Protein 8JJM (pdb70)

Radius of gyration: 35.87 Å; Cα contacts (8 Å, |Δi|>4): 2443; chains: 2; bounding box: 54×67×129 Å

Sequence (968 aa):
AQNGTMMQYFHWYVPNDGALWTQVENNASALSDNGFTALWLPPAYKGAGGSNDVGYGVYDMYDLGEFDQQGSVRTKYGTKDQYLSAINTAHKNNIQIYGDVVFNHRGGADGKSWVDTKRVDWNNRNIELGDKWIEAWVEFDFPGRNDKYSNFHWTWYHFDGVDWDDAGEEKAIFKFKGEGKAWDWEVSSEKGNYDYLMYADLDMDHPEVKQELKDWGEWYINMTGVDGFRMDAVKHIKYQYLQEWIDHLRWKTGKELFTVGEYWNYDVNQLHNFITKTSGSMSLFDAPLHMNFYNASKSGGSYDMRQIMDGTLMKDNSVKAVTLVENHDTQPLQALESTVDWWFKPLAYAFILLREEGYPSVFYADYYGAQYSDKGHDINMVKVPYIEELVTLRKDYAYGKQHSYLDHWDVIGWTREGDAKHPHSMAVIMSDGPGGSKWMYTGKPSARYVDKLGIRTEEVWTDANGWAEFPVNGGSVSVWVSVEAQNGTMMQYFHWYVPNDGALWTQVENNASALSDNGFTALWLPPAYKGAGGSNDVGYGVYDMYDLGEFDQQGSVRTKYGTKDQYLSAINTAHKNNIQIYGDVVFNHRGGADGKSWVDTKRVDWNNRNIELGDKWIEAWVEFDFPGRNDKYSNFHWTWYHFDGVDWDDAGEEKAIFKFKGEGKAWDWEVSSEKGNYDYLMYADLDMDHPEVKQELKDWGEWYINMTGVDGFRMDAVKHIKYQYLQEWIDHLRWKTGKELFTVGEYWNYDVNQLHNFITKTSGSMSLFDAPLHMNFYNASKSGGSYDMRQIMDGTLMKDNSVKAVTLVENHDTQPLQALESTVDWWFKPLAYAFILLREEGYPSVFYADYYGAQYSDKGHDINMVKVPYIEELVTLRKDYAYGKQHSYLDHWDVIGWTREGDAKHPHSMAVIMSDGPGGSKWMYTGKPSARYVDKLGIRTEEVWTDANGWAEFPVNGGSVSVWVSVE

InterPro domains:
  IPR006047 Glycosyl hydrolase family 13, catalytic domain [PF00128] (56-389)
  IPR006047 Glycosyl hydrolase family 13, catalytic domain [SM00642] (27-438)
  IPR013776 Alpha-amylase, thermostable [PIRSF001021] (13-505)
  IPR013780 Glycosyl hydrolase, all-beta [G3DSA:2.60.40.1180] (423-505)
  IPR015237 Alpha-amylase C-terminal, prokaryotic [PF09154] (460-503)
  IPR017853 Glycoside hydrolase superfamily [SSF51445] (28-393)

Nearest PDB structures (foldseek):
  8jjm-assembly2_B  TM=1.001E+00  e=0.000E+00  Vibrio alginolyticus
  4uzu-assembly1_A  TM=9.711E-01  e=1.979E-84  Geobacillus stearothermophilus
  1hvx-assembly1_A  TM=9.740E-01  e=2.884E-83  Geobacillus stearothermophilus
  6ag0-assembly1_A  TM=9.714E-01  e=3.910E-83  Geobacillus stearothermophilus
  6gya-assembly4_D  TM=9.608E-01  e=6.100E-76  Alicyclobacillus sp.

Structure (mmCIF, N/CA/C/O backbone):
data_8JJM
#
_entry.id   8JJM
#
_cell.length_a   93.785
_cell.length_b   55.495
_cell.length_c   106.755
_cell.angle_alpha   90.000
_cell.angle_beta   91.290
_cell.angle_gamma   90.000
#
_symmetry.space_group_name_H-M   'P 1 21 1'
#
loop_
_entity.id
_entity.type
_entity.pdbx_description
1 polymer Amy63
2 non-polymer 'CALCIUM ION'
3 non-polymer 'SODIUM ION'
4 non-polymer 2-AMINO-2-HYDROXYMETHYL-PROPANE-1,3-DIOL
5 water water
#
loop_
_atom_site.group_PDB
_atom_site.id
_atom_site.type_symbol
_atom_site.label_atom_id
_atom_site.label_alt_id
_atom_site.label_comp_id
_atom_site.label_asym_id
_atom_site.label_entity_id
_atom_site.label_seq_id
_atom_site.pdbx_PDB_ins_code
_atom_site.Cartn_x
_atom_site.Cartn_y
_atom_site.Cartn_z
_atom_site.occupancy
_atom_site.B_iso_or_equiv
_atom_site.auth_seq_id
_atom_site.auth_comp_id
_atom_site.auth_asym_id
_atom_site.auth_atom_id
_atom_site.pdbx_PDB_model_num
ATOM 1 N N . ALA A 1 1 ? 4.89650 0.51495 68.08159 1.000 43.39942 5 ALA A N 1
ATOM 2 C CA . ALA A 1 1 ? 4.36543 -0.67325 68.74945 1.000 40.66252 5 ALA A CA 1
ATOM 3 C C . ALA A 1 1 ? 5.14968 -1.92101 68.35645 1.000 33.84466 5 ALA A C 1
ATOM 4 O O . ALA A 1 1 ? 5.66933 -2.64023 69.20219 1.000 37.27683 5 ALA A O 1
ATOM 6 N N . GLN A 1 2 ? 5.23729 -2.16688 67.05893 1.000 29.85098 6 GLN A N 1
ATOM 7 C CA . GLN A 1 2 ? 5.83580 -3.38317 66.54617 1.000 26.16019 6 GLN A CA 1
ATOM 8 C C . GLN A 1 2 ? 7.33610 -3.19187 66.34524 1.000 26.44786 6 GLN A C 1
ATOM 9 O O . GLN A 1 2 ? 7.80184 -2.09516 66.02093 1.000 21.91340 6 GLN A O 1
ATOM 15 N N . ASN A 1 3 ? 8.09490 -4.26350 66.58802 1.000 23.42788 7 ASN A N 1
ATOM 16 C CA . ASN A 1 3 ? 9.51774 -4.26610 66.26866 1.000 19.24221 7 ASN A CA 1
ATOM 17 C C . ASN A 1 3 ? 9.69003 -4.01104 64.77675 1.000 18.62962 7 ASN A C 1
ATOM 18 O O . ASN A 1 3 ? 9.02653 -4.65175 63.95733 1.000 19.97950 7 ASN A O 1
ATOM 23 N N . GLY A 1 4 ? 10.59121 -3.09230 64.42441 1.000 18.33028 8 GLY A N 1
ATOM 24 C CA . GLY A 1 4 ? 10.91816 -2.88221 63.01167 1.000 17.13249 8 GLY A CA 1
ATOM 25 C C . GLY A 1 4 ? 11.84016 -3.97428 62.48159 1.000 17.56947 8 GLY A C 1
ATOM 26 O O . GLY A 1 4 ? 12.79842 -4.37994 63.13928 1.000 18.05441 8 GLY A O 1
ATOM 27 N N . THR A 1 5 ? 11.54224 -4.45190 61.27058 1.000 17.74696 9 THR A N 1
ATOM 28 C CA . THR A 1 5 ? 12.38133 -5.44957 60.60262 1.000 15.35949 9 THR A CA 1
ATOM 29 C C . THR A 1 5 ? 12.47447 -5.10149 59.12701 1.000 17.08216 9 THR A C 1
ATOM 30 O O . THR A 1 5 ? 11.45187 -5.00203 58.44693 1.000 16.77928 9 THR A O 1
ATOM 34 N N . MET A 1 6 ? 13.69233 -4.96834 58.62086 1.000 14.50378 10 MET A N 1
ATOM 35 C CA . MET A 1 6 ? 13.91833 -4.60822 57.22815 1.000 16.75748 10 MET A CA 1
ATOM 36 C C . MET A 1 6 ? 14.43007 -5.81260 56.44912 1.000 18.00621 10 MET A C 1
ATOM 37 O O . MET A 1 6 ? 14.91407 -6.79080 57.02320 1.000 16.85104 10 MET A O 1
ATOM 42 N N . MET A 1 7 ? 14.24727 -5.77264 55.12648 1.000 14.54000 11 MET A N 1
ATOM 43 C CA . MET A 1 7 ? 14.84711 -6.77039 54.25490 1.000 17.17428 11 MET A CA 1
ATOM 44 C C . MET A 1 7 ? 15.55728 -6.06270 53.11692 1.000 17.76633 11 MET A C 1
ATOM 45 O O . MET A 1 7 ? 15.00674 -5.11274 52.54324 1.000 16.62798 11 MET A O 1
ATOM 50 N N . GLN A 1 8 ? 16.79816 -6.48706 52.84302 1.000 15.41812 12 GLN A N 1
ATOM 51 C CA . GLN A 1 8 ? 17.47538 -6.18079 51.58333 1.000 15.73226 12 GLN A CA 1
ATOM 52 C C . GLN A 1 8 ? 16.77299 -6.98218 50.49864 1.000 15.15809 12 GLN A C 1
ATOM 53 O O . GLN A 1 8 ? 16.95844 -8.19934 50.38183 1.000 13.73956 12 GLN A O 1
ATOM 59 N N . TYR A 1 9 ? 15.94413 -6.31681 49.69886 1.000 15.68643 13 TYR A N 1
ATOM 60 C CA . TYR A 1 9 ? 15.07399 -7.05311 48.77919 1.000 15.69874 13 TYR A CA 1
ATOM 61 C C . TYR A 1 9 ? 15.71346 -7.19282 47.39577 1.000 15.59113 13 TYR A C 1
ATOM 62 O O . TYR A 1 9 ? 15.14545 -6.79467 46.37733 1.000 15.69482 13 TYR A O 1
ATOM 71 N N . PHE A 1 10 ? 16.91986 -7.76939 47.38168 1.000 13.90664 14 PHE A N 1
ATOM 72 C CA . PHE A 1 10 ? 17.63673 -8.11473 46.15979 1.000 14.07820 14 PHE A CA 1
ATOM 73 C C . PHE A 1 10 ? 18.93854 -8.80250 46.54938 1.000 16.06468 14 PHE A C 1
ATOM 74 O O . PHE A 1 10 ? 19.30722 -8.86335 47.72435 1.000 13.16585 14 PHE A O 1
ATOM 82 N N . HIS A 1 11 ? 19.63121 -9.32648 45.54321 1.000 13.93898 15 HIS A N 1
ATOM 83 C CA . HIS A 1 11 ? 21.03580 -9.67868 45.70869 1.000 12.75892 15 HIS A CA 1
ATOM 84 C C . HIS A 1 11 ? 21.71783 -9.40834 44.37441 1.000 16.11462 15 HIS A C 1
ATOM 85 O O . HIS A 1 11 ? 21.08177 -8.95162 43.41864 1.000 15.26250 15 HIS A O 1
ATOM 92 N N . TRP A 1 12 ? 23.02793 -9.66839 44.31372 1.000 13.53863 16 TRP A N 1
ATOM 93 C CA . TRP A 1 12 ? 23.79294 -9.29143 43.12529 1.000 14.66882 16 TRP A CA 1
ATOM 94 C C . TRP A 1 12 ? 23.30840 -10.01851 41.87479 1.000 16.65540 16 TRP A C 1
ATOM 95 O O . TRP A 1 12 ? 23.30429 -9.44813 40.77286 1.000 15.40968 16 TRP A O 1
ATOM 106 N N . TYR A 1 13 ? 22.91471 -11.27744 42.01414 1.000 15.43681 17 TYR A N 1
ATOM 107 C CA . TYR A 1 13 ? 22.63459 -12.15151 40.87940 1.000 15.32875 17 TYR A CA 1
ATOM 108 C C . TYR A 1 13 ? 21.14102 -12.41478 40.66061 1.000 17.15122 17 TYR A C 1
ATOM 109 O O . TYR A 1 13 ? 20.76969 -13.45855 40.10931 1.000 17.02533 17 TYR A O 1
ATOM 118 N N . VAL A 1 14 ? 20.27637 -11.47917 41.05501 1.000 15.38170 18 VAL A N 1
ATOM 119 C CA . VAL A 1 14 ? 18.88863 -11.46930 40.57150 1.000 15.99656 18 VAL A CA 1
ATOM 120 C C . VAL A 1 14 ? 18.92751 -11.52997 39.04495 1.000 16.33163 18 VAL A C 1
ATOM 121 O O . VAL A 1 14 ? 19.81490 -10.92213 38.43666 1.000 15.97918 18 VAL A O 1
ATOM 125 N N . PRO A 1 15 ? 18.03887 -12.25752 38.37288 1.000 17.46102 19 PRO A N 1
ATOM 126 C CA . PRO A 1 15 ? 18.10872 -12.30260 36.90211 1.000 18.80798 19 PRO A CA 1
ATOM 127 C C . PRO A 1 15 ? 17.73990 -10.95826 36.28402 1.000 16.55392 19 PRO A C 1
ATOM 128 O O . PRO A 1 15 ? 16.98980 -10.16983 36.86344 1.000 16.67118 19 PRO A O 1
ATOM 132 N N . ASN A 1 16 ? 18.28299 -10.69806 35.09102 1.000 15.39072 20 ASN A N 1
ATOM 133 C CA . ASN A 1 16 ? 17.91577 -9.50372 34.32489 1.000 17.55446 20 ASN A CA 1
ATOM 134 C C . ASN A 1 16 ? 16.63051 -9.80071 33.55649 1.000 17.84410 20 ASN A C 1
ATOM 135 O O . ASN A 1 16 ? 16.62524 -10.09783 32.35743 1.000 18.16542 20 ASN A O 1
ATOM 140 N N . ASP A 1 17 ? 15.51482 -9.69077 34.26090 1.000 16.61649 21 ASP A N 1
ATOM 141 C CA . ASP A 1 17 ? 14.22571 -10.00349 33.66514 1.000 21.68182 21 ASP A CA 1
ATOM 142 C C . ASP A 1 17 ? 13.19717 -8.91844 33.93582 1.000 18.64619 21 ASP A C 1
ATOM 143 O O . ASP A 1 17 ? 12.03256 -9.08442 33.56184 1.000 17.64921 21 ASP A O 1
ATOM 148 N N . GLY A 1 18 ? 13.60459 -7.79991 34.53733 1.000 15.99148 22 GLY A N 1
ATOM 149 C CA . GLY A 1 18 ? 12.70287 -6.67219 34.72545 1.000 14.26812 22 GLY A CA 1
ATOM 150 C C . GLY A 1 18 ? 11.50640 -6.97425 35.60351 1.000 19.81895 22 GLY A C 1
ATOM 151 O O . GLY A 1 18 ? 10.45277 -6.35148 35.43286 1.000 19.47593 22 GLY A O 1
ATOM 152 N N . ALA A 1 19 ? 11.64628 -7.90526 36.55954 1.000 14.65394 23 ALA A N 1
ATOM 153 C CA . ALA A 1 19 ? 10.51452 -8.41103 37.33183 1.000 19.66119 23 ALA A CA 1
ATOM 154 C C . ALA A 1 19 ? 10.55744 -8.09228 38.81811 1.000 19.76556 23 ALA A C 1
ATOM 155 O O . ALA A 1 19 ? 9.57931 -8.38494 39.51696 1.000 20.54691 23 ALA A O 1
ATOM 157 N N . LEU A 1 20 ? 11.64767 -7.51925 39.33436 1.000 18.86501 24 LEU A N 1
ATOM 158 C CA . LEU A 1 20 ? 11.74756 -7.35198 40.78048 1.000 16.01007 24 LEU A CA 1
ATOM 159 C C . LEU A 1 20 ? 10.63767 -6.45307 41.32578 1.000 14.45598 24 LEU A C 1
ATOM 160 O O . LEU A 1 20 ? 10.05661 -6.75837 42.37054 1.000 15.72499 24 LEU A O 1
ATOM 165 N N . TRP A 1 21 ? 10.32529 -5.33680 40.64801 1.000 14.86817 25 TRP A N 1
ATOM 166 C CA . TRP A 1 21 ? 9.28813 -4.44667 41.18088 1.000 15.51744 25 TRP A CA 1
ATOM 167 C C . TRP A 1 21 ? 7.93327 -5.15511 41.24708 1.000 16.09170 25 TRP A C 1
ATOM 168 O O . TRP A 1 21 ? 7.21838 -5.05104 42.24790 1.000 16.25523 25 TRP A O 1
ATOM 179 N N . THR A 1 22 ? 7.57663 -5.88717 40.19016 1.000 17.11923 26 TH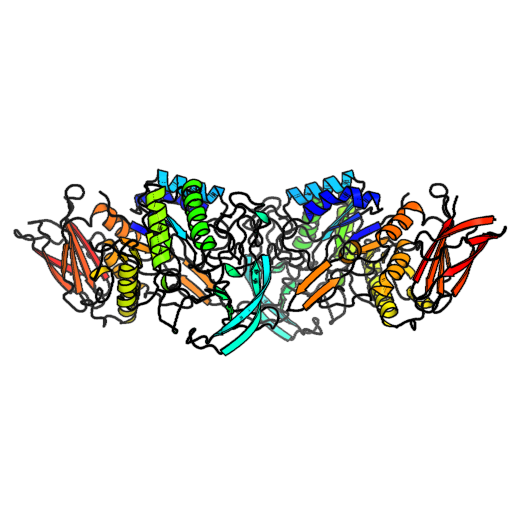R A N 1
ATOM 180 C CA . THR A 1 22 ? 6.38475 -6.73386 40.20367 1.000 17.50463 26 THR A CA 1
ATOM 181 C C . THR A 1 22 ? 6.41035 -7.72235 41.36882 1.000 22.59481 26 THR A C 1
ATOM 182 O O . THR A 1 22 ? 5.38309 -7.99134 42.00390 1.000 18.28802 26 THR A O 1
ATOM 186 N N . GLN A 1 23 ? 7.58301 -8.27053 41.67462 1.000 19.04609 27 GLN A N 1
ATOM 187 C CA . GLN A 1 23 ? 7.64303 -9.23918 42.75779 1.000 17.97687 27 GLN A CA 1
ATOM 188 C C . GLN A 1 23 ? 7.46872 -8.54977 44.11409 1.000 20.67113 27 GLN A C 1
ATOM 189 O O . GLN A 1 23 ? 6.83033 -9.10887 45.01617 1.000 20.31647 27 GLN A O 1
ATOM 195 N N . VAL A 1 24 ? 7.96898 -7.31441 44.25791 1.000 17.83435 28 VAL A N 1
ATOM 196 C CA . VAL A 1 24 ? 7.69447 -6.54500 45.47006 1.000 18.78691 28 VAL A CA 1
ATOM 197 C C . VAL A 1 24 ? 6.18935 -6.36951 45.64700 1.000 21.05777 28 VAL A C 1
ATOM 198 O O . VAL A 1 24 ? 5.62958 -6.65017 46.71626 1.000 19.57564 28 VAL A O 1
ATOM 202 N N . GLU A 1 25 ? 5.51359 -5.89431 44.60407 1.000 18.99155 29 GLU A N 1
ATOM 203 C CA . GLU A 1 25 ? 4.07227 -5.66081 44.70460 1.000 19.80917 29 GLU A CA 1
ATOM 204 C C . GLU A 1 25 ? 3.32292 -6.94958 45.04540 1.000 23.41507 29 GLU A C 1
ATOM 205 O O . GLU A 1 25 ? 2.42183 -6.94912 45.89711 1.000 22.92058 29 GLU A O 1
ATOM 211 N N . ASN A 1 26 ? 3.70384 -8.06610 44.41678 1.000 20.78732 30 ASN A N 1
ATOM 212 C CA . ASN A 1 26 ? 2.99496 -9.32464 44.63224 1.000 21.55504 30 ASN A CA 1
ATOM 213 C C . ASN A 1 26 ? 3.25822 -9.93696 45.99733 1.000 22.80392 30 ASN A C 1
ATOM 214 O O . ASN A 1 26 ? 2.44466 -10.73665 46.46178 1.000 21.26234 30 ASN A O 1
ATOM 219 N N . ASN A 1 27 ? 4.36623 -9.60138 46.64627 1.000 18.29580 31 ASN A N 1
ATOM 220 C CA . ASN A 1 27 ? 4.71694 -10.23941 47.90611 1.000 19.96755 31 ASN A CA 1
ATOM 221 C C . ASN A 1 27 ? 4.56887 -9.32046 49.10695 1.000 19.90568 31 ASN A C 1
ATOM 222 O O . ASN A 1 27 ? 4.75893 -9.77705 50.23590 1.000 18.62513 31 ASN A O 1
ATOM 227 N N . ALA A 1 28 ? 4.22755 -8.04725 48.90096 1.000 17.48880 32 ALA A N 1
ATOM 228 C CA . ALA A 1 28 ? 4.15288 -7.11473 50.01924 1.000 17.94284 32 ALA A CA 1
ATOM 229 C C . ALA A 1 28 ? 3.26265 -7.64693 51.13433 1.000 21.94660 32 ALA A C 1
ATOM 230 O O . ALA A 1 28 ? 3.61735 -7.58075 52.31789 1.000 18.45499 32 ALA A O 1
ATOM 232 N N . SER A 1 29 ? 2.09562 -8.17987 50.76871 1.000 20.86771 33 SER A N 1
ATOM 233 C CA . SER A 1 29 ? 1.15694 -8.69489 51.76228 1.000 24.51838 33 SER A CA 1
ATOM 234 C C . SER A 1 29 ? 1.77671 -9.81256 52.59368 1.000 19.25608 33 SER A C 1
ATOM 235 O O . SER A 1 29 ? 1.69888 -9.80654 53.82488 1.000 20.58487 33 SER A O 1
ATOM 238 N N . ALA A 1 30 ? 2.38705 -10.78608 51.93256 1.000 19.59937 34 ALA A N 1
ATOM 239 C CA . ALA A 1 30 ? 2.99452 -11.89368 52.65396 1.000 23.04845 34 ALA A CA 1
ATOM 240 C C . ALA A 1 30 ? 4.16080 -11.41502 53.50839 1.000 23.20880 34 ALA A C 1
ATOM 241 O O . ALA A 1 30 ? 4.32536 -11.86292 54.64759 1.000 18.32673 34 ALA A O 1
ATOM 243 N N . LEU A 1 31 ? 4.96845 -10.48652 52.99149 1.000 20.30874 35 LEU A N 1
ATOM 244 C CA . LEU A 1 31 ? 6.10559 -10.00943 53.77034 1.000 18.39051 35 LEU A CA 1
ATOM 245 C C . LEU A 1 31 ? 5.64118 -9.27450 55.01834 1.000 21.66939 35 LEU A C 1
ATOM 246 O O . LEU A 1 31 ? 6.22762 -9.44096 56.09662 1.000 17.20757 35 LEU A O 1
ATOM 251 N N . SER A 1 32 ? 4.57494 -8.47146 54.89940 1.000 17.61558 36 SER A N 1
ATOM 252 C CA . SER A 1 32 ? 4.05313 -7.78025 56.07534 1.000 19.98395 36 SER A CA 1
ATOM 253 C C . SER A 1 32 ? 3.54855 -8.77155 57.11366 1.000 21.04296 36 SER A C 1
ATOM 254 O O . SER A 1 32 ? 3.83108 -8.62278 58.31172 1.000 20.00897 36 SER A O 1
ATOM 257 N N . ASP A 1 33 ? 2.80653 -9.79450 56.66971 1.000 18.36151 37 ASP A N 1
ATOM 258 C CA . ASP A 1 33 ? 2.31170 -10.82033 57.58604 1.000 22.75518 37 ASP A CA 1
ATOM 259 C C . ASP A 1 33 ? 3.44967 -11.48201 58.35617 1.000 23.59296 37 ASP A C 1
ATOM 260 O O . ASP A 1 33 ? 3.30782 -11.79213 59.54811 1.000 24.04199 37 ASP A O 1
ATOM 265 N N . ASN A 1 34 ? 4.57778 -11.73099 57.68613 1.000 21.19488 38 ASN A N 1
ATOM 266 C CA . ASN A 1 34 ? 5.71937 -12.35385 58.35848 1.000 22.49228 38 ASN A CA 1
ATOM 267 C C . ASN A 1 34 ? 6.25430 -11.44540 59.45601 1.000 22.84670 38 ASN A C 1
ATOM 268 O O . ASN A 1 34 ? 6.63780 -11.91676 60.53710 1.000 21.28178 38 ASN A O 1
ATOM 273 N N . GLY A 1 35 ? 6.25173 -10.13171 59.21165 1.000 18.76658 39 GLY A N 1
ATOM 274 C CA . GLY A 1 35 ? 6.74840 -9.17390 60.17473 1.000 20.19542 39 GLY A CA 1
ATOM 275 C C . GLY A 1 35 ? 7.64728 -8.08751 59.61532 1.000 18.32484 39 GLY A C 1
ATOM 276 O O . GLY A 1 35 ? 8.10091 -7.22822 60.37485 1.000 19.50818 39 GLY A O 1
ATOM 277 N N . PHE A 1 36 ? 7.89414 -8.08604 58.30379 1.000 17.09376 40 PHE A N 1
ATOM 278 C CA . PHE A 1 36 ? 8.72423 -7.04154 57.70666 1.000 16.52305 40 PHE A CA 1
ATOM 279 C C . PHE A 1 36 ? 7.97663 -5.72122 57.66542 1.000 18.79226 40 PHE A C 1
ATOM 280 O O . PHE A 1 36 ? 6.81014 -5.65994 57.26532 1.000 18.73727 40 PHE A O 1
ATOM 288 N N . THR A 1 37 ? 8.67232 -4.66204 58.06668 1.000 18.18832 41 THR A N 1
ATOM 289 C CA . THR A 1 37 ? 8.12433 -3.32420 58.13454 1.000 20.51916 41 THR A CA 1
ATOM 290 C C . THR A 1 37 ? 8.82532 -2.35305 57.19820 1.000 17.17183 41 THR A C 1
ATOM 291 O O . THR A 1 37 ? 8.39038 -1.20426 57.09744 1.000 17.30618 41 THR A O 1
ATOM 295 N N . ALA A 1 38 ? 9.89889 -2.77236 56.52429 1.000 16.51781 42 ALA A N 1
ATOM 296 C CA . ALA A 1 38 ? 10.61671 -1.90506 55.59177 1.000 15.66267 42 ALA A CA 1
ATOM 297 C C . ALA A 1 38 ? 11.41709 -2.76936 54.63170 1.000 16.15459 42 ALA A C 1
ATOM 298 O O . ALA A 1 38 ? 11.91810 -3.83361 55.00709 1.000 17.92934 42 ALA A O 1
ATOM 300 N N . LEU A 1 39 ? 11.51914 -2.31376 53.38126 1.000 15.56155 43 LEU A N 1
ATOM 301 C CA . LEU A 1 39 ? 12.33202 -2.97546 52.37159 1.000 17.01780 43 LEU A CA 1
ATOM 302 C C . LEU A 1 39 ? 13.37749 -1.99202 51.87419 1.000 16.75287 43 LEU A C 1
ATOM 303 O O . LEU A 1 39 ? 13.05486 -0.83418 51.58117 1.000 16.25039 43 LEU A O 1
ATOM 308 N N . TRP A 1 40 ? 14.62545 -2.44130 51.81424 1.000 12.62084 44 TRP A N 1
ATOM 309 C CA . TRP A 1 40 ? 15.67161 -1.72190 51.09942 1.000 14.74333 44 TRP A CA 1
ATOM 310 C C . TRP A 1 40 ? 15.68478 -2.25911 49.67155 1.000 12.95903 44 TRP A C 1
ATOM 311 O O . TRP A 1 40 ? 15.87952 -3.46394 49.44645 1.000 12.31737 44 TRP A O 1
ATOM 322 N N . LEU A 1 41 ? 15.37563 -1.40529 48.74141 1.000 12.78783 45 LEU A N 1
ATOM 323 C CA . LEU A 1 41 ? 15.33627 -1.83540 47.36167 1.000 13.17230 45 LEU A CA 1
ATOM 324 C C . LEU A 1 41 ? 16.58200 -1.34815 46.62288 1.000 11.79764 45 LEU A C 1
ATOM 325 O O . LEU A 1 41 ? 17.16840 -0.31842 46.98947 1.000 12.95241 45 LEU A O 1
ATOM 330 N N . PRO A 1 42 ? 16.97916 -2.03596 45.55754 1.000 12.77549 46 PRO A N 1
ATOM 331 C CA . PRO A 1 42 ? 18.22517 -1.69086 44.87024 1.000 12.39210 46 PRO A CA 1
ATOM 332 C C . PRO A 1 42 ? 18.07892 -0.37209 44.13354 1.000 12.42929 46 PRO A C 1
ATOM 333 O O . PRO A 1 42 ? 16.94884 0.11879 43.96494 1.000 11.68070 46 PRO A O 1
ATOM 337 N N . PRO A 1 43 ? 19.18409 0.22291 43.67427 1.000 14.81851 47 PRO A N 1
ATOM 338 C CA . PRO A 1 43 ? 19.08612 1.48605 42.92548 1.000 14.33684 47 PRO A CA 1
ATOM 339 C C . PRO A 1 43 ? 18.12177 1.35113 41.75803 1.000 12.25840 47 PRO A C 1
ATOM 340 O O . PRO A 1 43 ? 18.20016 0.39952 40.97122 1.000 14.31107 47 PRO A O 1
ATOM 344 N N . ALA A 1 44 ? 17.16788 2.28339 41.68124 1.000 13.64170 48 ALA A N 1
ATOM 345 C CA . ALA A 1 44 ? 16.04256 2.14529 40.76539 1.000 12.86706 48 ALA A CA 1
ATOM 346 C C . ALA A 1 44 ? 16.22537 2.90664 39.45787 1.000 13.82716 48 ALA A C 1
ATOM 347 O O . ALA A 1 44 ? 15.31390 2.87723 38.61476 1.000 12.72854 48 ALA A O 1
ATOM 349 N N . TYR A 1 45 ? 17.37158 3.56102 39.25983 1.000 11.77118 49 TYR A N 1
ATOM 350 C CA . TYR A 1 45 ? 17.61942 4.40534 38.09351 1.000 12.58518 49 TYR A CA 1
ATOM 351 C C . TYR A 1 45 ? 18.64184 3.75526 37.16209 1.000 14.42912 49 TYR A C 1
ATOM 352 O O . TYR A 1 45 ? 19.31047 2.76753 37.49909 1.000 12.75974 49 TYR A O 1
ATOM 361 N N . LYS A 1 46 ? 18.73951 4.32808 35.96072 1.000 11.89087 50 LYS A N 1
ATOM 362 C CA . LYS A 1 46 ? 19.42816 3.68338 34.84945 1.000 12.27157 50 LYS A CA 1
ATOM 363 C C . LYS A 1 46 ? 20.93773 3.70803 35.06952 1.000 11.60214 50 LYS A C 1
ATOM 364 O O . LYS A 1 46 ? 21.50306 4.75535 35.39255 1.000 13.40261 50 LYS A O 1
ATOM 370 N N . GLY A 1 47 ? 21.58733 2.55183 34.89887 1.000 13.25733 51 GLY A N 1
ATOM 371 C CA . GLY A 1 47 ? 23.02490 2.43621 35.03940 1.000 12.62754 51 GLY A CA 1
ATOM 372 C C . GLY A 1 47 ? 23.76129 2.31088 33.71062 1.000 12.03835 51 GLY A C 1
ATOM 373 O O . GLY A 1 47 ? 23.17842 2.04806 32.65746 1.000 14.89247 51 GLY A O 1
ATOM 374 N N . ALA A 1 48 ? 25.08994 2.46096 33.79581 1.000 11.71058 52 ALA A N 1
ATOM 375 C CA . ALA A 1 48 ? 25.95977 2.37738 32.62448 1.000 13.36400 52 ALA A CA 1
ATOM 376 C C . ALA A 1 48 ? 25.91563 1.00617 31.96895 1.000 16.55580 52 ALA A C 1
ATOM 377 O O . ALA A 1 48 ? 26.22222 0.88064 30.77747 1.000 15.45954 52 ALA A O 1
ATOM 379 N N . GLY A 1 49 ? 25.59383 -0.02830 32.73251 1.000 16.40894 53 GLY A N 1
ATOM 380 C CA . GLY A 1 49 ? 25.46970 -1.36410 32.20253 1.000 16.22262 53 GLY A CA 1
ATOM 381 C C . GLY A 1 49 ? 24.10820 -1.66777 31.62837 1.000 15.55636 53 GLY A C 1
ATOM 382 O O . GLY A 1 49 ? 23.84198 -2.82260 31.27975 1.000 15.72379 53 GLY A O 1
ATOM 383 N N . GLY A 1 50 ? 23.23982 -0.66371 31.51782 1.000 16.32241 54 GLY A N 1
ATOM 384 C CA . GLY A 1 50 ? 21.89909 -0.89931 31.01772 1.000 15.27193 54 GLY A CA 1
ATOM 385 C C . GLY A 1 50 ? 21.15541 -1.84285 31.93242 1.000 15.68145 54 GLY A C 1
ATOM 386 O O . GLY A 1 50 ? 21.32592 -1.82343 33.16257 1.000 14.21060 54 GLY A O 1
ATOM 387 N N . SER A 1 51 ? 20.33417 -2.70598 31.33243 1.000 12.91791 55 SER A N 1
ATOM 388 C CA . SER A 1 51 ? 19.50673 -3.57393 32.14765 1.000 12.71370 55 SER A CA 1
ATOM 389 C C . SER A 1 51 ? 20.31390 -4.64296 32.86998 1.000 14.83314 55 SER A C 1
ATOM 390 O O . SER A 1 51 ? 19.77271 -5.28214 33.76698 1.000 14.91921 55 SER A O 1
ATOM 393 N N . ASN A 1 52 ? 21.59303 -4.83275 32.52805 1.000 14.38698 56 ASN A N 1
ATOM 394 C CA . ASN A 1 52 ? 22.46478 -5.72170 33.28507 1.000 17.24562 56 ASN A CA 1
ATOM 395 C C . ASN A 1 52 ? 23.01589 -5.09240 34.55747 1.000 17.01778 56 ASN A C 1
ATOM 396 O O . ASN A 1 52 ? 23.62014 -5.80974 35.36700 1.000 14.93710 56 ASN A O 1
ATOM 401 N N . ASP A 1 53 ? 22.87355 -3.77800 34.72725 1.000 13.58013 57 ASP A N 1
ATOM 402 C CA . ASP A 1 53 ? 23.46791 -3.09340 35.87452 1.000 14.51555 57 ASP A CA 1
ATOM 403 C C . ASP A 1 53 ? 22.71791 -3.42434 37.15098 1.000 15.58293 57 ASP A C 1
ATOM 404 O O . ASP A 1 53 ? 21.49533 -3.23660 37.23159 1.000 13.33520 57 ASP A O 1
ATOM 409 N N . VAL A 1 54 ? 23.45815 -3.87102 38.17339 1.000 11.12244 58 VAL A N 1
ATOM 410 C CA . VAL A 1 54 ? 22.85640 -4.05149 39.48453 1.000 12.61136 58 VAL A CA 1
ATOM 411 C C . VAL A 1 54 ? 22.36696 -2.71408 40.01838 1.000 11.63038 58 VAL A C 1
ATOM 412 O O . VAL A 1 54 ? 21.42835 -2.66607 40.81754 1.000 13.48836 58 VAL A O 1
ATOM 416 N N . GLY A 1 55 ? 22.93463 -1.61713 39.53166 1.000 12.26692 59 GLY A N 1
ATOM 417 C CA . GLY A 1 55 ? 22.45021 -0.30296 39.89183 1.000 11.40378 59 GLY A CA 1
ATOM 418 C C . GLY A 1 55 ? 23.56528 0.61314 40.34520 1.000 10.90497 59 GLY A C 1
ATOM 419 O O . GLY A 1 55 ? 23.36683 1.82417 40.41691 1.000 13.56616 59 GLY A O 1
ATOM 420 N N . TYR A 1 56 ? 24.74595 0.06127 40.65318 1.000 11.98450 60 TYR A N 1
ATOM 421 C CA . TYR A 1 56 ? 25.82734 0.87758 41.19543 1.000 13.21110 60 TYR A CA 1
ATOM 422 C C . TYR A 1 56 ? 26.67582 1.53507 40.11409 1.000 15.20322 60 TYR A C 1
ATOM 423 O O . TYR A 1 56 ? 27.51248 2.38723 40.44678 1.000 16.30929 60 TYR A O 1
ATOM 432 N N . GLY A 1 57 ? 26.45441 1.19678 38.83369 1.000 13.74668 61 GLY A N 1
ATOM 433 C CA . GLY A 1 57 ? 27.08418 1.90916 37.72692 1.000 15.95976 61 GLY A CA 1
ATOM 434 C C . GLY A 1 57 ? 26.29243 3.13429 37.29055 1.000 15.17065 61 GLY A C 1
ATOM 435 O O . GLY A 1 57 ? 26.20067 3.43443 36.09394 1.000 17.24072 61 GLY A O 1
ATOM 436 N N . VAL A 1 58 ? 25.77802 3.88058 38.27033 1.000 13.77310 62 VAL A N 1
ATOM 437 C CA . VAL A 1 58 ? 24.73722 4.88660 38.05192 1.000 15.76980 62 VAL A CA 1
ATOM 438 C C . VAL A 1 58 ? 25.08788 5.84447 36.90952 1.000 14.68096 62 VAL A C 1
ATOM 439 O O . VAL A 1 58 ? 26.18911 6.40495 36.82798 1.000 13.21244 62 VAL A O 1
ATOM 443 N N . TYR A 1 59 ? 24.12679 6.01213 36.00324 1.000 11.57140 63 TYR A N 1
ATOM 444 C CA . TYR A 1 59 ? 24.23032 6.91961 34.86586 1.000 11.38888 63 TYR A CA 1
ATOM 445 C C . TYR A 1 59 ? 23.28153 8.09923 35.02538 1.000 13.04549 63 TYR A C 1
ATOM 446 O O . TYR A 1 59 ? 23.72833 9.24403 35.16369 1.000 13.67442 63 TYR A O 1
ATOM 455 N N . ASP A 1 60 ? 21.97616 7.85240 35.07439 1.000 10.25851 64 ASP A N 1
ATOM 456 C CA . ASP A 1 60 ? 20.98794 8.93398 35.12812 1.000 11.28173 64 ASP A CA 1
ATOM 457 C C . ASP A 1 60 ? 20.02539 8.70189 36.27926 1.000 12.85170 64 ASP A C 1
ATOM 458 O O . ASP A 1 60 ? 19.12611 7.85953 36.17230 1.000 12.86445 64 ASP A O 1
ATOM 463 N N . MET A 1 61 ? 20.16544 9.45764 37.37094 1.000 10.75260 65 MET A N 1
ATOM 464 C CA . MET A 1 61 ? 19.26172 9.12916 38.46018 1.000 12.80474 65 MET A CA 1
ATOM 465 C C . MET A 1 61 ? 17.85632 9.66184 38.27260 1.000 14.70486 65 MET A C 1
ATOM 466 O O . MET A 1 61 ? 17.00366 9.38291 39.11369 1.000 13.01071 65 MET A O 1
ATOM 471 N N . TYR A 1 62 ? 17.59580 10.41907 37.21710 1.000 13.34448 66 TYR A N 1
ATOM 472 C CA . TYR A 1 62 ? 16.23538 10.84096 36.89687 1.000 12.93627 66 TYR A CA 1
ATOM 473 C C . TYR A 1 62 ? 15.51758 9.84315 35.98847 1.000 15.38303 66 TYR A C 1
ATOM 474 O O . TYR A 1 62 ? 14.35645 10.06730 35.62875 1.000 14.86910 66 TYR A O 1
ATOM 483 N N . ASP A 1 63 ? 16.17135 8.74553 35.59954 1.000 12.84686 67 ASP A N 1
ATOM 484 C CA . ASP A 1 63 ? 15.59023 7.74841 34.68818 1.000 12.56481 67 ASP A CA 1
ATOM 485 C C . ASP A 1 63 ? 15.30891 6.49576 35.50531 1.000 14.94996 67 ASP A C 1
ATOM 486 O O . ASP A 1 63 ? 16.18913 5.65615 35.67695 1.000 11.32304 67 ASP A O 1
ATOM 491 N N . LEU A 1 64 ? 14.08169 6.37283 36.01065 1.000 14.24498 68 LEU A N 1
ATOM 492 C CA . LEU A 1 64 ? 13.71375 5.22691 36.84909 1.000 14.79491 68 LEU A CA 1
ATOM 493 C C . LEU A 1 64 ? 13.25433 4.03721 36.02679 1.000 16.07065 68 LEU A C 1
ATOM 494 O O . LEU A 1 64 ? 12.36393 3.29295 36.45561 1.000 14.84185 68 LEU A O 1
ATOM 499 N N . GLY A 1 65 ? 13.84877 3.81493 34.85715 1.000 14.19423 69 GLY A N 1
ATOM 500 C CA . GLY A 1 65 ? 13.27677 2.87774 33.90531 1.000 15.54959 69 GLY A CA 1
ATOM 501 C C . GLY A 1 65 ? 12.14479 3.49142 33.11225 1.000 16.55438 69 GLY A C 1
ATOM 502 O O . GLY A 1 65 ? 11.13986 2.81713 32.83376 1.000 15.29865 69 GLY A O 1
ATOM 503 N N . GLU A 1 66 ? 12.28114 4.76434 32.74270 1.000 13.04121 70 GLU A N 1
ATOM 504 C CA . GLU A 1 66 ? 11.24766 5.50537 32.02673 1.000 19.04613 70 GLU A CA 1
ATOM 505 C C . GLU A 1 66 ? 11.67497 5.91656 30.62607 1.000 16.11717 70 GLU A C 1
ATOM 506 O O . GLU A 1 66 ? 10.81966 6.05803 29.75740 1.000 12.73820 70 GLU A O 1
ATOM 512 N N . PHE A 1 67 ? 12.97604 6.06622 30.37744 1.000 12.34896 71 PHE A N 1
ATOM 513 C CA . PHE A 1 67 ? 13.48612 6.62015 29.13033 1.000 13.36696 71 PHE A CA 1
ATOM 514 C C . PHE A 1 67 ? 14.38829 5.61751 28.43063 1.000 13.67134 71 PHE A C 1
ATOM 515 O O . PHE A 1 67 ? 14.98103 4.74232 29.06424 1.000 14.67712 71 PHE A O 1
ATOM 523 N N . ASP A 1 68 ? 14.48639 5.74252 27.11187 1.000 12.20912 72 ASP A N 1
ATOM 524 C CA . ASP A 1 68 ? 15.30277 4.81718 26.32518 1.000 14.72529 72 ASP A CA 1
ATOM 525 C C . ASP A 1 68 ? 16.74420 5.29940 26.36686 1.000 15.39335 72 ASP A C 1
ATOM 526 O O . ASP A 1 68 ? 17.14456 6.17659 25.59639 1.000 15.98016 72 ASP A O 1
ATOM 531 N N . GLN A 1 69 ? 17.52325 4.73357 27.28847 1.000 14.93693 73 GLN A N 1
ATOM 532 C CA . GLN A 1 69 ? 18.91804 5.09324 27.49940 1.000 13.11242 73 GLN A CA 1
ATOM 533 C C . GLN A 1 69 ? 19.67316 3.85683 27.96645 1.000 12.56184 73 GLN A C 1
ATOM 534 O O . GLN A 1 69 ? 19.13632 3.05100 28.73140 1.000 13.58793 73 GLN A O 1
ATOM 540 N N . GLN A 1 70 ? 20.93142 3.73084 27.52525 1.000 13.22800 74 GLN A N 1
ATOM 541 C CA . GLN A 1 70 ? 21.78617 2.57614 27.83665 1.000 13.50958 74 GLN A CA 1
ATOM 542 C C . GLN A 1 70 ? 21.17617 1.25352 27.38991 1.000 13.39478 74 GLN A C 1
ATOM 543 O O . GLN A 1 70 ? 21.38734 0.21909 28.02907 1.000 15.22972 74 GLN A O 1
ATOM 549 N N . GLY A 1 71 ? 20.42207 1.25044 26.28872 1.000 13.36599 75 GLY A N 1
ATOM 550 C CA . GLY A 1 71 ? 20.05642 0.00617 25.63294 1.000 14.85780 75 GLY A CA 1
ATOM 551 C C . GLY A 1 71 ? 18.65301 -0.49716 25.90921 1.000 14.48656 75 GLY A C 1
ATOM 552 O O . GLY A 1 71 ? 18.25488 -1.51669 25.32003 1.000 15.52856 75 GLY A O 1
ATOM 553 N N . SER A 1 72 ? 17.90655 0.14804 26.80048 1.000 13.92769 76 SER A N 1
ATOM 554 C CA . SER A 1 72 ? 16.55130 -0.29895 27.09325 1.000 14.36359 76 SER A CA 1
ATOM 555 C C . SER A 1 72 ? 15.80114 0.82317 27.78321 1.000 15.56715 76 SER A C 1
ATOM 556 O O . SER A 1 72 ? 16.38676 1.80538 28.25829 1.000 15.28497 76 SER A O 1
ATOM 559 N N . VAL A 1 73 ? 14.48844 0.65270 27.85893 1.000 11.94346 77 VAL A N 1
ATOM 560 C CA . VAL A 1 73 ? 13.71793 1.56858 28.68025 1.000 13.16666 77 VAL A CA 1
ATOM 561 C C . VAL A 1 73 ? 13.79107 1.14470 30.13618 1.000 13.50390 77 VAL A C 1
ATOM 562 O O . VAL A 1 73 ? 14.14086 1.93743 31.00549 1.000 12.62778 77 VAL A O 1
ATOM 566 N N . ARG A 1 74 ? 13.50736 -0.11561 30.42722 1.000 12.95550 78 ARG A N 1
ATOM 567 C CA . ARG A 1 74 ? 13.51346 -0.50646 31.83002 1.000 13.19337 78 ARG A CA 1
ATOM 568 C C . ARG A 1 74 ? 14.94200 -0.58929 32.38121 1.000 14.53868 78 ARG A C 1
ATOM 569 O O . ARG A 1 74 ? 15.92825 -0.69124 31.64022 1.000 12.67811 78 ARG A O 1
ATOM 577 N N . THR A 1 75 ? 15.03745 -0.54723 33.71100 1.000 11.07885 79 THR A N 1
ATOM 578 C CA . THR A 1 75 ? 16.25695 -0.93897 34.40382 1.000 13.41555 79 THR A CA 1
ATOM 579 C C . THR A 1 75 ? 16.28096 -2.45465 34.52819 1.000 13.98105 79 THR A C 1
ATOM 580 O O . THR A 1 75 ? 15.41460 -3.16290 34.00172 1.000 13.13170 79 THR A O 1
ATOM 584 N N . LYS A 1 76 ? 17.27541 -2.97356 35.25814 1.000 13.45896 80 LYS A N 1
ATOM 585 C CA . LYS A 1 76 ? 17.27290 -4.39633 35.57413 1.000 13.65977 80 LYS A CA 1
ATOM 586 C C . LYS A 1 76 ? 15.97809 -4.82948 36.24504 1.000 12.57137 80 LYS A C 1
ATOM 587 O O . LYS A 1 76 ? 15.53188 -5.96131 36.05200 1.000 13.73998 80 LYS A O 1
ATOM 593 N N . TYR A 1 77 ? 15.37071 -3.94923 37.03719 1.000 12.96828 81 TYR A N 1
ATOM 594 C CA . TYR A 1 77 ? 14.32509 -4.32761 37.96956 1.000 13.19895 81 TYR A CA 1
ATOM 595 C C . TYR A 1 77 ? 12.91021 -4.04546 37.46683 1.000 13.69970 81 TYR A C 1
ATOM 596 O O . TYR A 1 77 ? 11.95916 -4.58747 38.03266 1.000 14.55165 81 TYR A O 1
ATOM 605 N N . GLY A 1 78 ? 12.74166 -3.24480 36.42773 1.000 13.69349 82 GLY A N 1
ATOM 606 C CA . GLY A 1 78 ? 11.42588 -2.97801 35.88043 1.000 13.45380 82 GLY A CA 1
ATOM 607 C C . GLY A 1 78 ? 11.35849 -1.55677 35.35603 1.000 15.70094 82 GLY A C 1
ATOM 608 O O . GLY A 1 78 ? 12.37736 -0.89357 35.17098 1.000 12.88772 82 GLY A O 1
ATOM 609 N N . THR A 1 79 ? 10.13184 -1.10824 35.10842 1.000 14.70657 83 THR A N 1
ATOM 610 C CA . THR A 1 79 ? 9.88082 0.23680 34.61254 1.000 13.71488 83 THR A CA 1
ATOM 611 C C . THR A 1 79 ? 9.57254 1.19103 35.75730 1.000 16.04145 83 THR A C 1
ATOM 612 O O . THR A 1 79 ? 9.34553 0.79048 36.89710 1.000 14.63396 83 THR A O 1
ATOM 616 N N . LYS A 1 80 ? 9.50150 2.47494 35.41065 1.000 14.40323 84 LYS A N 1
ATOM 617 C CA . LYS A 1 80 ? 9.16714 3.49470 36.39246 1.000 17.63426 84 LYS A CA 1
ATOM 618 C C . LYS A 1 80 ? 7.77238 3.27940 36.96608 1.000 18.10053 84 LYS A C 1
ATOM 619 O O . LYS A 1 80 ? 7.56914 3.40719 38.18279 1.000 17.07163 84 LYS A O 1
ATOM 625 N N . ASP A 1 81 ? 6.79025 2.96816 36.10934 1.000 16.15521 85 ASP A N 1
ATOM 626 C CA . ASP A 1 81 ? 5.43940 2.72226 36.61190 1.000 18.49866 85 ASP A CA 1
ATOM 627 C C . ASP A 1 81 ? 5.41020 1.53084 37.55832 1.000 18.88963 85 ASP A C 1
ATOM 628 O O . ASP A 1 81 ? 4.69017 1.54332 38.56849 1.000 17.19975 85 ASP A O 1
ATOM 633 N N . GLN A 1 82 ? 6.16937 0.48041 37.24262 1.000 16.23819 86 GLN A N 1
ATOM 634 C CA . GLN A 1 82 ? 6.18109 -0.68757 38.11789 1.000 20.10447 86 GLN A CA 1
ATOM 635 C C . GLN A 1 82 ? 6.81789 -0.36349 39.46452 1.000 16.66777 86 GLN A C 1
ATOM 636 O O . GLN A 1 82 ? 6.40302 -0.90738 40.49687 1.000 17.36511 86 GLN A O 1
ATOM 642 N N . TYR A 1 83 ? 7.86641 0.46669 39.45795 1.000 14.97762 87 TYR A N 1
ATOM 643 C CA . TYR A 1 83 ? 8.49357 0.91094 40.70229 1.000 16.21420 87 TYR A CA 1
ATOM 644 C C . TYR A 1 83 ? 7.49856 1.66305 41.57275 1.000 16.75381 87 TYR A C 1
ATOM 645 O O . TYR A 1 83 ? 7.33714 1.35137 42.75702 1.000 16.09998 87 TYR A O 1
ATOM 654 N N . LEU A 1 84 ? 6.82800 2.67008 41.00157 1.000 16.98974 88 LEU A N 1
ATOM 655 C CA . LEU A 1 84 ? 5.88911 3.47250 41.78582 1.000 17.20516 88 LEU A CA 1
ATOM 656 C C . LEU A 1 84 ? 4.74226 2.61919 42.31095 1.000 18.96738 88 LEU A C 1
ATOM 657 O O . LEU A 1 84 ? 4.27941 2.80879 43.44671 1.000 18.61002 88 LEU A O 1
ATOM 662 N N . SER A 1 85 ? 4.27613 1.67389 41.49700 1.000 15.98276 89 SER A N 1
ATOM 663 C CA . SER A 1 85 ? 3.18559 0.79205 41.91101 1.000 22.48944 89 SER A CA 1
ATOM 664 C C . SER A 1 85 ? 3.63025 -0.15988 43.02620 1.000 22.21856 89 SER A C 1
ATOM 665 O O . SER A 1 85 ? 2.87245 -0.41546 43.97225 1.000 20.24570 89 SER A O 1
ATOM 668 N N . ALA A 1 86 ? 4.86199 -0.67767 42.94298 1.000 19.72297 90 ALA A N 1
ATOM 669 C CA . ALA A 1 86 ? 5.39769 -1.49612 44.02954 1.000 19.95879 90 ALA A CA 1
ATOM 670 C C . ALA A 1 86 ? 5.50125 -0.69916 45.32668 1.000 19.67952 90 ALA A C 1
ATOM 671 O O . ALA A 1 86 ? 5.13379 -1.19623 46.40238 1.000 19.73465 90 ALA A O 1
ATOM 673 N N . ILE A 1 87 ? 5.99118 0.54411 45.25236 1.000 18.02648 91 ILE A N 1
ATOM 674 C CA . ILE A 1 87 ? 6.08564 1.35562 46.45903 1.000 19.24102 91 ILE A CA 1
ATOM 675 C C . ILE A 1 87 ? 4.70214 1.60756 47.02545 1.000 20.77384 91 ILE A C 1
ATOM 676 O O . ILE A 1 87 ? 4.48826 1.51315 48.23602 1.000 16.69207 91 ILE A O 1
ATOM 681 N N . ASN A 1 88 ? 3.73477 1.90796 46.15744 1.000 19.90328 92 ASN A N 1
ATOM 682 C CA . ASN A 1 88 ? 2.38174 2.15436 46.63664 1.000 22.03800 92 ASN A CA 1
ATOM 683 C C . ASN A 1 88 ? 1.80217 0.91475 47.30733 1.000 21.08267 92 ASN A C 1
ATOM 684 O O . ASN A 1 88 ? 1.11671 1.02226 48.33005 1.000 22.61530 92 ASN A O 1
ATOM 689 N N . THR A 1 89 ? 2.06912 -0.27295 46.75502 1.000 19.48580 93 THR A N 1
ATOM 690 C CA . THR A 1 89 ? 1.51733 -1.49167 47.34844 1.000 21.57131 93 THR A CA 1
ATOM 691 C C . THR A 1 89 ? 2.18292 -1.79771 48.68326 1.000 23.68325 93 THR A C 1
ATOM 692 O O . THR A 1 89 ? 1.51967 -2.23604 49.63744 1.000 19.42078 93 THR A O 1
ATOM 696 N N . ALA A 1 90 ? 3.49588 -1.56653 48.76701 1.000 19.31301 94 ALA A N 1
ATOM 697 C CA . ALA A 1 90 ? 4.20452 -1.66493 50.04184 1.000 20.09257 94 ALA A CA 1
ATOM 698 C C . ALA A 1 90 ? 3.54092 -0.80854 51.11130 1.000 18.78464 94 ALA A C 1
ATOM 699 O O . ALA A 1 90 ? 3.24758 -1.28467 52.21773 1.000 19.27262 94 ALA A O 1
ATOM 701 N N . HIS A 1 91 ? 3.29394 0.46694 50.78744 1.000 19.17051 95 HIS A N 1
ATOM 702 C CA . HIS A 1 91 ? 2.65441 1.39782 51.71982 1.000 22.03405 95 HIS A CA 1
ATOM 703 C C . HIS A 1 91 ? 1.27539 0.92824 52.15995 1.000 23.41221 95 HIS A C 1
ATOM 704 O O . HIS A 1 91 ? 0.91991 1.06701 53.33634 1.000 25.47075 95 HIS A O 1
ATOM 711 N N . LYS A 1 92 ? 0.47058 0.40106 51.23051 1.000 22.23402 96 LYS A N 1
ATOM 712 C CA . LYS A 1 92 ? -0.83935 -0.13140 51.60733 1.000 22.65137 96 LYS A CA 1
ATOM 713 C C . LYS A 1 92 ? -0.72699 -1.32750 52.53739 1.000 25.56390 96 LYS A C 1
ATOM 714 O O . LYS A 1 92 ? -1.67963 -1.62707 53.27006 1.000 23.11182 96 LYS A O 1
ATOM 720 N N . ASN A 1 93 ? 0.40930 -2.02586 52.52372 1.000 22.29906 97 ASN A N 1
ATOM 721 C CA . ASN A 1 93 ? 0.62925 -3.15395 53.41907 1.000 21.62372 97 ASN A CA 1
ATOM 722 C C . ASN A 1 93 ? 1.52220 -2.79318 54.59577 1.000 23.07277 97 ASN A C 1
ATOM 723 O O . ASN A 1 93 ? 2.12433 -3.68698 55.20093 1.000 24.00292 97 ASN A O 1
ATOM 728 N N . ASN A 1 94 ? 1.61771 -1.50114 54.92534 1.000 18.72278 98 ASN A N 1
ATOM 729 C CA . ASN A 1 94 ? 2.34234 -1.02400 56.10443 1.000 24.31799 98 ASN A CA 1
ATOM 730 C C . ASN A 1 94 ? 3.82817 -1.37340 56.04339 1.000 23.67335 98 ASN A C 1
ATOM 731 O O . ASN A 1 94 ? 4.43905 -1.74960 57.05035 1.000 20.22833 98 ASN A O 1
ATOM 736 N N . ILE A 1 95 ? 4.41481 -1.24196 54.85607 1.000 20.11577 99 ILE A N 1
ATOM 737 C CA . ILE A 1 95 ? 5.84162 -1.45847 54.64775 1.000 20.80391 99 ILE A CA 1
ATOM 738 C C . ILE A 1 95 ? 6.44799 -0.17658 54.09651 1.000 21.57747 99 ILE A C 1
ATOM 739 O O . ILE A 1 95 ? 5.97999 0.35119 53.08037 1.000 20.83207 99 ILE A O 1
ATOM 744 N N . GLN A 1 96 ? 7.47663 0.32509 54.77012 1.000 18.99874 100 GLN A N 1
ATOM 745 C CA . GLN A 1 96 ? 8.20842 1.47740 54.27456 1.000 17.97260 100 GLN A CA 1
ATOM 746 C C . GLN A 1 96 ? 9.26798 1.03916 53.26363 1.000 19.98531 100 GLN A C 1
ATOM 747 O O . GLN A 1 96 ? 9.72188 -0.11043 53.26056 1.000 19.91063 100 GLN A O 1
ATOM 753 N N . ILE A 1 97 ? 9.68102 1.97648 52.40942 1.000 18.39982 101 ILE A N 1
ATOM 754 C CA . ILE A 1 97 ? 10.65092 1.69797 51.35392 1.000 15.08119 101 ILE A CA 1
ATOM 755 C C . ILE A 1 97 ? 11.86883 2.59638 51.52503 1.000 18.79433 101 ILE A C 1
ATOM 756 O O . ILE A 1 97 ? 11.74556 3.83274 51.55325 1.000 14.61341 101 ILE A O 1
ATOM 761 N N . TYR A 1 98 ? 13.04752 1.97888 51.58862 1.000 14.74301 102 TYR A N 1
ATOM 762 C CA . TYR A 1 98 ? 14.31126 2.71035 51.59023 1.000 15.88813 102 TYR A CA 1
ATOM 763 C C . TYR A 1 98 ? 14.94418 2.57878 50.20443 1.000 14.39900 102 TYR A C 1
ATOM 764 O O . TYR A 1 98 ? 15.21116 1.46798 49.73918 1.000 15.74089 102 TYR A O 1
ATOM 773 N N . GLY A 1 99 ? 15.14545 3.70216 49.52408 1.000 16.09647 103 GLY A N 1
ATOM 774 C CA . GLY A 1 99 ? 15.72548 3.67189 48.19298 1.000 16.60317 103 GLY A CA 1
ATOM 775 C C . GLY A 1 99 ? 17.24137 3.78253 48.24205 1.000 14.57370 103 GLY A C 1
ATOM 776 O O . GLY A 1 99 ? 17.79276 4.57164 49.00122 1.000 14.27828 103 GLY A O 1
ATOM 777 N N . ASP A 1 100 ? 17.90170 3.00825 47.38315 1.000 13.12722 104 ASP A N 1
ATOM 778 C CA . ASP A 1 100 ? 19.36211 2.98809 47.32745 1.000 12.23024 104 ASP A CA 1
ATOM 779 C C . ASP A 1 100 ? 19.85237 4.21637 46.56198 1.000 15.76691 104 ASP A C 1
ATOM 780 O O . ASP A 1 100 ? 19.39297 4.48174 45.44868 1.000 14.57855 104 ASP A O 1
ATOM 785 N N . VAL A 1 101 ? 20.74501 4.98797 47.18500 1.000 11.73094 105 VAL A N 1
ATOM 786 C CA . VAL A 1 101 ? 21.23707 6.26271 46.66753 1.000 12.56278 105 VAL A CA 1
ATOM 787 C C . VAL A 1 101 ? 22.73567 6.14105 46.39046 1.000 15.29014 105 VAL A C 1
ATOM 788 O O . VAL A 1 101 ? 23.52634 5.96517 47.33083 1.000 11.05239 105 VAL A O 1
ATOM 792 N N . VAL A 1 102 ? 23.12732 6.26102 45.10636 1.000 11.46441 106 VAL A N 1
ATOM 793 C CA . VAL A 1 102 ? 24.51326 6.09127 44.66174 1.000 12.94176 106 VAL A CA 1
ATOM 794 C C . VAL A 1 102 ? 25.02576 7.46508 44.22638 1.000 12.71419 106 VAL A C 1
ATOM 795 O O . VAL A 1 102 ? 24.76991 7.91090 43.09630 1.000 11.39316 106 VAL A O 1
ATOM 799 N N . PHE A 1 103 ? 25.76866 8.13377 45.11051 1.000 11.71594 107 PHE A N 1
ATOM 800 C CA . PHE A 1 103 ? 26.27705 9.47463 44.84893 1.000 11.77358 107 PHE A CA 1
ATOM 801 C C . PHE A 1 103 ? 27.77280 9.51241 44.59223 1.000 14.60672 107 PHE A C 1
ATOM 802 O O . PHE A 1 103 ? 28.29588 10.58995 44.28797 1.000 12.68723 107 PHE A O 1
ATOM 810 N N . ASN A 1 104 ? 28.49623 8.39194 44.74886 1.000 12.39674 108 ASN A N 1
ATOM 811 C CA . ASN A 1 104 ? 29.95272 8.51016 44.71650 1.000 11.43609 108 ASN A CA 1
ATOM 812 C C . ASN A 1 104 ? 30.46055 8.91345 43.33556 1.000 12.17705 108 ASN A C 1
ATOM 813 O O . ASN A 1 104 ? 31.41763 9.69403 43.22550 1.000 11.98776 108 ASN A O 1
ATOM 818 N N . HIS A 1 105 ? 29.84215 8.40237 42.27501 1.000 11.07761 109 HIS A N 1
ATOM 819 C CA . HIS A 1 105 ? 30.40932 8.50058 40.93822 1.000 12.58032 109 HIS A CA 1
ATOM 820 C C . HIS A 1 105 ? 29.29519 8.50985 39.90281 1.000 12.96523 109 HIS A C 1
ATOM 821 O O . HIS A 1 105 ? 28.12589 8.30694 40.21734 1.000 12.61284 109 HIS A O 1
ATOM 828 N N . ARG A 1 106 ? 29.67764 8.71445 38.64685 1.000 12.43552 110 ARG A N 1
ATOM 829 C CA . ARG A 1 106 ? 28.77494 8.49534 37.52398 1.000 14.54937 110 ARG A CA 1
ATOM 830 C C . ARG A 1 106 ? 29.53403 7.73168 36.45641 1.000 14.34620 110 ARG A C 1
ATOM 831 O O . ARG A 1 106 ? 30.73384 7.95720 36.26611 1.000 13.06410 110 ARG A O 1
ATOM 839 N N . GLY A 1 107 ? 28.83267 6.82948 35.75508 1.000 16.02747 111 GLY A N 1
ATOM 840 C CA . GLY A 1 107 ? 29.42716 6.07534 34.67485 1.000 13.58370 111 GLY A CA 1
ATOM 841 C C . GLY A 1 107 ? 28.54962 6.10655 33.43719 1.000 11.71320 111 GLY A C 1
ATOM 842 O O . GLY A 1 107 ? 27.37642 6.48490 33.48619 1.000 12.68597 111 GLY A O 1
ATOM 843 N N . GLY A 1 108 ? 29.13920 5.68140 32.32695 1.000 11.32915 112 GLY A N 1
ATOM 844 C CA . GLY A 1 108 ? 28.41104 5.60256 31.07380 1.000 11.92191 112 GLY A CA 1
ATOM 845 C C . GLY A 1 108 ? 28.22371 6.92272 30.37014 1.000 13.41879 112 GLY A C 1
ATOM 846 O O . GLY A 1 108 ? 27.18024 7.14176 29.75014 1.000 15.79541 112 GLY A O 1
ATOM 847 N N . ALA A 1 109 ? 29.21177 7.80751 30.45027 1.000 12.08213 113 ALA A N 1
ATOM 848 C CA . ALA A 1 109 ? 29.06891 9.17133 29.95874 1.000 14.04619 113 ALA A CA 1
ATOM 849 C C . ALA A 1 109 ? 28.72494 9.20584 28.47357 1.000 14.84953 113 ALA A C 1
ATOM 850 O O . ALA A 1 109 ? 29.15808 8.35759 27.68884 1.000 11.98227 113 ALA A O 1
ATOM 852 N N . ASP A 1 110 ? 27.95313 10.23422 28.09766 1.000 13.49227 114 ASP A N 1
ATOM 853 C CA . ASP A 1 110 ? 27.56171 10.45691 26.71418 1.000 15.57811 114 ASP A CA 1
ATOM 854 C C . ASP A 1 110 ? 28.72307 10.92766 25.85844 1.000 17.20489 114 ASP A C 1
ATOM 855 O O . ASP A 1 110 ? 28.73951 10.66187 24.65176 1.000 17.30013 114 ASP A O 1
ATOM 860 N N . GLY A 1 111 ? 29.69043 11.63312 26.44697 1.000 16.35843 115 GLY A N 1
ATOM 861 C CA . GLY A 1 111 ? 30.82238 12.11707 25.67961 1.000 14.7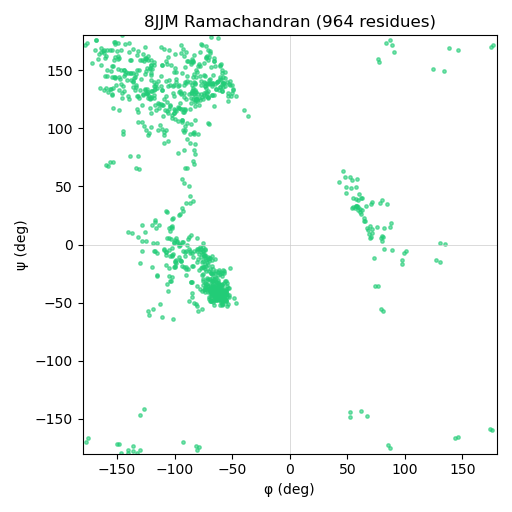1228 115 GLY A CA 1
ATOM 862 C C . GLY A 1 111 ? 32.07748 12.22891 26.51715 1.000 15.61455 115 GLY A C 1
ATOM 863 O O . GLY A 1 111 ? 32.04450 12.18231 27.74986 1.000 16.42042 115 GLY A O 1
ATOM 864 N N . LYS A 1 112 ? 33.19822 12.39099 25.82605 1.000 17.11812 116 LYS A N 1
ATOM 865 C CA . LYS A 1 112 ? 34.47119 12.58926 26.49616 1.000 16.18984 116 LYS A CA 1
ATOM 866 C C . LYS A 1 112 ? 34.97376 14.00821 26.26614 1.000 21.43510 116 LYS A C 1
ATOM 867 O O . LYS A 1 112 ? 34.62951 14.65786 25.26788 1.000 20.23391 116 LYS A O 1
ATOM 873 N N . SER A 1 113 ? 35.79089 14.48585 27.20618 1.000 14.84341 117 SER A N 1
ATOM 874 C CA . SER A 1 113 ? 36.40848 15.80572 27.12030 1.000 16.68393 117 SER A CA 1
ATOM 875 C C . SER A 1 113 ? 37.88980 15.72608 27.46004 1.000 16.63994 117 SER A C 1
ATOM 876 O O . SER A 1 113 ? 38.31258 14.91309 28.28414 1.000 16.18767 117 SER A O 1
ATOM 879 N N . TRP A 1 114 ? 38.67935 16.57576 26.80613 1.000 17.30170 118 TRP A N 1
ATOM 880 C CA . TRP A 1 114 ? 40.07092 16.76609 27.19805 1.000 14.33441 118 TRP A CA 1
ATOM 881 C C . TRP A 1 114 ? 40.13519 17.44964 28.56260 1.000 18.42959 118 TRP A C 1
ATOM 882 O O . TRP A 1 114 ? 39.51009 18.49679 28.77685 1.000 17.09893 118 TRP A O 1
ATOM 893 N N . VAL A 1 115 ? 40.90457 16.86689 29.48052 1.000 14.89714 119 VAL A N 1
ATOM 894 C CA . VAL A 1 115 ? 41.04636 17.35798 30.84593 1.000 13.34616 119 VAL A CA 1
ATOM 895 C C . VAL A 1 115 ? 42.52328 17.31420 31.21761 1.000 15.43049 119 VAL A C 1
ATOM 896 O O . VAL A 1 115 ? 43.20453 16.32366 30.94425 1.000 14.58349 119 VAL A O 1
ATOM 900 N N . ASP A 1 116 ? 43.01318 18.38272 31.84469 1.000 16.43316 120 ASP A N 1
ATOM 901 C CA . ASP A 1 116 ? 44.36843 18.42805 32.38574 1.000 16.28765 120 ASP A CA 1
ATOM 902 C C . ASP A 1 116 ? 44.36693 17.82314 33.79067 1.000 19.75972 120 ASP A C 1
ATOM 903 O O . ASP A 1 116 ? 43.56930 18.22857 34.64447 1.000 17.69671 120 ASP A O 1
ATOM 908 N N . THR A 1 117 ? 45.23306 16.83070 34.01985 1.000 16.98412 121 THR A N 1
ATOM 909 C CA . THR A 1 117 ? 45.12883 15.99450 35.20674 1.000 15.62480 121 THR A CA 1
ATOM 910 C C . THR A 1 117 ? 46.50978 15.71026 35.78811 1.000 19.22734 121 THR A C 1
ATOM 911 O O . THR A 1 117 ? 47.54022 15.90452 35.14046 1.000 18.82392 121 THR A O 1
ATOM 915 N N . LYS A 1 118 ? 46.51229 15.21143 37.02124 1.000 18.04966 122 LYS A N 1
ATOM 916 C CA . LYS A 1 118 ? 47.68899 14.60992 37.64022 1.000 17.56718 122 LYS A CA 1
ATOM 917 C C . LYS A 1 118 ? 47.41151 13.13138 37.87230 1.000 15.93049 122 LYS A C 1
ATOM 918 O O . LYS A 1 118 ? 46.45355 12.77682 38.57049 1.000 16.10959 122 LYS A O 1
ATOM 924 N N . ARG A 1 119 ? 48.23920 12.27026 37.29579 1.000 14.68249 123 ARG A N 1
ATOM 925 C CA . ARG A 1 119 ? 48.21304 10.86242 37.68311 1.000 15.30579 123 ARG A CA 1
ATOM 926 C C . ARG A 1 119 ? 48.61815 10.71430 39.15491 1.000 15.45049 123 ARG A C 1
ATOM 927 O O . ARG A 1 119 ? 49.59196 11.32509 39.60293 1.000 18.07531 123 ARG A O 1
ATOM 935 N N . VAL A 1 120 ? 47.87035 9.91787 39.91762 1.000 16.88614 124 VAL A N 1
ATOM 936 C CA . VAL A 1 120 ? 48.23011 9.64190 41.30726 1.000 17.31214 124 VAL A CA 1
ATOM 937 C C . VAL A 1 120 ? 48.36172 8.13956 41.50611 1.000 17.15601 124 VAL A C 1
ATOM 938 O O . VAL A 1 120 ? 47.88803 7.33417 40.70142 1.000 18.22353 124 VAL A O 1
ATOM 942 N N . ASP A 1 121 ? 49.03077 7.76724 42.59748 1.000 16.73336 125 ASP A N 1
ATOM 943 C CA . ASP A 1 121 ? 49.33368 6.36466 42.86326 1.000 18.63015 125 ASP A CA 1
ATOM 944 C C . ASP A 1 121 ? 48.08537 5.60755 43.32588 1.000 17.96825 125 ASP A C 1
ATOM 945 O O . ASP A 1 121 ? 47.27609 6.13409 44.08944 1.000 18.53268 125 ASP A O 1
ATOM 950 N N . TRP A 1 122 ? 47.93277 4.36586 42.83944 1.000 23.77359 126 TRP A N 1
ATOM 951 C CA . TRP A 1 122 ? 46.79856 3.51958 43.21329 1.000 22.38459 126 TRP A CA 1
ATOM 952 C C . TRP A 1 122 ? 46.71798 3.30370 44.72070 1.000 24.70517 126 TRP A C 1
ATOM 953 O O . TRP A 1 122 ? 45.62107 3.28783 45.30093 1.000 23.49552 126 TRP A O 1
ATOM 964 N N . ASN A 1 123 ? 47.86046 3.10449 45.36909 1.000 21.35132 127 ASN A N 1
ATOM 965 C CA . ASN A 1 123 ? 47.86683 2.74733 46.78532 1.000 27.20295 127 ASN A CA 1
ATOM 966 C C . ASN A 1 123 ? 48.01169 3.94728 47.70280 1.000 20.35568 127 ASN A C 1
ATOM 967 O O . ASN A 1 123 ? 47.77740 3.82051 48.91048 1.000 21.35648 127 ASN A O 1
ATOM 972 N N . ASN A 1 124 ? 48.40306 5.09879 47.17205 1.000 18.77738 128 ASN A N 1
ATOM 973 C CA . ASN A 1 124 ? 48.43862 6.33162 47.95519 1.000 18.99873 128 ASN A CA 1
ATOM 974 C C . ASN A 1 124 ? 48.05876 7.47507 47.02152 1.000 18.07976 128 ASN A C 1
ATOM 975 O O . ASN A 1 124 ? 48.90939 7.99669 46.28936 1.000 18.35807 128 ASN A O 1
ATOM 980 N N . ARG A 1 125 ? 46.78583 7.87323 47.06156 1.000 19.51242 129 ARG A N 1
ATOM 981 C CA . ARG A 1 125 ? 46.28794 8.83138 46.08368 1.000 16.14545 129 ARG A CA 1
ATOM 982 C C . ARG A 1 125 ? 46.76208 10.24778 46.36161 1.000 18.31541 129 ARG A C 1
ATOM 983 O O . ARG A 1 125 ? 46.39492 11.16469 45.61086 1.000 18.56199 129 ARG A O 1
ATOM 991 N N . ASN A 1 126 ? 47.57107 10.45145 47.40804 1.000 17.26162 130 ASN A N 1
ATOM 992 C CA . ASN A 1 126 ? 48.24241 11.72752 47.61587 1.000 18.00703 130 ASN A CA 1
ATOM 993 C C . ASN A 1 126 ? 49.62050 11.78745 46.95375 1.000 19.91229 130 ASN A C 1
ATOM 994 O O . ASN A 1 126 ? 50.22907 12.86301 46.92933 1.000 20.99349 130 ASN A O 1
ATOM 999 N N . ILE A 1 127 ? 50.13823 10.66547 46.45348 1.000 16.91616 131 ILE A N 1
ATOM 1000 C CA . ILE A 1 127 ? 51.40348 10.63797 45.71671 1.000 15.25848 131 ILE A CA 1
ATOM 1001 C C . ILE A 1 127 ? 51.10945 10.95438 44.25298 1.000 19.21342 131 ILE A C 1
ATOM 1002 O O . ILE A 1 127 ? 50.32635 10.25098 43.60390 1.000 17.96797 131 ILE A O 1
ATOM 1007 N N . GLU A 1 128 ? 51.73539 12.00324 43.73008 1.000 20.25270 132 GLU A N 1
ATOM 1008 C CA . GLU A 1 128 ? 51.50915 12.46760 42.36451 1.000 21.56183 132 GLU A CA 1
ATOM 1009 C C . GLU A 1 128 ? 52.58746 11.91104 41.44431 1.000 23.62582 132 GLU A C 1
ATOM 1010 O O . GLU A 1 128 ? 53.76695 11.88553 41.80660 1.000 19.24866 132 GLU A O 1
ATOM 1016 N N . LEU A 1 129 ? 52.17974 11.43569 40.25816 1.000 21.71792 133 LEU A N 1
ATOM 1017 C CA . LEU A 1 129 ? 53.08994 10.68930 39.39479 1.000 17.91323 133 LEU A CA 1
ATOM 1018 C C . LEU A 1 129 ? 53.40189 11.38342 38.07913 1.000 19.71449 133 LEU A C 1
ATOM 1019 O O . LEU A 1 129 ? 54.14985 10.82610 37.26633 1.000 23.71907 133 LEU A O 1
ATOM 1024 N N . GLY A 1 130 ? 52.87255 12.56786 37.84149 1.000 19.47792 134 GLY A N 1
ATOM 1025 C CA . GLY A 1 130 ? 53.14312 13.28221 36.60526 1.000 19.80919 134 GLY A CA 1
ATOM 1026 C C . GLY A 1 130 ? 51.85599 13.83174 36.03178 1.000 21.16106 134 GLY A C 1
ATOM 1027 O O . GLY A 1 130 ? 50.77448 13.26422 36.21240 1.000 21.71706 134 GLY A O 1
ATOM 1028 N N . ASP A 1 131 ? 51.97261 14.95686 35.33319 1.000 18.00717 135 ASP A N 1
ATOM 1029 C CA . ASP A 1 131 ? 50.82763 15.61195 34.72756 1.000 20.02519 135 ASP A CA 1
ATOM 1030 C C . ASP A 1 131 ? 50.49851 14.91564 33.40659 1.000 21.24023 135 ASP A C 1
ATOM 1031 O O . ASP A 1 131 ? 51.38621 14.36547 32.74519 1.000 20.25416 135 ASP A O 1
ATOM 1036 N N . LYS A 1 132 ? 49.21485 14.92610 33.02303 1.000 18.50092 136 LYS A N 1
ATOM 1037 C CA . LYS A 1 132 ? 48.83899 14.36616 31.72853 1.000 16.76523 136 LYS A CA 1
ATOM 1038 C C . LYS A 1 132 ? 47.51102 14.95736 31.27574 1.000 19.34482 136 LYS A C 1
ATOM 1039 O O . LYS A 1 132 ? 46.55398 15.00921 32.05732 1.000 16.47060 136 LYS A O 1
ATOM 1045 N N . TRP A 1 133 ? 47.46783 15.41428 30.01970 1.000 15.57511 137 TRP A N 1
ATOM 1046 C CA . TRP A 1 133 ? 46.20397 15.70248 29.34903 1.000 18.18025 137 TRP A CA 1
ATOM 1047 C C . TRP A 1 133 ? 45.56135 14.39198 28.90502 1.000 15.86382 137 TRP A C 1
ATOM 1048 O O . TRP A 1 133 ? 46.20631 13.56965 28.25307 1.000 15.61818 137 TRP A O 1
ATOM 1059 N N . ILE A 1 134 ? 44.28190 14.19794 29.24066 1.000 16.37109 138 ILE A N 1
ATOM 1060 C CA . ILE A 1 134 ? 43.59461 12.94914 28.93921 1.000 14.86470 138 ILE A CA 1
ATOM 1061 C C . ILE A 1 134 ? 42.24701 13.26289 28.30701 1.000 14.22023 138 ILE A C 1
ATOM 1062 O O . ILE A 1 134 ? 41.72239 14.37277 28.41784 1.000 14.16159 138 ILE A O 1
ATOM 1067 N N . GLU A 1 135 ? 41.66785 12.25278 27.66871 1.000 14.10232 139 GLU A N 1
ATOM 1068 C CA . GLU A 1 135 ? 40.26510 12.29085 27.27656 1.000 14.72292 139 GLU A CA 1
ATOM 1069 C C . GLU A 1 135 ? 39.47375 11.48746 28.29763 1.000 16.25166 139 GLU A C 1
ATOM 1070 O O . GLU A 1 135 ? 39.70019 10.27786 28.44311 1.000 16.88933 139 GLU A O 1
ATOM 1076 N N . ALA A 1 136 ? 38.57542 12.15526 29.01814 1.000 13.97707 140 ALA A N 1
ATOM 1077 C CA . ALA A 1 136 ? 37.84316 11.54982 30.12631 1.000 12.20735 140 ALA A CA 1
ATOM 1078 C C . ALA A 1 136 ? 36.35828 11.46138 29.79179 1.000 15.14254 140 ALA A C 1
ATOM 1079 O O . ALA A 1 136 ? 35.78854 12.39044 29.21270 1.000 13.46311 140 ALA A O 1
ATOM 1081 N N . TRP A 1 137 ? 35.72275 10.35514 30.17447 1.000 14.61580 141 TRP A N 1
ATOM 1082 C CA . TRP A 1 137 ? 34.28425 10.18046 29.93326 1.000 16.14501 141 TRP A CA 1
ATOM 1083 C C . TRP A 1 137 ? 33.51674 10.90551 31.03542 1.000 13.52229 141 TRP A C 1
ATOM 1084 O O . TRP A 1 137 ? 33.14298 10.31549 32.04981 1.000 12.01127 141 TRP A O 1
ATOM 1095 N N . VAL A 1 138 ? 33.26200 12.20460 30.83546 1.000 14.87662 142 VAL A N 1
ATOM 1096 C CA . VAL A 1 138 ? 32.70507 13.03275 31.89731 1.000 13.71179 142 VAL A CA 1
ATOM 1097 C C . VAL A 1 138 ? 31.59395 13.97267 31.42928 1.000 15.22425 142 VAL A C 1
ATOM 1098 O O . VAL A 1 138 ? 31.17167 14.84459 32.19430 1.000 13.47245 142 VAL A O 1
ATOM 1102 N N . GLU A 1 139 ? 31.10438 13.82644 30.19288 1.000 12.14388 143 GLU A N 1
ATOM 1103 C CA . GLU A 1 139 ? 29.96448 14.61627 29.73281 1.000 14.44081 143 GLU A CA 1
ATOM 1104 C C . GLU A 1 139 ? 28.69692 13.77452 29.82879 1.000 11.49008 143 GLU A C 1
ATOM 1105 O O . GLU A 1 139 ? 28.57145 12.75724 29.13917 1.000 14.44187 143 GLU A O 1
ATOM 1111 N N . PHE A 1 140 ? 27.76617 14.20265 30.68152 1.000 13.82821 144 PHE A N 1
ATOM 1112 C CA . PHE A 1 140 ? 26.48898 13.52316 30.89583 1.000 14.77547 144 PHE A CA 1
ATOM 1113 C C . PHE A 1 140 ? 25.37426 14.50344 30.55675 1.000 15.12981 144 PHE A C 1
ATOM 1114 O O . PHE A 1 140 ? 25.17406 15.49824 31.26429 1.000 13.82287 144 PHE A O 1
ATOM 1122 N N . ASP A 1 141 ? 24.63180 14.19927 29.49439 1.000 14.75691 145 ASP A N 1
ATOM 1123 C CA . ASP A 1 141 ? 23.53743 15.04006 29.04571 1.000 14.59450 145 ASP A CA 1
ATOM 1124 C C . ASP A 1 141 ? 22.18878 14.33836 29.05020 1.000 15.63846 145 ASP A C 1
ATOM 1125 O O . ASP A 1 141 ? 21.16045 15.02588 29.00125 1.000 14.61806 145 ASP A O 1
ATOM 1130 N N . PHE A 1 142 ? 22.16255 12.99878 29.06135 1.000 13.38133 146 PHE A N 1
ATOM 1131 C CA . PHE A 1 142 ? 20.91362 12.23697 29.12256 1.000 13.09248 146 PHE A CA 1
ATOM 1132 C C . PHE A 1 142 ? 19.99864 12.57793 27.94451 1.000 15.57945 146 PHE A C 1
ATOM 1133 O O . PHE A 1 142 ? 18.84047 12.97370 28.14424 1.000 15.31471 146 PHE A O 1
ATOM 1141 N N . PRO A 1 143 ? 20.46599 12.43462 26.69978 1.000 18.33229 147 PRO A N 1
ATOM 1142 C CA . PRO A 1 143 ? 19.62540 12.88358 25.56811 1.000 19.50555 147 PRO A CA 1
ATOM 1143 C C . PRO A 1 143 ? 18.31003 12.12627 25.46760 1.000 19.04526 147 PRO A C 1
ATOM 1144 O O . PRO A 1 143 ? 17.30399 12.69717 25.03493 1.000 19.11049 147 PRO A O 1
ATOM 1148 N N . GLY A 1 144 ? 18.26758 10.86536 25.88955 1.000 15.97339 148 GLY A N 1
ATOM 1149 C CA . GLY A 1 144 ? 17.02260 10.11970 25.79952 1.000 17.88057 148 GLY A CA 1
ATOM 1150 C C . GLY A 1 144 ? 15.92605 10.62323 26.71443 1.000 18.30347 148 GLY A C 1
ATOM 1151 O O . GLY A 1 144 ? 14.75385 10.30282 26.49060 1.000 16.92341 148 GLY A O 1
ATOM 1152 N N . ARG A 1 145 ? 16.27843 11.39584 27.74492 1.000 16.40813 149 ARG A N 1
ATOM 1153 C CA . ARG A 1 145 ? 15.30490 11.95036 28.67790 1.000 17.04205 149 ARG A CA 1
ATOM 1154 C C . ARG A 1 145 ? 14.75073 13.29292 28.21854 1.000 21.03683 149 ARG A C 1
ATOM 1155 O O . ARG A 1 145 ? 13.66266 13.68802 28.66752 1.000 17.43571 149 ARG A O 1
ATOM 1163 N N . ASN A 1 146 ? 15.47016 13.98983 27.33718 1.000 20.32196 150 ASN A N 1
ATOM 1164 C CA . ASN A 1 146 ? 14.99169 15.22805 26.70446 1.000 24.16177 150 ASN A CA 1
ATOM 1165 C C . ASN A 1 146 ? 14.57216 16.28258 27.72634 1.000 22.19925 150 ASN A C 1
ATOM 1166 O O . ASN A 1 146 ? 13.56582 16.96949 27.54656 1.000 24.99579 150 ASN A O 1
ATOM 1171 N N . ASP A 1 147 ? 15.34333 16.40942 28.80527 1.000 19.70776 151 ASP A N 1
ATOM 1172 C CA . ASP A 1 147 ? 15.19011 17.43955 29.83985 1.000 21.56884 151 ASP A CA 1
ATOM 1173 C C . ASP A 1 147 ? 13.94159 17.28776 30.70071 1.000 18.94495 151 ASP A C 1
ATOM 1174 O O . ASP A 1 147 ? 13.65403 18.18814 31.51619 1.000 18.43496 151 ASP A O 1
ATOM 1179 N N . LYS A 1 148 ? 13.20553 16.18627 30.58752 1.000 16.63874 152 LYS A N 1
ATOM 1180 C CA . LYS A 1 148 ? 12.13619 15.94271 31.54694 1.000 17.42713 152 LYS A CA 1
ATOM 1181 C C . LYS A 1 148 ? 12.70918 15.90058 32.95545 1.000 17.31415 152 LYS A C 1
ATOM 1182 O O . LYS A 1 148 ? 13.74208 15.26432 33.19842 1.000 16.67785 152 LYS A O 1
ATOM 1188 N N . TYR A 1 149 ? 12.05618 16.62791 33.87002 1.000 15.90330 153 TYR A N 1
ATOM 1189 C CA . TYR A 1 149 ? 12.39986 16.70416 35.29211 1.000 15.27865 153 TYR A CA 1
ATOM 1190 C C . TYR A 1 149 ? 13.60593 17.59597 35.55740 1.000 16.54479 153 TYR A C 1
ATOM 1191 O O . TYR A 1 149 ? 13.66572 18.26040 36.59658 1.000 19.97669 153 TYR A O 1
ATOM 1200 N N . SER A 1 150 ? 14.58542 17.60409 34.66229 1.000 15.79930 154 SER A N 1
ATOM 1201 C CA . SER A 1 150 ? 15.82863 18.30044 34.96632 1.000 18.67121 154 SER A CA 1
ATOM 1202 C C . SER A 1 150 ? 16.65071 18.50867 33.71191 1.000 15.30712 154 SER A C 1
ATOM 1203 O O . SER A 1 150 ? 16.80450 17.57334 32.92360 1.000 17.09076 154 SER A O 1
ATOM 1206 N N . ASN A 1 151 ? 17.19342 19.71571 33.51424 1.000 16.43927 155 ASN A N 1
ATOM 1207 C CA . ASN A 1 151 ? 18.07717 19.97742 32.38331 1.000 17.93983 155 ASN A CA 1
ATOM 1208 C C . ASN A 1 151 ? 19.54976 20.00482 32.77990 1.000 18.25369 155 ASN A C 1
ATOM 1209 O O . ASN A 1 151 ? 20.38654 20.44717 31.98767 1.000 19.79227 155 ASN A O 1
ATOM 1214 N N . PHE A 1 152 ? 19.88976 19.52143 33.97492 1.000 15.87740 156 PHE A N 1
ATOM 1215 C CA . PHE A 1 152 ? 21.26884 19.59827 34.43883 1.000 14.06224 156 PHE A CA 1
ATOM 1216 C C . PHE A 1 152 ? 22.17260 18.70604 33.59320 1.000 13.94992 156 PHE A C 1
ATOM 1217 O O . PHE A 1 152 ? 21.84609 17.54893 33.30401 1.000 16.18564 156 PHE A O 1
ATOM 1225 N N . HIS A 1 153 ? 23.33108 19.24461 33.23533 1.000 14.49847 157 HIS A N 1
ATOM 1226 C CA . HIS A 1 153 ? 24.34391 18.55836 32.44991 1.000 15.05621 157 HIS A CA 1
ATOM 1227 C C . HIS A 1 153 ? 25.63304 18.49355 33.26461 1.000 14.53219 157 HIS A C 1
ATOM 1228 O O . HIS A 1 153 ? 26.10857 19.51405 33.77067 1.000 12.45269 157 HIS A O 1
ATOM 1235 N N . TRP A 1 154 ? 26.16680 17.29234 33.42340 1.000 13.03770 158 TRP A N 1
ATOM 1236 C CA . TRP A 1 154 ? 27.43424 17.08077 34.11309 1.000 13.50610 158 TRP A CA 1
ATOM 1237 C C . TRP A 1 154 ? 28.58469 17.27777 33.13099 1.000 12.63498 158 TRP A C 1
ATOM 1238 O O . TRP A 1 154 ? 28.57544 16.71212 32.03284 1.000 14.40917 158 TRP A O 1
ATOM 1249 N N . THR A 1 155 ? 29.58740 18.05717 33.52858 1.000 13.05914 159 THR A N 1
ATOM 1250 C CA . THR A 1 155 ? 30.78088 18.22581 32.71844 1.000 11.11215 159 THR A CA 1
ATOM 1251 C C . THR A 1 155 ? 32.01132 17.98843 33.59191 1.000 11.24254 159 THR A C 1
ATOM 1252 O O . THR A 1 155 ? 31.90392 17.64924 34.78179 1.000 12.83802 159 THR A O 1
ATOM 1256 N N . TRP A 1 156 ? 33.20042 18.16436 33.00176 1.000 12.32965 160 TRP A N 1
ATOM 1257 C CA . TRP A 1 156 ? 34.42646 17.67935 33.64580 1.000 13.45290 160 TRP A CA 1
ATOM 1258 C C . TRP A 1 156 ? 34.61105 18.25567 35.04816 1.000 14.01827 160 TRP A C 1
ATOM 1259 O O . TRP A 1 156 ? 35.01126 17.53667 35.97153 1.000 13.14474 160 TRP A O 1
ATOM 1270 N N . TYR A 1 157 ? 34.30840 19.54115 35.24363 1.000 12.20418 161 TYR A N 1
ATOM 1271 C CA . TYR A 1 157 ? 34.67077 20.15015 36.51071 1.000 14.45498 161 TYR A CA 1
ATOM 1272 C C . TYR A 1 157 ? 33.71573 19.77296 37.64452 1.000 15.35143 161 TYR A C 1
ATOM 1273 O O . TYR A 1 157 ? 33.96044 20.14296 38.79597 1.000 15.13910 161 TYR A O 1
ATOM 1282 N N . HIS A 1 158 ? 32.67076 19.00333 37.36531 1.000 12.02034 162 HIS A N 1
ATOM 1283 C CA . HIS A 1 158 ? 31.85484 18.42862 38.42483 1.000 14.64865 162 HIS A CA 1
ATOM 1284 C C . HIS A 1 158 ? 32.49279 17.19350 39.04094 1.000 11.27943 162 HIS A C 1
ATOM 1285 O O . HIS A 1 158 ? 31.94337 16.64692 40.00802 1.000 14.36994 162 HIS A O 1
ATOM 1292 N N . PHE A 1 159 ? 33.63262 16.75551 38.51254 1.000 14.63282 163 PHE A N 1
ATOM 1293 C CA . PHE A 1 159 ? 34.26619 15.51648 38.92044 1.000 13.71379 163 PHE A CA 1
ATOM 1294 C C . PHE A 1 159 ? 35.67556 15.79405 39.43647 1.000 13.75181 163 PHE A C 1
ATOM 1295 O O . PHE A 1 159 ? 36.33437 16.74632 39.01443 1.000 16.28168 163 PHE A O 1
ATOM 1303 N N . ASP A 1 160 ? 36.13483 14.94821 40.35914 1.000 13.39509 164 ASP A N 1
ATOM 1304 C CA . ASP A 1 160 ? 37.48461 15.07424 40.87893 1.000 11.77246 164 ASP A CA 1
ATOM 1305 C C . ASP A 1 160 ? 38.49357 14.23467 40.11334 1.000 14.80229 164 ASP A C 1
ATOM 1306 O O . ASP A 1 160 ? 39.70135 14.49464 40.23499 1.000 13.64681 164 ASP A O 1
ATOM 1311 N N . GLY A 1 161 ? 38.04538 13.21903 39.36664 1.000 14.13641 165 GLY A N 1
ATOM 1312 C CA . GLY A 1 161 ? 38.98029 12.33393 38.69282 1.000 12.72019 165 GLY A CA 1
ATOM 1313 C C . GLY A 1 161 ? 38.27059 11.17840 38.01837 1.000 12.71685 165 GLY A C 1
ATOM 1314 O O . GLY A 1 161 ? 37.07812 10.93833 38.22687 1.000 13.31617 165 GLY A O 1
ATOM 1315 N N . VAL A 1 162 ? 39.04560 10.44752 37.20168 1.000 12.02937 166 VAL A N 1
ATOM 1316 C CA . VAL A 1 162 ? 38.60538 9.21369 36.54965 1.000 13.53251 166 VAL A CA 1
ATOM 1317 C C . VAL A 1 162 ? 39.75806 8.21654 36.59228 1.000 15.99248 166 VAL A C 1
ATOM 1318 O O . VAL A 1 162 ? 40.88038 8.55423 36.96287 1.000 14.58146 166 VAL A O 1
ATOM 1322 N N . ASP A 1 163 ? 39.49948 6.98126 36.15609 1.000 14.53814 167 ASP A N 1
ATOM 1323 C CA . ASP A 1 163 ? 40.59684 6.01778 36.10402 1.000 15.64975 167 ASP A CA 1
ATOM 1324 C C . ASP A 1 163 ? 40.89046 5.54316 34.68546 1.000 17.09446 167 ASP A C 1
ATOM 1325 O O . ASP A 1 163 ? 41.52313 4.49634 34.50070 1.000 16.13666 167 ASP A O 1
ATOM 1330 N N . TRP A 1 164 ? 40.48092 6.30121 33.67774 1.000 15.16134 168 TRP A N 1
ATOM 1331 C CA . TRP A 1 164 ? 40.69022 5.86151 32.30823 1.000 15.08598 168 TRP A CA 1
ATOM 1332 C C . TRP A 1 164 ? 40.95615 7.07187 31.43113 1.000 15.02361 168 TRP A C 1
ATOM 1333 O O . TRP A 1 164 ? 40.16016 8.01888 31.43299 1.000 13.88736 168 TRP A O 1
ATOM 1344 N N . ASP A 1 165 ? 42.07584 7.04647 30.69801 1.000 14.74229 169 ASP A N 1
ATOM 1345 C CA . ASP A 1 165 ? 42.36077 8.03592 29.66090 1.000 15.45450 169 ASP A CA 1
ATOM 1346 C C . ASP A 1 165 ? 42.03552 7.40852 28.30513 1.000 16.19531 169 ASP A C 1
ATOM 1347 O O . ASP A 1 165 ? 42.71407 6.46949 27.87045 1.000 17.35912 169 ASP A O 1
ATOM 1352 N N . ASP A 1 166 ? 41.00281 7.92569 27.63197 1.000 15.51719 170 ASP A N 1
ATOM 1353 C CA . ASP A 1 166 ? 40.55746 7.31483 26.38111 1.000 17.22041 170 ASP A CA 1
ATOM 1354 C C . ASP A 1 166 ? 41.46678 7.64821 25.20803 1.000 23.47859 170 ASP A C 1
ATOM 1355 O O . ASP A 1 166 ? 41.44396 6.93144 24.20301 1.000 24.15189 170 ASP A O 1
ATOM 1360 N N . ALA A 1 167 ? 42.25514 8.71591 25.30556 1.000 17.56211 171 ALA A N 1
ATOM 1361 C CA . ALA A 1 167 ? 43.14527 9.09080 24.21109 1.000 23.12118 171 ALA A CA 1
ATOM 1362 C C . ALA A 1 167 ? 44.39923 8.22677 24.21499 1.000 23.91381 171 ALA A C 1
ATOM 1363 O O . ALA A 1 167 ? 44.69870 7.54484 23.23079 1.000 23.57143 171 ALA A O 1
ATOM 1365 N N . GLY A 1 168 ? 45.12490 8.22422 25.33078 1.000 24.65981 172 GLY A N 1
ATOM 1366 C CA . GLY A 1 168 ? 46.28746 7.38013 25.49184 1.000 20.03757 172 GLY A CA 1
ATOM 1367 C C . GLY A 1 168 ? 46.00047 5.95168 25.86697 1.000 22.20587 172 GLY A C 1
ATOM 1368 O O . GLY A 1 168 ? 46.93276 5.14577 25.92967 1.000 23.96569 172 GLY A O 1
ATOM 1369 N N . GLU A 1 169 ? 44.73773 5.61670 26.13511 1.000 17.72408 173 GLU A N 1
ATOM 1370 C CA . GLU A 1 169 ? 44.32556 4.25934 26.49060 1.000 19.50699 173 GLU A CA 1
ATOM 1371 C C . GLU A 1 169 ? 45.06625 3.74086 27.72763 1.000 24.97903 173 GLU A C 1
ATOM 1372 O O . GLU A 1 169 ? 45.59215 2.62736 27.74999 1.000 22.70372 173 GLU A O 1
ATOM 1378 N N . GLU A 1 170 ? 45.07834 4.55159 28.78332 1.000 20.15486 174 GLU A N 1
ATOM 1379 C CA . GLU A 1 170 ? 45.80069 4.22130 30.00590 1.000 20.47928 174 GLU A CA 1
ATOM 1380 C C . GLU A 1 170 ? 44.81793 4.11770 31.16039 1.000 20.67652 174 GLU A C 1
ATOM 1381 O O . GLU A 1 170 ? 44.00823 5.03303 31.37455 1.000 16.99195 174 GLU A O 1
ATOM 1387 N N . LYS A 1 171 ? 44.89058 3.00546 31.89931 1.000 18.18647 175 LYS A N 1
ATOM 1388 C CA . LYS A 1 171 ? 44.17155 2.85519 33.16456 1.000 18.36936 175 LYS A CA 1
ATOM 1389 C C . LYS A 1 171 ? 45.08273 3.30968 34.29896 1.000 20.04305 175 LYS A C 1
ATOM 1390 O O . LYS A 1 171 ? 46.10738 2.68066 34.56774 1.000 20.38582 175 LYS A O 1
ATOM 1396 N N . ALA A 1 172 ? 44.70741 4.40037 34.95934 1.000 15.83537 176 ALA A N 1
ATOM 1397 C CA . ALA A 1 172 ? 45.38139 4.94536 36.13297 1.000 17.06102 176 ALA A CA 1
ATOM 1398 C C . ALA A 1 172 ? 44.42304 5.96395 36.71990 1.000 17.01502 176 ALA A C 1
ATOM 1399 O O . ALA A 1 172 ? 43.51540 6.43466 36.02915 1.000 16.17661 176 ALA A O 1
ATOM 1401 N N . ILE A 1 173 ? 44.61066 6.29713 37.98829 1.000 14.96201 177 ILE A N 1
ATOM 1402 C CA . ILE A 1 173 ? 43.78738 7.33900 38.59396 1.000 15.33713 177 ILE A CA 1
ATOM 1403 C C . ILE A 1 173 ? 44.33638 8.68758 38.14935 1.000 16.23032 177 ILE A C 1
ATOM 1404 O O . ILE A 1 173 ? 45.50532 9.01405 38.39856 1.000 17.41040 177 ILE A O 1
ATOM 1409 N N . PHE A 1 174 ? 43.49595 9.46725 37.46686 1.000 15.72202 178 PHE A N 1
ATOM 1410 C CA . PHE A 1 174 ? 43.84273 10.80051 36.99799 1.000 13.69461 178 PHE A CA 1
ATOM 1411 C C . PHE A 1 174 ? 43.03384 11.79445 37.81654 1.000 14.79004 178 PHE A C 1
ATOM 1412 O O . PHE A 1 174 ? 41.80975 11.85350 37.67825 1.000 15.27792 178 PHE A O 1
ATOM 1420 N N . LYS A 1 175 ? 43.71333 12.55739 38.67970 1.000 12.89340 179 LYS A N 1
ATOM 1421 C CA . LYS A 1 175 ? 43.07599 13.60476 39.47222 1.000 15.22305 179 LYS A CA 1
ATOM 1422 C C . LYS A 1 175 ? 42.95989 14.88372 38.64715 1.000 18.18917 179 LYS A C 1
ATOM 1423 O O . LYS A 1 175 ? 43.95035 15.35481 38.07963 1.000 15.72628 179 LYS A O 1
ATOM 1429 N N . PHE A 1 176 ? 41.75924 15.46279 38.59532 1.000 13.26545 180 PHE A N 1
ATOM 1430 C CA . PHE A 1 176 ? 41.54934 16.63871 37.75949 1.000 14.53377 180 PHE A CA 1
ATOM 1431 C C . PHE A 1 176 ? 42.23163 17.86097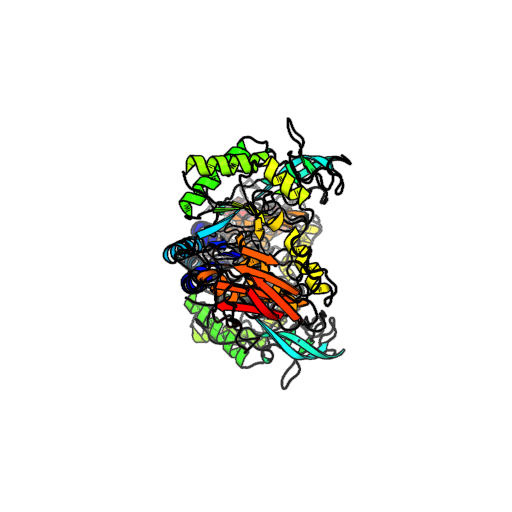 38.36751 1.000 18.55387 180 PHE A C 1
ATOM 1432 O O . PHE A 1 176 ? 42.17856 18.07976 39.58196 1.000 19.57598 180 PHE A O 1
ATOM 1440 N N . LYS A 1 177 ? 42.87030 18.66717 37.51961 1.000 19.25957 181 LYS A N 1
ATOM 1441 C CA . LYS A 1 177 ? 43.46528 19.92137 37.97480 1.000 21.09079 181 LYS A CA 1
ATOM 1442 C C . LYS A 1 177 ? 42.47970 21.08148 37.82480 1.000 22.75136 181 LYS A C 1
ATOM 1443 O O . LYS A 1 177 ? 41.49876 21.01193 37.08415 1.000 21.89258 181 LYS A O 1
ATOM 1449 N N . GLY A 1 178 ? 42.76273 22.16435 38.52317 1.000 20.71768 182 GLY A N 1
ATOM 1450 C CA . GLY A 1 178 ? 41.90913 23.33138 38.42635 1.000 22.34747 182 GLY A CA 1
ATOM 1451 C C . GLY A 1 178 ? 41.84589 24.04987 39.74962 1.000 25.44969 182 GLY A C 1
ATOM 1452 O O . GLY A 1 178 ? 42.27389 23.54403 40.78338 1.000 24.53981 182 GLY A O 1
ATOM 1453 N N . GLU A 1 179 ? 41.30783 25.26424 39.69909 1.000 26.30094 183 GLU A N 1
ATOM 1454 C CA . GLU A 1 179 ? 41.26062 26.08808 40.89617 1.000 27.46281 183 GLU A CA 1
ATOM 1455 C C . GLU A 1 179 ? 40.33680 25.43714 41.91476 1.000 22.97719 183 GLU A C 1
ATOM 1456 O O . GLU A 1 179 ? 39.15436 25.21547 41.63864 1.000 25.40990 183 GLU A O 1
ATOM 1462 N N . GLY A 1 180 ? 40.88246 25.09991 43.07659 1.000 24.83659 184 GLY A N 1
ATOM 1463 C CA . GLY A 1 180 ? 40.10083 24.43717 44.10016 1.000 26.33084 184 GLY A CA 1
ATOM 1464 C C . GLY A 1 180 ? 39.89983 22.95482 43.89748 1.000 28.35003 184 GLY A C 1
ATOM 1465 O O . GLY A 1 180 ? 39.15885 22.33253 44.66988 1.000 24.01923 184 GLY A O 1
ATOM 1466 N N . LYS A 1 181 ? 40.53371 22.35752 42.89377 1.000 22.28465 185 LYS A N 1
ATOM 1467 C CA . LYS A 1 181 ? 40.34942 20.93340 42.64512 1.000 22.11399 185 LYS A CA 1
ATOM 1468 C C . LYS A 1 181 ? 41.25278 20.12063 43.57424 1.000 23.45105 185 LYS A C 1
ATOM 1469 O O . LYS A 1 181 ? 42.47203 20.32453 43.60467 1.000 21.95956 185 LYS A O 1
ATOM 1475 N N . ALA A 1 182 ? 40.64766 19.21004 44.33900 1.000 21.13908 186 ALA A N 1
ATOM 1476 C CA . ALA A 1 182 ? 41.37330 18.29303 45.20853 1.000 17.45917 186 ALA A CA 1
ATOM 1477 C C . ALA A 1 182 ? 40.44695 17.13234 45.52912 1.000 18.55735 186 ALA A C 1
ATOM 1478 O O . ALA A 1 182 ? 39.22164 17.24609 45.39591 1.000 14.20055 186 ALA A O 1
ATOM 1480 N N . TRP A 1 183 ? 41.03707 16.01476 45.96362 1.000 16.08298 187 TRP A N 1
ATOM 1481 C CA . TRP A 1 183 ? 40.21901 14.96606 46.55461 1.000 15.46609 187 TRP A CA 1
ATOM 1482 C C . TRP A 1 183 ? 39.42812 15.53749 47.72097 1.000 17.75196 187 TRP A C 1
ATOM 1483 O O . TRP A 1 183 ? 39.91350 16.39472 48.46805 1.000 18.76183 187 TRP A O 1
ATOM 1494 N N . ASP A 1 184 ? 38.19862 15.06989 47.87549 1.000 13.77969 188 ASP A N 1
ATOM 1495 C CA . ASP A 1 184 ? 37.35907 15.58101 48.94150 1.000 15.60184 188 ASP A CA 1
ATOM 1496 C C . ASP A 1 184 ? 37.87852 15.11770 50.30798 1.000 16.77558 188 ASP A C 1
ATOM 1497 O O . ASP A 1 184 ? 38.65094 14.16434 50.41943 1.000 16.23362 188 ASP A O 1
ATOM 1502 N N . TRP A 1 185 ? 37.44616 15.82292 51.35050 1.000 17.56394 189 TRP A N 1
ATOM 1503 C CA . TRP A 1 185 ? 37.79476 15.51028 52.73513 1.000 17.13489 189 TRP A CA 1
ATOM 1504 C C . TRP A 1 185 ? 36.66767 16.04026 53.61002 1.000 17.01548 189 TRP A C 1
ATOM 1505 O O . TRP A 1 185 ? 36.21349 17.16704 53.39923 1.000 17.57782 189 TRP A O 1
ATOM 1516 N N . GLU A 1 186 ? 36.20544 15.25630 54.58343 1.000 16.66912 190 GLU A N 1
ATOM 1517 C CA . GLU A 1 186 ? 36.79841 13.98939 55.00986 1.000 15.10001 190 GLU A CA 1
ATOM 1518 C C . GLU A 1 186 ? 36.23211 12.76898 54.29933 1.000 16.38291 190 GLU A C 1
ATOM 1519 O O . GLU A 1 186 ? 35.01822 12.65254 54.11697 1.000 15.08970 190 GLU A O 1
ATOM 1525 N N . VAL A 1 187 ? 37.11886 11.85530 53.91340 1.000 13.95256 191 VAL A N 1
ATOM 1526 C CA . VAL A 1 187 ? 36.76234 10.51056 53.48200 1.000 14.11004 191 VAL A CA 1
ATOM 1527 C C . VAL A 1 187 ? 37.69926 9.55085 54.20826 1.000 16.13185 191 VAL A C 1
ATOM 1528 O O . VAL A 1 187 ? 38.53501 9.97556 55.00483 1.000 14.87400 191 VAL A O 1
ATOM 1532 N N . SER A 1 188 ? 37.54998 8.25213 53.94535 1.000 16.29877 192 SER A N 1
ATOM 1533 C CA . SER A 1 188 ? 38.45533 7.28825 54.55380 1.000 15.85443 192 SER A CA 1
ATOM 1534 C C . SER A 1 188 ? 39.89617 7.61501 54.17013 1.000 17.40297 192 SER A C 1
ATOM 1535 O O . SER A 1 188 ? 40.17400 7.96204 53.02450 1.000 16.13547 192 SER A O 1
ATOM 1538 N N . SER A 1 189 ? 40.82210 7.50830 55.12724 1.000 15.86166 193 SER A N 1
ATOM 1539 C CA . SER A 1 189 ? 42.23327 7.72542 54.82483 1.000 17.19379 193 SER A CA 1
ATOM 1540 C C . SER A 1 189 ? 42.93401 6.46270 54.35782 1.000 18.90914 193 SER A C 1
ATOM 1541 O O . SER A 1 189 ? 44.16039 6.47316 54.19091 1.000 16.89059 193 SER A O 1
ATOM 1544 N N . GLU A 1 190 ? 42.19665 5.37024 54.14711 1.000 16.59754 194 GLU A N 1
ATOM 1545 C CA . GLU A 1 190 ? 42.78795 4.22492 53.47763 1.000 18.72915 194 GLU A CA 1
ATOM 1546 C C . GLU A 1 190 ? 43.25502 4.63790 52.08244 1.000 21.48571 194 GLU A C 1
ATOM 1547 O O . GLU A 1 190 ? 42.61181 5.45584 51.40707 1.000 18.89441 194 GLU A O 1
ATOM 1553 N N . LYS A 1 191 ? 44.40818 4.09876 51.67064 1.000 20.34385 195 LYS A N 1
ATOM 1554 C CA . LYS A 1 191 ? 45.06020 4.47992 50.41449 1.000 21.70801 195 LYS A CA 1
ATOM 1555 C C . LYS A 1 191 ? 45.39459 5.97114 50.39220 1.000 20.10219 195 LYS A C 1
ATOM 1556 O O . LYS A 1 191 ? 45.39021 6.60534 49.33394 1.000 18.57588 195 LYS A O 1
ATOM 1562 N N . GLY A 1 192 ? 45.70687 6.53640 51.56047 1.000 18.06355 196 GLY A N 1
ATOM 1563 C CA . GLY A 1 192 ? 46.03787 7.94640 51.66584 1.000 20.79030 196 GLY A CA 1
ATOM 1564 C C . GLY A 1 192 ? 44.78907 8.79856 51.69113 1.000 16.14006 196 GLY A C 1
ATOM 1565 O O . GLY A 1 192 ? 44.54198 9.56575 52.62640 1.000 16.11845 196 GLY A O 1
ATOM 1566 N N . ASN A 1 193 ? 43.98472 8.64760 50.64587 1.000 17.62877 197 ASN A N 1
ATOM 1567 C CA . ASN A 1 193 ? 42.70175 9.32513 50.52662 1.000 17.80230 197 ASN A CA 1
ATOM 1568 C C . ASN A 1 193 ? 41.84499 8.44892 49.62457 1.000 14.94604 197 ASN A C 1
ATOM 1569 O O . ASN A 1 193 ? 42.20793 8.22322 48.46702 1.000 13.79997 197 ASN A O 1
ATOM 1574 N N . TYR A 1 194 ? 40.73810 7.92796 50.15505 1.000 14.32488 198 TYR A N 1
ATOM 1575 C CA . TYR A 1 194 ? 39.92489 6.96026 49.42792 1.000 14.93238 198 TYR A CA 1
ATOM 1576 C C . TYR A 1 194 ? 38.74409 7.61646 48.71783 1.000 13.83986 198 TYR A C 1
ATOM 1577 O O . TYR A 1 194 ? 37.72239 6.95686 48.50325 1.000 13.67300 198 TYR A O 1
ATOM 1586 N N . ASP A 1 195 ? 38.84244 8.90870 48.37978 1.000 13.35879 199 ASP A N 1
ATOM 1587 C CA . ASP A 1 195 ? 37.76300 9.55435 47.62845 1.000 12.87993 199 ASP A CA 1
ATOM 1588 C C . ASP A 1 195 ? 37.48949 8.81082 46.32717 1.000 13.84314 199 ASP A C 1
ATOM 1589 O O . ASP A 1 195 ? 36.33296 8.50143 46.00667 1.000 13.53582 199 ASP A O 1
ATOM 1594 N N . TYR A 1 196 ? 38.54751 8.47092 45.58243 1.000 11.79444 200 TYR A N 1
ATOM 1595 C CA . TYR A 1 196 ? 38.36886 7.83085 44.28582 1.000 12.06099 200 TYR A CA 1
ATOM 1596 C C . TYR A 1 196 ? 38.11216 6.32767 44.44181 1.000 15.10726 200 TYR A C 1
ATOM 1597 O O . TYR A 1 196 ? 38.83114 5.63391 45.17086 1.000 13.48992 200 TYR A O 1
ATOM 1606 N N . LEU A 1 197 ? 37.07460 5.83640 43.75700 1.000 12.89670 201 LEU A N 1
ATOM 1607 C CA . LEU A 1 197 ? 36.74399 4.41015 43.71578 1.000 12.65463 201 LEU A CA 1
ATOM 1608 C C . LEU A 1 197 ? 36.69940 3.88998 42.28361 1.000 15.22858 201 LEU A C 1
ATOM 1609 O O . LEU A 1 197 ? 37.44828 2.95808 41.94997 1.000 15.35968 201 LEU A O 1
ATOM 1614 N N . MET A 1 198 ? 35.86274 4.47593 41.41841 1.000 12.02901 202 MET A N 1
ATOM 1615 C CA . MET A 1 198 ? 35.62823 3.97142 40.06630 1.000 15.18494 202 MET A CA 1
ATOM 1616 C C . MET A 1 198 ? 34.83318 5.01557 39.28795 1.000 15.45565 202 MET A C 1
ATOM 1617 O O . MET A 1 198 ? 34.29600 5.96135 39.87170 1.000 14.13288 202 MET A O 1
ATOM 1622 N N . TYR A 1 199 ? 34.76195 4.83148 37.97011 1.000 12.79747 203 TYR A N 1
ATOM 1623 C CA . TYR A 1 199 ? 34.03768 5.72329 37.04020 1.000 13.60494 203 TYR A CA 1
ATOM 1624 C C . TYR A 1 199 ? 34.49391 7.17111 37.24468 1.000 13.60861 203 TYR A C 1
ATOM 1625 O O . TYR A 1 199 ? 35.64558 7.42387 37.59568 1.000 14.08698 203 TYR A O 1
ATOM 1634 N N . ALA A 1 200 ? 33.59251 8.13454 37.02990 1.000 14.59679 204 ALA A N 1
ATOM 1635 C CA . ALA A 1 200 ? 33.88769 9.55489 37.22369 1.000 11.34669 204 ALA A CA 1
ATOM 1636 C C . ALA A 1 200 ? 33.48950 9.97257 38.63934 1.000 12.55785 204 ALA A C 1
ATOM 1637 O O . ALA A 1 200 ? 32.30832 9.92320 39.00071 1.000 12.97749 204 ALA A O 1
ATOM 1639 N N . ASP A 1 201 ? 34.47079 10.38360 39.43561 1.000 11.33834 205 ASP A N 1
ATOM 1640 C CA . ASP A 1 201 ? 34.25440 10.65786 40.85133 1.000 12.07231 205 ASP A CA 1
ATOM 1641 C C . ASP A 1 201 ? 33.64769 12.03554 41.07199 1.000 11.35396 205 ASP A C 1
ATOM 1642 O O . ASP A 1 201 ? 34.22464 13.04025 40.64935 1.000 13.67362 205 ASP A O 1
ATOM 1647 N N . LEU A 1 202 ? 32.51806 12.09319 41.78047 1.000 11.39608 206 LEU A N 1
ATOM 1648 C CA . LEU A 1 202 ? 31.87386 13.37894 42.02657 1.000 11.67155 206 LEU A CA 1
ATOM 1649 C C . LEU A 1 202 ? 32.71791 14.27401 42.92871 1.000 13.82790 206 LEU A C 1
ATOM 1650 O O . LEU A 1 202 ? 33.30811 13.82180 43.92098 1.000 13.96551 206 LEU A O 1
ATOM 1655 N N . ASP A 1 203 ? 32.76622 15.56626 42.57828 1.000 13.86412 207 ASP A N 1
ATOM 1656 C CA . ASP A 1 203 ? 33.45559 16.57327 43.38654 1.000 13.59105 207 ASP A CA 1
ATOM 1657 C C . ASP A 1 203 ? 32.42639 17.13947 44.35007 1.000 15.35538 207 ASP A C 1
ATOM 1658 O O . ASP A 1 203 ? 31.64912 18.02505 43.99032 1.000 13.71121 207 ASP A O 1
ATOM 1663 N N . MET A 1 204 ? 32.42990 16.64839 45.59274 1.000 12.56080 208 MET A N 1
ATOM 1664 C CA . MET A 1 204 ? 31.42889 17.08545 46.55453 1.000 13.74799 208 MET A CA 1
ATOM 1665 C C . MET A 1 204 ? 31.69568 18.47829 47.09701 1.000 16.90849 208 MET A C 1
ATOM 1666 O O . MET A 1 204 ? 30.88873 18.97391 47.89298 1.000 16.28108 208 MET A O 1
ATOM 1671 N N . ASP A 1 205 ? 32.79516 19.11546 46.69545 1.000 15.79335 209 ASP A N 1
ATOM 1672 C CA . ASP A 1 205 ? 33.03443 20.51222 47.02957 1.000 17.48394 209 ASP A CA 1
ATOM 1673 C C . ASP A 1 205 ? 32.53192 21.49008 45.97054 1.000 17.26392 209 ASP A C 1
ATOM 1674 O O . ASP A 1 205 ? 32.58044 22.69965 46.20823 1.000 16.24772 209 ASP A O 1
ATOM 1679 N N . HIS A 1 206 ? 32.05032 21.00880 44.82945 1.000 15.94678 210 HIS A N 1
ATOM 1680 C CA . HIS A 1 206 ? 31.59283 21.90347 43.75959 1.000 14.88163 210 HIS A CA 1
ATOM 1681 C C . HIS A 1 206 ? 30.17214 22.37958 44.04717 1.000 14.15351 210 HIS A C 1
ATOM 1682 O O . HIS A 1 206 ? 29.28078 21.54446 44.21548 1.000 13.50667 210 HIS A O 1
ATOM 1689 N N . PRO A 1 207 ? 29.91388 23.70371 44.08684 1.000 13.82014 211 PRO A N 1
ATOM 1690 C CA . PRO A 1 207 ? 28.55779 24.18581 44.41880 1.000 16.22882 211 PRO A CA 1
ATOM 1691 C C . PRO A 1 207 ? 27.46093 23.59653 43.55814 1.000 16.79171 211 PRO A C 1
ATOM 1692 O O . PRO A 1 207 ? 26.35172 23.36697 44.05079 1.000 15.87948 211 PRO A O 1
ATOM 1696 N N . GLU A 1 208 ? 27.71964 23.38743 42.26485 1.000 15.87664 212 GLU A N 1
ATOM 1697 C CA . GLU A 1 208 ? 26.65701 22.89991 41.38796 1.000 12.75889 212 GLU A CA 1
ATOM 1698 C C . GLU A 1 208 ? 26.31702 21.44383 41.68518 1.000 14.39538 212 GLU A C 1
ATOM 1699 O O . GLU A 1 208 ? 25.15052 21.03606 41.58442 1.000 14.11960 212 GLU A O 1
ATOM 1705 N N . VAL A 1 209 ? 27.32132 20.64732 42.04180 1.000 11.57867 213 VAL A N 1
ATOM 1706 C CA . VAL A 1 209 ? 27.07478 19.26560 42.45556 1.000 12.05751 213 VAL A CA 1
ATOM 1707 C C . VAL A 1 209 ? 26.29738 19.23459 43.76146 1.000 15.62448 213 VAL A C 1
ATOM 1708 O O . VAL A 1 209 ? 25.29917 18.51153 43.89768 1.000 13.92488 213 VAL A O 1
ATOM 1712 N N . LYS A 1 210 ? 26.74500 20.02189 44.74742 1.000 14.97239 214 LYS A N 1
ATOM 1713 C CA . LYS A 1 210 ? 26.06249 20.04836 46.03582 1.000 14.41267 214 LYS A CA 1
ATOM 1714 C C . LYS A 1 210 ? 24.59207 20.38299 45.85711 1.000 19.71218 214 LYS A C 1
ATOM 1715 O O . LYS A 1 210 ? 23.72497 19.74089 46.46401 1.000 17.44159 214 LYS A O 1
ATOM 1721 N N . GLN A 1 211 ? 24.28306 21.35803 44.98797 1.000 16.12280 215 GLN A N 1
ATOM 1722 C CA . GLN A 1 211 ? 22.87741 21.71244 44.79082 1.000 14.99543 215 GLN A CA 1
ATOM 1723 C C . GLN A 1 211 ? 22.13781 20.65234 43.97302 1.000 14.35780 215 GLN A C 1
ATOM 1724 O O . GLN A 1 211 ? 20.99768 20.29545 44.29771 1.000 15.10510 215 GLN A O 1
ATOM 1730 N N . GLU A 1 212 ? 22.76856 20.11644 42.92093 1.000 12.32788 216 GLU A N 1
ATOM 1731 C CA . GLU A 1 212 ? 22.06950 19.16171 42.06120 1.000 15.60819 216 GLU A CA 1
ATOM 1732 C C . GLU A 1 212 ? 21.63863 17.92239 42.84386 1.000 16.43633 216 GLU A C 1
ATOM 1733 O O . GLU A 1 212 ? 20.52163 17.41888 42.66104 1.000 13.08885 216 GLU A O 1
ATOM 1739 N N . LEU A 1 213 ? 22.48752 17.43818 43.75634 1.000 13.93968 217 LEU A N 1
ATOM 1740 C CA . LEU A 1 213 ? 22.11669 16.21882 44.48117 1.000 14.29679 217 LEU A CA 1
ATOM 1741 C C . LEU A 1 213 ? 20.94690 16.46691 45.43036 1.000 15.53333 217 LEU A C 1
ATOM 1742 O O . LEU A 1 213 ? 20.11221 15.57353 45.64310 1.000 14.30152 217 LEU A O 1
ATOM 1747 N N . LYS A 1 214 ? 20.85176 17.68049 45.97558 1.000 12.54963 218 LYS A N 1
ATOM 1748 C CA . LYS A 1 214 ? 19.69127 18.06495 46.76633 1.000 14.72087 218 LYS A CA 1
ATOM 1749 C C . LYS A 1 214 ? 18.44223 18.17372 45.89734 1.000 14.13990 218 LYS A C 1
ATOM 1750 O O . LYS A 1 214 ? 17.36243 17.72255 46.29709 1.000 17.43673 218 LYS A O 1
ATOM 1756 N N . ASP A 1 215 ? 18.56464 18.82848 44.72970 1.000 15.26656 219 ASP A N 1
ATOM 1757 C CA . ASP A 1 215 ? 17.45052 18.93169 43.78829 1.000 16.14455 219 ASP A CA 1
ATOM 1758 C C . ASP A 1 215 ? 16.91886 17.55261 43.42331 1.000 15.33571 219 ASP A C 1
ATOM 1759 O O . ASP A 1 215 ? 15.70043 17.31271 43.43232 1.000 15.01234 219 ASP A O 1
ATOM 1764 N N . TRP A 1 216 ? 17.82572 16.63350 43.07201 1.000 14.38829 220 TRP A N 1
ATOM 1765 C CA . TRP A 1 216 ? 17.39439 15.28734 42.71469 1.000 14.84401 220 TRP A CA 1
ATOM 1766 C C . TRP A 1 216 ? 16.70449 14.60766 43.89700 1.000 14.36493 220 TRP A C 1
ATOM 1767 O O . TRP A 1 216 ? 15.67480 13.93768 43.72610 1.000 15.54613 220 TRP A O 1
ATOM 1778 N N . GLY A 1 217 ? 17.22927 14.81269 45.10955 1.000 14.55555 221 GLY A N 1
ATOM 1779 C CA . GLY A 1 217 ? 16.67787 14.14080 46.27550 1.000 15.45718 221 GLY A CA 1
ATOM 1780 C C . GLY A 1 217 ? 15.24648 14.54657 46.57460 1.000 16.38246 221 GLY A C 1
ATOM 1781 O O . GLY A 1 217 ? 14.40982 13.70018 46.90804 1.000 17.23893 221 GLY A O 1
ATOM 1782 N N . GLU A 1 218 ? 14.93878 15.84049 46.45696 1.000 18.22343 222 GLU A N 1
ATOM 1783 C CA . GLU A 1 218 ? 13.55669 16.27077 46.66194 1.000 19.16695 222 GLU A CA 1
ATOM 1784 C C . GLU A 1 218 ? 12.66134 15.76176 45.55495 1.000 16.58351 222 GLU A C 1
ATOM 1785 O O . GLU A 1 218 ? 11.54006 15.31545 45.82030 1.000 17.48285 222 GLU A O 1
ATOM 1791 N N . TRP A 1 219 ? 13.12376 15.84022 44.30391 1.000 16.53020 223 TRP A N 1
ATOM 1792 C CA . TRP A 1 219 ? 12.34741 15.28820 43.19876 1.000 14.13378 223 TRP A CA 1
ATOM 1793 C C . TRP A 1 219 ? 12.02744 13.82272 43.45304 1.000 17.64303 223 TRP A C 1
ATOM 1794 O O . TRP A 1 219 ? 10.87792 13.38552 43.30623 1.000 17.02824 223 TRP A O 1
ATOM 1805 N N . TYR A 1 220 ? 13.04833 13.05364 43.85208 1.000 13.89749 224 TYR A N 1
ATOM 1806 C CA . TYR A 1 220 ? 12.90070 11.60962 44.03022 1.000 15.34141 224 TYR A CA 1
ATOM 1807 C C . TYR A 1 220 ? 11.90159 11.29848 45.13102 1.000 16.46029 224 TYR A C 1
ATOM 1808 O O . TYR A 1 220 ? 11.04444 10.41817 44.97201 1.000 15.80845 224 TYR A O 1
ATOM 1817 N N . ILE A 1 221 ? 11.98039 12.02424 46.25052 1.000 16.61969 225 ILE A N 1
ATOM 1818 C CA . ILE A 1 221 ? 11.01463 11.81834 47.32793 1.000 17.44186 225 ILE A CA 1
ATOM 1819 C C . ILE A 1 221 ? 9.59593 12.08050 46.82443 1.000 19.11550 225 ILE A C 1
ATOM 1820 O O . ILE A 1 221 ? 8.68544 11.28298 47.05747 1.000 16.55582 225 ILE A O 1
ATOM 1825 N N . ASN A 1 222 ? 9.38805 13.19334 46.10998 1.000 20.28769 226 ASN A N 1
ATOM 1826 C CA . ASN A 1 222 ? 8.02885 13.51623 45.66964 1.000 22.57840 226 ASN A CA 1
ATOM 1827 C C . ASN A 1 222 ? 7.55095 12.60347 44.55151 1.000 22.31815 226 ASN A C 1
ATOM 1828 O O . ASN A 1 222 ? 6.36208 12.26799 44.49867 1.000 19.56557 226 ASN A O 1
ATOM 1833 N N . MET A 1 223 ? 8.45582 12.17576 43.67042 1.000 16.33095 227 MET A N 1
ATOM 1834 C CA . MET A 1 223 ? 8.07658 11.29994 42.56920 1.000 17.56644 227 MET A CA 1
ATOM 1835 C C . MET A 1 223 ? 7.68148 9.90773 43.06904 1.000 19.92837 227 MET A C 1
ATOM 1836 O O . MET A 1 223 ? 6.68698 9.33503 42.60948 1.000 16.28014 227 MET A O 1
ATOM 1841 N N . THR A 1 224 ? 8.45481 9.34182 43.99946 1.000 16.27958 228 THR A N 1
ATOM 1842 C CA . THR A 1 224 ? 8.35992 7.92280 44.32821 1.000 15.55768 228 THR A CA 1
ATOM 1843 C C . THR A 1 224 ? 7.61101 7.63158 45.61508 1.000 16.46218 228 THR A C 1
ATOM 1844 O O . THR A 1 224 ? 7.03363 6.54715 45.74045 1.000 23.07122 228 THR A O 1
ATOM 1848 N N . GLY A 1 225 ? 7.61824 8.55590 46.57287 1.000 19.52190 229 GLY A N 1
ATOM 1849 C CA . GLY A 1 225 ? 7.09317 8.27466 47.89347 1.000 20.73515 229 GLY A CA 1
ATOM 1850 C C . GLY A 1 225 ? 7.98515 7.42763 48.78507 1.000 22.79396 229 GLY A C 1
ATOM 1851 O O . GLY A 1 225 ? 7.49673 6.92151 49.80312 1.000 17.73658 229 GLY A O 1
ATOM 1852 N N . VAL A 1 226 ? 9.27899 7.26250 48.44674 1.000 18.17895 230 VAL A N 1
ATOM 1853 C CA . VAL A 1 226 ? 10.17146 6.48613 49.31260 1.000 18.47844 230 VAL A CA 1
ATOM 1854 C C . VAL A 1 226 ? 10.19204 7.12598 50.69403 1.000 19.49422 230 VAL A C 1
ATOM 1855 O O . VAL A 1 226 ? 10.03645 8.34587 50.84357 1.000 20.17870 230 VAL A O 1
ATOM 1859 N N . ASP A 1 227 ? 10.40899 6.29323 51.71715 1.000 16.35383 231 ASP A N 1
ATOM 1860 C CA . ASP A 1 227 ? 10.38951 6.73845 53.10817 1.000 16.85962 231 ASP A CA 1
ATOM 1861 C C . ASP A 1 227 ? 11.77195 6.99950 53.68621 1.000 16.98198 231 ASP A C 1
ATOM 1862 O O . ASP A 1 227 ? 11.88029 7.62387 54.75334 1.000 18.05477 231 ASP A O 1
ATOM 1867 N N . GLY A 1 228 ? 12.81881 6.55951 53.00493 1.000 17.61777 232 GLY A N 1
ATOM 1868 C CA . GLY A 1 228 ? 14.16595 6.79267 53.47349 1.000 17.56389 232 GLY A CA 1
ATOM 1869 C C . GLY A 1 228 ? 15.14950 6.29077 52.44641 1.000 18.37386 232 GLY A C 1
ATOM 1870 O O . GLY A 1 228 ? 14.78350 5.98942 51.30707 1.000 14.83804 232 GLY A O 1
ATOM 1871 N N . PHE A 1 229 ? 16.40709 6.18963 52.87251 1.000 17.57511 233 PHE A N 1
ATOM 1872 C CA . PHE A 1 229 ? 17.51708 5.97809 51.95389 1.000 15.72886 233 PHE A CA 1
ATOM 1873 C C . PHE A 1 229 ? 18.50412 4.96978 52.51617 1.000 16.06893 233 PHE A C 1
ATOM 1874 O O . PHE A 1 229 ? 18.70945 4.88673 53.72924 1.000 14.47170 233 PHE A O 1
ATOM 1882 N N . ARG A 1 230 ? 19.11731 4.21520 51.61339 1.000 13.61291 234 ARG A N 1
ATOM 1883 C CA . ARG A 1 230 ? 20.34826 3.47605 51.86559 1.000 12.98152 234 ARG A CA 1
ATOM 1884 C C . ARG A 1 230 ? 21.42489 4.15749 51.03553 1.000 13.95550 234 ARG A C 1
ATOM 1885 O O . ARG A 1 230 ? 21.30193 4.23507 49.80623 1.000 15.51750 234 ARG A O 1
ATOM 1893 N N . MET A 1 231 ? 22.46497 4.67028 51.69925 1.000 13.43126 235 MET A N 1
ATOM 1894 C CA . MET A 1 231 ? 23.49929 5.46570 51.04397 1.000 11.14021 235 MET A CA 1
ATOM 1895 C C . MET A 1 231 ? 24.66768 4.56548 50.64695 1.000 13.37419 235 MET A C 1
ATOM 1896 O O . MET A 1 231 ? 25.35017 4.02013 51.51786 1.000 14.31212 235 MET A O 1
ATOM 1901 N N . ASP A 1 232 ? 24.93131 4.45698 49.34345 1.000 13.45545 236 ASP A N 1
ATOM 1902 C CA . ASP A 1 232 ? 26.02638 3.63207 48.83636 1.000 11.13369 236 ASP A CA 1
ATOM 1903 C C . ASP A 1 232 ? 27.39734 4.26955 49.09647 1.000 13.85771 236 ASP A C 1
ATOM 1904 O O . ASP A 1 232 ? 27.57717 5.48190 48.94263 1.000 14.48758 236 ASP A O 1
ATOM 1909 N N . ALA A 1 233 ? 28.37860 3.43730 49.48357 1.000 15.24740 237 ALA A N 1
ATOM 1910 C CA . ALA A 1 233 ? 29.80655 3.78821 49.37247 1.000 13.10910 237 ALA A CA 1
ATOM 1911 C C . ALA A 1 233 ? 30.18848 5.03624 50.17634 1.000 11.86005 237 ALA A C 1
ATOM 1912 O O . ALA A 1 233 ? 30.96202 5.87282 49.70590 1.000 13.19010 237 ALA A O 1
ATOM 1914 N N . VAL A 1 234 ? 29.69733 5.15483 51.41635 1.000 12.06642 238 VAL A N 1
ATOM 1915 C CA . VAL A 1 234 ? 29.88568 6.41598 52.13722 1.000 13.84118 238 VAL A CA 1
ATOM 1916 C C . VAL A 1 234 ? 31.33357 6.63221 52.56937 1.000 13.29103 238 VAL A C 1
ATOM 1917 O O . VAL A 1 234 ? 31.71974 7.77048 52.84865 1.000 14.08623 238 VAL A O 1
ATOM 1921 N N . LYS A 1 235 ? 32.16749 5.59414 52.59636 1.000 12.68866 239 LYS A N 1
ATOM 1922 C CA . LYS A 1 235 ? 33.55146 5.86817 52.97266 1.000 14.91832 239 LYS A CA 1
ATOM 1923 C C . LYS A 1 235 ? 34.31737 6.57640 51.87384 1.000 14.31343 239 LYS A C 1
ATOM 1924 O O . LYS A 1 235 ? 35.42720 7.06265 52.12327 1.000 15.39235 239 LYS A O 1
ATOM 1930 N N . HIS A 1 236 ? 33.74025 6.67711 50.68316 1.000 13.85839 240 HIS A N 1
ATOM 1931 C CA . HIS A 1 236 ? 34.35843 7.34858 49.55043 1.000 13.35508 240 HIS A CA 1
ATOM 1932 C C . HIS A 1 236 ? 33.72991 8.70802 49.27328 1.000 13.79397 240 HIS A C 1
ATOM 1933 O O . HIS A 1 236 ? 34.07201 9.34331 48.26820 1.000 13.77203 240 HIS A O 1
ATOM 1940 N N . ILE A 1 237 ? 32.81611 9.16123 50.12985 1.000 13.63384 241 ILE A N 1
ATOM 1941 C CA . ILE A 1 237 ? 32.03162 10.37283 49.90334 1.000 13.90793 241 ILE A CA 1
ATOM 1942 C C . ILE A 1 237 ? 32.23496 11.32775 51.07536 1.000 14.77063 241 ILE A C 1
ATOM 1943 O O . ILE A 1 237 ? 32.00487 10.95241 52.23065 1.000 16.77576 241 ILE A O 1
ATOM 1948 N N . LYS A 1 238 ? 32.64024 12.56184 50.77077 1.000 13.69998 242 LYS A N 1
ATOM 1949 C CA . LYS A 1 238 ? 32.81732 13.61571 51.76639 1.000 12.11485 242 LYS A CA 1
ATOM 1950 C C . LYS A 1 238 ? 31.78237 13.55573 52.88875 1.000 14.56013 242 LYS A C 1
ATOM 1951 O O . LYS A 1 238 ? 30.59426 13.82812 52.66800 1.000 14.07021 242 LYS A O 1
ATOM 1957 N N . TYR A 1 239 ? 32.22440 13.20001 54.09905 1.000 16.37788 243 TYR A N 1
ATOM 1958 C CA . TYR A 1 239 ? 31.28513 12.93612 55.19341 1.000 15.95934 243 TYR A CA 1
ATOM 1959 C C . TYR A 1 239 ? 30.39751 14.14112 55.45963 1.000 14.49421 243 TYR A C 1
ATOM 1960 O O . TYR A 1 239 ? 29.18617 13.99569 55.66842 1.000 16.95698 243 TYR A O 1
ATOM 1969 N N . GLN A 1 240 ? 30.98385 15.34090 55.47018 1.000 14.51814 244 GLN A N 1
ATOM 1970 C CA . GLN A 1 240 ? 30.18912 16.52368 55.76763 1.000 17.10678 244 GLN A CA 1
ATOM 1971 C C . GLN A 1 240 ? 29.10292 16.78279 54.72538 1.000 15.19853 244 GLN A C 1
ATOM 1972 O O . GLN A 1 240 ? 28.02548 17.29028 55.07563 1.000 17.10875 244 GLN A O 1
ATOM 1978 N N . TYR A 1 241 ? 29.33759 16.43631 53.45573 1.000 15.35137 245 TYR A N 1
ATOM 1979 C CA . TYR A 1 241 ? 28.26163 16.61050 52.48190 1.000 14.88141 245 TYR A CA 1
ATOM 1980 C C . TYR A 1 241 ? 27.12293 15.62321 52.71651 1.000 13.24560 245 TYR A C 1
ATOM 1981 O O . TYR A 1 241 ? 25.94950 15.97076 52.53210 1.000 14.68001 245 TYR A O 1
ATOM 1990 N N . LEU A 1 242 ? 27.43657 14.37689 53.09239 1.000 17.16687 246 LEU A N 1
ATOM 1991 C CA . LEU A 1 242 ? 26.36758 13.41494 53.36247 1.000 13.33857 246 LEU A CA 1
ATOM 1992 C C . LEU A 1 242 ? 25.43432 13.91989 54.45668 1.000 16.90501 246 LEU A C 1
ATOM 1993 O O . LEU A 1 242 ? 24.20443 13.80853 54.33609 1.000 14.32094 246 LEU A O 1
ATOM 1998 N N . GLN A 1 243 ? 26.00016 14.47437 55.53586 1.000 18.47381 247 GLN A N 1
ATOM 1999 C CA . GLN A 1 243 ? 25.16759 15.09755 56.56008 1.000 17.99020 247 GLN A CA 1
ATOM 2000 C C . GLN A 1 243 ? 24.41979 16.29877 55.99935 1.000 16.79447 247 GLN A C 1
ATOM 2001 O O . GLN A 1 243 ? 23.22457 16.47166 56.25415 1.000 18.03567 247 GLN A O 1
ATOM 2007 N N . GLU A 1 244 ? 25.11871 17.15282 55.25094 1.000 16.78127 248 GLU A N 1
ATOM 2008 C CA . GLU A 1 244 ? 24.48187 18.33855 54.68073 1.000 19.07043 248 GLU A CA 1
ATOM 2009 C C . GLU A 1 244 ? 23.24920 17.93804 53.87554 1.000 17.51319 248 GLU A C 1
ATOM 2010 O O . GLU A 1 244 ? 22.18983 18.56764 53.97751 1.000 16.83754 248 GLU A O 1
ATOM 2016 N N . TRP A 1 245 ? 23.36829 16.85257 53.09410 1.000 13.14063 249 TRP A N 1
ATOM 2017 C CA . TRP A 1 245 ? 22.31068 16.45181 52.17736 1.000 15.16080 249 TRP A CA 1
ATOM 2018 C C . TRP A 1 245 ? 21.08951 15.93735 52.93004 1.000 16.65577 249 TRP A C 1
ATOM 2019 O O . TRP A 1 245 ? 19.96091 16.34991 52.65628 1.000 16.69405 249 TRP A O 1
ATOM 2030 N N . ILE A 1 246 ? 21.28816 15.03552 53.89041 1.000 15.89216 250 ILE A N 1
ATOM 2031 C CA . ILE A 1 246 ? 20.12500 14.47432 54.56746 1.000 16.03170 250 ILE A CA 1
ATOM 2032 C C . ILE A 1 246 ? 19.50482 15.50906 55.50094 1.000 18.67143 250 ILE A C 1
ATOM 2033 O O . ILE A 1 246 ? 18.27662 15.58736 55.61507 1.000 17.32138 250 ILE A O 1
ATOM 2038 N N . ASP A 1 247 ? 20.33485 16.33595 56.15429 1.000 17.98675 251 ASP A N 1
ATOM 2039 C CA . ASP A 1 247 ? 19.81000 17.45454 56.93804 1.000 20.39342 251 ASP A CA 1
ATOM 2040 C C . ASP A 1 247 ? 18.90007 18.32494 56.08279 1.000 19.53216 251 ASP A C 1
ATOM 2041 O O . ASP A 1 247 ? 17.81694 18.73359 56.51942 1.000 20.19536 251 ASP A O 1
ATOM 2046 N N . HIS A 1 248 ? 19.33537 18.62767 54.86087 1.000 19.67353 252 HIS A N 1
ATOM 2047 C CA . HIS A 1 248 ? 18.56462 19.50121 53.98224 1.000 19.54014 252 HIS A CA 1
ATOM 2048 C C . HIS A 1 248 ? 17.20297 18.89694 53.65477 1.000 21.50530 252 HIS A C 1
ATOM 2049 O O . HIS A 1 248 ? 16.17084 19.57030 53.75064 1.000 19.14979 252 HIS A O 1
ATOM 2056 N N . LEU A 1 249 ? 17.18088 17.61992 53.26388 1.000 15.97684 253 LEU A N 1
ATOM 2057 C CA . LEU A 1 249 ? 15.92862 16.99383 52.84973 1.000 14.37187 253 LEU A CA 1
ATOM 2058 C C . LEU A 1 249 ? 14.96518 16.83498 54.02033 1.000 19.12608 253 LEU A C 1
ATOM 2059 O O . LEU A 1 249 ? 13.75370 17.02495 53.86393 1.000 18.77201 253 LEU A O 1
ATOM 2064 N N . ARG A 1 250 ? 15.47274 16.47225 55.19993 1.000 18.78624 254 ARG A N 1
ATOM 2065 C CA . ARG A 1 250 ? 14.59207 16.38004 56.36523 1.000 20.39069 254 ARG A CA 1
ATOM 2066 C C . ARG A 1 250 ? 13.96178 17.72965 56.66751 1.000 21.26301 254 ARG A C 1
ATOM 2067 O O . ARG A 1 250 ? 12.77685 17.81095 57.01081 1.000 23.59817 254 ARG A O 1
ATOM 2075 N N . TRP A 1 251 ? 14.74022 18.80134 56.52133 1.000 18.19313 255 TRP A N 1
ATOM 2076 C CA . TRP A 1 251 ? 14.22299 20.13641 56.78653 1.000 24.63560 255 TRP A CA 1
ATOM 2077 C C . TRP A 1 251 ? 13.21854 20.55065 55.72286 1.000 25.99145 255 TRP A C 1
ATOM 2078 O O . TRP A 1 251 ? 12.13099 21.03959 56.04167 1.000 24.41749 255 TRP A O 1
ATOM 2089 N N . LYS A 1 252 ? 13.56430 20.34266 54.44821 1.000 22.01952 256 LYS A N 1
ATOM 2090 C CA . LYS A 1 252 ? 12.70701 20.77250 53.34882 1.000 23.89184 256 LYS A CA 1
ATOM 2091 C C . LYS A 1 252 ? 11.39559 19.99759 53.29281 1.000 24.68013 256 LYS A C 1
ATOM 2092 O O . LYS A 1 252 ? 10.36039 20.56284 52.92247 1.000 23.61264 256 LYS A O 1
ATOM 2098 N N . THR A 1 253 ? 11.40503 18.71202 53.63699 1.000 23.02758 257 THR A N 1
ATOM 2099 C CA . THR A 1 253 ? 10.19832 17.90477 53.51702 1.000 24.11010 257 THR A CA 1
ATOM 2100 C C . THR A 1 253 ? 9.45704 17.71929 54.83071 1.000 26.10565 257 THR A C 1
ATOM 2101 O O . THR A 1 253 ? 8.28566 17.33187 54.80731 1.000 26.55376 257 THR A O 1
ATOM 2105 N N . GLY A 1 254 ? 10.11337 17.93845 55.96504 1.000 24.82728 258 GLY A N 1
ATOM 2106 C CA . GLY A 1 254 ? 9.52029 17.59774 57.24136 1.000 24.04453 258 GLY A CA 1
ATOM 2107 C C . GLY A 1 254 ? 9.38611 16.11523 57.51692 1.000 29.76155 258 GLY A C 1
ATOM 2108 O O . GLY A 1 254 ? 8.79665 15.74148 58.53252 1.000 27.98634 258 GLY A O 1
ATOM 2109 N N . LYS A 1 255 ? 9.90370 15.25354 56.64742 1.000 25.79391 259 LYS A N 1
ATOM 2110 C CA . LYS A 1 255 ? 9.80514 13.81776 56.85799 1.000 23.56087 259 LYS A CA 1
ATOM 2111 C C . LYS A 1 255 ? 10.99492 13.29873 57.67218 1.000 23.32840 259 LYS A C 1
ATOM 2112 O O . LYS A 1 255 ? 12.06636 13.91342 57.73931 1.000 22.90824 259 LYS A O 1
ATOM 2118 N N . GLU A 1 256 ? 10.78162 12.13582 58.29197 1.000 24.34983 260 GLU A N 1
ATOM 2119 C CA . GLU A 1 256 ? 11.82052 11.50719 59.09696 1.000 21.41722 260 GLU A CA 1
ATOM 2120 C C . GLU A 1 256 ? 13.00326 11.08050 58.23401 1.000 21.82579 260 GLU A C 1
ATOM 2121 O O . GLU A 1 256 ? 14.16479 11.29301 58.60856 1.000 18.99884 260 GLU A O 1
ATOM 2127 N N . LEU A 1 257 ? 12.71740 10.46439 57.08375 1.000 21.03892 261 LEU A N 1
ATOM 2128 C CA . LEU A 1 257 ? 13.71090 9.97216 56.12700 1.000 19.07479 261 LEU A CA 1
ATOM 2129 C C . LEU A 1 257 ? 14.82422 9.18977 56.83070 1.000 18.72438 261 LEU A C 1
ATOM 2130 O O . LEU A 1 257 ? 15.98844 9.58404 56.83573 1.000 17.12979 261 LEU A O 1
ATOM 2135 N N . PHE A 1 258 ? 14.44222 8.07807 57.45287 1.000 17.75129 262 PHE A N 1
ATOM 2136 C CA . PHE A 1 258 ? 15.44609 7.17517 58.00869 1.000 19.99946 262 PHE A CA 1
ATOM 2137 C C . PHE A 1 258 ? 16.51281 6.88964 56.96165 1.000 16.65595 262 PHE A C 1
ATOM 2138 O O . PHE A 1 258 ? 16.19622 6.57871 55.81223 1.000 15.73917 262 PHE A O 1
ATOM 2146 N N . THR A 1 259 ? 17.77729 6.98647 57.35507 1.000 15.27559 263 THR A N 1
ATOM 2147 C CA . THR A 1 259 ? 18.87695 6.75457 56.42485 1.000 14.12437 263 THR A CA 1
ATOM 2148 C C . THR A 1 259 ? 19.91506 5.83638 57.05497 1.000 19.09195 263 THR A C 1
ATOM 2149 O O . THR A 1 259 ? 20.26899 5.99480 58.22231 1.000 16.39454 263 THR A O 1
ATOM 2153 N N . VAL A 1 260 ? 20.39136 4.86468 56.27676 1.000 16.58156 264 VAL A N 1
ATOM 2154 C CA . VAL A 1 260 ? 21.49298 3.99832 56.68100 1.000 15.17775 264 VAL A CA 1
ATOM 2155 C C . VAL A 1 260 ? 22.56266 4.05674 55.59589 1.000 15.27924 264 VAL A C 1
ATOM 2156 O O . VAL A 1 260 ? 22.24997 3.98311 54.40116 1.000 14.27498 264 VAL A O 1
ATOM 2160 N N . GLY A 1 261 ? 23.82057 4.21615 56.00147 1.000 13.85901 265 GLY A N 1
ATOM 2161 C CA . GLY A 1 261 ? 24.93047 4.20400 55.06621 1.000 15.54316 265 GLY A CA 1
ATOM 2162 C C . GLY A 1 261 ? 25.66013 2.86997 55.04450 1.000 16.85309 265 GLY A C 1
ATOM 2163 O O . GLY A 1 261 ? 25.72226 2.16095 56.04943 1.000 17.17900 265 GLY A O 1
ATOM 2164 N N . GLU A 1 262 ? 26.19749 2.52062 53.87534 1.000 13.83175 266 GLU A N 1
ATOM 2165 C CA . GLU A 1 262 ? 27.12501 1.38977 53.73403 1.000 15.22559 266 GLU A CA 1
ATOM 2166 C C . GLU A 1 262 ? 28.55219 1.91654 53.88898 1.000 16.35345 266 GLU A C 1
ATOM 2167 O O . GLU A 1 262 ? 29.12325 2.45722 52.93791 1.000 17.12309 266 GLU A O 1
ATOM 2173 N N . TYR A 1 263 ? 29.12003 1.79865 55.09727 1.000 15.13231 267 TYR A N 1
ATOM 2174 C CA . TYR A 1 263 ? 30.55296 2.02358 55.34826 1.000 16.15493 267 TYR A CA 1
ATOM 2175 C C . TYR A 1 263 ? 31.17070 0.63472 55.54778 1.000 17.86504 267 TYR A C 1
ATOM 2176 O O . TYR A 1 263 ? 31.22924 0.12561 56.66908 1.000 16.33378 267 TYR A O 1
ATOM 2185 N N . TRP A 1 264 ? 31.61621 0.00431 54.45338 1.000 17.30102 268 TRP A N 1
ATOM 2186 C CA . TRP A 1 264 ? 31.97937 -1.41569 54.51801 1.000 17.06332 268 TRP A CA 1
ATOM 2187 C C . TRP A 1 264 ? 33.44736 -1.56681 54.90611 1.000 17.01267 268 TRP A C 1
ATOM 2188 O O . TRP A 1 264 ? 34.34341 -1.63774 54.06241 1.000 19.87574 268 TRP A O 1
ATOM 2199 N N . ASN A 1 265 ? 33.67651 -1.67158 56.21414 1.000 16.74616 269 ASN A N 1
ATOM 2200 C CA . ASN A 1 265 ? 34.99036 -1.87950 56.79429 1.000 13.75256 269 ASN A CA 1
ATOM 2201 C C . ASN A 1 265 ? 34.77535 -2.62987 58.09972 1.000 17.05443 269 ASN A C 1
ATOM 2202 O O . ASN A 1 265 ? 33.77177 -2.39916 58.77778 1.000 15.94250 269 ASN A O 1
ATOM 2207 N N . TYR A 1 266 ? 35.69150 -3.53944 58.44636 1.000 17.29972 270 TYR A N 1
ATOM 2208 C CA . TYR A 1 266 ? 35.48807 -4.37799 59.62771 1.000 14.79004 270 TYR A CA 1
ATOM 2209 C C . TYR A 1 266 ? 36.11968 -3.82114 60.89905 1.000 16.46413 270 TYR A C 1
ATOM 2210 O O . TYR A 1 266 ? 36.04136 -4.47168 61.93903 1.000 18.14249 270 TYR A O 1
ATOM 2219 N N . ASP A 1 267 ? 36.73620 -2.64236 60.86262 1.000 17.34177 271 ASP A N 1
ATOM 2220 C CA . ASP A 1 267 ? 37.16338 -1.95929 62.08173 1.000 15.49575 271 ASP A CA 1
ATOM 2221 C C . ASP A 1 267 ? 36.06393 -0.99324 62.51308 1.000 17.77415 271 ASP A C 1
ATOM 2222 O O . ASP A 1 267 ? 35.89532 0.07118 61.90871 1.000 16.67240 271 ASP A O 1
ATOM 2227 N N . VAL A 1 268 ? 35.35375 -1.33458 63.59132 1.000 16.61614 272 VAL A N 1
ATOM 2228 C CA . VAL A 1 268 ? 34.24780 -0.50119 64.04722 1.000 17.86898 272 VAL A CA 1
ATOM 2229 C C . VAL A 1 268 ? 34.68155 0.92918 64.33864 1.000 15.28975 272 VAL A C 1
ATOM 2230 O O . VAL A 1 268 ? 33.84968 1.84312 64.28928 1.000 16.21022 272 VAL A O 1
ATOM 2234 N N . ASN A 1 269 ? 35.97331 1.16427 64.61495 1.000 15.94728 273 ASN A N 1
ATOM 2235 C CA . ASN A 1 269 ? 36.41219 2.52133 64.92567 1.000 17.24016 273 ASN A CA 1
ATOM 2236 C C . ASN A 1 269 ? 36.31551 3.44233 63.71752 1.000 15.99330 273 ASN A C 1
ATOM 2237 O O . ASN A 1 269 ? 36.09554 4.64814 63.88825 1.000 16.02977 273 ASN A O 1
ATOM 2242 N N . GLN A 1 270 ? 36.50037 2.90653 62.50508 1.000 16.29747 274 GLN A N 1
ATOM 2243 C CA . GLN A 1 270 ? 36.26694 3.70987 61.30052 1.000 14.41418 274 GLN A CA 1
ATOM 2244 C C . GLN A 1 270 ? 34.79279 4.08108 61.17160 1.000 15.65420 274 GLN A C 1
ATOM 2245 O O . GLN A 1 270 ? 34.45860 5.18944 60.72509 1.000 14.10954 274 GLN A O 1
ATOM 2251 N N . LEU A 1 271 ? 33.89643 3.16570 61.56581 1.000 14.69958 275 LEU A N 1
ATOM 2252 C CA . LEU A 1 271 ? 32.46401 3.46712 61.55335 1.000 15.85065 275 LEU A CA 1
ATOM 2253 C C . LEU A 1 271 ? 32.09545 4.46944 62.63914 1.000 17.49871 275 LEU A C 1
ATOM 2254 O O . LEU A 1 271 ? 31.26526 5.34926 62.40870 1.000 16.71952 275 LEU A O 1
ATOM 2259 N N . HIS A 1 272 ? 32.66709 4.33490 63.84666 1.000 17.47809 276 HIS A N 1
ATOM 2260 C CA . HIS A 1 272 ? 32.42723 5.34414 64.87815 1.000 15.29574 276 HIS A CA 1
ATOM 2261 C C . HIS A 1 272 ? 32.85557 6.72779 64.41154 1.000 15.39700 276 HIS A C 1
ATOM 2262 O O . HIS A 1 272 ? 32.15916 7.72080 64.66444 1.000 15.72076 276 HIS A O 1
ATOM 2269 N N . ASN A 1 273 ? 34.01352 6.81618 63.75212 1.000 15.29368 277 ASN A N 1
ATOM 2270 C CA . ASN A 1 273 ? 34.47877 8.10605 63.25014 1.000 15.46448 277 ASN A CA 1
ATOM 2271 C C . ASN A 1 273 ? 33.48614 8.68519 62.24761 1.000 16.70175 277 ASN A C 1
ATOM 2272 O O . ASN A 1 273 ? 33.14538 9.87264 62.31193 1.000 15.60205 277 ASN A O 1
ATOM 2277 N N . PHE A 1 274 ? 32.98675 7.85297 61.33162 1.000 15.19165 278 PHE A N 1
ATOM 2278 C CA . PHE A 1 274 ? 32.00763 8.33644 60.36776 1.000 14.97291 278 PHE A CA 1
ATOM 2279 C C . PHE A 1 274 ? 30.76951 8.89243 61.06737 1.000 15.91529 278 PHE A C 1
ATOM 2280 O O . PHE A 1 274 ? 30.28095 9.97486 60.72237 1.000 15.32402 278 PHE A O 1
ATOM 2288 N N . ILE A 1 275 ? 30.22919 8.14808 62.03475 1.000 14.72666 279 ILE A N 1
ATOM 2289 C CA . ILE A 1 275 ? 29.03338 8.58844 62.75306 1.000 18.14209 279 ILE A CA 1
ATOM 2290 C C . ILE A 1 275 ? 29.29829 9.89215 63.51044 1.000 17.12479 279 ILE A C 1
ATOM 2291 O O . ILE A 1 275 ? 28.45420 10.79682 63.53696 1.000 17.89548 279 ILE A O 1
ATOM 2296 N N . THR A 1 276 ? 30.47084 10.01412 64.12628 1.000 16.94672 280 THR A N 1
ATOM 2297 C CA . THR A 1 276 ? 30.83621 11.27058 64.77334 1.000 16.88215 280 THR A CA 1
ATOM 2298 C C . THR A 1 276 ? 30.88876 12.40385 63.75956 1.000 19.66370 280 THR A C 1
ATOM 2299 O O . THR A 1 276 ? 30.32013 13.48267 63.98081 1.000 19.01813 280 THR A O 1
ATOM 2303 N N . LYS A 1 277 ? 31.54987 12.16471 62.62169 1.000 17.12255 281 LYS A N 1
ATOM 2304 C CA . LYS A 1 277 ? 31.76393 13.23247 61.65275 1.000 16.25101 281 LYS A CA 1
ATOM 2305 C C . LYS A 1 277 ? 30.50014 13.59392 60.88971 1.000 19.78636 281 LYS A C 1
ATOM 2306 O O . LYS A 1 277 ? 30.45687 14.67310 60.29237 1.000 19.32290 281 LYS A O 1
ATOM 2312 N N . THR A 1 278 ? 29.47656 12.73139 60.89907 1.000 15.90212 282 THR A N 1
ATOM 2313 C CA . THR A 1 278 ? 28.16713 13.03864 60.34151 1.000 15.45674 282 THR A CA 1
ATOM 2314 C C . THR A 1 278 ? 27.12741 13.35909 61.41920 1.000 19.00255 282 THR A C 1
ATOM 2315 O O . THR A 1 278 ? 25.92855 13.35809 61.12670 1.000 17.85295 282 THR A O 1
ATOM 2319 N N . SER A 1 279 ? 27.56267 13.62316 62.65597 1.000 16.68326 283 SER A N 1
ATOM 2320 C CA . SER A 1 279 ? 26.68572 14.05681 63.75146 1.000 20.26443 283 SER A CA 1
ATOM 2321 C C . SER A 1 279 ? 25.54992 13.08127 64.02245 1.000 18.86679 283 SER A C 1
ATOM 2322 O O . SER A 1 279 ? 24.45061 13.48069 64.41863 1.000 18.72973 283 SER A O 1
ATOM 2325 N N . GLY A 1 280 ? 25.77984 11.79523 63.79405 1.000 16.80494 284 GLY A N 1
ATOM 2326 C CA . GLY A 1 280 ? 24.72112 10.84245 64.03149 1.000 18.95221 284 GLY A CA 1
ATOM 2327 C C . GLY A 1 280 ? 23.51572 10.97729 63.13872 1.000 19.55568 284 GLY A C 1
ATOM 2328 O O . GLY A 1 280 ? 22.45345 10.45600 63.48530 1.000 19.96449 284 GLY A O 1
ATOM 2329 N N . SER A 1 281 ? 23.64687 11.62586 61.97487 1.000 18.48569 285 SER A N 1
ATOM 2330 C CA . SER A 1 281 ? 22.48049 11.82470 61.11599 1.000 17.82915 285 SER A CA 1
ATOM 2331 C C . SER A 1 281 ? 22.06110 10.56687 60.36338 1.000 19.12887 285 SER A C 1
ATOM 2332 O O . SER A 1 281 ? 20.99740 10.57863 59.73158 1.000 19.62254 285 SER A O 1
ATOM 2335 N N . MET A 1 282 ? 22.84550 9.48911 60.41195 1.000 18.52232 286 MET A N 1
ATOM 2336 C CA . MET A 1 282 ? 22.44852 8.26892 59.72496 1.000 18.29636 286 MET A CA 1
ATOM 2337 C C . MET A 1 282 ? 22.98982 7.04802 60.45652 1.000 17.15868 286 MET A C 1
ATOM 2338 O O . MET A 1 282 ? 24.03506 7.10547 61.11168 1.000 17.25497 286 MET A O 1
ATOM 2343 N N . SER A 1 283 ? 22.25833 5.94341 60.34061 1.000 14.89336 287 SER A N 1
ATOM 2344 C CA . SER A 1 283 ? 22.76258 4.66757 60.82017 1.000 16.01845 287 SER A CA 1
ATOM 2345 C C . SER A 1 283 ? 23.77509 4.11329 59.82423 1.000 16.14863 287 SER A C 1
ATOM 2346 O O . SER A 1 283 ? 23.95738 4.65081 58.73104 1.000 15.23716 287 SER A O 1
ATOM 2349 N N . LEU A 1 284 ? 24.43381 3.01986 60.21036 1.000 15.17471 288 LEU A N 1
ATOM 2350 C CA . LEU A 1 284 ? 25.35308 2.31040 59.33183 1.000 16.70380 288 LEU A CA 1
ATOM 2351 C C . LEU A 1 284 ? 25.09436 0.82225 59.46563 1.000 16.90098 288 LEU A C 1
ATOM 2352 O O . LEU A 1 284 ? 24.70755 0.34637 60.53547 1.000 15.08619 288 LEU A O 1
ATOM 2357 N N . PHE A 1 285 ? 25.30137 0.08817 58.37263 1.000 14.59679 289 PHE A N 1
ATOM 2358 C CA . PHE A 1 285 ? 25.30938 -1.36360 58.48235 1.000 15.99989 289 PHE A CA 1
ATOM 2359 C C . PHE A 1 285 ? 26.45118 -1.80275 59.38422 1.000 17.81187 289 PHE A C 1
ATOM 2360 O O . PHE A 1 285 ? 27.56388 -1.25675 59.31899 1.000 15.12823 289 PHE A O 1
ATOM 2368 N N . ASP A 1 286 ? 26.17350 -2.80582 60.22537 1.000 13.70702 290 ASP A N 1
ATOM 2369 C CA . ASP A 1 286 ? 27.14916 -3.29529 61.20539 1.000 18.19263 290 ASP A CA 1
ATOM 2370 C C . ASP A 1 286 ? 28.08954 -4.29144 60.52567 1.000 16.98532 290 ASP A C 1
ATOM 2371 O O . ASP A 1 286 ? 28.06903 -5.49731 60.77770 1.000 14.37506 290 ASP A O 1
ATOM 2376 N N . ALA A 1 287 ? 28.92941 -3.76309 59.63442 1.000 15.84905 291 ALA A N 1
ATOM 2377 C CA . ALA A 1 287 ? 29.89541 -4.62018 58.94673 1.000 16.10357 291 ALA A CA 1
ATOM 2378 C C . ALA A 1 287 ? 30.74990 -5.45645 59.89330 1.000 13.91344 291 ALA A C 1
ATOM 2379 O O . ALA A 1 287 ? 30.92105 -6.65605 59.61895 1.000 15.01730 291 ALA A O 1
ATOM 2381 N N . PRO A 1 288 ? 31.28415 -4.92982 60.99839 1.000 15.49781 292 PRO A N 1
ATOM 2382 C CA . PRO A 1 288 ? 32.07968 -5.79264 61.88818 1.000 16.03003 292 PRO A CA 1
ATOM 2383 C C . PRO A 1 288 ? 31.30271 -6.98877 62.42278 1.000 16.34924 292 PRO A C 1
ATOM 2384 O O . PRO A 1 288 ? 31.88324 -8.06957 62.59609 1.000 15.00017 292 PRO A O 1
ATOM 2388 N N . LEU A 1 289 ? 30.00010 -6.83386 62.67518 1.000 14.34538 293 LEU A N 1
ATOM 2389 C CA . LEU A 1 289 ? 29.19215 -7.96106 63.13935 1.000 13.84963 293 LEU A CA 1
ATOM 2390 C C . LEU A 1 289 ? 29.14401 -9.07439 62.10151 1.000 14.92519 293 LEU A C 1
ATOM 2391 O O . LEU A 1 289 ? 29.25197 -10.26129 62.44652 1.000 14.74920 293 LEU A O 1
ATOM 2396 N N . HIS A 1 290 ? 29.00452 -8.72363 60.81711 1.000 13.49974 294 HIS A N 1
ATOM 2397 C CA . HIS A 1 290 ? 29.05892 -9.75377 59.78241 1.000 14.57238 294 HIS A CA 1
ATOM 2398 C C . HIS A 1 290 ? 30.35361 -10.55433 59.87482 1.000 13.04351 294 HIS A C 1
ATOM 2399 O O . HIS A 1 290 ? 30.35527 -11.77522 59.68955 1.000 15.17606 294 HIS A O 1
ATOM 2406 N N . MET A 1 291 ? 31.46474 -9.88689 60.15069 1.000 12.88104 295 MET A N 1
ATOM 2407 C CA . MET A 1 291 ? 32.70472 -10.64117 60.16831 1.000 17.38263 295 MET A CA 1
ATOM 2408 C C . MET A 1 291 ? 32.81962 -11.49261 61.42746 1.000 15.41833 295 MET A C 1
ATOM 2409 O O . MET A 1 291 ? 33.43058 -12.56791 61.37819 1.000 15.92737 295 MET A O 1
ATOM 2414 N N . ASN A 1 292 ? 32.22541 -11.05399 62.54637 1.000 13.98904 296 ASN A N 1
ATOM 2415 C CA . ASN A 1 292 ? 32.15056 -11.92144 63.72301 1.000 16.02034 296 ASN A CA 1
ATOM 2416 C C . ASN A 1 292 ? 31.37471 -13.19594 63.39956 1.000 15.77172 296 ASN A C 1
ATOM 2417 O O . ASN A 1 292 ? 31.81925 -14.30617 63.71025 1.000 17.52404 296 ASN A O 1
ATOM 2422 N N . PHE A 1 293 ? 30.20797 -13.05092 62.76197 1.000 15.48687 297 PHE A N 1
ATOM 2423 C CA . PHE A 1 293 ? 29.42176 -14.21363 62.35168 1.000 15.26591 297 PHE A CA 1
ATOM 2424 C C . PHE A 1 293 ? 30.20476 -15.10306 61.39208 1.000 15.98465 297 PHE A C 1
ATOM 2425 O O . PHE A 1 293 ? 30.17806 -16.32905 61.50655 1.000 13.79682 297 PHE A O 1
ATOM 2433 N N . TYR A 1 294 ? 30.89741 -14.49938 60.42205 1.000 15.55579 298 TYR A N 1
ATOM 2434 C CA . TYR A 1 294 ? 31.70194 -15.28320 59.49506 1.000 13.47291 298 TYR A CA 1
ATOM 2435 C C . TYR A 1 294 ? 32.74652 -16.10963 60.23776 1.000 14.35172 298 TYR A C 1
ATOM 2436 O O . TYR A 1 294 ? 32.85417 -17.32869 60.04436 1.000 13.94358 298 TYR A O 1
ATOM 2445 N N . ASN A 1 295 ? 33.51210 -15.46103 61.10991 1.000 14.56819 299 ASN A N 1
ATOM 2446 C CA . ASN A 1 295 ? 34.55836 -16.16390 61.84933 1.000 17.06082 299 ASN A CA 1
ATOM 2447 C C . ASN A 1 295 ? 33.97278 -17.30479 62.67380 1.000 16.24058 299 ASN A C 1
ATOM 2448 O O . ASN A 1 295 ? 34.49187 -18.42850 62.65802 1.000 14.95007 299 ASN A O 1
ATOM 2453 N N . ALA A 1 296 ? 32.89670 -17.02141 63.41516 1.000 17.76622 300 ALA A N 1
ATOM 2454 C CA . ALA A 1 296 ? 32.24803 -18.04216 64.23215 1.000 16.23521 300 ALA A CA 1
ATOM 2455 C C . ALA A 1 296 ? 31.79035 -19.21992 63.37709 1.000 18.36118 300 ALA A C 1
ATOM 2456 O O . ALA A 1 296 ? 31.95977 -20.39207 63.75834 1.000 18.34268 300 ALA A O 1
ATOM 2458 N N . SER A 1 297 ? 31.24004 -18.93054 62.19792 1.000 15.36666 301 SER A N 1
ATOM 2459 C CA . SER A 1 297 ? 30.68885 -19.97382 61.33773 1.000 15.63047 301 SER A CA 1
ATOM 2460 C C . SER A 1 297 ? 31.75735 -20.87713 60.72664 1.000 16.61646 301 SER A C 1
ATOM 2461 O O . SER A 1 297 ? 31.44213 -22.00660 60.32571 1.000 18.05503 301 SER A O 1
ATOM 2464 N N . LYS A 1 298 ? 32.99907 -20.40008 60.62617 1.000 15.65210 302 LYS A N 1
ATOM 2465 C CA . LYS A 1 298 ? 34.10406 -21.15178 60.04668 1.000 17.65748 302 LYS A CA 1
ATOM 2466 C C . LYS A 1 298 ? 34.97513 -21.81996 61.10711 1.000 21.08916 302 LYS A C 1
ATOM 2467 O O . LYS A 1 298 ? 35.98114 -22.43641 60.75260 1.000 19.71565 302 LYS A O 1
ATOM 2473 N N . SER A 1 299 ? 34.61390 -21.70283 62.39083 1.000 18.99471 303 SER A N 1
ATOM 2474 C CA . SER A 1 299 ? 35.46668 -22.10032 63.50951 1.000 20.35742 303 SER A CA 1
ATOM 2475 C C . SER A 1 299 ? 35.18756 -23.49444 64.05806 1.000 21.41274 303 SER A C 1
ATOM 2476 O O . SER A 1 299 ? 35.85874 -23.89441 65.01583 1.000 22.66651 303 SER A O 1
ATOM 2479 N N . GLY A 1 300 ? 34.20129 -24.21327 63.52408 1.000 17.55707 304 GLY A N 1
ATOM 2480 C CA . GLY A 1 300 ? 33.94835 -25.57941 63.96650 1.000 19.77272 304 GLY A CA 1
ATOM 2481 C C . GLY A 1 300 ? 33.59870 -25.70142 65.43380 1.000 22.58875 304 GLY A C 1
ATOM 2482 O O . GLY A 1 300 ? 33.87015 -26.73953 66.04365 1.000 23.96120 304 GLY A O 1
ATOM 2483 N N . GLY A 1 301 ? 33.01083 -24.65803 66.02459 1.000 18.47073 305 GLY A N 1
ATOM 2484 C CA . GLY A 1 301 ? 32.69317 -24.63547 67.43757 1.000 17.78673 305 GLY A CA 1
ATOM 2485 C C . GLY A 1 301 ? 33.71117 -23.92920 68.30350 1.000 17.83755 305 GLY A C 1
ATOM 2486 O O . GLY A 1 301 ? 33.41090 -23.62667 69.46981 1.000 19.90839 305 GLY A O 1
ATOM 2487 N N . SER A 1 302 ? 34.90032 -23.65057 67.77187 1.000 19.69001 306 SER A N 1
ATOM 2488 C CA . SER A 1 302 ? 36.00120 -23.14856 68.58188 1.000 22.61107 306 SER A CA 1
ATOM 2489 C C . SER A 1 302 ? 35.94674 -21.64903 68.80866 1.000 20.09475 306 SER A C 1
ATOM 2490 O O . SER A 1 302 ? 36.77085 -21.12142 69.55905 1.000 17.77290 306 SER A O 1
ATOM 2493 N N . TYR A 1 303 ? 35.00564 -20.95860 68.18570 1.000 19.04968 307 TYR A N 1
ATOM 2494 C CA . TYR A 1 303 ? 34.86934 -19.52695 68.39168 1.000 17.61239 307 TYR A CA 1
ATOM 2495 C C . TYR A 1 303 ? 34.37545 -19.24347 69.80929 1.000 16.61645 307 TYR A C 1
ATOM 2496 O O . TYR A 1 303 ? 33.55814 -19.98189 70.34926 1.000 17.06888 307 TYR A O 1
ATOM 2505 N N . ASP A 1 304 ? 34.88042 -18.17009 70.41705 1.000 17.13895 308 ASP A N 1
ATOM 2506 C CA . ASP A 1 304 ? 34.44936 -17.77077 71.75677 1.000 16.57073 308 ASP A CA 1
ATOM 2507 C C . ASP A 1 304 ? 33.16994 -16.95382 71.63509 1.000 17.43971 308 ASP A C 1
ATOM 2508 O O . ASP A 1 304 ? 33.21491 -15.74051 71.43299 1.000 17.86106 308 ASP A O 1
ATOM 2513 N N . MET A 1 305 ? 32.02607 -17.61928 71.82056 1.000 15.61152 309 MET A N 1
ATOM 2514 C CA . MET A 1 305 ? 30.71391 -16.99181 71.65886 1.000 17.30549 309 MET A CA 1
ATOM 2515 C C . MET A 1 305 ? 30.47934 -15.83134 72.62577 1.000 15.63406 309 MET A C 1
ATOM 2516 O O . MET A 1 305 ? 29.64650 -14.95890 72.34145 1.000 16.92220 309 MET A O 1
ATOM 2521 N N . ARG A 1 306 ? 31.20501 -15.77385 73.74523 1.000 14.50144 310 ARG A N 1
ATOM 2522 C CA . ARG A 1 306 ? 31.10599 -14.60645 74.61870 1.000 15.28243 310 ARG A CA 1
ATOM 2523 C C . ARG A 1 306 ? 31.43571 -13.31440 73.88053 1.000 18.27306 310 ARG A C 1
ATOM 2524 O O . ARG A 1 306 ? 30.98252 -12.24199 74.29156 1.000 17.66179 310 ARG A O 1
ATOM 2532 N N . GLN A 1 307 ? 32.21672 -13.39256 72.80658 1.000 16.92851 311 GLN A N 1
ATOM 2533 C CA . GLN A 1 307 ? 32.71198 -12.21595 72.10558 1.000 16.78427 311 GLN A CA 1
ATOM 2534 C C . GLN A 1 307 ? 31.97365 -11.94518 70.79728 1.000 16.66205 311 GLN A C 1
ATOM 2535 O O . GLN A 1 307 ? 32.40714 -11.08303 70.03397 1.000 15.52934 311 GLN A O 1
ATOM 2541 N N . ILE A 1 308 ? 30.84787 -12.62655 70.54579 1.000 15.80824 312 ILE A N 1
ATOM 2542 C CA . ILE A 1 308 ? 30.17050 -12.56156 69.24729 1.000 14.82753 312 ILE A CA 1
ATOM 2543 C C . ILE A 1 308 ? 29.72100 -11.14436 68.90125 1.000 15.02982 312 ILE A C 1
ATOM 2544 O O . ILE A 1 308 ? 29.57800 -10.81043 67.71996 1.000 15.92013 312 ILE A O 1
ATOM 2549 N N . MET A 1 309 ? 29.53822 -10.29229 69.90933 1.000 13.07486 313 MET A N 1
ATOM 2550 C CA . MET A 1 309 ? 29.08985 -8.90766 69.78398 1.000 19.40830 313 MET A CA 1
ATOM 2551 C C . MET A 1 309 ? 30.23228 -7.91012 69.88747 1.000 16.99519 313 MET A C 1
ATOM 2552 O O . MET A 1 309 ? 30.00832 -6.70160 69.72968 1.000 17.19630 313 MET A O 1
ATOM 2557 N N . ASP A 1 310 ? 31.43027 -8.36150 70.23311 1.000 16.75099 314 ASP A N 1
ATOM 2558 C CA . ASP A 1 310 ? 32.47981 -7.41590 70.56457 1.000 17.48705 314 ASP A CA 1
ATOM 2559 C C . ASP A 1 310 ? 32.93597 -6.67183 69.31199 1.000 16.56182 314 ASP A C 1
ATOM 2560 O O . ASP A 1 310 ? 33.05349 -7.26195 68.23053 1.000 17.64472 314 ASP A O 1
ATOM 2565 N N . GLY A 1 311 ? 33.21154 -5.37736 69.46954 1.000 17.23520 315 GLY A N 1
ATOM 2566 C CA . GLY A 1 311 ? 33.75170 -4.59475 68.36741 1.000 14.74327 315 GLY A CA 1
ATOM 2567 C C . GLY A 1 311 ? 32.75065 -4.35001 67.25792 1.000 17.78216 315 GLY A C 1
ATOM 2568 O O . GLY A 1 311 ? 33.13007 -4.30697 66.07890 1.000 17.69484 315 GLY A O 1
ATOM 2569 N N . THR A 1 312 ? 31.47823 -4.18239 67.60913 1.000 15.61919 316 THR A N 1
ATOM 2570 C CA . THR A 1 312 ? 30.39971 -4.00313 66.64706 1.000 15.52218 316 THR A CA 1
ATOM 2571 C C . THR A 1 312 ? 29.60043 -2.76646 67.02427 1.000 17.54548 316 THR A C 1
ATOM 2572 O O . THR A 1 312 ? 29.62662 -2.31470 68.17204 1.000 16.17521 316 THR A O 1
ATOM 2576 N N . LEU A 1 313 ? 28.87796 -2.21351 66.04435 1.000 14.53596 317 LEU A N 1
ATOM 2577 C CA . LEU A 1 313 ? 27.94644 -1.14352 66.38189 1.000 14.81048 317 LEU A CA 1
ATOM 2578 C C . LEU A 1 313 ? 26.80802 -1.67343 67.23518 1.000 15.28964 317 LEU A C 1
ATOM 2579 O O . LEU A 1 313 ? 26.26518 -0.94580 68.07267 1.000 15.56174 317 LEU A O 1
ATOM 2584 N N . MET A 1 314 ? 26.43026 -2.93442 67.03404 1.000 14.28553 318 MET A N 1
ATOM 2585 C CA . MET A 1 314 ? 25.34142 -3.50027 67.82224 1.000 19.11677 318 MET A CA 1
ATOM 2586 C C . MET A 1 314 ? 25.61438 -3.35542 69.31778 1.000 19.32278 318 MET A C 1
ATOM 2587 O O . MET A 1 314 ? 24.69196 -3.09974 70.10359 1.000 19.81608 318 MET A O 1
ATOM 2592 N N . LYS A 1 315 ? 26.88220 -3.46797 69.71777 1.000 16.26203 319 LYS A N 1
ATOM 2593 C CA . LYS A 1 315 ? 27.31031 -3.31750 71.10641 1.000 19.53767 319 LYS A CA 1
ATOM 2594 C C . LYS A 1 315 ? 27.61379 -1.86824 71.46873 1.000 22.55001 319 LYS A C 1
ATOM 2595 O O . LYS A 1 315 ? 27.14228 -1.37890 72.49812 1.000 17.70158 319 LYS A O 1
ATOM 2601 N N . ASP A 1 316 ? 28.39620 -1.17866 70.62720 1.000 15.94251 320 ASP A N 1
ATOM 2602 C CA . ASP A 1 316 ? 28.96568 0.12209 70.97241 1.000 17.93874 320 ASP A CA 1
ATOM 2603 C C . ASP A 1 316 ? 27.97590 1.27415 70.78604 1.000 20.25961 320 ASP A C 1
ATOM 2604 O O . ASP A 1 316 ? 28.03245 2.26685 71.52928 1.000 21.32982 320 ASP A O 1
ATOM 2609 N N . ASN A 1 317 ? 27.11719 1.20914 69.76203 1.000 16.45601 321 ASN A N 1
ATOM 2610 C CA . ASN A 1 317 ? 26.17245 2.29902 69.49422 1.000 20.06651 321 ASN A CA 1
ATOM 2611 C C . ASN A 1 317 ? 24.95289 1.72876 68.78263 1.000 20.39632 321 ASN A C 1
ATOM 2612 O O . ASN A 1 317 ? 24.76803 1.94000 67.57749 1.000 19.65374 321 ASN A O 1
ATOM 2617 N N . SER A 1 318 ? 24.13291 0.96708 69.50975 1.000 16.14019 322 SER A N 1
ATOM 2618 C CA . SER A 1 318 ? 23.14652 0.11330 68.84960 1.000 18.16823 322 SER A CA 1
ATOM 2619 C C . SER A 1 318 ? 22.03981 0.90160 68.16098 1.000 19.88559 322 SER A C 1
ATOM 2620 O O . SER A 1 318 ? 21.40477 0.37335 67.23637 1.000 17.82578 322 SER A O 1
ATOM 2623 N N . VAL A 1 319 ? 21.77207 2.13360 68.60542 1.000 17.41753 323 VAL A N 1
ATOM 2624 C CA . VAL A 1 319 ? 20.73788 2.94361 67.97023 1.000 20.96765 323 VAL A CA 1
ATOM 2625 C C . VAL A 1 319 ? 21.18887 3.51701 66.63543 1.000 22.26557 323 VAL A C 1
ATOM 2626 O O . VAL A 1 319 ? 20.38597 4.15057 65.94501 1.000 20.79896 323 VAL A O 1
ATOM 2630 N N . LYS A 1 320 ? 22.45367 3.32544 66.25156 1.000 19.46797 324 LYS A N 1
ATOM 2631 C CA . LYS A 1 320 ? 22.91305 3.65998 64.90783 1.000 14.91896 324 LYS A CA 1
ATOM 2632 C C . LYS A 1 320 ? 23.30333 2.41330 64.11748 1.000 18.36093 324 LYS A C 1
ATOM 2633 O O . LYS A 1 320 ? 23.98955 2.51629 63.08814 1.000 18.78113 324 LYS A O 1
ATOM 2639 N N . ALA A 1 321 ? 22.86982 1.23574 64.56639 1.000 18.66552 325 ALA A N 1
ATOM 2640 C CA . ALA A 1 321 ? 23.27110 -0.02965 63.96539 1.000 14.84180 325 ALA A CA 1
ATOM 2641 C C . ALA A 1 321 ? 22.12736 -0.62230 63.16218 1.000 15.69303 325 ALA A C 1
ATOM 2642 O O . ALA A 1 321 ? 21.05279 -0.90336 63.70978 1.000 17.58855 325 ALA A O 1
ATOM 2644 N N . VAL A 1 322 ? 22.37127 -0.85704 61.87920 1.000 15.11194 326 VAL A N 1
ATOM 2645 C CA . VAL A 1 322 ? 21.54661 -1.76145 61.09731 1.000 12.88392 326 VAL A CA 1
ATOM 2646 C C . VAL A 1 322 ? 22.29765 -3.08722 61.04054 1.000 14.61878 326 VAL A C 1
ATOM 2647 O O . VAL A 1 322 ? 23.33614 -3.21618 60.37193 1.000 14.20890 326 VAL A O 1
ATOM 2651 N N . THR A 1 323 ? 21.77990 -4.06639 61.76009 1.000 14.20624 327 THR A N 1
ATOM 2652 C CA . THR A 1 323 ? 22.43985 -5.35464 61.86226 1.000 14.67586 327 THR A CA 1
ATOM 2653 C C . THR A 1 323 ? 22.07688 -6.25860 60.68066 1.000 14.30663 327 THR A C 1
ATOM 2654 O O . THR A 1 323 ? 21.04004 -6.10929 60.02021 1.000 14.62995 327 THR A O 1
ATOM 2658 N N . LEU A 1 324 ? 22.95304 -7.21789 60.41655 1.000 11.74281 328 LEU A N 1
ATOM 2659 C CA . LEU A 1 324 ? 22.77561 -8.08607 59.26371 1.000 14.08969 328 LEU A CA 1
ATOM 2660 C C . LEU A 1 324 ? 23.66384 -9.30320 59.44467 1.000 14.64244 328 LEU A C 1
ATOM 2661 O O . LEU A 1 324 ? 24.56322 -9.31918 60.28987 1.000 16.30291 328 LEU A O 1
ATOM 2666 N N . VAL A 1 325 ? 23.39165 -10.32176 58.63687 1.000 15.74686 329 VAL A N 1
ATOM 2667 C CA . VAL A 1 325 ? 24.22138 -11.50742 58.56308 1.000 14.56081 329 VAL A CA 1
ATOM 2668 C C . VAL A 1 325 ? 25.05064 -11.53353 57.28018 1.000 15.99141 329 VAL A C 1
ATOM 2669 O O . VAL A 1 325 ? 26.23500 -11.88443 57.31063 1.000 19.86686 329 VAL A O 1
ATOM 2673 N N . GLU A 1 326 ? 24.45795 -11.12040 56.15720 1.000 15.68183 330 GLU A N 1
ATOM 2674 C CA . GLU A 1 326 ? 25.00933 -11.30999 54.81809 1.000 17.07750 330 GLU A CA 1
ATOM 2675 C C . GLU A 1 326 ? 24.47149 -10.22767 53.88733 1.000 18.96404 330 GLU A C 1
ATOM 2676 O O . GLU A 1 326 ? 23.37942 -9.70616 54.10897 1.000 16.86072 330 GLU A O 1
ATOM 2682 N N . ASN A 1 327 ? 25.21947 -9.89665 52.83220 1.000 17.55941 331 ASN A N 1
ATOM 2683 C CA . ASN A 1 327 ? 24.66361 -8.95480 51.84791 1.000 16.72482 331 ASN A CA 1
ATOM 2684 C C . ASN A 1 327 ? 25.24315 -9.24187 50.46131 1.000 16.59952 331 ASN A C 1
ATOM 2685 O O . ASN A 1 327 ? 25.91265 -10.25491 50.23637 1.000 14.48294 331 ASN A O 1
ATOM 2690 N N . HIS A 1 328 ? 24.95755 -8.35306 49.51497 1.000 13.65600 332 HIS A N 1
ATOM 2691 C CA . HIS A 1 328 ? 25.35898 -8.57893 48.13303 1.000 15.71474 332 HIS A CA 1
ATOM 2692 C C . HIS A 1 328 ? 26.85445 -8.40582 47.91570 1.000 17.09900 332 HIS A C 1
ATOM 2693 O O . HIS A 1 328 ? 27.35553 -8.78774 46.85556 1.000 18.40607 332 HIS A O 1
ATOM 2700 N N . ASP A 1 329 ? 27.57589 -7.82138 48.86439 1.000 15.56535 333 ASP A N 1
ATOM 2701 C CA . ASP A 1 329 ? 29.01873 -7.72690 48.71839 1.000 20.37012 333 ASP A CA 1
ATOM 2702 C C . ASP A 1 329 ? 29.73989 -8.92148 49.31815 1.000 17.89575 333 ASP A C 1
ATOM 2703 O O . ASP A 1 329 ? 30.87989 -9.20065 48.92319 1.000 17.64255 333 ASP A O 1
ATOM 2708 N N . THR A 1 330 ? 29.09170 -9.64381 50.23445 1.000 16.03423 334 THR A N 1
ATOM 2709 C CA . THR A 1 330 ? 29.70725 -10.79673 50.88571 1.000 16.29124 334 THR A CA 1
ATOM 2710 C C . THR A 1 330 ? 29.23622 -12.13708 50.32619 1.000 18.38923 334 THR A C 1
ATOM 2711 O O . THR A 1 330 ? 29.81948 -13.17355 50.67186 1.000 18.11346 334 THR A O 1
ATOM 2715 N N . GLN A 1 331 ? 28.21861 -12.14872 49.46409 1.000 16.81128 335 GLN A N 1
ATOM 2716 C CA . GLN A 1 331 ? 27.69725 -13.39923 48.93918 1.000 15.30590 335 GLN A CA 1
ATOM 2717 C C . GLN A 1 331 ? 28.71016 -14.04588 47.99328 1.000 17.59855 335 GLN A C 1
ATOM 2718 O O . GLN A 1 331 ? 29.67410 -13.40153 47.57293 1.000 18.65960 335 GLN A O 1
ATOM 2724 N N . PRO A 1 332 ? 28.53005 -15.33190 47.66809 1.000 15.27626 336 PRO A N 1
ATOM 2725 C CA . PRO A 1 332 ? 29.54087 -16.03364 46.87158 1.000 17.77071 336 PRO A CA 1
ATOM 2726 C C . PRO A 1 332 ? 29.72504 -15.42171 45.48908 1.000 19.48590 336 PRO A C 1
ATOM 2727 O O . PRO A 1 332 ? 28.76133 -14.99350 44.84428 1.000 17.46303 336 PRO A O 1
ATOM 2731 N N . LEU A 1 333 ? 30.99143 -15.37173 45.06022 1.000 18.31273 337 LEU A N 1
ATOM 2732 C CA . LEU A 1 333 ? 31.53036 -14.95580 43.75433 1.000 21.95457 337 LEU A CA 1
ATOM 2733 C C . LEU A 1 333 ? 31.81540 -13.45373 43.70269 1.000 24.68111 337 LEU A C 1
ATOM 2734 O O . LEU A 1 333 ? 32.39034 -12.98554 42.70754 1.000 23.40692 337 LEU A O 1
ATOM 2739 N N . GLN A 1 334 ? 31.47792 -12.69506 44.73821 1.000 20.41012 338 GLN A N 1
ATOM 2740 C CA . GLN A 1 334 ? 31.77676 -11.27071 44.78117 1.000 22.69233 338 GLN A CA 1
ATOM 2741 C C . GLN A 1 334 ? 33.19249 -11.02231 45.30089 1.000 22.77598 338 GLN A C 1
ATOM 2742 O O . GLN A 1 334 ? 33.79472 -11.86559 45.97060 1.000 25.99746 338 GLN A O 1
ATOM 2748 N N . ALA A 1 335 ? 33.73339 -9.85058 44.95524 1.000 23.56464 339 ALA A N 1
ATOM 2749 C CA . ALA A 1 335 ? 35.10953 -9.52844 45.33239 1.000 25.60333 339 ALA A CA 1
ATOM 2750 C C . ALA A 1 335 ? 35.31253 -9.61825 46.83967 1.000 28.25634 339 ALA A C 1
ATOM 2751 O O . ALA A 1 335 ? 36.31893 -10.16480 47.31068 1.000 30.69672 339 ALA A O 1
ATOM 2753 N N . LEU A 1 336 ? 34.37418 -9.08526 47.61714 1.000 24.23746 340 LEU A N 1
ATOM 2754 C CA . LEU A 1 336 ? 34.48340 -9.12736 49.07109 1.000 24.46263 340 LEU A CA 1
ATOM 2755 C C . LEU A 1 336 ? 33.77896 -10.33538 49.67724 1.000 21.64538 340 LEU A C 1
ATOM 2756 O O . LEU A 1 336 ? 33.31497 -10.26246 50.82767 1.000 21.73715 340 LEU A O 1
ATOM 2761 N N . GLU A 1 337 ? 33.68996 -11.44087 48.93403 1.000 21.28364 341 GLU A N 1
ATOM 2762 C CA . GLU A 1 337 ? 33.07150 -12.65264 49.44840 1.000 20.31156 341 GLU A CA 1
ATOM 2763 C C . GLU A 1 337 ? 33.57600 -12.99004 50.84658 1.000 20.34012 341 GLU A C 1
ATOM 2764 O O . GLU A 1 337 ? 34.78344 -13.03447 51.10129 1.000 22.12441 341 GLU A O 1
ATOM 2770 N N . SER A 1 338 ? 32.63519 -13.19699 51.75362 1.000 19.12442 342 SER A N 1
ATOM 2771 C CA . SER A 1 338 ? 32.91268 -13.79895 53.05266 1.000 20.79571 342 SER A CA 1
ATOM 2772 C C . SER A 1 338 ? 31.59805 -14.37383 53.55802 1.000 21.40757 342 SER A C 1
ATOM 2773 O O . SER A 1 338 ? 31.01710 -13.87433 54.52935 1.000 17.74687 342 SER A O 1
ATOM 2776 N N . THR A 1 339 ? 31.10950 -15.40396 52.87930 1.000 18.34054 343 THR A N 1
ATOM 2777 C CA . THR A 1 339 ? 29.76341 -15.88826 53.11318 1.000 17.96443 343 THR A CA 1
ATOM 2778 C C . THR A 1 339 ? 29.71751 -16.69236 54.40365 1.000 19.14659 343 THR A C 1
ATOM 2779 O O . THR A 1 339 ? 30.52355 -17.61083 54.60279 1.000 15.74391 343 THR A O 1
ATOM 2783 N N . VAL A 1 340 ? 28.79052 -16.31701 55.29053 1.000 15.39372 344 VAL A N 1
ATOM 2784 C CA . VAL A 1 340 ? 28.65257 -17.00180 56.57053 1.000 16.32362 344 VAL A CA 1
ATOM 2785 C C . VAL A 1 340 ? 28.24624 -18.44119 56.30088 1.000 18.95900 344 VAL A C 1
ATOM 2786 O O . VAL A 1 340 ? 27.35687 -18.70040 55.48151 1.000 19.21496 344 VAL A O 1
ATOM 2790 N N . ASP A 1 341 ? 28.90631 -19.38589 56.96668 1.000 17.55659 345 ASP A N 1
ATOM 2791 C CA . ASP A 1 341 ? 28.61966 -20.79339 56.71584 1.000 19.51116 345 ASP A CA 1
ATOM 2792 C C . ASP A 1 341 ? 27.16135 -21.09461 57.04691 1.000 17.88527 345 ASP A C 1
ATOM 2793 O O . ASP A 1 341 ? 26.64147 -20.65672 58.07785 1.000 17.37566 345 ASP A O 1
ATOM 2798 N N . TRP A 1 342 ? 26.50662 -21.84449 56.14755 1.000 17.49939 346 TRP A N 1
ATOM 2799 C CA . TRP A 1 342 ? 25.05241 -21.99834 56.18182 1.000 20.43478 346 TRP A CA 1
ATOM 2800 C C . TRP A 1 342 ? 24.56615 -22.51845 57.53018 1.000 18.49901 346 TRP A C 1
ATOM 2801 O O . TRP A 1 342 ? 23.55500 -22.03977 58.05217 1.000 17.45104 346 TRP A O 1
ATOM 2812 N N . TRP A 1 343 ? 25.28201 -23.48715 58.11571 1.000 18.46236 347 TRP A N 1
ATOM 2813 C CA . TRP A 1 343 ? 24.83448 -24.10302 59.36482 1.000 17.36757 347 TRP A CA 1
ATOM 2814 C C . TRP A 1 343 ? 24.63848 -23.07591 60.47123 1.000 18.62048 347 TRP A C 1
ATOM 2815 O O . TRP A 1 343 ? 23.75864 -23.23558 61.32410 1.000 20.00801 347 TRP A O 1
ATOM 2826 N N . PHE A 1 344 ? 25.44860 -22.02316 60.47961 1.000 18.40527 348 PHE A N 1
ATOM 2827 C CA . PHE A 1 344 ? 25.42613 -21.04113 61.55100 1.000 17.56413 348 PHE A CA 1
ATOM 2828 C C . PHE A 1 344 ? 24.35570 -19.97310 61.34716 1.000 14.92532 348 PHE A C 1
ATOM 2829 O O . PHE A 1 344 ? 23.99226 -19.27991 62.30175 1.000 16.74950 348 PHE A O 1
ATOM 2837 N N . LYS A 1 345 ? 23.85228 -19.80829 60.12581 1.000 16.63119 349 LYS A N 1
ATOM 2838 C CA . LYS A 1 345 ? 22.96590 -18.68196 59.86384 1.000 15.58025 349 LYS A CA 1
ATOM 2839 C C . LYS A 1 345 ? 21.70054 -18.66116 60.72026 1.000 15.37428 349 LYS A C 1
ATOM 2840 O O . LYS A 1 345 ? 21.25205 -17.54885 61.04897 1.000 14.48243 349 LYS A O 1
ATOM 2846 N N . PRO A 1 346 ? 21.07376 -19.78622 61.09582 1.000 14.87927 350 PRO A N 1
ATOM 2847 C CA . PRO A 1 346 ? 19.91998 -19.67637 62.00712 1.000 17.22344 350 PRO A CA 1
ATOM 2848 C C . PRO A 1 346 ? 20.28460 -19.05705 63.34155 1.000 18.55340 350 PRO A C 1
ATOM 2849 O O . PRO A 1 346 ? 19.48174 -18.31738 63.92280 1.000 15.28113 350 PRO A O 1
ATOM 2853 N N . LEU A 1 347 ? 21.49637 -19.32079 63.83227 1.000 18.59327 351 LEU A N 1
ATOM 2854 C CA . LEU A 1 347 ? 21.96369 -18.70308 65.06946 1.000 16.00271 351 LEU A CA 1
ATOM 2855 C C . LEU A 1 347 ? 22.18069 -17.20634 64.88560 1.000 14.32154 351 LEU A C 1
ATOM 2856 O O . LEU A 1 347 ? 21.70730 -16.39746 65.69634 1.000 16.41841 351 LEU A O 1
ATOM 2861 N N . ALA A 1 348 ? 22.88220 -16.82008 63.80776 1.000 13.73902 352 ALA A N 1
ATOM 2862 C CA . ALA A 1 348 ? 23.15867 -15.40855 63.56008 1.000 16.05927 352 ALA A CA 1
ATOM 2863 C C . ALA A 1 348 ? 21.86915 -14.62804 63.36531 1.000 14.64660 352 ALA A C 1
ATOM 2864 O O . ALA A 1 348 ? 21.73134 -13.49918 63.86504 1.000 14.63695 352 ALA A O 1
ATOM 2866 N N . TYR A 1 349 ? 20.90722 -15.21775 62.65481 1.000 12.95772 353 TYR A N 1
ATOM 2867 C CA . TYR A 1 349 ? 19.62913 -14.53981 62.46769 1.000 15.43321 353 TYR A CA 1
ATOM 2868 C C . TYR A 1 349 ? 18.85381 -14.46032 63.77421 1.000 15.10469 353 TYR A C 1
ATOM 2869 O O . TYR A 1 349 ? 18.27073 -13.41894 64.08300 1.000 14.84013 353 TYR A O 1
ATOM 2878 N N . ALA A 1 350 ? 18.86968 -15.53113 64.57960 1.000 15.52360 354 ALA A N 1
ATOM 2879 C CA . ALA A 1 350 ? 18.20920 -15.45159 65.88051 1.000 13.81794 354 ALA A CA 1
ATOM 2880 C C . ALA A 1 350 ? 18.84270 -14.37849 66.73471 1.000 16.37102 354 ALA A C 1
ATOM 2881 O O . ALA A 1 350 ? 18.14512 -13.69102 67.49045 1.000 15.34918 354 ALA A O 1
ATOM 2883 N N . PHE A 1 351 ? 20.15755 -14.19111 66.59794 1.000 14.82205 355 PHE A N 1
ATOM 2884 C CA . PHE A 1 351 ? 20.83405 -13.15137 67.36420 1.000 15.48751 355 PHE A CA 1
ATOM 2885 C C . PHE A 1 351 ? 20.37333 -11.75314 66.93746 1.000 15.52059 355 PHE A C 1
ATOM 2886 O O . PHE A 1 351 ? 19.99870 -10.94165 67.78866 1.000 16.64646 355 PHE A O 1
ATOM 2894 N N . ILE A 1 352 ? 20.35853 -11.44362 65.63360 1.000 12.93654 356 ILE A N 1
ATOM 2895 C CA . ILE A 1 352 ? 20.02088 -10.05136 65.28642 1.000 12.59152 356 ILE A CA 1
ATOM 2896 C C . ILE A 1 352 ? 18.50932 -9.78054 65.40916 1.000 13.44353 356 ILE A C 1
ATOM 2897 O O . ILE A 1 352 ? 18.09120 -8.63463 65.63912 1.000 14.60590 356 ILE A O 1
ATOM 2902 N N . LEU A 1 353 ? 17.67502 -10.80769 65.26003 1.000 15.28684 357 LEU A N 1
ATOM 2903 C CA . LEU A 1 353 ? 16.22964 -10.61253 65.25783 1.000 12.63021 357 LEU A CA 1
ATOM 2904 C C . LEU A 1 353 ? 15.64197 -10.58394 66.67028 1.000 14.89078 357 LEU A C 1
ATOM 2905 O O . LEU A 1 353 ? 14.65749 -9.87901 66.90683 1.000 17.14001 357 LEU A O 1
ATOM 2910 N N . LEU A 1 354 ? 16.21071 -11.32447 67.62465 1.000 15.41694 358 LEU A N 1
ATOM 2911 C CA . LEU A 1 354 ? 15.58259 -11.46975 68.93757 1.000 14.68336 358 LEU A CA 1
ATOM 2912 C C . LEU A 1 354 ? 16.31885 -10.74019 70.05665 1.000 16.88625 358 LEU A C 1
ATOM 2913 O O . LEU A 1 354 ? 15.82568 -10.73350 71.18666 1.000 17.52749 358 LEU A O 1
ATOM 2918 N N . ARG A 1 355 ? 17.48157 -10.13588 69.78748 1.000 16.25128 359 ARG A N 1
ATOM 2919 C CA . ARG A 1 355 ? 18.11673 -9.21931 70.73579 1.000 14.73139 359 ARG A CA 1
ATOM 2920 C C . ARG A 1 355 ? 17.44833 -7.85520 70.66177 1.000 20.75423 359 ARG A C 1
ATOM 2921 O O . ARG A 1 355 ? 16.93124 -7.45056 69.61386 1.000 19.06642 359 ARG A O 1
ATOM 2929 N N . GLU A 1 356 ? 17.50382 -7.11454 71.77105 1.000 19.14190 360 GLU A N 1
ATOM 2930 C CA . GLU A 1 356 ? 16.92787 -5.77219 71.74344 1.000 23.76233 360 GLU A CA 1
ATOM 2931 C C . GLU A 1 356 ? 17.78082 -4.76819 70.97652 1.000 22.74259 360 GLU A C 1
ATOM 2932 O O . GLU A 1 356 ? 17.25512 -3.72653 70.56543 1.000 20.58780 360 GLU A O 1
ATOM 2938 N N . GLU A 1 357 ? 19.06915 -5.05042 70.77053 1.000 18.80935 361 GLU A N 1
ATOM 2939 C CA . GLU A 1 357 ? 19.97415 -4.06788 70.18538 1.000 19.00071 361 GLU A CA 1
ATOM 2940 C C . GLU A 1 357 ? 19.87179 -4.04828 68.66075 1.000 18.61383 361 GLU A C 1
ATOM 2941 O O . GLU A 1 357 ? 19.91382 -5.09584 68.00891 1.000 16.98150 361 GLU A O 1
ATOM 2947 N N . GLY A 1 358 ? 19.76894 -2.85140 68.09351 1.000 19.39063 362 GLY A N 1
ATOM 2948 C CA . GLY A 1 358 ? 19.93064 -2.67692 66.66898 1.000 16.14512 362 GLY A CA 1
ATOM 2949 C C . GLY A 1 358 ? 18.65647 -2.87867 65.86414 1.000 18.39768 362 GLY A C 1
ATOM 2950 O O . GLY A 1 358 ? 17.59936 -3.26161 66.36293 1.000 16.82520 362 GLY A O 1
ATOM 2951 N N . TYR A 1 359 ? 18.79910 -2.62938 64.57116 1.000 13.89438 363 TYR A N 1
ATOM 2952 C CA . TYR A 1 359 ? 17.70224 -2.60104 63.60651 1.000 14.89107 363 TYR A CA 1
ATOM 2953 C C . TYR A 1 359 ? 18.04931 -3.66981 62.58004 1.000 16.40883 363 TYR A C 1
ATOM 2954 O O . TYR A 1 359 ? 18.91672 -3.44497 61.71397 1.000 15.27057 363 TYR A O 1
ATOM 2963 N N . PRO A 1 360 ? 17.44678 -4.85273 62.65478 1.000 15.43511 364 PRO A N 1
ATOM 2964 C CA . PRO A 1 360 ? 17.93024 -5.98278 61.85299 1.000 16.11787 364 PRO A CA 1
ATOM 2965 C C . PRO A 1 360 ? 17.45037 -5.96095 60.41021 1.000 18.30464 364 PRO A C 1
ATOM 2966 O O . PRO A 1 360 ? 16.34209 -5.52290 60.09912 1.000 18.41032 364 PRO A O 1
ATOM 2970 N N . SER A 1 361 ? 18.31066 -6.48898 59.53656 1.000 13.59399 365 SER A N 1
ATOM 2971 C CA . SER A 1 361 ? 18.08145 -6.61853 58.10412 1.000 17.41679 365 SER A CA 1
ATOM 2972 C C . SER A 1 361 ? 18.23736 -8.07994 57.70329 1.000 18.66199 365 SER A C 1
ATOM 2973 O O . SER A 1 361 ? 19.22770 -8.72009 58.06334 1.000 21.25505 365 SER A O 1
ATOM 2976 N N . VAL A 1 362 ? 17.26172 -8.60916 56.97791 1.000 15.30951 366 VAL A N 1
ATOM 2977 C CA . VAL A 1 362 ? 17.32243 -9.96628 56.44314 1.000 17.60648 366 VAL A CA 1
ATOM 2978 C C . VAL A 1 362 ? 17.71696 -9.90966 54.97060 1.000 18.27889 366 VAL A C 1
ATOM 2979 O O . VAL A 1 362 ? 17.22734 -9.05678 54.21327 1.000 15.99483 366 VAL A O 1
ATOM 2983 N N . PHE A 1 363 ? 18.61252 -10.81203 54.56273 1.000 14.35075 367 PHE A N 1
ATOM 2984 C CA . PHE A 1 363 ? 19.10179 -10.86207 53.18606 1.000 15.88504 367 PHE A CA 1
ATOM 2985 C C . PHE A 1 363 ? 18.14914 -11.66847 52.30546 1.000 16.22622 367 PHE A C 1
ATOM 2986 O O . PHE A 1 363 ? 17.77839 -12.79637 52.64534 1.000 16.93865 367 PHE A O 1
ATOM 2994 N N . TYR A 1 364 ? 17.77657 -11.08784 51.15713 1.000 15.61611 368 TYR A N 1
ATOM 2995 C CA . TYR A 1 364 ? 16.89057 -11.74504 50.19086 1.000 16.93387 368 TYR A CA 1
ATOM 2996 C C . TYR A 1 364 ? 17.31573 -13.17272 49.88885 1.000 16.49342 368 TYR A C 1
ATOM 2997 O O . TYR A 1 364 ? 16.47726 -14.07414 49.81779 1.000 15.09837 368 TYR A O 1
ATOM 3006 N N . ALA A 1 365 ? 18.60731 -13.39377 49.63788 1.000 15.57006 369 ALA A N 1
ATOM 3007 C CA . ALA A 1 365 ? 19.03682 -14.73997 49.26793 1.000 16.94978 369 ALA A CA 1
ATOM 3008 C C . ALA A 1 365 ? 18.92381 -15.69833 50.44167 1.000 17.31949 369 ALA A C 1
ATOM 3009 O O . ALA A 1 365 ? 18.71826 -16.89797 50.23727 1.000 20.48046 369 ALA A O 1
ATOM 3011 N N . ASP A 1 366 ? 19.06985 -15.19643 51.66949 1.000 14.85304 370 ASP A N 1
ATOM 3012 C CA . ASP A 1 366 ? 18.86197 -16.04658 52.84034 1.000 18.23373 370 ASP A CA 1
ATOM 3013 C C . ASP A 1 366 ? 17.38521 -16.34458 53.07644 1.000 18.33124 370 ASP A C 1
ATOM 3014 O O . ASP A 1 366 ? 17.04512 -17.42969 53.55588 1.000 19.46817 370 ASP A O 1
ATOM 3019 N N . TYR A 1 367 ? 16.50215 -15.39646 52.74934 1.000 17.12631 371 TYR A N 1
ATOM 3020 C CA . TYR A 1 367 ? 15.06880 -15.56779 52.98082 1.000 17.18624 371 TYR A CA 1
ATOM 3021 C C . TYR A 1 367 ? 14.42160 -16.48870 51.95724 1.000 19.06776 371 TYR A C 1
ATOM 3022 O O . TYR A 1 367 ? 13.54153 -17.28778 52.30639 1.000 18.00981 371 TYR A O 1
ATOM 3031 N N . TYR A 1 368 ? 14.81789 -16.36637 50.68709 1.000 17.24166 372 TYR A N 1
ATOM 3032 C CA . TYR A 1 368 ? 14.21452 -17.11543 49.59104 1.000 17.95771 372 TYR A CA 1
ATOM 3033 C C . TYR A 1 368 ? 15.07826 -18.25641 49.08459 1.000 18.03037 372 TYR A C 1
ATOM 3034 O O . TYR A 1 368 ? 14.56061 -19.15209 48.40531 1.000 20.82482 372 TYR A O 1
ATOM 3043 N N . GLY A 1 369 ? 16.37316 -18.22717 49.35566 1.000 18.94335 373 GLY A N 1
ATOM 3044 C CA . GLY A 1 369 ? 17.31005 -19.02723 48.59977 1.000 21.76816 373 GLY A CA 1
ATOM 3045 C C . GLY A 1 369 ? 17.59236 -18.40203 47.24390 1.000 22.93430 373 GLY A C 1
ATOM 3046 O O . GLY A 1 369 ? 16.81029 -17.61468 46.70911 1.000 22.37117 373 GLY A O 1
ATOM 3047 N N . ALA A 1 370 ? 18.74130 -18.76483 46.67855 1.000 19.50180 374 ALA A N 1
ATOM 3048 C CA . ALA A 1 370 ? 19.13150 -18.21603 45.38711 1.000 21.10018 374 ALA A CA 1
ATOM 3049 C C . ALA A 1 370 ? 20.07914 -19.17616 44.68411 1.000 23.22590 374 ALA A C 1
ATOM 3050 O O . ALA A 1 370 ? 21.04184 -19.66780 45.28458 1.000 23.15965 374 ALA A O 1
ATOM 3052 N N . GLN A 1 371 ? 19.81385 -19.42102 43.41216 1.000 21.77819 375 GLN A N 1
ATOM 3053 C CA . GLN A 1 371 ? 20.67177 -20.23714 42.57129 1.000 21.72699 375 GLN A CA 1
ATOM 3054 C C . GLN A 1 371 ? 21.18300 -19.35839 41.44048 1.000 24.03653 375 GLN A C 1
ATOM 3055 O O . GLN A 1 371 ? 20.40133 -18.62349 40.83563 1.000 23.97033 375 GLN A O 1
ATOM 3061 N N . TYR A 1 372 ? 22.48447 -19.41556 41.16613 1.000 17.50133 376 TYR A N 1
ATOM 3062 C CA . TYR A 1 372 ? 23.03180 -18.61176 40.08153 1.000 24.33174 376 TYR A CA 1
ATOM 3063 C C . TYR A 1 372 ? 24.38460 -19.16770 39.64786 1.000 23.50794 376 TYR A C 1
ATOM 3064 O O . TYR A 1 372 ? 24.99250 -19.99482 40.33736 1.000 23.62917 376 TYR A O 1
ATOM 3073 N N . SER A 1 373 ? 24.85904 -18.67940 38.49334 1.000 21.23954 377 SER A N 1
ATOM 3074 C CA . SER A 1 373 ? 26.15061 -19.06180 37.93483 1.000 25.04727 377 SER A CA 1
ATOM 3075 C C . SER A 1 373 ? 26.89873 -17.83631 37.43415 1.000 28.39455 377 SER A C 1
ATOM 3076 O O . SER A 1 373 ? 26.29258 -16.90495 36.90481 1.000 28.74369 377 SER A O 1
ATOM 3079 N N . ASP A 1 374 ? 28.21627 -17.84439 37.60576 1.000 29.10394 378 ASP A N 1
ATOM 3080 C CA . ASP A 1 374 ? 29.07416 -16.80467 37.05412 1.000 35.60300 378 ASP A CA 1
ATOM 3081 C C . ASP A 1 374 ? 30.48893 -17.35309 36.99379 1.000 37.09688 378 ASP A C 1
ATOM 3082 O O . ASP A 1 374 ? 30.91111 -18.09241 37.89040 1.000 36.71299 378 ASP A O 1
ATOM 3087 N N . LYS A 1 375 ? 31.22539 -16.95871 35.95423 1.000 42.80879 379 LYS A N 1
ATOM 3088 C CA . LYS A 1 375 ? 32.57117 -17.47694 35.70475 1.000 45.98605 379 LYS A CA 1
ATOM 3089 C C . LYS A 1 375 ? 32.56754 -19.00372 35.63135 1.000 42.94335 379 LYS A C 1
ATOM 3090 O O . LYS A 1 375 ? 33.52927 -19.65379 36.04021 1.000 47.61802 379 LYS A O 1
ATOM 3096 N N . GLY A 1 376 ? 31.47507 -19.59531 35.14221 1.000 44.60210 380 GLY A N 1
ATOM 3097 C CA . GLY A 1 376 ? 31.33642 -21.03868 35.15316 1.000 45.82162 380 GLY A CA 1
ATOM 3098 C C . GLY A 1 376 ? 31.06756 -21.67583 36.50302 1.000 42.55349 380 GLY A C 1
ATOM 3099 O O . GLY A 1 376 ? 30.75329 -22.87397 36.54031 1.000 41.86283 380 GLY A O 1
ATOM 3100 N N . HIS A 1 377 ? 31.19727 -20.93882 37.61363 1.000 37.87822 381 HIS A N 1
ATOM 3101 C CA . HIS A 1 377 ? 30.88415 -21.47667 38.93662 1.000 34.71772 381 HIS A CA 1
ATOM 3102 C C . HIS A 1 377 ? 29.38735 -21.41545 39.22181 1.000 30.77212 381 HIS A C 1
ATOM 3103 O O . HIS A 1 377 ? 28.76446 -20.36093 39.08468 1.000 25.47851 381 HIS A O 1
ATOM 3110 N N . ASP A 1 378 ? 28.82227 -22.52993 39.67838 1.000 28.94828 382 ASP A N 1
ATOM 3111 C CA . ASP A 1 378 ? 27.40579 -22.60072 40.01303 1.000 24.88674 382 ASP A CA 1
ATOM 3112 C C . ASP A 1 378 ? 27.23367 -22.51124 41.52171 1.000 24.95771 382 ASP A C 1
ATOM 3113 O O . ASP A 1 378 ? 27.90984 -23.21710 42.27446 1.000 25.29053 382 ASP A O 1
ATOM 3118 N N . ILE A 1 379 ? 26.34387 -21.63306 41.96176 1.000 21.67827 383 ILE A N 1
ATOM 3119 C CA . ILE A 1 379 ? 26.15508 -21.35903 43.38158 1.000 22.95833 383 ILE A CA 1
ATOM 3120 C C . ILE A 1 379 ? 24.72882 -21.73200 43.75964 1.000 20.84015 383 ILE A C 1
ATOM 3121 O O . ILE A 1 379 ? 23.77799 -21.43094 43.02480 1.000 17.88291 383 ILE A O 1
ATOM 3126 N N . ASN A 1 380 ? 24.58047 -22.39619 44.90524 1.000 20.95435 384 ASN A N 1
ATOM 3127 C CA . ASN A 1 380 ? 23.26109 -22.71324 45.45427 1.000 21.93711 384 ASN A CA 1
ATOM 3128 C C . ASN A 1 380 ? 23.19285 -22.20321 46.88633 1.000 23.27655 384 ASN A C 1
ATOM 3129 O O . ASN A 1 380 ? 23.71859 -22.83185 47.81027 1.000 22.72090 384 ASN A O 1
ATOM 3134 N N . MET A 1 381 ? 22.52686 -21.07258 47.07137 1.000 20.49897 385 MET A N 1
ATOM 3135 C CA . MET A 1 381 ? 22.40826 -20.44226 48.38158 1.000 22.41058 385 MET A CA 1
ATOM 3136 C C . MET A 1 381 ? 21.09676 -20.95930 48.96208 1.000 22.04069 385 MET A C 1
ATOM 3137 O O . MET A 1 381 ? 20.01800 -20.58227 48.49322 1.000 20.88356 385 MET A O 1
ATOM 3142 N N . VAL A 1 382 ? 21.16867 -21.86738 49.92834 1.000 18.87775 386 VAL A N 1
ATOM 3143 C CA . VAL A 1 382 ? 19.95274 -22.53537 50.38525 1.000 19.89144 386 VAL A CA 1
ATOM 3144 C C . VAL A 1 382 ? 19.23451 -21.66028 51.40955 1.000 20.26007 386 VAL A C 1
ATOM 3145 O O . VAL A 1 382 ? 19.86462 -21.02031 52.26286 1.000 18.87167 386 VAL A O 1
ATOM 3149 N N . LYS A 1 383 ? 17.90393 -21.61126 51.31660 1.000 19.29705 387 LYS A N 1
ATOM 3150 C CA . LYS A 1 383 ? 17.11193 -20.84606 52.27143 1.000 20.63296 387 LYS A CA 1
ATOM 3151 C C . LYS A 1 383 ? 17.47265 -21.25633 53.69598 1.000 21.96164 387 LYS A C 1
ATOM 3152 O O . LYS A 1 383 ? 17.69796 -22.43751 53.98159 1.000 18.81981 387 LYS A O 1
ATOM 3158 N N . VAL A 1 384 ? 17.58676 -20.26407 54.56856 1.000 18.78745 388 VAL A N 1
ATOM 3159 C CA . VAL A 1 384 ? 18.06475 -20.48193 55.94286 1.000 18.39435 388 VAL A CA 1
ATOM 3160 C C . VAL A 1 384 ? 16.96577 -21.15650 56.75665 1.000 18.88458 388 VAL A C 1
ATOM 3161 O O . VAL A 1 384 ? 15.82441 -20.66397 56.77827 1.000 16.91534 388 VAL A O 1
ATOM 3165 N N . PRO A 1 385 ? 17.25571 -22.26385 57.44128 1.000 21.41285 389 PRO A N 1
ATOM 3166 C CA . PRO A 1 385 ? 16.22911 -22.90610 58.27255 1.000 19.73699 389 PRO A CA 1
ATOM 3167 C C . PRO A 1 385 ? 15.69846 -21.94109 59.32950 1.000 20.94889 389 PRO A C 1
ATOM 3168 O O . PRO A 1 385 ? 16.45959 -21.20769 59.96901 1.000 18.54859 389 PRO A O 1
ATOM 3172 N N . TYR A 1 386 ? 14.37251 -21.93170 59.48405 1.000 19.19642 390 TYR A N 1
ATOM 3173 C CA . TYR A 1 386 ? 13.62500 -21.18117 60.49365 1.000 17.81358 390 TYR A CA 1
ATOM 3174 C C . TYR A 1 386 ? 13.61163 -19.67862 60.24316 1.000 17.84113 390 TYR A C 1
ATOM 3175 O O . TYR A 1 386 ? 13.16336 -18.92893 61.11314 1.000 18.10513 390 TYR A O 1
ATOM 3184 N N . ILE A 1 387 ? 14.07123 -19.20607 59.07681 1.000 19.67778 391 ILE A N 1
ATOM 3185 C CA . ILE A 1 387 ? 14.18194 -17.75649 58.89300 1.000 16.93003 391 ILE A CA 1
ATOM 3186 C C . ILE A 1 387 ? 12.80981 -17.08561 58.99438 1.000 15.51970 391 ILE A C 1
ATOM 3187 O O . ILE A 1 387 ? 12.66756 -16.05139 59.65108 1.000 17.72107 391 ILE A O 1
ATOM 3192 N N . GLU A 1 388 ? 11.76686 -17.67441 58.39713 1.000 16.55880 392 GLU A N 1
ATOM 3193 C CA . GLU A 1 388 ? 10.44985 -17.04318 58.51506 1.000 16.86869 392 GLU A CA 1
ATOM 3194 C C . GLU A 1 388 ? 9.94589 -17.09324 59.94655 1.000 16.75686 392 GLU A C 1
ATOM 3195 O O . GLU A 1 388 ? 9.38917 -16.10992 60.45304 1.000 17.01888 392 GLU A O 1
ATOM 3201 N N . GLU A 1 389 ? 10.13961 -18.22788 60.61553 1.000 17.32948 393 GLU A N 1
ATOM 3202 C CA . GLU A 1 389 ? 9.70788 -18.35288 62.00539 1.000 15.46135 393 GLU A CA 1
ATOM 3203 C C . GLU A 1 389 ? 10.41195 -17.34105 62.90750 1.000 15.09260 393 GLU A C 1
ATOM 3204 O O . GLU A 1 389 ? 9.79002 -16.76094 63.80486 1.000 16.46517 393 GLU A O 1
ATOM 3210 N N . LEU A 1 390 ? 11.70908 -17.10249 62.68115 1.000 16.38929 394 LEU A N 1
ATOM 3211 C CA . LEU A 1 390 ? 12.43627 -16.15713 63.52805 1.000 17.04227 394 LEU A CA 1
ATOM 3212 C C . LEU A 1 390 ? 11.92568 -14.74089 63.31916 1.000 14.15123 394 LEU A C 1
ATOM 3213 O O . LEU A 1 390 ? 11.83936 -13.95600 64.27118 1.000 16.87134 394 LEU A O 1
ATOM 3218 N N . VAL A 1 391 ? 11.57585 -14.39153 62.07969 1.000 16.63556 395 VAL A N 1
ATOM 3219 C CA . VAL A 1 391 ? 10.99777 -13.07583 61.81969 1.000 15.53025 395 VAL A CA 1
ATOM 3220 C C . VAL A 1 391 ? 9.63625 -12.94602 62.50275 1.000 16.20170 395 VAL A C 1
ATOM 3221 O O . VAL A 1 391 ? 9.31903 -11.91180 63.10100 1.000 15.45099 395 VAL A O 1
ATOM 3225 N N . THR A 1 392 ? 8.83253 -14.00728 62.46659 1.000 18.03191 396 THR A N 1
ATOM 3226 C CA . THR A 1 392 ? 7.58185 -14.01157 63.21534 1.000 17.85474 396 THR A CA 1
ATOM 3227 C C . THR A 1 392 ? 7.84115 -13.90728 64.71645 1.000 19.65533 396 THR A C 1
ATOM 3228 O O . THR A 1 392 ? 7.15566 -13.15863 65.42123 1.000 18.37675 396 THR A O 1
ATOM 3232 N N . LEU A 1 393 ? 8.85048 -14.63029 65.21907 1.000 18.10138 397 LEU A N 1
ATOM 3233 C CA . LEU A 1 393 ? 9.17310 -14.54534 66.64100 1.000 19.34038 397 LEU A CA 1
ATOM 3234 C C . LEU A 1 393 ? 9.56085 -13.12422 67.03856 1.000 19.98226 397 LEU A C 1
ATOM 3235 O O . LEU A 1 393 ? 9.17375 -12.64486 68.11112 1.000 20.72032 397 LEU A O 1
ATOM 3240 N N . ARG A 1 394 ? 10.28283 -12.41138 66.16613 1.000 18.92255 398 ARG A N 1
ATOM 3241 C CA . ARG A 1 394 ? 10.57180 -11.00781 66.43574 1.000 17.68423 398 ARG A CA 1
ATOM 3242 C C . ARG A 1 394 ? 9.30117 -10.16528 66.40227 1.000 19.06418 398 ARG A C 1
ATOM 3243 O O . ARG A 1 394 ? 9.12458 -9.26185 67.23075 1.000 19.43540 398 ARG A O 1
ATOM 3251 N N . LYS A 1 395 ? 8.43053 -10.41656 65.41680 1.000 18.47178 399 LYS A N 1
ATOM 3252 C CA . LYS A 1 395 ? 7.21567 -9.62183 65.26569 1.000 19.02950 399 LYS A CA 1
ATOM 3253 C C . LYS A 1 395 ? 6.30991 -9.73768 66.49040 1.000 23.06807 399 LYS A C 1
ATOM 3254 O O . LYS A 1 395 ? 5.74035 -8.73865 66.95115 1.000 21.71269 399 LYS A O 1
ATOM 3260 N N . ASP A 1 396 ? 6.16822 -10.94976 67.03084 1.000 21.65382 400 ASP A N 1
ATOM 3261 C CA . ASP A 1 396 ? 5.15441 -11.23052 68.03748 1.000 24.84636 400 ASP A CA 1
ATOM 3262 C C . ASP A 1 396 ? 5.67866 -11.36326 69.46443 1.000 27.98353 400 ASP A C 1
ATOM 3263 O O . ASP A 1 396 ? 4.91786 -11.09014 70.40139 1.000 29.04527 400 ASP A O 1
ATOM 3268 N N . TYR A 1 397 ? 6.93960 -11.76037 69.68123 1.000 24.51245 401 TYR A N 1
ATOM 3269 C CA . TYR A 1 397 ? 7.34696 -12.18136 71.02377 1.000 24.34809 401 TYR A CA 1
ATOM 3270 C C . TYR A 1 397 ? 8.62590 -11.56125 71.59139 1.000 28.72429 401 TYR A C 1
ATOM 3271 O O . TYR A 1 397 ? 8.82324 -11.65079 72.80931 1.000 33.93022 401 TYR A O 1
ATOM 3280 N N . ALA A 1 398 ? 9.48818 -10.93363 70.79291 1.000 26.10792 402 ALA A N 1
ATOM 3281 C CA . ALA A 1 398 ? 10.76592 -10.41953 71.30739 1.000 23.45693 402 ALA A CA 1
ATOM 3282 C C . ALA A 1 398 ? 10.60182 -8.96599 71.75735 1.000 26.20531 402 ALA A C 1
ATOM 3283 O O . ALA A 1 398 ? 10.94505 -8.01147 71.05405 1.000 25.01597 402 ALA A O 1
ATOM 3285 N N . TYR A 1 399 ? 10.07701 -8.79498 72.97308 1.000 21.46569 403 TYR A N 1
ATOM 3286 C CA . TYR A 1 399 ? 9.73240 -7.47002 73.46666 1.000 22.08117 403 TYR A CA 1
ATOM 3287 C C . TYR A 1 399 ? 10.15673 -7.32223 74.92187 1.000 24.15612 403 TYR A C 1
ATOM 3288 O O . TYR A 1 399 ? 10.34738 -8.30366 75.63659 1.000 22.45439 403 TYR A O 1
ATOM 3297 N N . GLY A 1 400 ? 10.30471 -6.07728 75.35381 1.000 25.20037 404 GLY A N 1
ATOM 3298 C CA . GLY A 1 400 ? 10.52892 -5.81559 76.75506 1.000 21.77840 404 GLY A CA 1
ATOM 3299 C C . GLY A 1 400 ? 11.98247 -5.90442 77.17481 1.000 25.47474 404 GLY A C 1
ATOM 3300 O O . GLY A 1 400 ? 12.91639 -6.04780 76.37079 1.000 25.48589 404 GLY A O 1
ATOM 3301 N N . LYS A 1 401 ? 12.15777 -5.81462 78.48927 1.000 23.71425 405 LYS A N 1
ATOM 3302 C CA . LYS A 1 401 ? 13.47856 -5.79210 79.10244 1.000 25.44302 405 LYS A CA 1
ATOM 3303 C C . LYS A 1 401 ? 14.27818 -7.04053 78.74556 1.000 21.66918 405 LYS A C 1
ATOM 3304 O O . LYS A 1 401 ? 13.73018 -8.13696 78.63201 1.000 21.46769 405 LYS A O 1
ATOM 3310 N N . GLN A 1 402 ? 15.58980 -6.86668 78.57131 1.000 21.80611 406 GLN A N 1
ATOM 3311 C CA . GLN A 1 402 ? 16.47500 -7.94932 78.16333 1.000 20.32233 406 GLN A CA 1
ATOM 3312 C C . GLN A 1 402 ? 17.49466 -8.23761 79.25178 1.000 19.66248 406 GLN A C 1
ATOM 3313 O O . GLN A 1 402 ? 18.05974 -7.31006 79.84519 1.000 20.26441 406 GLN A O 1
ATOM 3319 N N . HIS A 1 403 ? 17.70778 -9.52858 79.51880 1.000 19.21217 407 HIS A N 1
ATOM 3320 C CA . HIS A 1 403 ? 18.74338 -10.01533 80.42757 1.000 19.43043 407 HIS A CA 1
ATOM 3321 C C . HIS A 1 403 ? 19.70038 -10.85881 79.60291 1.000 17.42350 407 HIS A C 1
ATOM 3322 O O . HIS A 1 403 ? 19.28170 -11.84118 78.99094 1.000 15.79953 407 HIS A O 1
ATOM 3329 N N . SER A 1 404 ? 20.97046 -10.46919 79.56563 1.000 17.51236 408 SER A N 1
ATOM 3330 C CA . SER A 1 404 ? 21.92369 -11.07058 78.63603 1.000 19.50016 408 SER A CA 1
ATOM 3331 C C . SER A 1 404 ? 22.86123 -12.04802 79.34410 1.000 19.09999 408 SER A C 1
ATOM 3332 O O . SER A 1 404 ? 23.37396 -11.75773 80.42921 1.000 19.48142 408 SER A O 1
ATOM 3335 N N . TYR A 1 405 ? 23.10960 -13.19800 78.70703 1.000 17.41183 409 TYR A N 1
ATOM 3336 C CA . TYR A 1 405 ? 24.02420 -14.22378 79.23482 1.000 19.48616 409 TYR A CA 1
ATOM 3337 C C . TYR A 1 405 ? 25.00457 -14.65438 78.12862 1.000 18.93807 409 TYR A C 1
ATOM 3338 O O . TYR A 1 405 ? 25.02192 -15.80409 77.68643 1.000 18.95825 409 TYR A O 1
ATOM 3347 N N . LEU A 1 406 ? 25.85693 -13.72455 77.69837 1.000 19.78783 410 LEU A N 1
ATOM 3348 C CA . LEU A 1 406 ? 26.96306 -14.04808 76.78308 1.000 20.85787 410 LEU A CA 1
ATOM 3349 C C . LEU A 1 406 ? 28.18094 -14.44727 77.61180 1.000 22.71386 410 LEU A C 1
ATOM 3350 O O . LEU A 1 406 ? 29.19109 -13.74477 77.66394 1.000 18.91991 410 LEU A O 1
ATOM 3355 N N . ASP A 1 407 ? 28.03923 -15.58351 78.31754 1.000 23.31202 411 ASP A N 1
ATOM 3356 C CA . ASP A 1 407 ? 28.92885 -15.91034 79.42906 1.000 21.49106 411 ASP A CA 1
ATOM 3357 C C . ASP A 1 407 ? 29.60636 -17.27220 79.31755 1.000 20.26146 411 ASP A C 1
ATOM 3358 O O . ASP A 1 407 ? 30.20763 -17.72910 80.30513 1.000 20.05545 411 ASP A O 1
ATOM 3363 N N . HIS A 1 408 ? 29.52813 -17.93404 78.16226 1.000 19.77586 412 HIS A N 1
ATOM 3364 C CA . HIS A 1 408 ? 30.20547 -19.20636 77.91698 1.000 19.08951 412 HIS A CA 1
ATOM 3365 C C . HIS A 1 408 ? 30.66621 -19.21008 76.46408 1.000 20.14098 412 HIS A C 1
ATOM 3366 O O . HIS A 1 408 ? 30.06243 -18.54609 75.60975 1.000 17.73727 412 HIS A O 1
ATOM 3373 N N . TRP A 1 409 ? 31.76733 -19.92267 76.19452 1.000 17.43271 413 TRP A N 1
ATOM 3374 C CA . TRP A 1 409 ? 32.37827 -19.91022 74.86439 1.000 19.31139 413 TRP A CA 1
ATOM 3375 C C . TRP A 1 409 ? 31.61324 -20.74162 73.83014 1.000 19.94453 413 TRP A C 1
ATOM 3376 O O . TRP A 1 409 ? 31.86967 -20.59856 72.62543 1.000 19.40933 413 TRP A O 1
ATOM 3387 N N . ASP A 1 410 ? 30.68113 -21.59864 74.25355 1.000 19.56765 414 ASP A N 1
ATOM 3388 C CA . ASP A 1 410 ? 29.76222 -22.27047 73.34209 1.000 19.15643 414 ASP A CA 1
ATOM 3389 C C . ASP A 1 410 ? 28.32013 -21.82601 73.52636 1.000 20.99437 414 ASP A C 1
ATOM 3390 O O . ASP A 1 410 ? 27.66896 -21.43430 72.55531 1.000 19.19892 414 ASP A O 1
ATOM 3395 N N . VAL A 1 411 ? 27.81968 -21.86070 74.76150 1.000 20.44016 415 VAL A N 1
ATOM 3396 C CA . VAL A 1 411 ? 26.40092 -21.70765 75.06930 1.000 18.37968 415 VAL A CA 1
ATOM 3397 C C . VAL A 1 411 ? 26.15240 -20.28279 75.53665 1.000 16.56225 415 VAL A C 1
ATOM 3398 O O . VAL A 1 411 ? 26.60785 -19.89189 76.61940 1.000 19.22102 415 VAL A O 1
ATOM 3402 N N . ILE A 1 412 ? 25.41021 -19.50298 74.74136 1.000 14.30829 416 ILE A N 1
ATOM 3403 C CA . ILE A 1 412 ? 25.03575 -18.15047 75.12818 1.000 14.94137 416 ILE A CA 1
ATOM 3404 C C . ILE A 1 412 ? 23.51500 -18.02480 75.05475 1.000 14.52596 416 ILE A C 1
ATOM 3405 O O . ILE A 1 412 ? 22.83539 -18.80022 74.38516 1.000 14.63355 416 ILE A O 1
ATOM 3410 N N . GLY A 1 413 ? 22.98489 -17.01630 75.73444 1.000 16.48176 417 GLY A N 1
ATOM 3411 C CA . GLY A 1 413 ? 21.54985 -16.79384 75.66472 1.000 17.78633 417 GLY A CA 1
ATOM 3412 C C . GLY A 1 413 ? 21.15699 -15.46086 76.25754 1.000 17.23544 417 GLY A C 1
ATOM 3413 O O . GLY A 1 413 ? 21.98208 -14.72702 76.80811 1.000 16.50492 417 GLY A O 1
ATOM 3414 N N . TRP A 1 414 ? 19.86308 -15.16354 76.15425 1.000 16.29050 418 TRP A N 1
ATOM 3415 C CA . TRP A 1 414 ? 19.31018 -13.95077 76.74509 1.000 16.12738 418 TRP A CA 1
ATOM 3416 C C . TRP A 1 414 ? 17.80693 -14.12881 76.90414 1.000 15.61735 418 TRP A C 1
ATOM 3417 O O . TRP A 1 414 ? 17.20253 -15.01121 76.29311 1.000 18.26193 418 TRP A O 1
ATOM 3428 N N . THR A 1 415 ? 17.20456 -13.29245 77.74028 1.000 14.95223 419 THR A N 1
ATOM 3429 C CA . THR A 1 415 ? 15.75995 -13.36297 77.90911 1.000 18.14905 419 THR A CA 1
ATOM 3430 C C . THR A 1 415 ? 15.13094 -12.01975 77.59445 1.000 17.34329 419 THR A C 1
ATOM 3431 O O . THR A 1 415 ? 15.79363 -10.97784 77.63018 1.000 18.15393 419 THR A O 1
ATOM 3435 N N . ARG A 1 416 ? 13.83494 -12.06128 77.28378 1.000 17.26402 420 ARG A N 1
ATOM 3436 C CA . ARG A 1 416 ? 13.05019 -10.86663 76.99929 1.000 20.02644 420 ARG A CA 1
ATOM 3437 C C . ARG A 1 416 ? 11.76960 -10.93506 77.81571 1.000 20.13680 420 ARG A C 1
ATOM 3438 O O . ARG A 1 416 ? 11.04100 -11.92738 77.73651 1.000 21.91427 420 ARG A O 1
ATOM 3446 N N . GLU A 1 417 ? 11.49336 -9.88591 78.59894 1.000 22.53757 421 GLU A N 1
ATOM 3447 C CA . GLU A 1 417 ? 10.41725 -9.97556 79.58741 1.000 24.47494 421 GLU A CA 1
ATOM 3448 C C . GLU A 1 417 ? 9.02664 -9.81585 78.98770 1.000 27.37262 421 GLU A C 1
ATOM 3449 O O . GLU A 1 417 ? 8.05941 -10.26808 79.60761 1.000 25.85604 421 GLU A O 1
ATOM 3455 N N . GLY A 1 418 ? 8.90548 -9.19892 77.80678 1.000 23.38781 422 GLY A N 1
ATOM 3456 C CA . GLY A 1 418 ? 7.61811 -8.83918 77.24898 1.000 26.73454 422 GLY A CA 1
ATOM 3457 C C . GLY A 1 418 ? 7.19445 -7.43970 77.66093 1.000 31.73167 422 GLY A C 1
ATOM 3458 O O . GLY A 1 418 ? 7.76392 -6.82231 78.56397 1.00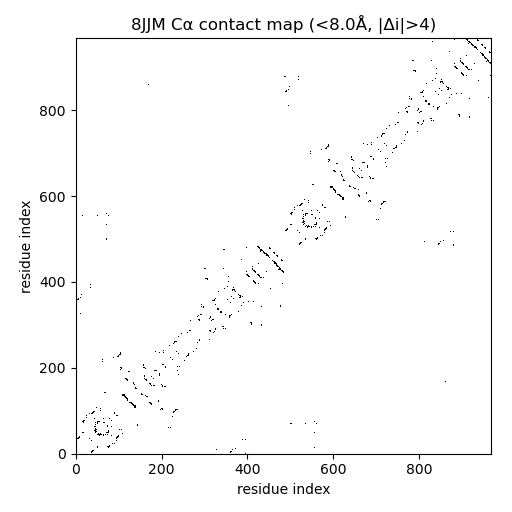0 35.15007 422 GLY A O 1
ATOM 3459 N N . ASP A 1 419 ? 6.18051 -6.92020 76.95867 1.000 36.40356 423 ASP A N 1
ATOM 3460 C CA . ASP A 1 419 ? 5.61495 -5.59350 77.24090 1.000 37.68815 423 ASP A CA 1
ATOM 3461 C C . ASP A 1 419 ? 4.08811 -5.68934 77.19847 1.000 38.33468 423 ASP A C 1
ATOM 3462 O O . ASP A 1 419 ? 3.51462 -6.77526 77.06726 1.000 39.04446 423 ASP A O 1
ATOM 3467 N N . ALA A 1 420 ? 3.42419 -4.53348 77.30198 1.000 41.26833 424 ALA A N 1
ATOM 3468 C CA . ALA A 1 420 ? 1.97109 -4.51582 77.46766 1.000 39.48314 424 ALA A CA 1
ATOM 3469 C C . ALA A 1 420 ? 1.25646 -5.06509 76.23735 1.000 39.84294 424 ALA A C 1
ATOM 3470 O O . ALA A 1 420 ? 0.35109 -5.89869 76.35642 1.000 43.65661 424 ALA A O 1
ATOM 3472 N N . LYS A 1 421 ? 1.64240 -4.61294 75.04389 1.000 36.07977 425 LYS A N 1
ATOM 3473 C CA . LYS A 1 421 ? 1.01729 -5.14020 73.83502 1.000 41.17573 425 LYS A CA 1
ATOM 3474 C C . LYS A 1 421 ? 1.50651 -6.54798 73.49409 1.000 40.10738 425 LYS A C 1
ATOM 3475 O O . LYS A 1 421 ? 0.83239 -7.26383 72.73931 1.000 37.80982 425 LYS A O 1
ATOM 3481 N N . HIS A 1 422 ? 2.65615 -6.96661 74.03746 1.000 40.28155 426 HIS A N 1
ATOM 3482 C CA . HIS A 1 422 ? 3.22666 -8.29086 73.78509 1.000 34.89719 426 HIS A CA 1
ATOM 3483 C C . HIS A 1 422 ? 3.61275 -8.92447 75.11772 1.000 40.69306 426 HIS A C 1
ATOM 3484 O O . HIS A 1 422 ? 4.80151 -8.99209 75.47462 1.000 32.69911 426 HIS A O 1
ATOM 3491 N N . PRO A 1 423 ? 2.62199 -9.41381 75.88329 1.000 36.58434 427 PRO A N 1
ATOM 3492 C CA . PRO A 1 423 ? 2.89388 -9.85481 77.25802 1.000 37.12790 427 PRO A CA 1
ATOM 3493 C C . PRO A 1 423 ? 3.42259 -11.27550 77.36365 1.000 35.78646 427 PRO A C 1
ATOM 3494 O O . PRO A 1 423 ? 3.08287 -11.99220 78.30545 1.000 39.60015 427 PRO A O 1
ATOM 3498 N N . HIS A 1 424 ? 4.25736 -11.70012 76.43030 1.000 33.78398 428 HIS A N 1
ATOM 3499 C CA . HIS A 1 424 ? 4.86286 -13.01763 76.50878 1.000 32.38416 428 HIS A CA 1
ATOM 3500 C C . HIS A 1 424 ? 6.33419 -12.90940 76.89137 1.000 29.42115 428 HIS A C 1
ATOM 3501 O O . HIS A 1 424 ? 6.98934 -11.88477 76.68818 1.000 32.34381 428 HIS A O 1
ATOM 3508 N N . SER A 1 425 ? 6.83684 -13.98817 77.46834 1.000 27.64670 429 SER A N 1
ATOM 3509 C CA . SER A 1 425 ? 8.20020 -14.07377 77.96402 1.000 26.06135 429 SER A CA 1
ATOM 3510 C C . SER A 1 425 ? 9.00430 -14.92616 76.99209 1.000 22.53705 429 SER A C 1
ATOM 3511 O O . SER A 1 425 ? 8.48280 -15.90882 76.45993 1.000 24.94616 429 SER A O 1
ATOM 3514 N N . MET A 1 426 ? 10.26794 -14.56773 76.73948 1.000 20.83948 430 MET A N 1
ATOM 3515 C CA . MET A 1 426 ? 11.06867 -15.42535 75.86990 1.000 18.25837 430 MET A CA 1
ATOM 3516 C C . MET A 1 426 ? 12.48427 -15.59248 76.42199 1.000 17.24681 430 MET A C 1
ATOM 3517 O O . MET A 1 426 ? 13.01439 -14.71939 77.11303 1.000 20.03459 430 MET A O 1
ATOM 3522 N N . ALA A 1 427 ? 13.05848 -16.76824 76.17270 1.000 19.23938 431 ALA A N 1
ATOM 3523 C CA . ALA A 1 427 ? 14.45437 -17.05833 76.48563 1.000 17.33362 431 ALA A CA 1
ATOM 3524 C C . ALA A 1 427 ? 15.08310 -17.70484 75.26017 1.000 20.89341 431 ALA A C 1
ATOM 3525 O O . ALA A 1 427 ? 14.64540 -18.78130 74.82857 1.000 19.34989 431 ALA A O 1
ATOM 3527 N N . VAL A 1 428 ? 16.08153 -17.02859 74.67131 1.000 17.11129 432 VAL A N 1
ATOM 3528 C CA . VAL A 1 428 ? 16.80152 -17.55503 73.51506 1.000 19.97865 432 VAL A CA 1
ATOM 3529 C C . VAL A 1 428 ? 18.06921 -18.22247 74.01569 1.000 14.12908 432 VAL A C 1
ATOM 3530 O O . VAL A 1 428 ? 18.75926 -17.68892 74.89030 1.000 16.86651 432 VAL A O 1
ATOM 3534 N N . ILE A 1 429 ? 18.38261 -19.38244 73.47219 1.000 17.23332 433 ILE A N 1
ATOM 3535 C CA . ILE A 1 429 ? 19.62286 -20.06442 73.82811 1.000 16.39614 433 ILE A CA 1
ATOM 3536 C C . ILE A 1 429 ? 20.20103 -20.69650 72.56914 1.000 16.62284 433 ILE A C 1
ATOM 3537 O O . ILE A 1 429 ? 19.46083 -21.20386 71.71924 1.000 17.42068 433 ILE A O 1
ATOM 3542 N N . MET A 1 430 ? 21.52686 -20.65340 72.43795 1.000 15.09583 434 MET A N 1
ATOM 3543 C CA . MET A 1 430 ? 22.18396 -21.23032 71.27091 1.000 16.42610 434 MET A CA 1
ATOM 3544 C C . MET A 1 430 ? 23.55940 -21.73350 71.68085 1.000 14.15679 434 MET A C 1
ATOM 3545 O O . MET A 1 430 ? 24.10608 -21.33266 72.71029 1.000 18.12250 434 MET A O 1
ATOM 3550 N N . SER A 1 431 ? 24.12251 -22.60593 70.84929 1.000 16.52222 435 SER A N 1
ATOM 3551 C CA . SER A 1 431 ? 25.46922 -23.11303 71.05674 1.000 17.43885 435 SER A CA 1
ATOM 3552 C C . SER A 1 431 ? 26.15512 -23.29407 69.71285 1.000 17.45756 435 SER A C 1
ATOM 3553 O O . SER A 1 431 ? 25.57348 -23.88310 68.79828 1.000 17.61724 435 SER A O 1
ATOM 3556 N N . ASP A 1 432 ? 27.39241 -22.79603 69.59593 1.000 14.89953 436 ASP A N 1
ATOM 3557 C CA . ASP A 1 432 ? 28.15874 -23.06778 68.38499 1.000 18.69404 436 ASP A CA 1
ATOM 3558 C C . ASP A 1 432 ? 28.88684 -24.40245 68.44888 1.000 19.37124 436 ASP A C 1
ATOM 3559 O O . ASP A 1 432 ? 29.42250 -24.84306 67.42321 1.000 20.33352 436 ASP A O 1
ATOM 3564 N N . GLY A 1 433 ? 28.87560 -25.06610 69.61187 1.000 22.15000 437 GLY A N 1
ATOM 3565 C CA . GLY A 1 433 ? 29.53817 -26.33928 69.80864 1.000 20.18033 437 GLY A CA 1
ATOM 3566 C C . GLY A 1 433 ? 28.58190 -27.37299 70.37117 1.000 20.59275 437 GLY A C 1
ATOM 3567 O O . GLY A 1 433 ? 27.40655 -27.40898 70.00204 1.000 22.13563 437 GLY A O 1
ATOM 3568 N N . PRO A 1 434 ? 29.05656 -28.22516 71.28289 1.000 22.95688 438 PRO A N 1
ATOM 3569 C CA . PRO A 1 434 ? 28.15774 -29.19988 71.91567 1.000 21.26129 438 PRO A CA 1
ATOM 3570 C C . PRO A 1 434 ? 27.03076 -28.51030 72.66904 1.000 20.18475 438 PRO A C 1
ATOM 3571 O O . PRO A 1 434 ? 27.15237 -27.36228 73.10663 1.000 20.04974 438 PRO A O 1
ATOM 3575 N N . GLY A 1 435 ? 25.92325 -29.22470 72.81868 1.000 22.02788 439 GLY A N 1
ATOM 3576 C CA . GLY A 1 435 ? 24.76593 -28.68974 73.50617 1.000 23.49659 439 GLY A CA 1
ATOM 3577 C C . GLY A 1 435 ? 25.00828 -28.49404 74.99671 1.000 24.87644 439 GLY A C 1
ATOM 3578 O O . GLY A 1 435 ? 26.07167 -28.79374 75.54070 1.000 26.85443 439 GLY A O 1
ATOM 3579 N N . GLY A 1 436 ? 23.98277 -27.98217 75.66673 1.000 21.92137 440 GLY A N 1
ATOM 3580 C CA . GLY A 1 436 ? 24.11855 -27.61371 77.06520 1.000 22.80160 440 GLY A CA 1
ATOM 3581 C C . GLY A 1 436 ? 22.86044 -26.96112 77.59568 1.000 21.76087 440 GLY A C 1
ATOM 3582 O O . GLY A 1 436 ? 21.78086 -27.09737 77.02192 1.000 19.37288 440 GLY A O 1
ATOM 3583 N N . SER A 1 437 ? 23.01657 -26.23158 78.69569 1.000 22.96039 441 SER A N 1
ATOM 3584 C CA . SER A 1 437 ? 21.89421 -25.60367 79.36519 1.000 20.74416 441 SER A CA 1
ATOM 3585 C C . SER A 1 437 ? 22.38696 -24.37460 80.10759 1.000 23.89446 441 SER A C 1
ATOM 3586 O O . SER A 1 437 ? 23.57159 -24.26333 80.44883 1.000 24.86381 441 SER A O 1
ATOM 3589 N N . LYS A 1 438 ? 21.45832 -23.46310 80.39721 1.000 19.29115 442 LYS A N 1
ATOM 3590 C CA . LYS A 1 438 ? 21.83517 -22.28235 81.16191 1.000 20.88036 442 LYS A CA 1
ATOM 3591 C C . LYS A 1 438 ? 20.66656 -21.82816 82.02019 1.000 22.32488 442 LYS A C 1
ATOM 3592 O O . LYS A 1 438 ? 19.53116 -21.76611 81.54169 1.000 22.27937 442 LYS A O 1
ATOM 3598 N N . TRP A 1 439 ? 20.95228 -21.54905 83.29404 1.000 23.08993 443 TRP A N 1
ATOM 3599 C CA . TRP A 1 439 ? 20.00289 -20.85322 84.15140 1.000 23.46805 443 TRP A CA 1
ATOM 3600 C C . TRP A 1 439 ? 19.89385 -19.39636 83.71751 1.000 21.67971 443 TRP A C 1
ATOM 3601 O O . TRP A 1 439 ? 20.90832 -18.69283 83.61692 1.000 20.64885 443 TRP A O 1
ATOM 3612 N N . MET A 1 440 ? 18.66942 -18.93903 83.45636 1.000 17.14755 444 MET A N 1
ATOM 3613 C CA . MET A 1 440 ? 18.42941 -17.56095 83.04835 1.000 19.57450 444 MET A CA 1
ATOM 3614 C C . MET A 1 440 ? 17.16950 -17.05304 83.72753 1.000 20.53246 444 MET A C 1
ATOM 3615 O O . MET A 1 440 ? 16.23306 -17.81572 83.97660 1.000 19.26756 444 MET A O 1
ATOM 3620 N N . TYR A 1 441 ? 17.15640 -15.75633 84.02223 1.000 18.54243 445 TYR A N 1
ATOM 3621 C CA . TYR A 1 441 ? 16.02934 -15.09763 84.67827 1.000 20.17099 445 TYR A CA 1
ATOM 3622 C C . TYR A 1 441 ? 15.13215 -14.46508 83.61927 1.000 21.27161 445 TYR A C 1
ATOM 3623 O O . TYR A 1 441 ? 15.59465 -13.62913 82.83651 1.000 18.61660 445 TYR A O 1
ATOM 3632 N N . THR A 1 442 ? 13.85958 -14.86498 83.59268 1.000 21.01792 446 THR A N 1
ATOM 3633 C CA . THR A 1 442 ? 12.86933 -14.22500 82.73646 1.000 22.13836 446 THR A CA 1
ATOM 3634 C C . THR A 1 442 ? 11.97492 -13.24477 83.47292 1.000 25.59955 446 THR A C 1
ATOM 3635 O O . THR A 1 442 ? 11.35563 -12.39484 82.82596 1.000 24.17435 446 THR A O 1
ATOM 3639 N N . GLY A 1 443 ? 11.88336 -13.33449 84.79641 1.000 25.98974 447 GLY A N 1
ATOM 3640 C CA . GLY A 1 443 ? 10.97940 -12.46970 85.51289 1.000 25.08231 447 GLY A CA 1
ATOM 3641 C C . GLY A 1 443 ? 9.53910 -12.92426 85.49625 1.000 25.52782 447 GLY A C 1
ATOM 3642 O O . GLY A 1 443 ? 8.67855 -12.21207 86.01964 1.000 30.81756 447 GLY A O 1
ATOM 3643 N N . LYS A 1 444 ? 9.24295 -14.06881 84.89698 1.000 24.54612 448 LYS A N 1
ATOM 3644 C CA . LYS A 1 444 ? 7.89156 -14.59516 84.89859 1.000 25.71732 448 LYS A CA 1
ATOM 3645 C C . LYS A 1 444 ? 7.84813 -15.80633 85.81088 1.000 29.42018 448 LYS A C 1
ATOM 3646 O O . LYS A 1 444 ? 8.50379 -16.81834 85.51389 1.000 25.16477 448 LYS A O 1
ATOM 3652 N N . PRO A 1 445 ? 7.09375 -15.74791 86.91109 1.000 29.48729 449 PRO A N 1
ATOM 3653 C CA . PRO A 1 445 ? 7.12964 -16.83408 87.90027 1.000 26.64467 449 PRO A CA 1
ATOM 3654 C C . PRO A 1 445 ? 6.26046 -18.01760 87.50759 1.000 25.45162 449 PRO A C 1
ATOM 3655 O O . PRO A 1 445 ? 5.18396 -17.85558 86.93041 1.000 26.47634 449 PRO A O 1
ATOM 3659 N N . SER A 1 446 ? 6.74812 -19.21510 87.84509 1.000 25.57380 450 SER A N 1
ATOM 3660 C CA . SER A 1 446 ? 6.00935 -20.47584 87.71829 1.000 27.96837 450 SER A CA 1
ATOM 3661 C C . SER A 1 446 ? 5.25816 -20.54836 86.39158 1.000 28.10155 450 SER A C 1
ATOM 3662 O O . SER A 1 446 ? 4.04764 -20.77388 86.33779 1.000 25.26441 450 SER A O 1
ATOM 3665 N N . ALA A 1 447 ? 5.99363 -20.34389 85.30464 1.000 27.48272 451 ALA A N 1
ATOM 3666 C CA . ALA A 1 447 ? 5.40410 -20.27754 83.97677 1.000 28.43215 451 ALA A CA 1
ATOM 3667 C C . ALA A 1 447 ? 6.00066 -21.34058 83.07258 1.000 29.11241 451 ALA A C 1
ATOM 3668 O O . ALA A 1 447 ? 7.15357 -21.74910 83.24262 1.000 26.24020 451 ALA A O 1
ATOM 3670 N N . ARG A 1 448 ? 5.20151 -21.76321 82.09586 1.000 26.57918 452 ARG A N 1
ATOM 3671 C CA . ARG A 1 448 ? 5.54581 -22.83335 81.17186 1.000 27.67009 452 ARG A CA 1
ATOM 3672 C C . ARG A 1 448 ? 6.12265 -22.25288 79.88466 1.000 27.72427 452 ARG A C 1
ATOM 3673 O O . ARG A 1 448 ? 5.52971 -21.34622 79.29529 1.000 26.62884 452 ARG A O 1
ATOM 3681 N N . TYR A 1 449 ? 7.25987 -22.79548 79.44400 1.000 24.21756 453 TYR A N 1
ATOM 3682 C CA . TYR A 1 449 ? 7.93573 -22.38957 78.21396 1.000 25.77900 453 TYR A CA 1
ATOM 3683 C C . TYR A 1 449 ? 8.05231 -23.57593 77.26597 1.000 22.95217 453 TYR A C 1
ATOM 3684 O O . TYR A 1 449 ? 8.32230 -24.69838 77.69950 1.000 25.45248 453 TYR A O 1
ATOM 3693 N N . VAL A 1 450 ? 7.87147 -23.32864 75.96552 1.000 21.50873 454 VAL A N 1
ATOM 3694 C CA . VAL A 1 450 ? 8.13333 -24.33769 74.94228 1.000 21.99715 454 VAL A CA 1
ATOM 3695 C C . VAL A 1 450 ? 9.00850 -23.74455 73.83970 1.000 22.64391 454 VAL A C 1
ATOM 3696 O O . VAL A 1 450 ? 9.07727 -22.52767 73.64848 1.000 24.85876 454 VAL A O 1
ATOM 3700 N N . ASP A 1 451 ? 9.67251 -24.63017 73.09942 1.000 22.79234 455 ASP A N 1
ATOM 3701 C CA . ASP A 1 451 ? 10.61504 -24.22207 72.05741 1.000 22.09851 455 ASP A CA 1
ATOM 3702 C C . ASP A 1 451 ? 9.83165 -23.97377 70.78030 1.000 23.71681 455 ASP A C 1
ATOM 3703 O O . ASP A 1 451 ? 9.46287 -24.91385 70.07531 1.000 22.32085 455 ASP A O 1
ATOM 3708 N N . LYS A 1 452 ? 9.62375 -22.69550 70.46568 1.000 20.43015 456 LYS A N 1
ATOM 3709 C CA . LYS A 1 452 ? 8.84567 -22.31336 69.29906 1.000 22.21099 456 LYS A CA 1
ATOM 3710 C C . LYS A 1 452 ? 9.49090 -22.73614 67.98533 1.000 25.30696 456 LYS A C 1
ATOM 3711 O O . LYS A 1 452 ? 8.82596 -22.66799 66.94750 1.000 24.18549 456 LYS A O 1
ATOM 3717 N N . LEU A 1 453 ? 10.75800 -23.16068 67.99163 1.000 24.18945 457 LEU A N 1
ATOM 3718 C CA . LEU A 1 453 ? 11.35205 -23.77790 66.81382 1.000 23.25501 457 LEU A CA 1
ATOM 3719 C C . LEU A 1 453 ? 11.17183 -25.29649 66.78052 1.000 25.59700 457 LEU A C 1
ATOM 3720 O O . LEU A 1 453 ? 11.54051 -25.92624 65.78695 1.000 27.07613 457 LEU A O 1
ATOM 3725 N N . GLY A 1 454 ? 10.62311 -25.89986 67.83332 1.000 24.66618 458 GLY A N 1
ATOM 3726 C CA . GLY A 1 454 ? 10.33931 -27.32304 67.79503 1.000 25.36891 458 GLY A CA 1
ATOM 3727 C C . GLY A 1 454 ? 11.54838 -28.22987 67.79635 1.000 26.98164 458 GLY A C 1
ATOM 3728 O O . GLY A 1 454 ? 11.42004 -29.41482 67.47914 1.000 32.92250 458 GLY A O 1
ATOM 3729 N N . ILE A 1 455 ? 12.72702 -27.71704 68.14831 1.000 24.01912 459 ILE A N 1
ATOM 3730 C CA . ILE A 1 455 ? 13.91983 -28.56184 68.18818 1.000 24.06052 459 ILE A CA 1
ATOM 3731 C C . ILE A 1 455 ? 14.00116 -29.32599 69.50806 1.000 24.54396 459 ILE A C 1
ATOM 3732 O O . ILE A 1 455 ? 14.22103 -30.53907 69.52657 1.000 29.33007 459 ILE A O 1
ATOM 3737 N N . ARG A 1 456 ? 13.86260 -28.62820 70.62985 1.000 25.79437 460 ARG A N 1
ATOM 3738 C CA . ARG A 1 456 ? 13.71594 -29.27144 71.93020 1.000 27.95153 460 ARG A CA 1
ATOM 3739 C C . ARG A 1 456 ? 12.22437 -29.45889 72.19400 1.000 29.35675 460 ARG A C 1
ATOM 3740 O O . ARG A 1 456 ? 11.45357 -28.49796 72.10397 1.000 28.73490 460 ARG A O 1
ATOM 3748 N N . THR A 1 457 ? 11.81656 -30.68713 72.51710 1.000 32.31336 461 THR A N 1
ATOM 3749 C CA . THR A 1 457 ? 10.39660 -30.99759 72.65633 1.000 29.20612 461 THR A CA 1
ATOM 3750 C C . THR A 1 457 ? 9.88286 -30.93592 74.08923 1.000 32.61576 461 THR A C 1
ATOM 3751 O O . THR A 1 457 ? 8.66369 -30.96883 74.28655 1.000 33.17370 461 THR A O 1
ATOM 3755 N N . GLU A 1 458 ? 10.76085 -30.83909 75.08335 1.000 28.87881 462 GLU A N 1
ATOM 3756 C CA . GLU A 1 458 ? 10.33831 -30.82460 76.47477 1.000 30.24693 462 GLU A CA 1
ATOM 3757 C C . GLU A 1 458 ? 9.78907 -29.45397 76.86844 1.000 33.96830 462 GLU A C 1
ATOM 3758 O O . GLU A 1 458 ? 9.96364 -28.45414 76.16337 1.000 32.47036 462 GLU A O 1
ATOM 3764 N N . GLU A 1 459 ? 9.10751 -29.41834 78.01589 1.000 29.23964 463 GLU A N 1
ATOM 3765 C CA . GLU A 1 459 ? 8.68508 -28.17363 78.63809 1.000 25.55926 463 GLU A CA 1
ATOM 3766 C C . GLU A 1 459 ? 9.71749 -27.70274 79.65553 1.000 28.23086 463 GLU A C 1
ATOM 3767 O O . GLU A 1 459 ? 10.38042 -28.50733 80.31719 1.000 27.69648 463 GLU A O 1
ATOM 3773 N N . VAL A 1 460 ? 9.83410 -26.38552 79.79180 1.000 23.12944 464 VAL A N 1
ATOM 3774 C CA . VAL A 1 460 ? 10.68331 -25.76364 80.80210 1.000 26.17539 464 VAL A CA 1
ATOM 3775 C C . VAL A 1 460 ? 9.81440 -24.82165 81.62255 1.000 28.35384 464 VAL A C 1
ATOM 3776 O O . VAL A 1 460 ? 9.08873 -23.99647 81.05595 1.000 25.86852 464 VAL A O 1
ATOM 3780 N N . TRP A 1 461 ? 9.89604 -24.93164 82.95175 1.000 26.41586 465 TRP A N 1
ATOM 3781 C CA . TRP A 1 461 ? 9.11354 -24.09505 83.85430 1.000 26.41125 465 TRP A CA 1
ATOM 3782 C C . TRP A 1 461 ? 10.03957 -23.20770 84.66961 1.000 26.76506 465 TRP A C 1
ATOM 3783 O O . TRP A 1 461 ? 11.04981 -23.68275 85.20029 1.000 26.63926 465 TRP A O 1
ATOM 3794 N N . THR A 1 462 ? 9.69439 -21.92952 84.77840 1.000 23.69136 466 THR A N 1
ATOM 3795 C CA . THR A 1 462 ? 10.36201 -21.09752 85.76154 1.000 24.53726 466 THR A CA 1
ATOM 3796 C C . THR A 1 462 ? 9.91042 -21.49058 87.16418 1.000 28.99754 466 THR A C 1
ATOM 3797 O O . THR A 1 462 ? 8.88057 -22.14494 87.35243 1.000 25.87300 466 THR A O 1
ATOM 3801 N N . ASP A 1 463 ? 10.69320 -21.07304 88.15759 1.000 29.70448 467 ASP A N 1
ATOM 3802 C CA . ASP A 1 463 ? 10.31863 -21.27042 89.54883 1.000 27.37691 467 ASP A CA 1
ATOM 3803 C C . ASP A 1 463 ? 9.56421 -20.02739 90.02711 1.000 28.92015 467 ASP A C 1
ATOM 3804 O O . ASP A 1 463 ? 9.20839 -19.15259 89.23268 1.000 25.43239 467 ASP A O 1
ATOM 3809 N N . ALA A 1 464 ? 9.30924 -19.93005 91.33387 1.000 23.78701 468 ALA A N 1
ATOM 3810 C CA . ALA A 1 464 ? 8.54506 -18.80734 91.86523 1.000 26.45746 468 ALA A CA 1
ATOM 3811 C C . ALA A 1 464 ? 9.27778 -17.48460 91.74369 1.000 26.35853 468 ALA A C 1
ATOM 3812 O O . ALA A 1 464 ? 8.65608 -16.43339 91.93410 1.000 27.53662 468 ALA A O 1
ATOM 3814 N N . ASN A 1 465 ? 10.57463 -17.50773 91.43931 1.000 24.85220 469 ASN A N 1
ATOM 3815 C CA . ASN A 1 465 ? 11.38159 -16.30242 91.36162 1.000 23.66175 469 ASN A CA 1
ATOM 3816 C C . ASN A 1 465 ? 11.72942 -15.91341 89.92805 1.000 22.51090 469 ASN A C 1
ATOM 3817 O O . ASN A 1 465 ? 12.48496 -14.95878 89.72925 1.000 24.77721 469 ASN A O 1
ATOM 3822 N N . GLY A 1 466 ? 11.19011 -16.61332 88.93343 1.000 22.64047 470 GLY A N 1
ATOM 3823 C CA . GLY A 1 466 ? 11.39819 -16.24152 87.54389 1.000 24.51959 470 GLY A CA 1
ATOM 3824 C C . GLY A 1 466 ? 12.64104 -16.81030 86.89656 1.000 26.41598 470 GLY A C 1
ATOM 3825 O O . GLY A 1 466 ? 13.04756 -16.32585 85.82983 1.000 21.65920 470 GLY A O 1
ATOM 3826 N N . TRP A 1 467 ? 13.25522 -17.82142 87.50740 1.000 21.62587 471 TRP A N 1
ATOM 3827 C CA . TRP A 1 467 ? 14.46958 -18.45779 87.02455 1.000 24.42124 471 TRP A CA 1
ATOM 3828 C C . TRP A 1 467 ? 14.13262 -19.83303 86.46910 1.000 24.25227 471 TRP A C 1
ATOM 3829 O O . TRP A 1 467 ? 13.31331 -20.55676 87.04354 1.000 27.49111 471 TRP A O 1
ATOM 3840 N N . ALA A 1 468 ? 14.78177 -20.20339 85.36617 1.000 23.45435 472 ALA A N 1
ATOM 3841 C CA . ALA A 1 468 ? 14.65869 -21.54972 84.82537 1.000 21.78563 472 ALA A CA 1
ATOM 3842 C C . ALA A 1 468 ? 15.95830 -21.92745 84.12775 1.000 26.21454 472 ALA A C 1
ATOM 3843 O O . ALA A 1 468 ? 16.75843 -21.06558 83.74782 1.000 23.72406 472 ALA A O 1
ATOM 3845 N N . GLU A 1 469 ? 16.15320 -23.23122 83.95393 1.000 25.05505 473 GLU A N 1
ATOM 3846 C CA . GLU A 1 469 ? 17.32133 -23.77132 83.26834 1.000 25.74476 473 GLU A CA 1
ATOM 3847 C C . GLU A 1 469 ? 16.88926 -24.17251 81.86240 1.000 25.16395 473 GLU A C 1
ATOM 3848 O O . GLU A 1 469 ? 16.10152 -25.10790 81.69069 1.000 26.77465 473 GLU A O 1
ATOM 3854 N N . PHE A 1 470 ? 17.38853 -23.44700 80.85631 1.000 20.82517 474 PHE A N 1
ATOM 3855 C CA . PHE A 1 470 ? 16.92351 -23.74242 79.50801 1.000 20.98752 474 PHE A CA 1
ATOM 3856 C C . PHE A 1 470 ? 17.95752 -24.57307 78.75442 1.000 20.38795 474 PHE A C 1
ATOM 3857 O O . PHE A 1 470 ? 19.15803 -24.28130 78.83128 1.000 21.73957 474 PHE A O 1
ATOM 3865 N N . PRO A 1 471 ? 17.53483 -25.61974 78.02501 1.000 19.79982 475 PRO A N 1
ATOM 3866 C CA . PRO A 1 471 ? 18.49734 -26.46010 77.29856 1.000 19.04918 475 PRO A CA 1
ATOM 3867 C C . PRO A 1 471 ? 18.60222 -26.11734 75.81880 1.000 23.13124 475 PRO A C 1
ATOM 3868 O O . PRO A 1 471 ? 17.70579 -25.46933 75.26709 1.000 18.30271 475 PRO A O 1
ATOM 3872 N N . VAL A 1 472 ? 19.67016 -26.58332 75.16636 1.000 19.75256 476 VAL A N 1
ATOM 3873 C CA . VAL A 1 472 ? 19.89075 -26.35548 73.73851 1.000 18.87380 476 VAL A CA 1
ATOM 3874 C C . VAL A 1 472 ? 20.71871 -27.50591 73.16870 1.000 23.54208 476 VAL A C 1
ATOM 3875 O O . VAL A 1 472 ? 21.61098 -28.04015 73.83793 1.000 21.71088 476 VAL A O 1
ATOM 3879 N N . ASN A 1 473 ? 20.40522 -27.89364 71.92565 1.000 19.15514 477 ASN A N 1
ATOM 3880 C CA . ASN A 1 473 ? 21.18666 -28.86354 71.17279 1.000 21.58493 477 ASN A CA 1
ATOM 3881 C C . ASN A 1 473 ? 22.50849 -28.25393 70.70528 1.000 22.59719 477 ASN A C 1
ATOM 3882 O O . ASN A 1 473 ? 22.66306 -27.03146 70.60770 1.000 20.67857 477 ASN A O 1
ATOM 3887 N N . GLY A 1 474 ? 23.45311 -29.12683 70.36640 1.000 21.76234 478 GLY A N 1
ATOM 3888 C CA . GLY A 1 474 ? 24.70680 -28.66605 69.80194 1.000 20.37487 478 GLY A CA 1
ATOM 3889 C C . GLY A 1 474 ? 24.52169 -28.03860 68.43153 1.000 20.95358 478 GLY A C 1
ATOM 3890 O O . GLY A 1 474 ? 23.65877 -28.43536 67.65101 1.000 19.77404 478 GLY A O 1
ATOM 3891 N N . GLY A 1 475 ? 25.34677 -27.02285 68.14825 1.000 20.10797 479 GLY A N 1
ATOM 3892 C CA . GLY A 1 475 ? 25.28774 -26.28526 66.89482 1.000 19.32385 479 GLY A CA 1
ATOM 3893 C C . GLY A 1 475 ? 23.89027 -25.82362 66.52541 1.000 21.71097 479 GLY A C 1
ATOM 3894 O O . GLY A 1 475 ? 23.47774 -25.95910 65.37411 1.000 21.80775 479 GLY A O 1
ATOM 3895 N N . SER A 1 476 ? 23.14510 -25.27876 67.48240 1.000 19.51320 480 SER A N 1
ATOM 3896 C CA . SER A 1 476 ? 21.71484 -25.09427 67.28654 1.000 20.13870 480 SER A CA 1
ATOM 3897 C C . SER A 1 476 ? 21.24922 -23.87333 68.06347 1.000 17.35558 480 SER A C 1
ATOM 3898 O O . SER A 1 476 ? 22.00073 -23.27606 68.83312 1.000 18.24745 480 SER A O 1
ATOM 3901 N N . VAL A 1 477 ? 19.98474 -23.50907 67.86101 1.000 18.29075 481 VAL A N 1
ATOM 3902 C CA . VAL A 1 477 ? 19.34173 -22.44948 68.63070 1.000 17.57782 481 VAL A CA 1
ATOM 3903 C C . VAL A 1 477 ? 17.92476 -22.89723 68.97594 1.000 18.74820 481 VAL A C 1
ATOM 3904 O O . VAL A 1 477 ? 17.24983 -23.54512 68.16669 1.000 21.98157 481 VAL A O 1
ATOM 3908 N N . SER A 1 478 ? 17.47705 -22.56523 70.18510 1.000 17.70728 482 SER A N 1
ATOM 3909 C CA . SER A 1 478 ? 16.08847 -22.76163 70.57710 1.000 18.99510 482 SER A CA 1
ATOM 3910 C C . SER A 1 478 ? 15.52215 -21.43977 71.06979 1.000 19.47160 482 SER A C 1
ATOM 3911 O O . SER A 1 478 ? 16.23035 -20.63490 71.68423 1.000 17.79918 482 SER A O 1
ATOM 3914 N N . VAL A 1 479 ? 14.23112 -21.22743 70.82984 1.000 17.01614 483 VAL A N 1
ATOM 3915 C CA . VAL A 1 479 ? 13.55809 -19.98795 71.22412 1.000 18.10398 483 VAL A CA 1
ATOM 3916 C C . VAL A 1 479 ? 12.40611 -20.37237 72.14396 1.000 22.25089 483 VAL A C 1
ATOM 3917 O O . VAL A 1 479 ? 11.31266 -20.72013 71.67481 1.000 18.79977 483 VAL A O 1
ATOM 3921 N N . TRP A 1 480 ? 12.65201 -20.30590 73.45593 1.000 19.68220 484 TRP A N 1
ATOM 3922 C CA . TRP A 1 480 ? 11.66587 -20.68349 74.45553 1.000 21.08243 484 TRP A CA 1
ATOM 3923 C C . TRP A 1 480 ? 10.70983 -19.52816 74.69369 1.000 18.74305 484 TRP A C 1
ATOM 3924 O O . TRP A 1 480 ? 11.13830 -18.39579 74.93406 1.000 20.83459 484 TRP A O 1
ATOM 3935 N N . VAL A 1 481 ? 9.41302 -19.79692 74.60181 1.000 20.32093 485 VAL A N 1
ATOM 3936 C CA . VAL A 1 481 ? 8.41571 -18.74195 74.72146 1.000 19.39592 485 VAL A CA 1
ATOM 3937 C C . VAL A 1 481 ? 7.33710 -19.19073 75.69776 1.000 25.17579 485 VAL A C 1
ATOM 3938 O O . VAL A 1 481 ? 6.77054 -20.28281 75.55466 1.000 23.51538 485 VAL A O 1
ATOM 3942 N N . SER A 1 482 ? 7.05750 -18.35235 76.68692 1.000 24.90736 486 SER A N 1
ATOM 3943 C CA . SER A 1 482 ? 5.91820 -18.54997 77.57925 1.000 28.86293 486 SER A CA 1
ATOM 3944 C C . SER A 1 482 ? 4.88008 -17.50284 77.21662 1.000 31.90823 486 SER A C 1
ATOM 3945 O O . SER A 1 482 ? 4.98673 -16.34787 77.64381 1.000 29.72112 486 SER A O 1
ATOM 3948 N N . VAL A 1 483 ? 3.88002 -17.90960 76.42427 1.000 32.59533 487 VAL A N 1
ATOM 3949 C CA . VAL A 1 483 ? 2.80282 -16.98269 76.06674 1.000 36.67880 487 VAL A CA 1
ATOM 3950 C C . VAL A 1 483 ? 1.99121 -16.61587 77.30811 1.000 39.77371 487 VAL A C 1
ATOM 3951 O O . VAL A 1 483 ? 1.96801 -17.33540 78.31803 1.000 41.18791 487 VAL A O 1
ATOM 3955 N N . GLU A 1 484 ? 1.30445 -15.47654 77.22169 1.000 37.88418 488 GLU A N 1
ATOM 3956 C CA . GLU A 1 484 ? 0.43124 -15.00459 78.29932 1.000 45.27109 488 GLU A CA 1
ATOM 3957 C C . GLU A 1 484 ? -0.66103 -16.02085 78.63981 1.000 43.48702 488 GLU A C 1
ATOM 3958 O O . GLU A 1 484 ? -1.01641 -16.86314 77.80766 1.000 45.50535 488 GLU A O 1
ATOM 3964 N N . ALA B 1 1 ? 7.18030 2.93239 -15.02163 1.000 37.38261 5 ALA B N 1
ATOM 3965 C CA . ALA B 1 1 ? 8.39150 2.24328 -15.45364 1.000 38.57582 5 ALA B CA 1
ATOM 3966 C C . ALA B 1 1 ? 9.64664 2.97896 -14.98650 1.000 32.87817 5 ALA B C 1
ATOM 3967 O O . ALA B 1 1 ? 10.61329 3.11813 -15.72943 1.000 33.37888 5 ALA B O 1
ATOM 3969 N N . GLN B 1 2 ? 9.62782 3.44396 -13.74580 1.000 27.83746 6 GLN B N 1
ATOM 3970 C CA . GLN B 1 2 ? 10.81063 4.05545 -13.16512 1.000 24.77026 6 GLN B CA 1
ATOM 3971 C C . GLN B 1 2 ? 11.85682 2.98528 -12.83319 1.000 24.27773 6 GLN B C 1
ATOM 3972 O O . GLN B 1 2 ? 11.52517 1.85562 -12.46706 1.000 23.55545 6 GLN B O 1
ATOM 3978 N N . ASN B 1 3 ? 13.13260 3.34131 -12.99087 1.000 19.97733 7 ASN B N 1
ATOM 3979 C CA . ASN B 1 3 ? 14.21522 2.46427 -12.55129 1.000 19.03386 7 ASN B CA 1
ATOM 3980 C C . ASN B 1 3 ? 14.08202 2.15599 -11.06390 1.000 20.44452 7 ASN B C 1
ATOM 3981 O O . AS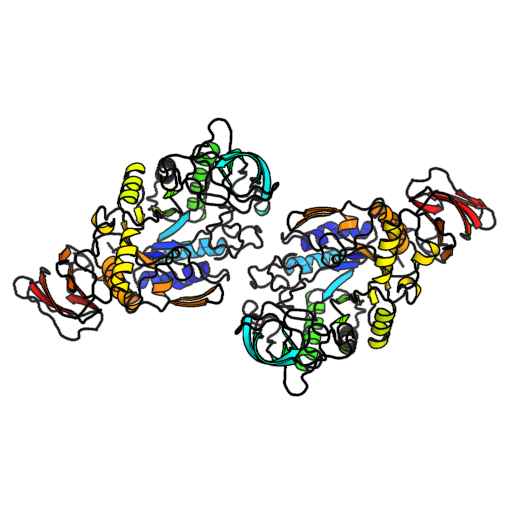N B 1 3 ? 13.77865 3.03932 -10.25849 1.000 21.22652 7 ASN B O 1
ATOM 3986 N N . GLY B 1 4 ? 14.33734 0.90170 -10.69552 1.000 15.09509 8 GLY B N 1
ATOM 3987 C CA . GLY B 1 4 ? 14.42773 0.54936 -9.28020 1.000 16.07663 8 GLY B CA 1
ATOM 3988 C C . GLY B 1 4 ? 15.79873 0.86541 -8.69311 1.000 14.08068 8 GLY B C 1
ATOM 3989 O O . GLY B 1 4 ? 16.83794 0.63725 -9.31616 1.000 16.50709 8 GLY B O 1
ATOM 3990 N N . THR B 1 5 ? 15.79071 1.38956 -7.46138 1.000 14.35551 9 THR B N 1
ATOM 3991 C CA . THR B 1 5 ? 17.01218 1.67285 -6.71254 1.000 14.37085 9 THR B CA 1
ATOM 3992 C C . THR B 1 5 ? 16.78682 1.31365 -5.24996 1.000 16.65527 9 THR B C 1
ATOM 3993 O O . THR B 1 5 ? 15.81132 1.75747 -4.64058 1.000 13.89209 9 THR B O 1
ATOM 3997 N N . MET B 1 6 ? 17.69012 0.51691 -4.70001 1.000 15.38334 10 MET B N 1
ATOM 3998 C CA . MET B 1 6 ? 17.58774 0.01202 -3.34397 1.000 13.59225 10 MET B CA 1
ATOM 3999 C C . MET B 1 6 ? 18.66640 0.66241 -2.49259 1.000 14.48492 10 MET B C 1
ATOM 4000 O O . MET B 1 6 ? 19.68315 1.14125 -3.00689 1.000 16.43393 10 MET B O 1
ATOM 4005 N N . MET B 1 7 ? 18.40650 0.74503 -1.19120 1.000 15.47535 11 MET B N 1
ATOM 4006 C CA . MET B 1 7 ? 19.41207 1.14645 -0.21713 1.000 14.54794 11 MET B CA 1
ATOM 4007 C C . MET B 1 7 ? 19.53063 0.09818 0.87256 1.000 16.33012 11 MET B C 1
ATOM 4008 O O . MET B 1 7 ? 18.51284 -0.35478 1.40808 1.000 16.75011 11 MET B O 1
ATOM 4013 N N . GLN B 1 8 ? 20.76394 -0.27860 1.20003 1.000 15.68932 12 GLN B N 1
ATOM 4014 C CA . GLN B 1 8 ? 21.01156 -0.92649 2.48602 1.000 15.05949 12 GLN B CA 1
ATOM 4015 C C . GLN B 1 8 ? 20.85039 0.12602 3.57285 1.000 15.17908 12 GLN B C 1
ATOM 4016 O O . GLN B 1 8 ? 21.74297 0.96616 3.75833 1.000 13.35833 12 GLN B O 1
ATOM 4022 N N . TYR B 1 9 ? 19.73652 0.08413 4.30322 1.000 11.98704 13 TYR B N 1
ATOM 4023 C CA . TYR B 1 9 ? 19.42483 1.16643 5.24291 1.000 12.42370 13 TYR B CA 1
ATOM 4024 C C . TYR B 1 9 ? 19.95089 0.90056 6.65512 1.000 15.00762 13 TYR B C 1
ATOM 4025 O O . TYR B 1 9 ? 19.22480 0.98214 7.64222 1.000 12.13297 13 TYR B O 1
ATOM 4034 N N . PHE B 1 10 ? 21.24448 0.60231 6.75729 1.000 12.59072 14 PHE B N 1
ATOM 4035 C CA . PHE B 1 10 ? 21.93921 0.45371 8.03282 1.000 15.19100 14 PHE B CA 1
ATOM 4036 C C . PHE B 1 10 ? 23.40590 0.21310 7.70658 1.000 17.89636 14 PHE B C 1
ATOM 4037 O O . PHE B 1 10 ? 23.78133 0.06555 6.53803 1.000 14.52938 14 PHE B O 1
ATOM 4045 N N . HIS B 1 11 ? 24.23269 0.18848 8.75483 1.000 14.12343 15 HIS B N 1
ATOM 4046 C CA . HIS B 1 11 ? 25.59059 -0.33368 8.66468 1.000 14.17101 15 HIS B CA 1
ATOM 4047 C C . HIS B 1 11 ? 25.90631 -0.97690 10.00989 1.000 12.05493 15 HIS B C 1
ATOM 4048 O O . HIS B 1 11 ? 25.06823 -0.99309 10.91369 1.000 14.05013 15 HIS B O 1
ATOM 4055 N N . TRP B 1 12 ? 27.11443 -1.51361 10.14514 1.000 12.95589 16 TRP B N 1
ATOM 4056 C CA . TRP B 1 12 ? 27.43755 -2.26940 11.35644 1.000 12.83501 16 TRP B CA 1
ATOM 4057 C C . TRP B 1 12 ? 27.37200 -1.40415 12.61015 1.000 14.91126 16 TRP B C 1
ATOM 4058 O O . TRP B 1 12 ? 26.93268 -1.87537 13.66304 1.000 15.08212 16 TRP B O 1
ATOM 4069 N N . TYR B 1 13 ? 27.77941 -0.13502 12.52240 1.000 15.15850 17 TYR B N 1
ATOM 4070 C CA . TYR B 1 13 ? 27.99819 0.68066 13.71665 1.000 16.57029 17 TYR B CA 1
ATOM 4071 C C . TYR B 1 13 ? 26.92220 1.74951 13.92021 1.000 19.20038 17 TYR B C 1
ATOM 4072 O O . TYR B 1 13 ? 27.17971 2.80341 14.50780 1.000 16.81117 17 TYR B O 1
ATOM 4081 N N . VAL B 1 14 ? 25.71177 1.48797 13.44589 1.000 14.86671 18 VAL B N 1
ATOM 4082 C CA . VAL B 1 14 ? 24.53732 2.25665 13.86221 1.000 17.39608 18 VAL B CA 1
ATOM 4083 C C . VAL B 1 14 ? 24.53643 2.23897 15.38637 1.000 14.81978 18 VAL B C 1
ATOM 4084 O O . VAL B 1 14 ? 24.83392 1.19542 15.97585 1.000 15.76615 18 VAL B O 1
ATOM 4088 N N . PRO B 1 15 ? 24.25674 3.35558 16.06028 1.000 16.13295 19 PRO B N 1
ATOM 4089 C CA . PRO B 1 15 ? 24.20968 3.34728 17.53327 1.000 19.18993 19 PRO B CA 1
ATOM 4090 C C . PRO B 1 15 ? 23.07458 2.47994 18.06743 1.000 18.29862 19 PRO B C 1
ATOM 4091 O O . PRO B 1 15 ? 22.04612 2.29289 17.41732 1.000 15.24564 19 PRO B O 1
ATOM 4095 N N . ASN B 1 16 ? 23.26462 1.96720 19.28511 1.000 16.10962 20 ASN B N 1
ATOM 4096 C CA . ASN B 1 16 ? 22.21960 1.21953 19.98869 1.000 16.15091 20 ASN B CA 1
ATOM 4097 C C . ASN B 1 16 ? 21.29761 2.23901 20.64856 1.000 17.67644 20 ASN B C 1
ATOM 4098 O O . ASN B 1 16 ? 21.36155 2.50016 21.85231 1.000 17.19145 20 ASN B O 1
ATOM 4103 N N . ASP B 1 17 ? 20.42241 2.83310 19.83149 1.000 16.84769 21 ASP B N 1
ATOM 4104 C CA . ASP B 1 17 ? 19.49622 3.85183 20.30951 1.000 17.10600 21 ASP B CA 1
ATOM 4105 C C . ASP B 1 17 ? 18.02171 3.58324 20.02757 1.000 16.61544 21 ASP B C 1
ATOM 4106 O O . ASP B 1 17 ? 17.18544 4.43034 20.36334 1.000 14.63468 21 ASP B O 1
ATOM 4111 N N . GLY B 1 18 ? 17.67706 2.44471 19.43006 1.000 14.61807 22 GLY B N 1
ATOM 4112 C CA . GLY B 1 18 ? 16.27706 2.12970 19.16330 1.000 15.58654 22 GLY B CA 1
ATOM 4113 C C . GLY B 1 18 ? 15.56940 3.09264 18.23009 1.000 16.39605 22 GLY B C 1
ATOM 4114 O O . GLY B 1 18 ? 14.34437 3.23033 18.30718 1.000 19.36474 22 GLY B O 1
ATOM 4115 N N . ALA B 1 19 ? 16.30410 3.75793 17.34117 1.000 14.53665 23 ALA B N 1
ATOM 4116 C CA . ALA B 1 19 ? 15.73908 4.83333 16.53904 1.000 16.25009 23 ALA B CA 1
ATOM 4117 C C . ALA B 1 19 ? 15.77422 4.57350 15.04275 1.000 15.57369 23 ALA B C 1
ATOM 4118 O O . ALA B 1 19 ? 15.35549 5.45135 14.27344 1.000 15.79814 23 ALA B O 1
ATOM 4120 N N . LEU B 1 20 ? 16.26667 3.41658 14.59047 1.000 12.55389 24 LEU B N 1
ATOM 4121 C CA . LEU B 1 20 ? 16.37499 3.21759 13.14735 1.000 13.06124 24 LEU B CA 1
ATOM 4122 C C . LEU B 1 20 ? 15.00385 3.16119 12.47612 1.000 14.05918 24 LEU B C 1
ATOM 4123 O O . LEU B 1 20 ? 14.82307 3.70798 11.37776 1.000 13.19636 24 LEU B O 1
ATOM 4128 N N . TRP B 1 21 ? 14.03552 2.47045 13.08493 1.000 12.69881 25 TRP B N 1
ATOM 4129 C CA . TRP B 1 21 ? 12.72749 2.37503 12.44523 1.000 13.36843 25 TRP B CA 1
ATOM 4130 C C . TRP B 1 21 ? 12.07837 3.74300 12.36474 1.000 14.52440 25 TRP B C 1
ATOM 4131 O O . TRP B 1 21 ? 11.44964 4.08150 11.35359 1.000 13.61424 25 TRP B O 1
ATOM 4142 N N . THR B 1 22 ? 12.23385 4.55492 13.42164 1.000 14.77569 26 THR B N 1
ATOM 4143 C CA . THR B 1 22 ? 11.76403 5.94112 13.38262 1.000 14.66936 26 THR 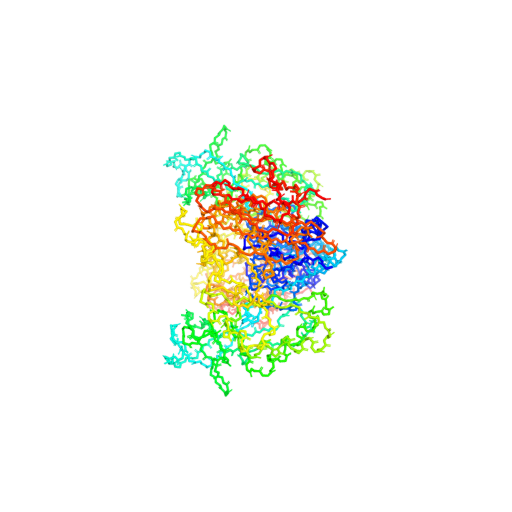B CA 1
ATOM 4144 C C . THR B 1 22 ? 12.42330 6.72106 12.24613 1.000 14.10525 26 THR B C 1
ATOM 4145 O O . THR B 1 22 ? 11.76226 7.52372 11.58018 1.000 16.10215 26 THR B O 1
ATOM 4149 N N . GLN B 1 23 ? 13.72551 6.49220 12.00603 1.000 13.44965 27 GLN B N 1
ATOM 4150 C CA . GLN B 1 23 ? 14.43255 7.19087 10.93007 1.000 14.84728 27 GLN B CA 1
ATOM 4151 C C . GLN B 1 23 ? 13.89033 6.79804 9.55384 1.000 15.85228 27 GLN B C 1
ATOM 4152 O O . GLN B 1 23 ? 13.75284 7.65030 8.66897 1.000 15.53058 27 GLN B O 1
ATOM 4158 N N . VAL B 1 24 ? 13.58649 5.51595 9.35036 1.000 13.48799 28 VAL B N 1
ATOM 4159 C CA . VAL B 1 24 ? 12.93716 5.09655 8.10703 1.000 13.08953 28 VAL B CA 1
ATOM 4160 C C . VAL B 1 24 ? 11.62912 5.85127 7.92029 1.000 14.00201 28 VAL B C 1
ATOM 4161 O O . VAL B 1 24 ? 11.34575 6.38507 6.83810 1.000 15.73250 28 VAL B O 1
ATOM 4165 N N . GLU B 1 25 ? 10.80722 5.89790 8.97496 1.000 12.44416 29 GLU B N 1
ATOM 4166 C CA . GLU B 1 25 ? 9.51577 6.56948 8.87157 1.000 13.24703 29 GLU B CA 1
ATOM 4167 C C . GLU B 1 25 ? 9.71298 8.04195 8.54031 1.000 19.22125 29 GLU B C 1
ATOM 4168 O O . GLU B 1 25 ? 9.07869 8.58105 7.61635 1.000 14.34083 29 GLU B O 1
ATOM 4174 N N . ASN B 1 26 ? 10.63912 8.68951 9.25480 1.000 14.78766 30 ASN B N 1
ATOM 4175 C CA . ASN B 1 26 ? 10.87140 10.12068 9.07774 1.000 17.80619 30 ASN B CA 1
ATOM 4176 C C . ASN B 1 26 ? 11.47184 10.44992 7.72100 1.000 19.11531 30 ASN B C 1
ATOM 4177 O O . ASN B 1 26 ? 11.26764 11.55791 7.21232 1.000 15.60330 30 ASN B O 1
ATOM 4182 N N . ASN B 1 27 ? 12.23251 9.53400 7.13025 1.000 16.11387 31 ASN B N 1
ATOM 4183 C CA . ASN B 1 27 ? 12.96108 9.83462 5.90807 1.000 14.07480 31 ASN B CA 1
ATOM 4184 C C . ASN B 1 27 ? 12.35656 9.23449 4.65364 1.000 15.97340 31 ASN B C 1
ATOM 4185 O O . ASN B 1 27 ? 12.86809 9.51145 3.56137 1.000 17.39676 31 ASN B O 1
ATOM 4190 N N . ALA B 1 28 ? 11.29569 8.42219 4.76929 1.000 14.78302 32 ALA B N 1
ATOM 4191 C CA . ALA B 1 28 ? 10.77039 7.73178 3.59673 1.000 13.53553 32 ALA B CA 1
ATOM 4192 C C . ALA B 1 28 ? 10.40158 8.71056 2.48174 1.000 15.64126 32 ALA B C 1
ATOM 4193 O O . ALA B 1 28 ? 10.67201 8.44703 1.29842 1.000 13.33011 32 ALA B O 1
ATOM 4195 N N . SER B 1 29 ? 9.79112 9.85037 2.83196 1.000 15.29529 33 SER B N 1
ATOM 4196 C CA . SER B 1 29 ? 9.36153 10.77681 1.78691 1.000 18.31596 33 SER B CA 1
ATOM 4197 C C . SER B 1 29 ? 10.55804 11.32109 1.01265 1.000 15.62913 33 SER B C 1
ATOM 4198 O O . SER B 1 29 ? 10.55023 11.36085 -0.22528 1.000 16.34602 33 SER B O 1
ATOM 4201 N N . ALA B 1 30 ? 11.60314 11.74074 1.72376 1.000 15.21019 34 ALA B N 1
ATOM 4202 C CA . ALA B 1 30 ? 12.78333 12.28285 1.04706 1.000 17.77538 34 ALA B CA 1
ATOM 4203 C C . ALA B 1 30 ? 13.50366 11.21678 0.23048 1.000 18.99513 34 ALA B C 1
ATOM 4204 O O . ALA B 1 30 ? 14.01656 11.49895 -0.86168 1.000 16.76832 34 ALA B O 1
ATOM 4206 N N . LEU B 1 31 ? 13.57566 9.98797 0.74757 1.000 16.48844 35 LEU B N 1
ATOM 4207 C CA . LEU B 1 31 ? 14.22252 8.91973 -0.00112 1.000 14.33936 35 LEU B CA 1
ATOM 4208 C C . LEU B 1 31 ? 13.48471 8.64123 -1.30591 1.000 13.65916 35 LEU B C 1
ATOM 4209 O O . LEU B 1 31 ? 14.10700 8.43067 -2.35304 1.000 15.20895 35 LEU B O 1
ATOM 4214 N N . SER B 1 32 ? 12.15632 8.59545 -1.25407 1.000 13.42173 36 SER B N 1
ATOM 4215 C CA . SER B 1 32 ? 11.38579 8.37690 -2.47089 1.000 16.39232 36 SER B CA 1
ATOM 4216 C C . SER B 1 32 ? 11.59417 9.52095 -3.45936 1.000 16.45268 36 SER B C 1
ATOM 4217 O O . SER B 1 32 ? 11.75810 9.28644 -4.66064 1.000 16.52840 36 SER B O 1
ATOM 4220 N N . ASP B 1 33 ? 11.57018 10.76393 -2.97028 1.000 17.26098 37 ASP B N 1
ATOM 4221 C CA . ASP B 1 33 ? 11.82110 11.92063 -3.83358 1.000 19.02855 37 ASP B CA 1
ATOM 4222 C C . ASP B 1 33 ? 13.17815 11.82049 -4.53058 1.000 17.39913 37 ASP B C 1
ATOM 4223 O O . ASP B 1 33 ? 13.31284 12.17033 -5.71175 1.000 17.84726 37 ASP B O 1
ATOM 4228 N N . ASN B 1 34 ? 14.19665 11.34728 -3.81562 1.000 17.45714 38 ASN B N 1
ATOM 4229 C CA . ASN B 1 34 ? 15.51044 11.20190 -4.43186 1.000 17.66321 38 ASN B CA 1
ATOM 4230 C C . ASN B 1 34 ? 15.50127 10.11985 -5.51494 1.000 22.10073 38 ASN B C 1
ATOM 4231 O O . ASN B 1 34 ? 16.23164 10.22855 -6.50858 1.000 18.57727 38 ASN B O 1
ATOM 4236 N N . GLY B 1 35 ? 14.66855 9.08828 -5.36166 1.000 18.13898 39 GLY B N 1
ATOM 4237 C CA . GLY B 1 35 ? 14.60128 8.03189 -6.35589 1.000 14.78013 39 GLY B CA 1
ATOM 4238 C C . GLY B 1 35 ? 14.68570 6.61836 -5.79622 1.000 16.21833 39 GLY B C 1
ATOM 4239 O O . GLY B 1 35 ? 14.65171 5.65545 -6.56537 1.000 16.55918 39 GLY B O 1
ATOM 4240 N N . PHE B 1 36 ? 14.78896 6.46002 -4.47722 1.000 16.44742 40 PHE B N 1
ATOM 4241 C CA . PHE B 1 36 ? 14.85286 5.10950 -3.92286 1.000 13.33905 40 PHE B CA 1
ATOM 4242 C C . PHE B 1 36 ? 13.48055 4.46387 -4.00282 1.000 14.91454 40 PHE B C 1
ATOM 4243 O O . PHE B 1 36 ? 12.45980 5.10598 -3.74351 1.000 14.89490 40 PHE B O 1
ATOM 4251 N N . THR B 1 37 ? 13.45248 3.19515 -4.41764 1.000 13.27584 41 THR B N 1
ATOM 4252 C CA . THR B 1 37 ? 12.20766 2.45683 -4.51539 1.000 15.30496 41 THR B CA 1
ATOM 4253 C C . THR B 1 37 ? 12.15797 1.24242 -3.59137 1.000 15.56041 41 THR B C 1
ATOM 4254 O O . THR B 1 37 ? 11.10435 0.60031 -3.49984 1.000 14.52352 41 THR B O 1
ATOM 4258 N N . ALA B 1 38 ? 13.25231 0.91768 -2.90691 1.000 12.74453 42 ALA B N 1
ATOM 4259 C CA . ALA B 1 38 ? 13.25659 -0.20033 -1.96961 1.000 15.65336 42 ALA B CA 1
ATOM 4260 C C . ALA B 1 38 ? 14.32996 0.01239 -0.91983 1.000 14.10460 42 ALA B C 1
ATOM 4261 O O . ALA B 1 38 ? 15.37031 0.62457 -1.18549 1.000 14.28874 42 ALA B O 1
ATOM 4263 N N . LEU B 1 39 ? 14.07195 -0.51613 0.28038 1.000 12.95667 43 LEU B N 1
ATOM 4264 C CA . LEU B 1 39 ? 15.02769 -0.46918 1.38011 1.000 12.42988 43 LEU B CA 1
ATOM 4265 C C . LEU B 1 39 ? 15.21026 -1.87521 1.90304 1.000 13.98245 43 LEU B C 1
ATOM 4266 O O . LEU B 1 39 ? 14.21857 -2.56032 2.17771 1.000 11.31069 43 LEU B O 1
ATOM 4271 N N . TRP B 1 40 ? 16.46705 -2.30451 2.00439 1.000 9.72955 44 TRP B N 1
ATOM 4272 C CA . TRP B 1 40 ? 16.82884 -3.49467 2.76487 1.000 11.18224 44 TRP B CA 1
ATOM 4273 C C . TRP B 1 40 ? 17.05636 -3.07324 4.21546 1.000 12.22812 44 TRP B C 1
ATOM 4274 O O . TRP B 1 40 ? 17.93084 -2.24209 4.50709 1.000 13.40090 44 TRP B O 1
ATOM 4285 N N . LEU B 1 41 ? 16.24410 -3.59229 5.10581 1.000 10.54626 45 LEU B N 1
ATOM 4286 C CA . LEU B 1 41 ? 16.35413 -3.27376 6.51462 1.000 10.22109 45 LEU B CA 1
ATOM 4287 C C . LEU B 1 41 ? 17.09492 -4.38841 7.25510 1.000 12.05878 45 LEU B C 1
ATOM 4288 O O . LEU B 1 41 ? 17.05627 -5.54594 6.83149 1.000 11.23435 45 LEU B O 1
ATOM 4293 N N . PRO B 1 42 ? 17.77936 -4.06360 8.35433 1.000 11.02948 46 PRO B N 1
ATOM 4294 C CA . PRO B 1 42 ? 18.53037 -5.07855 9.11024 1.000 10.00840 46 PRO B CA 1
ATOM 4295 C C . PRO B 1 42 ? 17.59129 -6.04798 9.80513 1.000 10.63461 46 PRO B C 1
ATOM 4296 O O . PRO B 1 42 ? 16.38843 -5.77624 9.91748 1.000 12.41466 46 PRO B O 1
ATOM 4300 N N . PRO B 1 43 ? 18.10299 -7.17629 10.29266 1.000 10.87961 47 PRO B N 1
ATOM 4301 C CA . PRO B 1 43 ? 17.24636 -8.13937 10.99643 1.000 11.54793 47 PRO B CA 1
ATOM 4302 C C . PRO B 1 43 ? 16.42822 -7.46267 12.08103 1.000 12.10766 47 PRO B C 1
ATOM 4303 O O . PRO B 1 43 ? 16.95702 -6.73246 12.92214 1.000 11.58442 47 PRO B O 1
ATOM 4307 N N . ALA B 1 44 ? 15.11307 -7.69206 12.04686 1.000 10.98904 48 ALA B N 1
ATOM 4308 C CA . ALA B 1 44 ? 14.18562 -6.94651 12.88152 1.000 10.80378 48 ALA B CA 1
ATOM 4309 C C . ALA B 1 44 ? 13.75265 -7.69216 14.13353 1.000 11.31044 48 ALA B C 1
ATOM 4310 O O . ALA B 1 44 ? 12.89256 -7.18400 14.85711 1.000 13.11151 48 ALA B O 1
ATOM 4312 N N . TYR B 1 45 ? 14.29629 -8.88450 14.39589 1.000 11.56151 49 TYR B N 1
ATOM 4313 C CA . TYR B 1 45 ? 13.88644 -9.72045 15.52265 1.000 11.96149 49 TYR B CA 1
ATOM 4314 C C . TYR B 1 45 ? 15.00912 -9.81551 16.55082 1.000 14.82910 49 TYR B C 1
ATOM 4315 O O . TYR B 1 45 ? 16.14615 -9.38610 16.31628 1.000 13.66936 49 TYR B O 1
ATOM 4324 N N . LYS B 1 46 ? 14.66605 -10.38272 17.70698 1.000 10.66385 50 LYS B N 1
ATOM 4325 C CA . LYS B 1 46 ? 15.52765 -10.31308 18.87821 1.000 14.59431 50 LYS B CA 1
ATOM 4326 C C . LYS B 1 46 ? 16.76327 -11.19982 18.72590 1.000 12.98300 50 LYS B C 1
ATOM 4327 O O . LYS B 1 46 ? 16.66134 -12.38857 18.39675 1.000 14.20610 50 LYS B O 1
ATOM 4333 N N . GLY B 1 47 ? 17.93524 -10.61779 18.99086 1.000 16.17480 51 GLY B N 1
ATOM 4334 C CA . GLY B 1 47 ? 19.19941 -11.33438 18.91194 1.000 11.76325 51 GLY B CA 1
ATOM 4335 C C . GLY B 1 47 ? 19.81280 -11.68224 20.25715 1.000 14.29632 51 GLY B C 1
ATOM 4336 O O . GLY B 1 47 ? 19.46445 -11.09638 21.28401 1.000 11.80746 51 GLY B O 1
ATOM 4337 N N . ALA B 1 48 ? 20.74358 -12.64750 20.24299 1.000 12.32359 52 ALA B N 1
ATOM 4338 C CA . ALA B 1 48 ? 21.41401 -13.08759 21.46275 1.000 15.74279 52 ALA B CA 1
ATOM 4339 C C . ALA B 1 48 ? 22.15208 -11.95468 22.15581 1.000 18.09040 52 ALA B C 1
ATOM 4340 O O . ALA B 1 48 ? 22.37239 -12.01775 23.36746 1.000 17.09980 52 ALA B O 1
ATOM 4342 N N . GLY B 1 49 ? 22.58378 -10.94065 21.40542 1.000 16.01432 53 GLY B N 1
ATOM 4343 C CA . GLY B 1 49 ? 23.24447 -9.78889 21.98215 1.000 17.14033 53 GLY B CA 1
ATOM 4344 C C . GLY B 1 49 ? 22.31570 -8.76282 22.57169 1.000 16.60589 53 GLY B C 1
ATOM 4345 O O . GLY B 1 49 ? 22.77051 -7.70166 23.01007 1.000 15.84608 53 GLY B O 1
ATOM 4346 N N . GLY B 1 50 ? 21.01588 -9.04599 22.61078 1.000 12.50542 54 GLY B N 1
ATOM 4347 C CA . GLY B 1 50 ? 20.08707 -8.03750 23.10725 1.000 11.64957 54 GLY B CA 1
ATOM 4348 C C . GLY B 1 50 ? 20.02418 -6.84891 22.16328 1.000 12.38964 54 GLY B C 1
ATOM 4349 O O . GLY B 1 50 ? 20.19400 -6.98323 20.95465 1.000 13.42296 54 GLY B O 1
ATOM 4350 N N . SER B 1 51 ? 19.80968 -5.65472 22.72867 1.000 13.75639 55 SER B N 1
ATOM 4351 C CA . SER B 1 51 ? 19.73119 -4.47922 21.87407 1.000 13.01364 55 SER B CA 1
ATOM 4352 C C . SER B 1 51 ? 21.07610 -4.08001 21.27263 1.000 13.31808 55 SER B C 1
ATOM 4353 O O . SER B 1 51 ? 21.09893 -3.25493 20.35762 1.000 14.68838 55 SER B O 1
ATOM 4356 N N . ASN B 1 52 ? 22.18960 -4.63335 21.73949 1.000 11.39675 56 ASN B N 1
ATOM 4357 C CA . ASN B 1 52 ? 23.47493 -4.41888 21.09112 1.000 14.26316 56 ASN B CA 1
ATOM 4358 C C . ASN B 1 52 ? 23.62681 -5.24104 19.81328 1.000 17.53503 56 ASN B C 1
ATOM 4359 O O . ASN B 1 52 ? 24.52798 -4.96449 19.02027 1.000 16.16668 56 ASN B O 1
ATOM 4364 N N . ASP B 1 53 ? 22.77499 -6.24280 19.59798 1.000 12.60810 57 ASP B N 1
ATOM 4365 C CA . ASP B 1 53 ? 22.94006 -7.14811 18.46064 1.000 13.26156 57 ASP B CA 1
ATOM 4366 C C . ASP B 1 53 ? 22.62371 -6.43605 17.14199 1.000 13.54819 57 ASP B C 1
ATOM 4367 O O . ASP B 1 53 ? 21.55499 -5.83427 16.98727 1.000 13.54604 57 ASP B O 1
ATOM 4372 N N . VAL B 1 54 ? 23.55643 -6.50138 16.19038 1.000 11.96807 58 VAL B N 1
ATOM 4373 C CA . VAL B 1 54 ? 23.27035 -6.01778 14.83613 1.000 14.79789 58 VAL B CA 1
ATOM 4374 C C . VAL B 1 54 ? 22.11344 -6.81161 14.24371 1.000 14.35002 58 VAL B C 1
ATOM 4375 O O . VAL B 1 54 ? 21.39842 -6.32374 13.35792 1.000 12.71486 58 VAL B O 1
ATOM 4379 N N . GLY B 1 55 ? 21.90471 -8.03975 14.72303 1.000 13.79852 59 GLY B N 1
ATOM 4380 C CA . GLY B 1 55 ? 20.75502 -8.82030 14.31413 1.000 13.02293 59 GLY B CA 1
ATOM 4381 C C . GLY B 1 55 ? 21.11604 -10.20139 13.80917 1.000 15.33353 59 GLY B C 1
ATOM 4382 O O . GLY B 1 55 ? 20.25294 -11.07556 13.66020 1.000 15.12597 59 GLY B O 1
ATOM 4383 N N . TYR B 1 56 ? 22.39716 -10.41953 13.55365 1.000 12.32475 60 TYR B N 1
ATOM 4384 C CA . TYR B 1 56 ? 22.81360 -11.70268 13.00469 1.000 15.03804 60 TYR B CA 1
ATOM 4385 C C . TYR B 1 56 ? 23.02951 -12.77265 14.06637 1.000 14.37655 60 TYR B C 1
ATOM 4386 O O . TYR B 1 56 ? 23.13720 -13.95044 13.70969 1.000 15.32504 60 TYR B O 1
ATOM 4395 N N . GLY B 1 57 ? 23.03376 -12.40835 15.34323 1.000 16.56901 61 GLY B N 1
ATOM 4396 C CA . GLY B 1 57 ? 23.03817 -13.38733 16.41922 1.000 14.68275 61 GLY B CA 1
ATOM 4397 C C . GLY B 1 57 ? 21.62414 -13.80116 16.78629 1.000 14.99289 61 GLY B C 1
ATOM 4398 O O . GLY B 1 57 ? 21.26404 -13.82886 17.96583 1.000 17.02419 61 GLY B O 1
ATOM 4399 N N . VAL B 1 58 ? 20.83113 -14.17007 15.77517 1.000 13.27247 62 VAL B N 1
ATOM 4400 C CA . VAL B 1 58 ? 19.38430 -14.36545 15.89898 1.000 14.12213 62 VAL B CA 1
ATOM 4401 C C . VAL B 1 58 ? 19.01461 -15.32952 17.02650 1.000 13.01951 62 VAL B C 1
ATOM 4402 O O . VAL B 1 58 ? 19.49841 -16.47012 17.07802 1.000 13.18186 62 VAL B O 1
ATOM 4406 N N . TYR B 1 59 ? 18.17337 -14.84890 17.95048 1.000 12.62217 63 TYR B N 1
ATOM 4407 C CA . TYR B 1 59 ? 17.62225 -15.63546 19.05306 1.000 13.12290 63 TYR B CA 1
ATOM 4408 C C . TYR B 1 59 ? 16.18229 -16.06772 18.76975 1.000 15.95222 63 TYR B C 1
ATOM 4409 O O . TYR B 1 59 ? 15.91859 -17.26617 18.61260 1.000 14.84452 63 TYR B O 1
ATOM 4418 N N . ASP B 1 60 ? 15.24453 -15.11094 18.65503 1.000 12.66335 64 ASP B N 1
ATOM 4419 C CA . ASP B 1 60 ? 13.81617 -15.41785 18.52844 1.000 12.46377 64 ASP B CA 1
ATOM 4420 C C . ASP B 1 60 ? 13.23072 -14.61966 17.36617 1.000 13.20230 64 ASP B C 1
ATOM 4421 O O . ASP B 1 60 ? 13.03709 -13.40589 17.48092 1.000 11.70014 64 ASP B O 1
ATOM 4426 N N . MET B 1 61 ? 12.95682 -15.29741 16.24193 1.000 10.57577 65 MET B N 1
ATOM 4427 C CA . MET B 1 61 ? 12.47448 -14.61935 15.03576 1.000 11.67645 65 MET B CA 1
ATOM 4428 C C . MET B 1 61 ? 11.02058 -14.17502 15.13735 1.000 13.27108 65 MET B C 1
ATOM 4429 O O . MET B 1 61 ? 10.57301 -13.41846 14.26480 1.000 14.20320 65 MET B O 1
ATOM 4434 N N . TYR B 1 62 ? 10.28189 -14.59714 16.17537 1.000 10.42807 66 TYR B N 1
ATOM 4435 C CA . TYR B 1 62 ? 8.91941 -14.11730 16.41113 1.000 13.25857 66 TYR B CA 1
ATOM 4436 C C . TYR B 1 62 ? 8.86624 -12.91851 17.35497 1.000 15.29153 66 TYR B C 1
ATOM 4437 O O . TYR B 1 62 ? 7.76876 -12.45547 17.68922 1.000 15.02769 66 TYR B O 1
ATOM 4446 N N . ASP B 1 63 ? 10.01785 -12.41688 17.81745 1.000 12.65005 67 ASP B N 1
ATOM 4447 C CA . ASP B 1 63 ? 10.07867 -11.27858 18.73046 1.000 10.91652 67 ASP B CA 1
ATOM 4448 C C . ASP B 1 63 ? 10.63474 -10.11656 17.91932 1.000 12.54551 67 ASP B C 1
ATOM 4449 O O . ASP B 1 63 ? 11.85188 -9.99498 17.76400 1.000 10.68312 67 ASP B O 1
ATOM 4454 N N . LEU B 1 64 ? 9.75341 -9.26744 17.40166 1.000 11.15506 68 LEU B N 1
ATOM 4455 C CA . LEU B 1 64 ? 10.19594 -8.14612 16.56945 1.000 9.63977 68 LEU B CA 1
ATOM 4456 C C . LEU B 1 64 ? 10.45711 -6.90570 17.40458 1.000 13.21726 68 LEU B C 1
ATOM 4457 O O . LEU B 1 64 ? 10.19376 -5.77647 16.98068 1.000 12.20934 68 LEU B O 1
ATOM 4462 N N . GLY B 1 65 ? 10.96739 -7.06819 18.61995 1.000 14.48469 69 GLY B N 1
ATOM 4463 C CA . GLY B 1 65 ? 11.01442 -5.92903 19.52173 1.000 11.52659 69 GLY B CA 1
ATOM 4464 C C . GLY B 1 65 ? 9.70157 -5.75795 20.24759 1.000 13.01315 69 GLY B C 1
ATOM 4465 O O . GLY B 1 65 ? 9.28354 -4.62480 20.53085 1.000 14.81047 69 GLY B O 1
ATOM 4466 N N . GLU B 1 66 ? 9.04439 -6.86478 20.56675 1.000 10.50119 70 GLU B N 1
ATOM 4467 C CA . GLU B 1 66 ? 7.75109 -6.89839 21.22125 1.000 13.27762 70 GLU B CA 1
ATOM 4468 C C . GLU B 1 66 ? 7.76683 -7.52776 22.61914 1.000 15.13726 70 GLU B C 1
ATOM 4469 O O . GLU B 1 66 ? 6.91907 -7.17559 23.44384 1.000 15.38260 70 GLU B O 1
ATOM 4475 N N . PHE B 1 67 ? 8.69420 -8.44213 22.91391 1.000 12.75993 71 PHE B N 1
ATOM 4476 C CA . PHE B 1 67 ? 8.68906 -9.17051 24.17812 1.000 12.12766 71 PHE B CA 1
ATOM 4477 C C . PHE B 1 67 ? 9.94981 -8.88108 24.96726 1.000 12.87700 71 PHE B C 1
ATOM 4478 O O . PHE B 1 67 ? 10.98428 -8.52276 24.40208 1.000 14.56836 71 PHE B O 1
ATOM 4486 N N . ASP B 1 68 ? 9.84689 -9.02841 26.29015 1.000 12.33813 72 ASP B N 1
ATOM 4487 C CA . ASP B 1 68 ? 10.97841 -8.74690 27.17286 1.000 15.15872 72 ASP B CA 1
ATOM 4488 C C . ASP B 1 68 ? 11.86285 -9.98297 27.18626 1.000 15.22064 72 ASP B C 1
ATOM 4489 O O . ASP B 1 68 ? 11.60787 -10.94119 27.92016 1.000 15.78089 72 ASP B O 1
ATOM 4494 N N . GLN B 1 69 ? 12.88162 -9.97397 26.33497 1.000 11.79467 73 GLN B N 1
ATOM 4495 C CA . GLN B 1 69 ? 13.79519 -11.08806 26.15941 1.000 13.16570 73 GLN B CA 1
ATOM 4496 C C . GLN B 1 69 ? 15.16267 -10.52490 25.81496 1.000 14.70307 73 GLN B C 1
ATOM 4497 O O . GLN B 1 69 ? 15.26094 -9.56155 25.04820 1.000 12.30079 73 GLN B O 1
ATOM 4503 N N . GLN B 1 70 ? 16.20198 -11.16548 26.34176 1.000 11.32891 74 GLN B N 1
ATOM 4504 C CA . GLN B 1 70 ? 17.60297 -10.79497 26.12207 1.000 14.86300 74 GLN B CA 1
ATOM 4505 C C . GLN B 1 70 ? 17.89727 -9.36367 26.57187 1.000 15.26706 74 GLN B C 1
ATOM 4506 O O . GLN B 1 70 ? 18.72164 -8.67939 25.96455 1.000 16.20511 74 GLN B O 1
ATOM 4512 N N . GLY B 1 71 ? 17.22204 -8.90066 27.62988 1.000 12.71151 75 GLY B N 1
ATOM 4513 C CA . GLY B 1 71 ? 17.59396 -7.68211 28.33194 1.000 14.02482 75 GLY B CA 1
ATOM 4514 C C . GLY B 1 71 ? 16.80482 -6.44005 27.96926 1.000 17.35699 75 GLY B C 1
ATOM 4515 O O . GLY B 1 71 ? 16.99047 -5.40397 28.61598 1.000 15.98819 75 GLY B O 1
ATOM 4516 N N . SER B 1 72 ? 15.94018 -6.49763 26.95645 1.000 14.23188 76 SER B N 1
ATOM 4517 C CA . SER B 1 72 ? 15.12562 -5.34429 26.60939 1.000 14.46004 76 SER B CA 1
ATOM 4518 C C . SER B 1 72 ? 13.88728 -5.83234 25.87901 1.000 14.00395 76 SER B C 1
ATOM 4519 O O . SER B 1 72 ? 13.81725 -6.97989 25.43136 1.000 13.22201 76 SER B O 1
ATOM 4522 N N . VAL B 1 73 ? 12.91806 -4.93281 25.73412 1.000 12.29412 77 VAL B N 1
ATOM 4523 C CA . VAL B 1 73 ? 11.82088 -5.22880 24.81919 1.000 12.14880 77 VAL B CA 1
ATOM 4524 C C . VAL B 1 73 ? 12.24239 -4.94861 23.37678 1.000 12.63397 77 VAL B C 1
ATOM 4525 O O . VAL B 1 73 ? 12.13946 -5.81792 22.50346 1.000 11.75766 77 VAL B O 1
ATOM 4529 N N . ARG B 1 74 ? 12.74210 -3.74318 23.09827 1.000 13.07833 78 ARG B N 1
ATOM 4530 C CA . ARG B 1 74 ? 13.09297 -3.41646 21.71961 1.000 11.94799 78 ARG B CA 1
ATOM 4531 C C . ARG B 1 74 ? 14.33601 -4.18284 21.24984 1.000 14.53216 78 ARG B C 1
ATOM 4532 O O . ARG B 1 74 ? 15.16409 -4.64788 22.04754 1.000 12.48124 78 ARG B O 1
ATOM 4540 N N . THR B 1 75 ? 14.47051 -4.29516 19.92264 1.000 12.47164 79 THR B N 1
ATOM 4541 C CA . THR B 1 75 ? 15.73300 -4.68553 19.30577 1.000 12.16348 79 THR B CA 1
ATOM 4542 C C . THR B 1 75 ? 16.64692 -3.45762 19.29363 1.000 13.50186 79 THR B C 1
ATOM 4543 O O . THR B 1 75 ? 16.29682 -2.39566 19.81689 1.000 12.40756 79 THR B O 1
ATOM 4547 N N . LYS B 1 76 ? 17.81685 -3.57904 18.64930 1.000 13.03755 80 LYS B N 1
ATOM 4548 C CA . LYS B 1 76 ? 18.68112 -2.42169 18.43134 1.000 10.80105 80 LYS B CA 1
ATOM 4549 C C . LYS B 1 76 ? 17.94572 -1.30610 17.70715 1.000 12.41101 80 LYS B C 1
ATOM 4550 O O . LYS B 1 76 ? 18.24775 -0.11554 17.90235 1.000 13.23298 80 LYS B O 1
ATOM 4556 N N . TYR B 1 77 ? 16.99559 -1.67130 16.84883 1.000 12.21676 81 TYR B N 1
ATOM 4557 C CA . TYR B 1 77 ? 16.43926 -0.76909 15.85296 1.000 13.32195 81 TYR B CA 1
ATOM 4558 C C . TYR B 1 77 ? 15.10571 -0.15452 16.26123 1.000 14.15349 81 TYR B C 1
ATOM 4559 O O . TYR B 1 77 ? 14.71971 0.87197 15.68523 1.000 15.51084 81 TYR B O 1
ATOM 4568 N N . GLY B 1 78 ? 14.42815 -0.70651 17.27062 1.000 13.65744 82 GLY B N 1
ATOM 4569 C CA . GLY B 1 78 ? 13.18711 -0.15275 17.77467 1.000 14.27383 82 GLY B CA 1
ATOM 4570 C C . GLY B 1 78 ? 12.22513 -1.25230 18.17790 1.000 14.27328 82 GLY B C 1
ATOM 4571 O O . GLY B 1 78 ? 12.60837 -2.41381 18.31871 1.000 11.47699 82 GLY B O 1
ATOM 4572 N N . THR B 1 79 ? 10.95612 -0.87109 18.38270 1.000 13.18582 83 THR B N 1
ATOM 4573 C CA . THR B 1 79 ? 9.92536 -1.81000 18.81469 1.000 13.02203 83 THR B CA 1
ATOM 4574 C C . THR B 1 79 ? 9.18927 -2.38842 17.61599 1.000 14.24174 83 THR B C 1
ATOM 4575 O O . THR B 1 79 ? 9.30618 -1.90382 16.48841 1.000 13.25536 83 THR B O 1
ATOM 4579 N N . LYS B 1 80 ? 8.40204 -3.43955 17.88378 1.000 13.80899 84 LYS B N 1
ATOM 4580 C CA . LYS B 1 80 ? 7.61036 -4.06132 16.83011 1.000 13.84625 84 LYS B CA 1
ATOM 4581 C C . LYS B 1 80 ? 6.64314 -3.06154 16.21063 1.000 15.19500 84 LYS B C 1
ATOM 4582 O O . LYS B 1 80 ? 6.49711 -3.01725 14.98620 1.000 13.35413 84 LYS B O 1
ATOM 4588 N N . ASP B 1 81 ? 5.95361 -2.27100 17.03988 1.000 14.87101 85 ASP B N 1
ATOM 4589 C CA . ASP B 1 81 ? 5.03790 -1.26492 16.50822 1.000 16.87089 85 ASP B CA 1
ATOM 4590 C C . ASP B 1 81 ? 5.77288 -0.25941 15.63142 1.000 14.47313 85 ASP B C 1
ATOM 4591 O O . ASP B 1 81 ? 5.24995 0.16584 14.59781 1.000 14.77602 85 ASP B O 1
ATOM 4596 N N . GLN B 1 82 ? 6.98729 0.14127 16.02711 1.000 14.73092 86 GLN B N 1
ATOM 4597 C CA . GLN B 1 82 ? 7.74440 1.08096 15.19852 1.000 15.99079 86 GLN B CA 1
ATOM 4598 C C . GLN B 1 82 ? 8.16425 0.45597 13.87368 1.000 13.84960 86 GLN B C 1
ATOM 4599 O O . GLN B 1 82 ? 8.21160 1.15222 12.85094 1.000 14.54600 86 GLN B O 1
ATOM 4605 N N . TYR B 1 83 ? 8.48023 -0.83881 13.86964 1.000 11.40792 87 TYR B N 1
ATOM 4606 C CA . TYR B 1 83 ? 8.86184 -1.51672 12.62670 1.000 12.46734 87 TYR B CA 1
ATOM 4607 C C . TYR B 1 83 ? 7.69537 -1.53914 11.64735 1.000 13.51245 87 TYR B C 1
ATOM 4608 O O . TYR B 1 83 ? 7.84744 -1.21106 10.46309 1.000 12.69515 87 TYR B O 1
ATOM 4617 N N . LEU B 1 84 ? 6.51174 -1.92752 12.13794 1.000 13.09029 88 LEU B N 1
ATOM 4618 C CA . LEU B 1 84 ? 5.32610 -1.97013 11.28908 1.000 13.39794 88 LEU B CA 1
ATOM 4619 C C . LEU B 1 84 ? 4.95947 -0.57578 10.78467 1.000 14.91365 88 LEU B C 1
ATOM 4620 O O . LEU B 1 84 ? 4.56426 -0.40733 9.62200 1.000 15.31770 88 LEU B O 1
ATOM 4625 N N . SER B 1 85 ? 5.08286 0.43537 11.64912 1.000 13.61353 89 SER B N 1
ATOM 4626 C CA . SER B 1 85 ? 4.80601 1.80375 11.22348 1.000 15.25752 89 SER B CA 1
ATOM 4627 C C . SER B 1 85 ? 5.81599 2.27652 10.18508 1.000 16.24015 89 SER B C 1
ATOM 4628 O O . SER B 1 85 ? 5.44042 2.94306 9.21811 1.000 16.17754 89 SER B O 1
ATOM 4631 N N . ALA B 1 86 ? 7.09814 1.91275 10.33536 1.000 13.77594 90 ALA B N 1
ATOM 4632 C CA . ALA B 1 86 ? 8.08489 2.28971 9.32314 1.000 13.40246 90 ALA B CA 1
ATOM 4633 C C . ALA B 1 86 ? 7.77455 1.64977 7.97314 1.000 12.36617 90 ALA B C 1
ATOM 4634 O O . ALA B 1 86 ? 7.87279 2.30705 6.93065 1.000 13.54934 90 ALA B O 1
ATOM 4636 N N . ILE B 1 87 ? 7.34308 0.38829 7.97245 1.000 11.21545 91 ILE B N 1
ATOM 4637 C CA . ILE B 1 87 ? 7.01910 -0.28453 6.71839 1.000 11.34254 91 ILE B CA 1
ATOM 4638 C C . ILE B 1 87 ? 5.76876 0.33335 6.09534 1.000 13.90363 91 ILE B C 1
ATOM 4639 O O . ILE B 1 87 ? 5.68635 0.51679 4.87199 1.000 13.21220 91 ILE B O 1
ATOM 4644 N N . ASN B 1 88 ? 4.77821 0.65560 6.93175 1.000 12.63613 92 ASN B N 1
ATOM 4645 C CA . ASN B 1 88 ? 3.55988 1.29634 6.44470 1.000 12.82785 92 ASN B CA 1
ATOM 4646 C C . ASN B 1 88 ? 3.88800 2.64004 5.79128 1.000 16.21434 92 ASN B C 1
ATOM 4647 O O . ASN B 1 88 ? 3.39286 2.95304 4.70234 1.000 14.74794 92 ASN B O 1
ATOM 4652 N N . THR B 1 89 ? 4.74375 3.43903 6.44292 1.000 13.80352 93 THR B N 1
ATOM 4653 C CA . THR B 1 89 ? 5.16106 4.72441 5.88144 1.000 16.05930 93 THR B CA 1
ATOM 4654 C C . THR B 1 89 ? 5.96719 4.54194 4.60178 1.000 14.21491 93 THR B C 1
ATOM 4655 O O . THR B 1 89 ? 5.84795 5.33581 3.66042 1.000 13.97096 93 THR B O 1
ATOM 4659 N N . ALA B 1 90 ? 6.80660 3.51013 4.53859 1.000 13.63280 94 ALA B N 1
ATOM 4660 C CA . ALA B 1 90 ? 7.50158 3.24808 3.28288 1.000 13.83255 94 ALA B CA 1
ATOM 4661 C C . ALA B 1 90 ? 6.50402 2.98038 2.16044 1.000 14.05632 94 ALA B C 1
ATOM 4662 O O . ALA B 1 90 ? 6.66060 3.49219 1.04452 1.000 14.98700 94 ALA B O 1
ATOM 4664 N N . HIS B 1 91 ? 5.47235 2.16980 2.44296 1.000 14.70283 95 HIS B N 1
ATOM 4665 C CA . HIS B 1 91 ? 4.45117 1.86829 1.44469 1.000 14.37019 95 HIS B CA 1
ATOM 4666 C C . HIS B 1 91 ? 3.68356 3.12469 1.02979 1.000 15.67362 95 HIS B C 1
ATOM 4667 O O . HIS B 1 91 ? 3.32688 3.27599 -0.14835 1.000 15.01263 95 HIS B O 1
ATOM 4674 N N . LYS B 1 92 ? 3.39475 4.01609 1.98380 1.000 14.12967 96 LYS B N 1
ATOM 4675 C CA . LYS B 1 92 ? 2.78641 5.30668 1.64112 1.000 17.35029 96 LYS B CA 1
ATOM 4676 C C . LYS B 1 92 ? 3.58555 6.01643 0.57092 1.000 16.99333 96 LYS B C 1
ATOM 4677 O O . LYS B 1 92 ? 3.02357 6.70467 -0.29003 1.000 18.18639 96 LYS B O 1
ATOM 4683 N N . ASN B 1 93 ? 4.91075 5.89050 0.63542 1.000 15.82181 97 ASN B N 1
ATOM 4684 C CA . ASN B 1 93 ? 5.82899 6.62402 -0.21564 1.000 16.06544 97 ASN B CA 1
ATOM 4685 C C . ASN B 1 93 ? 6.36760 5.78354 -1.36711 1.000 16.57771 97 ASN B C 1
ATOM 4686 O O . ASN B 1 93 ? 7.44414 6.08381 -1.88610 1.000 18.28802 97 ASN B O 1
ATOM 4691 N N . ASN B 1 94 ? 5.64868 4.72605 -1.75763 1.000 14.75056 98 ASN B N 1
ATOM 4692 C CA . ASN B 1 94 ? 5.98710 3.90110 -2.91673 1.000 14.69538 98 ASN B CA 1
ATOM 4693 C C . ASN B 1 94 ? 7.37118 3.27821 -2.78050 1.000 17.01570 98 ASN B C 1
ATOM 4694 O O . ASN B 1 94 ? 8.11709 3.17018 -3.75760 1.000 16.83554 98 ASN B O 1
ATOM 4699 N N . ILE B 1 95 ? 7.71345 2.86673 -1.55762 1.000 14.41871 99 ILE B N 1
ATOM 4700 C CA . ILE B 1 95 ? 8.97316 2.19148 -1.26511 1.000 15.68874 99 ILE B CA 1
ATOM 4701 C C . ILE B 1 95 ? 8.65743 0.79526 -0.73598 1.000 13.90197 99 ILE B C 1
ATOM 4702 O O . ILE B 1 95 ? 7.88570 0.64624 0.21724 1.000 15.25616 99 ILE B O 1
ATOM 4707 N N . GLN B 1 96 ? 9.23726 -0.21815 -1.36119 1.000 13.41469 100 GLN B N 1
ATOM 4708 C CA . GLN B 1 96 ? 9.12120 -1.59652 -0.90792 1.000 13.16513 100 GLN B CA 1
ATOM 4709 C C . GLN B 1 96 ? 10.18570 -1.89509 0.14159 1.000 15.79061 100 GLN B C 1
ATOM 4710 O O . GLN B 1 96 ? 11.23905 -1.25514 0.17833 1.000 13.88955 100 GLN B O 1
ATOM 4716 N N . ILE B 1 97 ? 9.91028 -2.88593 0.99953 1.000 12.78617 101 ILE B N 1
ATOM 4717 C CA . ILE B 1 97 ? 10.79705 -3.22367 2.11564 1.000 12.00879 101 ILE B CA 1
ATOM 4718 C C . ILE B 1 97 ? 11.24310 -4.67682 1.96724 1.000 14.07169 101 ILE B C 1
ATOM 4719 O O . ILE B 1 97 ? 10.40605 -5.57647 1.82587 1.000 11.94343 101 ILE B O 1
ATOM 4724 N N . TYR B 1 98 ? 12.55803 -4.89796 1.99769 1.000 11.53805 102 TYR B N 1
ATOM 4725 C CA . TYR B 1 98 ? 13.15095 -6.22869 2.03146 1.000 11.01558 102 TYR B CA 1
ATOM 4726 C C . TYR B 1 98 ? 13.66107 -6.49672 3.44151 1.000 12.50532 102 TYR B C 1
ATOM 4727 O O . TYR B 1 98 ? 14.55486 -5.79149 3.92419 1.000 14.83671 102 TYR B O 1
ATOM 4736 N N . GLY B 1 99 ? 13.09299 -7.50311 4.10303 1.000 11.98801 103 GLY B N 1
ATOM 4737 C CA . GLY B 1 99 ? 13.50620 -7.85358 5.45980 1.000 12.18999 103 GLY B CA 1
ATOM 4738 C C . GLY B 1 99 ? 14.68432 -8.82139 5.44253 1.000 13.30756 103 GLY B C 1
ATOM 4739 O O . GLY B 1 99 ? 14.73626 -9.74472 4.63313 1.000 10.96411 103 GLY B O 1
ATOM 4740 N N . ASP B 1 100 ? 15.62941 -8.59776 6.35863 1.000 11.70951 104 ASP B N 1
ATOM 4741 C CA . ASP B 1 100 ? 16.82743 -9.42912 6.45468 1.000 11.77311 104 ASP B CA 1
ATOM 4742 C C . ASP B 1 100 ? 16.45802 -10.73302 7.15785 1.000 11.78288 104 ASP B C 1
ATOM 4743 O O . ASP B 1 100 ? 15.91508 -10.71416 8.27213 1.000 15.76648 104 ASP B O 1
ATOM 4748 N N . VAL B 1 101 ? 16.72717 -11.86601 6.50894 1.000 10.21828 105 VAL B N 1
ATOM 4749 C CA . VAL B 1 101 ? 16.32505 -13.17782 7.02290 1.000 13.52297 105 VAL B CA 1
ATOM 4750 C C . VAL B 1 101 ? 17.57719 -13.96478 7.39036 1.000 14.01031 105 VAL B C 1
ATOM 4751 O O . VAL B 1 101 ? 18.41380 -14.24057 6.52438 1.000 12.36965 105 VAL B O 1
ATOM 4755 N N . VAL B 1 102 ? 17.68988 -14.36157 8.66479 1.000 13.47902 106 VAL B N 1
ATOM 4756 C CA . VAL B 1 102 ? 18.88670 -15.02380 9.18828 1.000 11.64218 106 VAL B CA 1
ATOM 4757 C C . VAL B 1 102 ? 18.48359 -16.44558 9.57558 1.000 11.08462 106 VAL B C 1
ATOM 4758 O O . VAL B 1 102 ? 17.91231 -16.67855 10.64495 1.000 14.86324 106 VAL B O 1
ATOM 4762 N N . PHE B 1 103 ? 18.76073 -17.39746 8.69266 1.000 14.17573 107 PHE B N 1
ATOM 4763 C CA . PHE B 1 103 ? 18.35625 -18.78791 8.87905 1.000 13.02116 107 PHE B CA 1
ATOM 4764 C C . PHE B 1 103 ? 19.51373 -19.71726 9.21680 1.000 14.82994 107 PHE B C 1
ATOM 4765 O O . PHE B 1 103 ? 19.27261 -20.88792 9.52724 1.000 11.71030 107 PHE B O 1
ATOM 4773 N N . ASN B 1 104 ? 20.76170 -19.25959 9.13330 1.000 12.55538 108 ASN B N 1
ATOM 4774 C CA . ASN B 1 104 ? 21.85642 -20.22251 9.22603 1.000 12.77225 108 ASN B CA 1
ATOM 4775 C C . ASN B 1 104 ? 21.93365 -20.86354 10.61403 1.000 12.65860 108 ASN B C 1
ATOM 4776 O O . ASN B 1 104 ? 22.22396 -22.06276 10.73752 1.000 13.05719 108 ASN B O 1
ATOM 4781 N N . HIS B 1 105 ? 21.64942 -20.10059 11.66274 1.000 11.62040 109 HIS B N 1
ATOM 4782 C CA . HIS B 1 105 ? 21.96029 -20.53022 13.02098 1.000 12.34059 109 HIS B CA 1
ATOM 4783 C C . HIS B 1 105 ? 20.98539 -19.87618 13.99058 1.000 15.36445 109 HIS B C 1
ATOM 4784 O O . HIS B 1 105 ? 20.18625 -19.01658 13.60926 1.000 14.44757 109 HIS B O 1
ATOM 4791 N N . ARG B 1 106 ? 21.08014 -20.26824 15.26622 1.000 13.01022 110 ARG B N 1
ATOM 4792 C CA . ARG B 1 106 ? 20.40833 -19.59920 16.37729 1.000 12.45071 110 ARG B CA 1
ATOM 4793 C C . ARG B 1 106 ? 21.39426 -19.47763 17.53008 1.000 15.34445 110 ARG B C 1
ATOM 4794 O O . ARG B 1 106 ? 22.15382 -20.41717 17.79676 1.000 16.08756 110 ARG B O 1
ATOM 4802 N N . GLY B 1 107 ? 21.38295 -18.32617 18.21612 1.000 15.01029 111 GLY B N 1
ATOM 4803 C CA . GLY B 1 107 ? 22.24473 -18.11435 19.36298 1.000 15.33165 111 GLY B CA 1
ATOM 4804 C C . GLY B 1 107 ? 21.45418 -17.69085 20.58964 1.000 17.18906 111 GLY B C 1
ATOM 4805 O O . GLY B 1 107 ? 20.26072 -17.38370 20.51327 1.000 15.29063 111 GLY B O 1
ATOM 4806 N N . GLY B 1 108 ? 22.14009 -17.68382 21.73004 1.000 16.54321 112 GLY B N 1
ATOM 4807 C CA . GLY B 1 108 ? 21.51116 -17.25608 22.97656 1.000 17.43719 112 GLY B CA 1
ATOM 4808 C C . GLY B 1 108 ? 20.49054 -18.22224 23.55260 1.000 15.06237 112 GLY B C 1
ATOM 4809 O O . GLY B 1 108 ? 19.49532 -17.78532 24.14401 1.000 15.39345 112 GLY B O 1
ATOM 4810 N N . ALA B 1 109 ? 20.73510 -19.52433 23.43106 1.000 14.23759 113 ALA B N 1
ATOM 4811 C CA . ALA B 1 109 ? 19.76357 -20.52758 23.85363 1.000 16.96320 113 ALA B CA 1
ATOM 4812 C C . ALA B 1 109 ? 19.37379 -20.36567 25.32047 1.000 16.61196 113 ALA B C 1
ATOM 4813 O O . ALA B 1 109 ? 20.16860 -19.94422 26.16949 1.000 15.27836 113 ALA B O 1
ATOM 4815 N N . ASP B 1 110 ? 18.12277 -20.72633 25.60619 1.000 16.73536 114 ASP B N 1
ATOM 4816 C CA . ASP B 1 110 ? 17.58772 -20.68284 26.96443 1.000 16.42990 114 ASP B CA 1
ATOM 4817 C C . ASP B 1 110 ? 18.16853 -21.77568 27.85817 1.000 20.71622 114 ASP B C 1
ATOM 4818 O O . ASP B 1 110 ? 18.22071 -21.60271 29.08006 1.000 19.03646 114 ASP B O 1
ATOM 4823 N N . GLY B 1 111 ? 18.56402 -22.91455 27.28608 1.000 18.69171 115 GLY B N 1
ATOM 4824 C CA . GLY B 1 111 ? 19.09124 -24.01088 28.07534 1.000 16.18563 115 GLY B CA 1
ATOM 4825 C C . GLY B 1 111 ? 20.15509 -24.76394 27.30589 1.000 19.13003 115 GLY B C 1
ATOM 4826 O O . GLY B 1 111 ? 20.32190 -24.59027 26.09975 1.000 16.59537 115 GLY B O 1
ATOM 4827 N N . LYS B 1 112 ? 20.88050 -25.61265 28.02361 1.000 17.42800 116 LYS B N 1
ATOM 4828 C CA . LYS B 1 112 ? 21.89663 -26.46240 27.43148 1.000 16.05189 116 LYS B CA 1
ATOM 4829 C C . LYS B 1 112 ? 21.54946 -27.92069 27.70539 1.000 18.61345 116 LYS B C 1
ATOM 4830 O O . LYS B 1 112 ? 20.84773 -28.24063 28.66573 1.000 19.10320 116 LYS B O 1
ATOM 4836 N N . SER B 1 113 ? 22.03354 -28.81279 26.85040 1.000 16.77160 117 SER B N 1
ATOM 4837 C CA . SER B 1 113 ? 21.74076 -30.22359 27.05956 1.000 17.46907 117 SER B CA 1
ATOM 4838 C C . SER B 1 113 ? 22.87768 -31.05033 26.47510 1.000 18.23140 117 SER B C 1
ATOM 4839 O O . SER B 1 113 ? 23.69865 -30.56016 25.69379 1.000 16.77093 117 SER B O 1
ATOM 4842 N N . TRP B 1 114 ? 22.95994 -32.30247 26.91531 1.000 17.07872 118 TRP B N 1
ATOM 4843 C CA . TRP B 1 114 ? 24.08162 -33.14546 26.52748 1.000 14.66861 118 TRP B CA 1
ATOM 4844 C C . TRP B 1 114 ? 23.80899 -33.78068 25.17687 1.000 15.02482 118 TRP B C 1
ATOM 4845 O O . TRP B 1 114 ? 22.71968 -34.31040 24.93904 1.000 17.38738 118 TRP B O 1
ATOM 4856 N N . VAL B 1 115 ? 24.79705 -33.72137 24.29355 1.000 12.72531 119 VAL B N 1
ATOM 4857 C CA . VAL B 1 115 ? 24.67142 -34.20396 22.92502 1.000 14.51020 119 VAL B CA 1
ATOM 4858 C C . VAL B 1 115 ? 25.89557 -35.04124 22.57592 1.000 15.13159 119 VAL B C 1
ATOM 4859 O O . VAL B 1 115 ? 27.02543 -34.65790 22.88344 1.000 16.08963 119 VAL B O 1
ATOM 4863 N N . ASP B 1 116 ? 25.66498 -36.17104 21.91184 1.000 15.55187 120 ASP B N 1
ATOM 4864 C CA . ASP B 1 116 ? 26.72992 -37.02226 21.38624 1.000 17.68705 120 ASP B CA 1
ATOM 4865 C C . ASP B 1 116 ? 27.22797 -36.43725 20.06448 1.000 17.33814 120 ASP B C 1
ATOM 4866 O O . ASP B 1 116 ? 26.42481 -36.21705 19.15401 1.000 17.39584 120 ASP B O 1
ATOM 4871 N N . THR B 1 117 ? 28.53026 -36.15088 19.95432 1.000 15.28251 121 THR B N 1
ATOM 4872 C CA . THR B 1 117 ? 29.03407 -35.45075 18.77618 1.000 18.39143 121 THR B CA 1
ATOM 4873 C C . THR B 1 117 ? 30.32403 -36.07001 18.25872 1.000 18.84252 121 THR B C 1
ATOM 4874 O O . THR B 1 117 ? 30.96590 -36.89589 18.91250 1.000 19.72372 121 THR B O 1
ATOM 4878 N N . LYS B 1 118 ? 30.69759 -35.63868 17.05286 1.000 16.74720 122 LYS B N 1
ATOM 4879 C CA . LYS B 1 118 ? 32.02989 -35.83082 16.50104 1.000 19.02610 122 LYS B CA 1
ATOM 4880 C C . LYS B 1 118 ? 32.71767 -34.47833 16.43233 1.000 21.31713 122 LYS B C 1
ATOM 4881 O O . LYS B 1 118 ? 32.11903 -33.50676 15.96535 1.000 19.49134 122 LYS B O 1
ATOM 4887 N N . ARG B 1 119 ? 33.95877 -34.41168 16.90166 1.000 18.69902 123 ARG B N 1
ATOM 4888 C CA . ARG B 1 119 ? 34.80684 -33.28733 16.55631 1.000 22.19041 123 ARG B CA 1
ATOM 4889 C C . ARG B 1 119 ? 35.18925 -33.38953 15.09065 1.000 21.81315 123 ARG B C 1
ATOM 4890 O O . ARG B 1 119 ? 35.45026 -34.47993 14.58367 1.000 21.53456 123 ARG B O 1
ATOM 4898 N N . VAL B 1 120 ? 35.18734 -32.25735 14.39295 1.000 17.60791 124 VAL B N 1
ATOM 4899 C CA . VAL B 1 120 ? 35.63490 -32.24224 13.00592 1.000 20.46840 124 VAL B CA 1
ATOM 4900 C C . VAL B 1 120 ? 36.73602 -31.20705 12.85936 1.000 20.47314 124 VAL B C 1
ATOM 4901 O O . VAL B 1 120 ? 36.86532 -30.28217 13.66218 1.000 24.89825 124 VAL B O 1
ATOM 4905 N N . ASP B 1 121 ? 37.52066 -31.37301 11.79722 1.000 22.07471 125 ASP B N 1
ATOM 4906 C CA . ASP B 1 121 ? 38.67406 -30.52472 11.54026 1.000 23.74438 125 ASP B CA 1
ATOM 4907 C C . ASP B 1 121 ? 38.17853 -29.13941 11.12211 1.000 25.65097 125 ASP B C 1
ATOM 4908 O O . ASP B 1 121 ? 37.26769 -29.03315 10.29754 1.000 22.89650 125 ASP B O 1
ATOM 4913 N N . TRP B 1 122 ? 38.74312 -28.07957 11.72579 1.000 25.70518 126 TRP B N 1
ATOM 4914 C CA . TRP B 1 122 ? 38.29727 -26.71172 11.43913 1.000 24.85910 126 TRP B CA 1
ATOM 4915 C C . TRP B 1 122 ? 38.43559 -26.35033 9.96430 1.000 26.05692 126 TRP B C 1
ATOM 4916 O O . TRP B 1 122 ? 37.61829 -25.59277 9.42710 1.000 25.97219 126 TRP B O 1
ATOM 4927 N N . ASN B 1 123 ? 39.48445 -26.83734 9.30603 1.000 24.63621 127 ASN B N 1
ATOM 4928 C CA . ASN B 1 123 ? 39.77071 -26.48884 7.91744 1.000 25.21654 127 ASN B CA 1
ATOM 4929 C C . ASN B 1 123 ? 39.21940 -27.48970 6.91366 1.000 24.78865 127 ASN B C 1
ATOM 4930 O O . ASN B 1 123 ? 39.20950 -27.19262 5.71607 1.000 23.84116 127 ASN B O 1
ATOM 4935 N N . ASN B 1 124 ? 38.79035 -28.67228 7.36240 1.000 22.89044 128 ASN B N 1
ATOM 4936 C CA . ASN B 1 124 ? 38.06579 -29.63065 6.52193 1.000 22.36900 128 ASN B CA 1
ATOM 4937 C C . ASN B 1 124 ? 37.03793 -30.31060 7.42710 1.000 25.89321 128 ASN B C 1
ATOM 4938 O O . ASN B 1 124 ? 37.34301 -31.30402 8.09436 1.000 22.10613 128 ASN B O 1
ATOM 4943 N N . ARG B 1 125 ? 35.81050 -29.78303 7.42026 1.000 20.17752 129 ARG B N 1
ATOM 4944 C CA . ARG B 1 125 ? 34.76875 -30.29782 8.29600 1.000 22.32970 129 ARG B CA 1
ATOM 4945 C C . ARG B 1 125 ? 34.23200 -31.64967 7.84504 1.000 22.52194 129 ARG B C 1
ATOM 4946 O O . ARG B 1 125 ? 33.38339 -32.21519 8.55051 1.000 22.66567 129 ARG B O 1
ATOM 4954 N N . ASN B 1 126 ? 34.68643 -32.17832 6.70073 1.000 21.29185 130 ASN B N 1
ATOM 4955 C CA . ASN B 1 126 ? 34.40218 -33.56484 6.34470 1.000 22.75786 130 ASN B CA 1
ATOM 4956 C C . ASN B 1 126 ? 35.30177 -34.56016 7.07695 1.000 22.41911 130 ASN B C 1
ATOM 4957 O O . ASN B 1 126 ? 35.07767 -35.77062 6.95949 1.000 25.11756 130 ASN B O 1
ATOM 4962 N N . ILE B 1 127 ? 36.31961 -34.09358 7.79541 1.000 23.18583 131 ILE B N 1
ATOM 4963 C CA . ILE B 1 127 ? 37.25120 -34.96639 8.50903 1.000 26.26378 131 ILE B CA 1
ATOM 4964 C C . ILE B 1 127 ? 36.79000 -35.07192 9.95328 1.000 23.24978 131 ILE B C 1
ATOM 4965 O O . ILE B 1 127 ? 36.77798 -34.07043 10.67747 1.000 22.16682 131 ILE B O 1
ATOM 4970 N N . GLU B 1 128 ? 36.43154 -36.27945 10.38106 1.000 25.05014 132 GLU B N 1
ATOM 4971 C CA . GLU B 1 128 ? 36.10438 -36.51412 11.78166 1.000 26.13776 132 GLU B CA 1
ATOM 4972 C C . GLU B 1 128 ? 37.36825 -36.78501 12.59543 1.000 27.44874 132 GLU B C 1
ATOM 4973 O O . GLU B 1 128 ? 38.26460 -37.50904 12.15475 1.000 26.00071 132 GLU B O 1
ATOM 4979 N N . LEU B 1 129 ? 37.43016 -36.18158 13.79010 1.000 24.37005 133 LEU B N 1
ATOM 4980 C CA . LEU B 1 129 ? 38.59659 -36.20372 14.66812 1.000 26.13562 133 LEU B CA 1
ATOM 4981 C C . LEU B 1 129 ? 38.31056 -36.83024 16.03136 1.000 29.83900 133 LEU B C 1
ATOM 4982 O O . LEU B 1 129 ? 39.07566 -36.60436 16.97354 1.000 38.84326 133 LEU B O 1
ATOM 4987 N N . GLY B 1 130 ? 37.22429 -37.57411 16.18536 1.000 25.54360 134 GLY B N 1
ATOM 4988 C CA . GLY B 1 130 ? 36.95033 -38.22460 17.45982 1.000 24.13779 134 GLY B CA 1
ATOM 4989 C C . GLY B 1 130 ? 35.59399 -37.90667 18.06607 1.000 27.07372 134 GLY B C 1
ATOM 4990 O O . GLY B 1 130 ? 35.03004 -36.82653 17.86623 1.000 25.41701 134 GLY B O 1
ATOM 4991 N N . ASP B 1 131 ? 35.06602 -38.86377 18.82676 1.000 22.38888 135 ASP B N 1
ATOM 4992 C CA . ASP B 1 131 ? 33.76513 -38.73052 19.46504 1.000 20.82794 135 ASP B CA 1
ATOM 4993 C C . ASP B 1 131 ? 33.87440 -37.85798 20.70945 1.000 22.03747 135 ASP B C 1
ATOM 4994 O O . ASP B 1 131 ? 34.87944 -37.89060 21.42556 1.000 21.18037 135 ASP B O 1
ATOM 4999 N N . LYS B 1 132 ? 32.83192 -37.07466 20.97503 1.000 20.36730 136 LYS B N 1
ATOM 5000 C CA . LYS B 1 132 ? 32.81286 -36.32740 22.22607 1.000 21.85805 136 LYS B CA 1
ATOM 5001 C C . LYS B 1 132 ? 31.39126 -36.01987 22.66984 1.000 20.16827 136 LYS B C 1
ATOM 5002 O O . LYS B 1 132 ? 30.59708 -35.48928 21.88596 1.000 19.07931 136 LYS B O 1
ATOM 5008 N N . TRP B 1 133 ? 31.08682 -36.33209 23.93460 1.000 16.79584 137 TRP B N 1
ATOM 5009 C CA . TRP B 1 133 ? 29.84080 -35.90376 24.56053 1.000 16.16775 137 TRP B CA 1
ATOM 5010 C C . TRP B 1 133 ? 30.03829 -34.48768 25.07859 1.000 15.78134 137 TRP B C 1
ATOM 5011 O O . TRP B 1 133 ? 30.99977 -34.22372 25.80906 1.000 19.69483 137 TRP B O 1
ATOM 5022 N N . ILE B 1 134 ? 29.15776 -33.56514 24.66866 1.000 14.73798 138 ILE B N 1
ATOM 5023 C CA . ILE B 1 134 ? 29.28384 -32.16294 25.04516 1.000 14.88406 138 ILE B CA 1
ATOM 5024 C C . ILE B 1 134 ? 27.98191 -31.69113 25.65243 1.000 14.93664 138 ILE B C 1
ATOM 5025 O O . ILE B 1 134 ? 26.92963 -32.31145 25.48364 1.000 17.07084 138 ILE B O 1
ATOM 5030 N N . GLU B 1 135 ? 28.05720 -30.55489 26.34238 1.000 14.38656 139 GLU B N 1
ATOM 5031 C CA . GLU B 1 135 ? 26.87437 -29.84630 26.81502 1.000 16.29093 139 GLU B CA 1
ATOM 5032 C C . GLU B 1 135 ? 26.71772 -28.61209 25.93290 1.000 19.09103 139 GLU B C 1
ATOM 5033 O O . GLU B 1 135 ? 27.57246 -27.71694 25.95898 1.000 19.53486 139 GLU B O 1
ATOM 5039 N N . ALA B 1 136 ? 25.63749 -28.56077 25.15048 1.000 16.80879 140 ALA B N 1
ATOM 5040 C CA . ALA B 1 136 ? 25.51863 -27.57811 24.07389 1.000 16.46697 140 ALA B CA 1
ATOM 5041 C C . ALA B 1 136 ? 24.30070 -26.68590 24.27580 1.000 17.52125 140 ALA B C 1
ATOM 5042 O O . ALA B 1 136 ? 23.25882 -27.12324 24.76935 1.000 17.24727 140 ALA B O 1
ATOM 5044 N N . TRP B 1 137 ? 24.43248 -25.42695 23.86315 1.000 17.00078 141 TRP B N 1
ATOM 5045 C CA . TRP B 1 137 ? 23.37840 -24.42927 24.04093 1.000 15.60022 141 TRP B CA 1
ATOM 5046 C C . TRP B 1 137 ? 22.42544 -24.52762 22.85677 1.000 16.76844 141 TRP B C 1
ATOM 5047 O O . TRP B 1 137 ? 22.57628 -23.82217 21.85788 1.000 18.09117 141 TRP B O 1
ATOM 5058 N N . VAL B 1 138 ? 21.41922 -25.40393 22.97301 1.000 15.77135 142 VAL B N 1
ATOM 5059 C CA . VAL B 1 138 ? 20.54824 -25.75417 21.85075 1.000 15.25644 142 VAL B CA 1
ATOM 5060 C C . VAL B 1 138 ? 19.08616 -25.89564 22.26555 1.000 14.46502 142 VAL B C 1
ATOM 5061 O O . VAL B 1 138 ? 18.25791 -26.36850 21.47874 1.000 15.64254 142 VAL B O 1
ATOM 5065 N N . GLU B 1 139 ? 18.73534 -25.48975 23.48035 1.000 14.63151 143 GLU B N 1
ATOM 5066 C CA . GLU B 1 139 ? 17.34188 -25.52666 23.91564 1.000 14.84339 143 GLU B CA 1
ATOM 5067 C C . GLU B 1 139 ? 16.77494 -24.11045 23.89734 1.000 16.71324 143 GLU B C 1
ATOM 5068 O O . GLU B 1 139 ? 17.29035 -23.22692 24.58053 1.000 15.77954 143 GLU B O 1
ATOM 5074 N N . PHE B 1 140 ? 15.71780 -23.89418 23.10988 1.000 15.88180 144 PHE B N 1
ATOM 5075 C CA . PHE B 1 140 ? 15.07395 -22.58749 22.99097 1.000 13.98336 144 PHE B CA 1
ATOM 5076 C C . PHE B 1 140 ? 13.58259 -22.75971 23.22224 1.000 18.91161 144 PHE B C 1
ATOM 5077 O O . PHE B 1 140 ? 12.92138 -23.47469 22.45995 1.000 19.25605 144 PHE B O 1
ATOM 5085 N N . ASP B 1 141 ? 13.04395 -22.08644 24.24617 1.000 16.95253 145 ASP B N 1
ATOM 5086 C CA . ASP B 1 141 ? 11.60478 -22.05871 24.44621 1.000 20.91276 145 ASP B CA 1
ATOM 5087 C C . ASP B 1 141 ? 11.03568 -20.65079 24.61312 1.000 19.60704 145 ASP B C 1
ATOM 5088 O O . ASP B 1 141 ? 9.81885 -20.51307 24.79534 1.000 18.20347 145 ASP B O 1
ATOM 5093 N N . PHE B 1 142 ? 11.86071 -19.61421 24.50847 1.000 19.18777 146 PHE B N 1
ATOM 5094 C CA . PHE B 1 142 ? 11.39384 -18.22726 24.40093 1.000 17.34539 146 PHE B CA 1
ATOM 5095 C C . PHE B 1 142 ? 10.40248 -17.84110 25.51129 1.000 20.28969 146 PHE B C 1
ATOM 5096 O O . PHE B 1 142 ? 9.28433 -17.43149 25.23174 1.000 18.06126 146 PHE B O 1
ATOM 5104 N N . PRO B 1 143 ? 10.80864 -17.96539 26.78046 1.000 18.85342 147 PRO B N 1
ATOM 5105 C CA . PRO B 1 143 ? 9.84030 -17.77395 27.87923 1.000 20.38708 147 PRO B CA 1
ATOM 5106 C C . PRO B 1 143 ? 9.27611 -16.36346 27.98168 1.000 20.81210 147 PRO B C 1
ATOM 5107 O O . PRO B 1 143 ? 8.15228 -16.19160 28.46951 1.000 20.44573 147 PRO B O 1
ATOM 5111 N N . GLY B 1 144 ? 10.01512 -15.34086 27.55534 1.000 18.44192 148 GLY B N 1
ATOM 5112 C CA . GLY B 1 144 ? 9.43797 -14.00785 27.54440 1.000 18.94079 148 GLY B CA 1
ATOM 5113 C C . GLY B 1 144 ? 8.28020 -13.85275 26.58458 1.000 19.36485 148 GLY B C 1
ATOM 5114 O O . GLY B 1 144 ? 7.43922 -12.96761 26.77832 1.000 19.04827 148 GLY B O 1
ATOM 5115 N N . ARG B 1 145 ? 8.21924 -14.68921 25.54699 1.000 18.24329 149 ARG B N 1
ATOM 5116 C CA . ARG B 1 145 ? 7.16249 -14.58928 24.55241 1.000 17.09763 149 ARG B CA 1
ATOM 5117 C C . ARG B 1 145 ? 5.96951 -15.43720 24.93264 1.000 20.06106 149 ARG B C 1
ATOM 5118 O O . ARG B 1 145 ? 4.83715 -15.12258 24.53832 1.000 18.85141 149 ARG B O 1
ATOM 5126 N N . ASN B 1 146 ? 6.21237 -16.49721 25.70764 1.000 21.42437 150 ASN B N 1
ATOM 5127 C CA . ASN B 1 146 ? 5.15220 -17.31474 26.28570 1.000 21.23769 150 ASN B CA 1
ATOM 5128 C C . ASN B 1 146 ? 4.24132 -17.89306 25.20648 1.000 20.14733 150 ASN B C 1
ATOM 5129 O O . ASN B 1 146 ? 3.02119 -17.94890 25.36730 1.000 23.02843 150 ASN B O 1
ATOM 5134 N N . ASP B 1 147 ? 4.84262 -18.30882 24.09085 1.000 17.78603 151 ASP B N 1
ATOM 5135 C CA . ASP B 1 147 ? 4.20742 -19.00279 22.97393 1.000 19.56268 151 ASP B CA 1
ATOM 5136 C C . ASP B 1 147 ? 3.22596 -18.14985 22.17179 1.000 19.12187 151 ASP B C 1
ATOM 5137 O O . ASP B 1 147 ? 2.47461 -18.70241 21.36260 1.000 19.97743 151 ASP B O 1
ATOM 5142 N N . LYS B 1 148 ? 3.19392 -16.83089 22.35007 1.000 17.09130 152 LYS B N 1
ATOM 5143 C CA . LYS B 1 148 ? 2.41505 -16.02732 21.41411 1.000 18.32151 152 LYS B CA 1
ATOM 5144 C C . LYS B 1 148 ? 2.94308 -16.23905 19.99492 1.000 21.42066 152 LYS B C 1
ATOM 5145 O O . LYS B 1 148 ? 4.15518 -16.31764 19.77667 1.000 18.31672 152 LYS B O 1
ATOM 5151 N N . TYR B 1 149 ? 2.01625 -16.35903 19.03516 1.000 16.76717 153 TYR B N 1
ATOM 5152 C CA . TYR B 1 149 ? 2.28315 -16.57988 17.61378 1.000 19.70242 153 TYR B CA 1
ATOM 5153 C C . TYR B 1 149 ? 2.74090 -17.99986 17.29291 1.000 19.57867 153 TYR B C 1
ATOM 5154 O O . TYR B 1 149 ? 2.39894 -18.51365 16.22644 1.000 20.23175 153 TYR B O 1
ATOM 5163 N N . SER B 1 150 ? 3.51725 -18.63875 18.16807 1.000 16.21145 154 SER B N 1
ATOM 5164 C CA . SER B 1 150 ? 4.07643 -19.94303 17.82456 1.000 17.99388 154 SER B CA 1
ATOM 5165 C C . SER B 1 150 ? 4.52733 -20.67726 19.08043 1.000 22.47122 154 SER B C 1
ATOM 5166 O O . SER B 1 150 ? 5.24352 -20.10911 19.90861 1.000 20.45512 154 SER B O 1
ATOM 5169 N N . ASN B 1 151 ? 4.16410 -21.95432 19.19630 1.000 20.95651 155 ASN B N 1
ATOM 5170 C CA . ASN B 1 151 ? 4.61356 -22.75593 20.32425 1.000 23.82211 155 ASN B CA 1
ATOM 5171 C C . ASN B 1 151 ? 5.75284 -23.69795 19.94731 1.000 21.59360 155 ASN B C 1
ATOM 5172 O O . ASN B 1 151 ? 6.05158 -24.62963 20.70081 1.000 21.07874 155 ASN B O 1
ATOM 5177 N N . PHE B 1 152 ? 6.39867 -23.46255 18.80770 1.000 20.17077 156 PHE B N 1
ATOM 5178 C CA . PHE B 1 152 ? 7.52205 -24.28861 18.39545 1.000 18.11196 156 PHE B CA 1
ATOM 5179 C C . PHE B 1 152 ? 8.72350 -24.01288 19.28348 1.000 20.19555 156 PHE B C 1
ATOM 5180 O O . PHE B 1 152 ? 9.15291 -22.86144 19.42031 1.000 17.67049 156 PHE B O 1
ATOM 5188 N N . HIS B 1 153 ? 9.28925 -25.07278 19.86096 1.000 18.94003 157 HIS B N 1
ATOM 5189 C CA . HIS B 1 153 ? 10.48623 -24.97229 20.68534 1.000 15.76624 157 HIS B CA 1
ATOM 5190 C C . HIS B 1 153 ? 11.62941 -25.73403 20.01817 1.000 18.93882 157 HIS B C 1
ATOM 5191 O O . HIS B 1 153 ? 11.43156 -26.83082 19.48430 1.000 18.40738 157 HIS B O 1
ATOM 5198 N N . TRP B 1 154 ? 12.82530 -25.14826 20.04236 1.000 14.35192 158 TRP B N 1
ATOM 5199 C CA . TRP B 1 154 ? 14.00284 -25.75233 19.43185 1.000 13.68238 158 TRP B CA 1
ATOM 5200 C C . TRP B 1 154 ? 14.71805 -26.64522 20.44645 1.000 16.25178 158 TRP B C 1
ATOM 5201 O O . TRP B 1 154 ? 14.80245 -26.31442 21.63392 1.000 15.61215 158 TRP B O 1
ATOM 5212 N N . THR B 1 155 ? 15.21657 -27.78641 19.97431 1.000 15.25654 159 THR B N 1
ATOM 5213 C CA . THR B 1 155 ? 15.98181 -28.71653 20.80089 1.000 15.27665 159 THR B CA 1
ATOM 5214 C C . THR B 1 155 ? 17.11921 -29.26009 19.94393 1.000 16.81191 159 THR B C 1
ATOM 5215 O O . THR B 1 155 ? 17.26480 -28.89315 18.77118 1.000 13.83221 159 THR B O 1
ATOM 5219 N N . TRP B 1 156 ? 17.92732 -30.15033 20.52821 1.000 16.38358 160 TRP B N 1
ATOM 5220 C CA . TRP B 1 156 ? 19.23936 -30.46288 19.95496 1.000 16.43006 160 TRP B CA 1
ATOM 5221 C C . TRP B 1 156 ? 19.16285 -31.00930 18.52349 1.000 17.53665 160 TRP B C 1
ATOM 5222 O O . TRP B 1 156 ? 20.04141 -30.71058 17.70032 1.000 14.88337 160 TRP B O 1
ATOM 5233 N N . TYR B 1 157 ? 18.15944 -31.85307 18.21066 1.000 15.68309 161 TYR B N 1
ATOM 5234 C CA . TYR B 1 157 ? 18.15256 -32.51219 16.90333 1.000 15.08400 161 TYR B CA 1
ATOM 5235 C C . TYR B 1 157 ? 17.70144 -31.59108 15.77554 1.000 16.33666 161 TYR B C 1
ATOM 5236 O O . TYR B 1 157 ? 17.78936 -31.98079 14.60385 1.000 16.77355 161 TYR B O 1
ATOM 5245 N N . HIS B 1 158 ? 17.25338 -30.37727 16.09279 1.000 15.53910 162 HIS B N 1
ATOM 5246 C CA . HIS B 1 158 ? 17.03474 -29.37095 15.06212 1.000 13.59444 162 HIS B CA 1
ATOM 5247 C C . HIS B 1 158 ? 18.33272 -28.78861 14.52331 1.000 15.77380 162 HIS B C 1
ATOM 5248 O O . HIS B 1 158 ? 18.28846 -28.04716 13.53825 1.000 13.67046 162 HIS B O 1
ATOM 5255 N N . PHE B 1 159 ? 19.48423 -29.09554 15.13403 1.000 14.11144 163 PHE B N 1
ATOM 5256 C CA . PHE B 1 159 ? 20.74807 -28.47860 14.75701 1.000 13.09677 163 PHE B CA 1
ATOM 5257 C C . PHE B 1 159 ? 21.73799 -29.53565 14.29284 1.000 17.07312 163 PHE B C 1
ATOM 5258 O O . PHE B 1 159 ? 21.68969 -30.69199 14.73438 1.000 15.62131 163 PHE B O 1
ATOM 5266 N N . ASP B 1 160 ? 22.64581 -29.13386 13.39352 1.000 12.80048 164 ASP B N 1
ATOM 5267 C CA . ASP B 1 160 ? 23.69559 -30.03661 12.93771 1.000 11.92538 164 ASP B CA 1
ATOM 5268 C C . ASP B 1 160 ? 24.96020 -29.97269 13.77932 1.000 15.26262 164 ASP B C 1
ATOM 5269 O O . ASP B 1 160 ? 25.77324 -30.89888 13.70373 1.000 15.59199 164 ASP B O 1
ATOM 5274 N N . GLY B 1 161 ? 25.17042 -28.90785 14.53988 1.000 14.25044 165 GLY B N 1
ATOM 5275 C CA . GLY B 1 161 ? 26.41607 -28.76939 15.27453 1.000 15.21728 165 GLY B CA 1
ATOM 5276 C C . GLY B 1 161 ? 26.46667 -27.44290 15.99812 1.000 15.60208 165 GLY B C 1
ATOM 5277 O O . GLY B 1 161 ? 25.61657 -26.56886 15.79793 1.000 13.52458 165 GLY B O 1
ATOM 5278 N N . VAL B 1 162 ? 27.49744 -27.31186 16.84509 1.000 13.68247 166 VAL B N 1
ATOM 5279 C CA . VAL B 1 162 ? 27.79379 -26.10158 17.61705 1.000 13.31512 166 VAL B CA 1
ATOM 5280 C C . VAL B 1 162 ? 29.30943 -25.95202 17.66939 1.000 16.86318 166 VAL B C 1
ATOM 5281 O O . VAL B 1 162 ? 30.05844 -26.83948 17.25756 1.000 17.73342 166 VAL B O 1
ATOM 5285 N N . ASP B 1 163 ? 29.77058 -24.81922 18.19662 1.000 16.72117 167 ASP B N 1
ATOM 5286 C CA . ASP B 1 163 ? 31.20888 -24.61184 18.33172 1.000 19.69299 167 ASP B CA 1
ATOM 5287 C C . ASP B 1 163 ? 31.66407 -24.48906 19.77856 1.000 21.64474 167 ASP B C 1
ATOM 5288 O O . ASP B 1 163 ? 32.79012 -24.03331 20.01717 1.000 22.13744 167 ASP B O 1
ATOM 5293 N N . TRP B 1 164 ? 30.82494 -24.85448 20.74470 1.000 18.84686 168 TRP B N 1
ATOM 5294 C CA . TRP B 1 164 ? 31.16012 -24.65014 22.14724 1.000 18.59142 168 TRP B CA 1
ATOM 5295 C C . TRP B 1 164 ? 30.59080 -25.79608 22.96851 1.000 19.23384 168 TRP B C 1
ATOM 5296 O O . TRP B 1 164 ? 29.40698 -26.11980 22.84409 1.000 16.26939 168 TRP B O 1
ATOM 5307 N N . ASP B 1 165 ? 31.43326 -26.38494 23.81819 1.000 17.55658 169 ASP B N 1
ATOM 5308 C CA . ASP B 1 165 ? 31.01876 -27.38446 24.80216 1.000 19.65449 169 ASP B CA 1
ATOM 5309 C C . ASP B 1 165 ? 31.03139 -26.69145 26.15875 1.000 18.11032 169 ASP B C 1
ATOM 5310 O O . ASP B 1 165 ? 32.09703 -26.30207 26.65322 1.000 22.22802 169 ASP B O 1
ATOM 5315 N N . ASP B 1 166 ? 29.85800 -26.51797 26.76522 1.000 16.47545 170 ASP B N 1
ATOM 5316 C CA . ASP B 1 166 ? 29.82234 -25.78059 28.01639 1.000 16.49617 170 ASP B CA 1
ATOM 5317 C C . ASP B 1 166 ? 30.38000 -26.58403 29.19089 1.000 19.78641 170 ASP B C 1
ATOM 5318 O O . ASP B 1 166 ? 30.79388 -25.97907 30.17856 1.000 21.51570 170 ASP B O 1
ATOM 5323 N N . ALA B 1 167 ? 30.42315 -27.91463 29.10091 1.000 19.67930 171 ALA B N 1
ATOM 5324 C CA . ALA B 1 167 ? 30.91014 -28.73991 30.20855 1.000 18.47732 171 ALA B CA 1
ATOM 5325 C C . ALA B 1 167 ? 32.43291 -28.69646 30.31645 1.000 20.76143 171 ALA B C 1
ATOM 5326 O O . ALA B 1 167 ? 32.98556 -28.38098 31.37392 1.000 25.33293 171 ALA B O 1
ATOM 5328 N N . GLY B 1 168 ? 33.12316 -29.03170 29.24191 1.000 21.53503 172 GLY B N 1
ATOM 5329 C CA . GLY B 1 168 ? 34.56088 -28.87512 29.20211 1.000 21.84279 172 GLY B CA 1
ATOM 5330 C C . GLY B 1 168 ? 35.04582 -27.47847 28.90461 1.000 25.89250 172 GLY B C 1
ATOM 5331 O O . GLY B 1 168 ? 36.25508 -27.23304 28.92066 1.000 29.64789 172 GLY B O 1
ATOM 5332 N N . GLU B 1 169 ? 34.13707 -26.54467 28.63445 1.000 25.05615 173 GLU B N 1
ATOM 5333 C CA . GLU B 1 169 ? 34.49103 -25.15849 28.34286 1.000 27.17372 173 GLU B CA 1
ATOM 5334 C C . GLU B 1 169 ? 35.51261 -25.08482 27.20183 1.000 29.42936 173 GLU B C 1
ATOM 5335 O O . GLU B 1 169 ? 36.58881 -24.50022 27.33370 1.000 31.29683 173 GLU B O 1
ATOM 5341 N N . GLU B 1 170 ? 35.14568 -25.68793 26.06050 1.000 23.77401 174 GLU B N 1
ATOM 5342 C CA . GLU B 1 170 ? 36.04923 -25.88451 24.93109 1.000 25.59004 174 GLU B CA 1
ATOM 5343 C C . GLU B 1 170 ? 35.44366 -25.35451 23.63747 1.000 27.61626 174 GLU B C 1
ATOM 5344 O O . GLU B 1 170 ? 34.31036 -25.71168 23.28696 1.000 21.16316 174 GLU B O 1
ATOM 5350 N N . LYS B 1 171 ? 36.21754 -24.53429 22.91943 1.000 23.69547 175 LYS B N 1
ATOM 5351 C CA . LYS B 1 171 ? 35.84630 -24.03956 21.59476 1.000 23.78696 175 LYS B CA 1
ATOM 5352 C C . LYS B 1 171 ? 36.37849 -24.98457 20.52211 1.000 26.52079 175 LYS B C 1
ATOM 5353 O O . LYS B 1 171 ? 37.59782 -25.14266 20.37425 1.000 25.31173 175 LYS B O 1
ATOM 5359 N N . ALA B 1 172 ? 35.46607 -25.59415 19.76662 1.000 21.97051 176 ALA B N 1
ATOM 5360 C CA . ALA B 1 172 ? 35.78020 -26.52430 18.68424 1.000 21.79363 176 ALA B CA 1
ATOM 5361 C C . ALA B 1 172 ? 34.48391 -26.82848 17.94725 1.000 23.15031 176 ALA B C 1
ATOM 5362 O O . ALA B 1 172 ? 33.39741 -26.70819 18.51685 1.000 22.90070 176 ALA B O 1
ATOM 5364 N N . ILE B 1 173 ? 34.59279 -27.24161 16.68833 1.000 21.48515 177 ILE B N 1
ATOM 5365 C CA . ILE B 1 173 ? 33.38494 -27.56397 15.93282 1.000 21.35843 177 ILE B CA 1
ATOM 5366 C C . ILE B 1 173 ? 32.95989 -28.98441 16.28353 1.000 21.98954 177 ILE B C 1
ATOM 5367 O O . ILE B 1 173 ? 33.70020 -29.94123 16.03761 1.000 18.32208 177 ILE B O 1
ATOM 5372 N N . PHE B 1 174 ? 31.76253 -29.12634 16.84024 1.000 14.60646 178 PHE B N 1
ATOM 5373 C CA . PHE B 1 174 ? 31.22006 -30.43036 17.20013 1.000 17.66586 178 PHE B CA 1
ATOM 5374 C C . PHE B 1 174 ? 30.01615 -30.71842 16.31158 1.000 17.04638 178 PHE B C 1
ATOM 5375 O O . PHE B 1 174 ? 29.03042 -29.98202 16.36562 1.000 15.18917 178 PHE B O 1
ATOM 5383 N N . LYS B 1 175 ? 30.10327 -31.77201 15.49404 1.000 13.36832 179 LYS B N 1
ATOM 5384 C CA . LYS B 1 175 ? 29.00416 -32.16877 14.61697 1.000 17.46914 179 LYS B CA 1
ATOM 5385 C C . LYS B 1 175 ? 28.12725 -33.18504 15.33291 1.000 16.82122 179 LYS B C 1
ATOM 5386 O O . LYS B 1 175 ? 28.63321 -34.17567 15.86523 1.000 18.39527 179 LYS B O 1
ATOM 5392 N N . PHE B 1 176 ? 26.81973 -32.95229 15.33007 1.000 16.80285 180 PHE B N 1
ATOM 5393 C CA . PHE B 1 176 ? 25.90471 -33.79293 16.09551 1.000 17.04298 180 PHE B CA 1
ATOM 5394 C C . PHE B 1 176 ? 25.71555 -35.15559 15.43407 1.000 20.08173 180 PHE B C 1
ATOM 5395 O O . PHE B 1 176 ? 25.52063 -35.25638 14.22130 1.000 17.54171 180 PHE B O 1
ATOM 5403 N N . LYS B 1 177 ? 25.73260 -36.20782 16.24686 1.000 18.22805 181 LYS B N 1
ATOM 5404 C CA . LYS B 1 177 ? 25.48016 -37.56393 15.77991 1.000 20.24403 181 LYS B CA 1
ATOM 5405 C C . LYS B 1 177 ? 23.99261 -37.90290 15.85087 1.000 18.50223 181 LYS B C 1
ATOM 5406 O O . LYS B 1 177 ? 23.19633 -37.21590 16.49199 1.000 21.08142 181 LYS B O 1
ATOM 5412 N N . GLY B 1 178 ? 23.62016 -38.98822 15.17907 1.000 21.60017 182 GLY B N 1
ATOM 5413 C CA . GLY B 1 178 ? 22.24555 -39.44367 15.18068 1.000 19.25120 182 GLY B CA 1
ATOM 5414 C C . GLY B 1 178 ? 21.80971 -39.90267 13.80995 1.000 21.64181 182 GLY B C 1
ATOM 5415 O O . GLY B 1 178 ? 22.51592 -39.67859 12.82214 1.000 22.41703 182 GLY B O 1
ATOM 5416 N N . GLU B 1 179 ? 20.65131 -40.54791 13.72369 1.000 23.49078 183 GLU B N 1
ATOM 5417 C CA . GLU B 1 179 ? 20.20567 -41.05039 12.43280 1.000 26.82583 183 GLU B CA 1
ATOM 5418 C C . GLU B 1 179 ? 19.91354 -39.88927 11.49811 1.000 24.02628 183 GLU B C 1
ATOM 5419 O O . GLU B 1 179 ? 19.18363 -38.95906 11.85482 1.000 25.45532 183 GLU B O 1
ATOM 5425 N N . GLY B 1 180 ? 20.49287 -39.94276 10.30809 1.000 24.59358 184 GLY B N 1
ATOM 5426 C CA . GLY B 1 180 ? 20.31208 -38.86887 9.35947 1.000 28.85365 184 GLY B CA 1
ATOM 5427 C C . GLY B 1 180 ? 21.02395 -37.58157 9.70710 1.000 27.73273 184 GLY B C 1
ATOM 5428 O O . GLY B 1 180 ? 20.71795 -36.54721 9.10321 1.000 27.63842 184 GLY B O 1
ATOM 5429 N N . LYS B 1 181 ? 21.95803 -37.59844 10.66121 1.000 22.18774 185 LYS B N 1
ATOM 5430 C CA . LYS B 1 181 ? 22.68534 -36.38729 11.04046 1.000 20.83771 185 LYS B CA 1
ATOM 5431 C C . LYS B 1 181 ? 23.94029 -36.25353 10.18325 1.000 23.39152 185 LYS B C 1
ATOM 5432 O O . LYS B 1 181 ? 24.76136 -37.17171 10.12053 1.000 22.05945 185 LYS B O 1
ATOM 5438 N N . ALA B 1 182 ? 24.07742 -35.10995 9.51745 1.000 19.24927 186 ALA B N 1
ATOM 5439 C CA . ALA B 1 182 ? 25.18845 -34.83782 8.61509 1.000 18.72491 186 ALA B CA 1
ATOM 5440 C C . ALA B 1 182 ? 25.22198 -33.33655 8.37343 1.000 17.71660 186 ALA B C 1
ATOM 5441 O O . ALA B 1 182 ? 24.19975 -32.65821 8.50324 1.000 15.88599 186 ALA B O 1
ATOM 5443 N N . TRP B 1 183 ? 26.39877 -32.81318 8.03352 1.000 18.91284 187 TRP B N 1
ATOM 5444 C CA . TRP B 1 183 ? 26.41165 -31.48377 7.43684 1.000 17.64536 187 TRP B CA 1
ATOM 5445 C C . TRP B 1 183 ? 25.48352 -31.48531 6.22648 1.000 17.10481 187 TRP B C 1
ATOM 5446 O O . TRP B 1 183 ? 25.43371 -32.45839 5.46596 1.000 16.73676 187 TRP B O 1
ATOM 5457 N N . ASP B 1 184 ? 24.73558 -30.39524 6.05379 1.000 14.44717 188 ASP B N 1
ATOM 5458 C CA . ASP B 1 184 ? 23.84960 -30.25798 4.90878 1.000 13.84165 188 ASP B CA 1
ATOM 5459 C C . ASP B 1 184 ? 24.63870 -30.18421 3.59640 1.000 17.19711 188 ASP B C 1
ATOM 5460 O O . ASP B 1 184 ? 25.82543 -29.84073 3.55969 1.000 16.21158 188 ASP B O 1
ATOM 5465 N N . TRP B 1 185 ? 23.95668 -30.51822 2.50187 1.000 16.58699 189 TRP B N 1
ATOM 5466 C CA . TRP B 1 185 ? 24.50687 -30.41641 1.15045 1.000 15.24528 189 TRP B CA 1
ATOM 5467 C C . TRP B 1 185 ? 23.32840 -30.15903 0.21907 1.000 19.80717 189 TRP B C 1
ATOM 5468 O O . TRP B 1 185 ? 22.26931 -30.76057 0.40558 1.000 19.84340 189 TRP B O 1
ATOM 5479 N N . GLU B 1 186 ? 23.47773 -29.24926 -0.74891 1.000 20.11304 190 GLU B N 1
ATOM 5480 C CA . GLU B 1 186 ? 24.71828 -28.55582 -1.08227 1.000 15.24617 190 GLU B CA 1
ATOM 5481 C C . GLU B 1 186 ? 24.92846 -27.23708 -0.33555 1.000 17.25476 190 GLU B C 1
ATOM 5482 O O . GLU B 1 186 ? 24.00863 -26.44011 -0.14135 1.000 15.33562 190 GLU B O 1
ATOM 5488 N N . VAL B 1 187 ? 26.17065 -27.02377 0.08349 1.000 16.83988 191 VAL B N 1
ATOM 5489 C CA . VAL B 1 187 ? 26.64335 -25.75915 0.62179 1.000 16.66216 191 VAL B CA 1
ATOM 5490 C C . VAL B 1 187 ? 28.00897 -25.51053 -0.00609 1.000 14.21512 191 VAL B C 1
ATOM 5491 O O . VAL B 1 187 ? 28.47076 -26.29255 -0.83743 1.000 17.06001 191 VAL B O 1
ATOM 5495 N N . SER B 1 188 ? 28.65976 -24.42280 0.38658 1.000 16.39110 192 SER B N 1
ATOM 5496 C CA . SER B 1 188 ? 29.96966 -24.14745 -0.17003 1.000 17.88929 192 SER B CA 1
ATOM 5497 C C . SER B 1 188 ? 30.94436 -25.25882 0.21250 1.000 18.85697 192 SER B C 1
ATOM 5498 O O . SER B 1 188 ? 30.92725 -25.75586 1.34078 1.000 15.80067 192 SER B O 1
ATOM 5501 N N . SER B 1 189 ? 31.80135 -25.65173 -0.73236 1.000 21.05215 193 SER B N 1
ATOM 5502 C CA . SER B 1 189 ? 32.81720 -26.65425 -0.43376 1.000 20.07033 193 SER B CA 1
ATOM 5503 C C . SER B 1 189 ? 34.09824 -26.03693 0.10266 1.000 23.11116 193 SER B C 1
ATOM 5504 O O . SER B 1 189 ? 35.06881 -26.76205 0.34599 1.000 24.33857 193 SER B O 1
ATOM 5507 N N . GLU B 1 190 ? 34.12011 -24.72594 0.32257 1.000 18.35604 194 GLU B N 1
ATOM 5508 C CA . GLU B 1 190 ? 35.21689 -24.14060 1.07265 1.000 19.69982 194 GLU B CA 1
ATOM 5509 C C . GLU B 1 190 ? 35.23887 -24.75084 2.47266 1.000 22.32674 194 GLU B C 1
ATOM 5510 O O . GLU B 1 190 ? 34.19016 -25.06828 3.04642 1.000 18.13219 194 GLU B O 1
ATOM 5516 N N . LYS B 1 191 ? 36.45222 -24.97257 2.99227 1.000 22.03199 195 LYS B N 1
ATOM 5517 C CA . LYS B 1 191 ? 36.68155 -25.74611 4.21836 1.000 21.92207 195 LYS B CA 1
ATOM 5518 C C . LYS B 1 191 ? 36.04470 -27.13385 4.12882 1.000 20.55804 195 LYS B C 1
ATOM 5519 O O . LYS B 1 191 ? 35.62496 -27.70854 5.13947 1.000 19.98840 195 LYS B O 1
ATOM 5525 N N . GLY B 1 192 ? 35.98666 -27.68070 2.91735 1.000 17.90584 196 GLY B N 1
ATOM 5526 C CA . GLY B 1 192 ? 35.44811 -29.00240 2.66253 1.000 20.67881 196 GLY B CA 1
ATOM 5527 C C . GLY B 1 192 ? 33.93357 -28.99875 2.63991 1.000 19.18126 196 GLY B C 1
ATOM 5528 O O . GLY B 1 192 ? 33.30280 -29.42115 1.66989 1.000 17.38554 196 GLY B O 1
ATOM 5529 N N . ASN B 1 193 ? 33.34618 -28.51632 3.72939 1.000 20.70499 197 ASN B N 1
ATOM 5530 C CA . ASN B 1 193 ? 31.90579 -28.29184 3.80755 1.000 17.59148 197 ASN B CA 1
ATOM 5531 C C . ASN B 1 193 ? 31.70033 -27.10159 4.73491 1.000 18.02637 197 ASN B C 1
ATOM 5532 O O . ASN B 1 193 ? 32.05210 -27.16990 5.91543 1.000 16.53503 197 ASN B O 1
ATOM 5537 N N . TYR B 1 194 ? 31.16913 -25.99670 4.20060 1.000 15.02257 198 TYR B N 1
ATOM 5538 C CA . TYR B 1 194 ? 31.03870 -24.75454 4.95244 1.000 14.67173 198 TYR B CA 1
ATOM 5539 C C . TYR B 1 194 ? 29.65769 -24.58984 5.58357 1.000 16.62454 198 TYR B C 1
ATOM 5540 O O . TYR B 1 194 ? 29.22133 -23.46011 5.84190 1.000 14.50812 198 TYR B O 1
ATOM 5549 N N . ASP B 1 195 ? 28.96357 -25.69380 5.86620 1.000 14.98896 199 ASP B N 1
ATOM 5550 C CA . ASP B 1 195 ? 27.66479 -25.59486 6.54043 1.000 17.03551 199 ASP B CA 1
ATOM 5551 C C . ASP B 1 195 ? 27.79167 -24.88181 7.88443 1.000 14.17243 199 ASP B C 1
ATOM 5552 O O . ASP B 1 195 ? 26.99916 -23.98125 8.19512 1.000 11.10541 199 ASP B O 1
ATOM 5557 N N . TYR B 1 196 ? 28.80282 -25.24996 8.68528 1.000 13.72104 200 TYR B N 1
ATOM 5558 C CA . TYR B 1 196 ? 28.98327 -24.66463 10.00898 1.000 15.04550 200 TYR B CA 1
ATOM 5559 C C . TYR B 1 196 ? 29.65740 -23.29894 9.90639 1.000 15.56848 200 TYR B C 1
ATOM 5560 O O . TYR B 1 196 ? 30.70597 -23.15295 9.27050 1.000 15.96896 200 TYR B O 1
ATOM 5569 N N . LEU B 1 197 ? 29.05610 -22.30364 10.55186 1.000 12.10758 201 LEU B N 1
ATOM 5570 C CA . LEU B 1 197 ? 29.65329 -20.97533 10.64756 1.000 17.66693 201 LEU B CA 1
ATOM 5571 C C . LEU B 1 197 ? 29.84445 -20.55135 12.09642 1.000 17.44471 201 LEU B C 1
ATOM 5572 O O . LEU B 1 197 ? 30.98033 -20.27939 12.51230 1.000 17.43718 201 LEU B O 1
ATOM 5577 N N . MET B 1 198 ? 28.76280 -20.46048 12.86839 1.000 12.42710 202 MET B N 1
ATOM 5578 C CA . MET B 1 198 ? 28.82277 -19.99193 14.24287 1.000 14.90297 202 MET B CA 1
ATOM 5579 C C . MET B 1 198 ? 27.53121 -20.38933 14.94316 1.000 14.95370 202 MET B C 1
ATOM 5580 O O . MET B 1 198 ? 26.56006 -20.81035 14.30628 1.000 16.50047 202 MET B O 1
ATOM 5585 N N . TYR B 1 199 ? 27.53250 -20.23211 16.26902 1.000 14.96264 203 TYR B N 1
ATOM 5586 C CA . TYR B 1 199 ? 26.39080 -20.53287 17.12672 1.000 16.97830 203 TYR B CA 1
ATOM 5587 C C . TYR B 1 199 ? 25.87794 -21.95151 16.87982 1.000 16.30249 203 TYR B C 1
ATOM 5588 O O . TYR B 1 199 ? 26.66966 -22.85790 16.61427 1.000 16.18693 203 TYR B O 1
ATOM 5597 N N . ALA B 1 200 ? 24.56120 -22.16204 16.95448 1.000 13.76156 204 ALA B N 1
ATOM 5598 C CA . ALA B 1 200 ? 23.96690 -23.48324 16.76137 1.000 13.83055 204 ALA B CA 1
ATOM 5599 C C . ALA B 1 200 ? 23.44875 -23.56699 15.32877 1.000 15.11552 204 ALA B C 1
ATOM 5600 O O . ALA B 1 200 ? 22.52247 -22.84470 14.95565 1.000 13.77728 204 ALA B O 1
ATOM 5602 N N . ASP B 1 201 ? 24.04144 -24.45386 14.53741 1.000 12.84341 205 ASP B N 1
ATOM 5603 C CA . ASP B 1 201 ? 23.77944 -24.51649 13.10575 1.000 12.93566 205 ASP B CA 1
ATOM 5604 C C . ASP B 1 201 ? 22.49067 -25.27889 12.80343 1.000 15.62120 205 ASP B C 1
ATOM 5605 O O . ASP B 1 201 ? 22.35202 -26.43861 13.18898 1.000 13.64287 205 ASP B O 1
ATOM 5610 N N . LEU B 1 202 ? 21.57583 -24.64878 12.06735 1.000 12.74077 206 LEU B N 1
ATOM 5611 C CA . LEU B 1 202 ? 20.30058 -25.28755 11.74235 1.000 14.92846 206 LEU B CA 1
ATOM 5612 C C . LEU B 1 202 ? 20.51775 -26.47400 10.81588 1.000 12.73609 206 LEU B C 1
ATOM 5613 O O . LEU B 1 202 ? 21.33895 -26.42249 9.89468 1.000 11.41232 206 LEU B O 1
ATOM 5618 N N . ASP B 1 203 ? 19.78274 -27.56026 11.07926 1.000 15.17962 207 ASP B N 1
ATOM 5619 C CA . ASP B 1 203 ? 19.79897 -28.75037 10.22392 1.000 13.81799 207 ASP B CA 1
ATOM 5620 C C . ASP B 1 203 ? 18.69808 -28.57264 9.18924 1.000 15.80192 207 ASP B C 1
ATOM 5621 O O . ASP B 1 203 ? 17.52049 -28.81490 9.47120 1.000 13.07232 207 ASP B O 1
ATOM 5626 N N . MET B 1 204 ? 19.08029 -28.20419 7.97291 1.000 15.38508 208 MET B N 1
ATOM 5627 C CA . MET B 1 204 ? 18.07533 -27.92334 6.95785 1.000 16.20791 208 MET B CA 1
ATOM 5628 C C . MET B 1 204 ? 17.47649 -29.20409 6.36441 1.000 17.43523 208 MET B C 1
ATOM 5629 O O . MET B 1 204 ? 16.56969 -29.13747 5.52843 1.000 15.58407 208 MET B O 1
ATOM 5634 N N . ASP B 1 205 ? 17.97754 -30.35974 6.76519 1.000 16.32565 209 ASP B N 1
ATOM 5635 C CA . ASP B 1 205 ? 17.40677 -31.62861 6.36175 1.000 18.59679 209 ASP B CA 1
ATOM 5636 C C . ASP B 1 205 ? 16.34897 -32.11487 7.33965 1.000 20.26024 209 ASP B C 1
ATOM 5637 O O . ASP B 1 205 ? 15.70129 -33.13298 7.07886 1.000 18.73456 209 ASP B O 1
ATOM 5642 N N . HIS B 1 206 ? 16.17818 -31.42917 8.47285 1.000 17.54066 210 HIS B N 1
ATOM 5643 C CA . HIS B 1 206 ? 15.23895 -31.94286 9.45787 1.000 20.68703 210 HIS B CA 1
ATOM 5644 C C . HIS B 1 206 ? 13.83382 -31.46579 9.12904 1.000 21.20868 210 HIS B C 1
ATOM 5645 O O . HIS B 1 206 ? 13.62967 -30.26596 8.93093 1.000 17.42676 210 HIS B O 1
ATOM 5652 N N . PRO B 1 207 ? 12.84400 -32.35825 9.08811 1.000 20.13294 211 PRO B N 1
ATOM 5653 C CA . PRO B 1 207 ? 11.51361 -31.94231 8.61184 1.000 19.49453 211 PRO B CA 1
ATOM 5654 C C . PRO B 1 207 ? 10.84200 -30.90616 9.49268 1.000 19.87286 211 PRO B C 1
ATOM 5655 O O . PRO B 1 207 ? 10.08154 -30.08040 8.97258 1.000 15.67213 211 PRO B O 1
ATOM 5659 N N . GLU B 1 208 ? 11.07683 -30.91541 10.80975 1.000 14.81224 212 GLU B N 1
ATOM 5660 C CA . GLU B 1 208 ? 10.43424 -29.89865 11.63288 1.000 16.06272 212 GLU B CA 1
ATOM 5661 C C . GLU B 1 208 ? 11.05755 -28.53129 11.40849 1.000 14.21094 212 GLU B C 1
ATOM 5662 O O . GLU B 1 208 ? 10.36529 -27.51334 11.51851 1.000 17.49137 212 GLU B O 1
ATOM 5668 N N . VAL B 1 209 ? 12.35076 -28.49441 11.08932 1.000 13.66323 213 VAL B N 1
ATOM 5669 C CA . VAL B 1 209 ? 13.00106 -27.22887 10.74865 1.000 15.56993 213 VAL B CA 1
ATOM 5670 C C . VAL B 1 209 ? 12.50324 -26.72843 9.39806 1.000 16.03459 213 VAL B C 1
ATOM 5671 O O . VAL B 1 209 ? 12.17019 -25.54817 9.23884 1.000 15.31117 213 VAL B O 1
ATOM 5675 N N . LYS B 1 210 ? 12.43090 -27.61950 8.41066 1.000 14.55410 214 LYS B N 1
ATOM 5676 C CA . LYS B 1 210 ? 11.95150 -27.20040 7.09514 1.000 13.71167 214 LYS B CA 1
ATOM 5677 C C . LYS B 1 210 ? 10.55487 -26.60980 7.18922 1.000 15.23435 214 LYS B C 1
ATOM 5678 O O . LYS B 1 210 ? 10.24714 -25.61586 6.52672 1.000 14.80853 214 LYS B O 1
ATOM 5684 N N . GLN B 1 211 ? 9.68800 -27.21428 8.00139 1.000 16.38437 215 GLN B N 1
ATOM 5685 C CA . GLN B 1 211 ? 8.33270 -26.68903 8.13336 1.000 16.07416 215 GLN B CA 1
ATOM 5686 C C . GLN B 1 211 ? 8.30986 -25.41423 8.97248 1.000 15.49113 215 GLN B C 1
ATOM 5687 O O . GLN B 1 211 ? 7.57059 -24.47158 8.65843 1.000 15.92846 215 GLN B O 1
ATOM 5693 N N . GLU B 1 212 ? 9.11670 -25.35663 10.03457 1.000 15.01467 216 GLU B N 1
ATOM 5694 C CA . GLU B 1 212 ? 9.05168 -24.20706 10.93504 1.000 14.72238 216 GLU B CA 1
ATOM 5695 C C . GLU B 1 212 ? 9.47394 -22.92153 10.23234 1.000 13.31623 216 GLU B C 1
ATOM 5696 O O . GLU B 1 212 ? 8.87168 -21.86598 10.45179 1.000 13.99916 216 GLU B O 1
ATOM 5702 N N . LEU B 1 213 ? 10.50560 -22.97955 9.38438 1.000 12.15727 217 LEU B N 1
ATOM 5703 C CA . LEU B 1 213 ? 10.93395 -21.75018 8.71113 1.000 14.05808 217 LEU B CA 1
ATOM 5704 C C . LEU B 1 213 ? 9.89945 -21.27286 7.69764 1.000 16.06372 217 LEU B C 1
ATOM 5705 O O . LEU B 1 213 ? 9.73372 -20.05842 7.49853 1.000 14.07100 217 LEU B O 1
ATOM 5710 N N . LYS B 1 214 ? 9.20903 -22.20435 7.03268 1.000 13.11513 218 LYS B N 1
ATOM 5711 C CA . LYS B 1 214 ? 8.10919 -21.80572 6.16089 1.000 12.91420 218 LYS B CA 1
ATOM 5712 C C . LYS B 1 214 ? 6.97682 -21.18288 6.96077 1.000 16.60324 218 LYS B C 1
ATOM 5713 O O . LYS B 1 214 ? 6.42554 -20.14779 6.56105 1.000 16.43834 218 LYS B O 1
ATOM 5719 N N . ASP B 1 215 ? 6.62006 -21.80292 8.09308 1.000 15.89801 219 ASP B N 1
ATOM 5720 C CA . ASP B 1 215 ? 5.58352 -21.25248 8.96664 1.000 17.86439 219 ASP B CA 1
ATOM 5721 C C . ASP B 1 215 ? 5.94039 -19.84654 9.42409 1.000 18.05321 219 ASP B C 1
ATOM 5722 O O . ASP B 1 215 ? 5.08411 -18.94438 9.42852 1.000 17.24103 219 ASP B O 1
ATOM 5727 N N . TRP B 1 216 ? 7.19069 -19.66026 9.87958 1.000 14.67512 220 TRP B N 1
ATOM 5728 C CA . TRP B 1 216 ? 7.61277 -18.33449 10.30980 1.000 14.20502 220 TRP B CA 1
ATOM 5729 C C . TRP B 1 216 ? 7.55272 -17.35452 9.14214 1.000 13.28619 220 TRP B C 1
ATOM 5730 O O . TRP B 1 216 ? 7.09731 -16.22100 9.30264 1.000 12.12706 220 TRP B O 1
ATOM 5741 N N . GLY B 1 217 ? 7.98437 -17.78643 7.95545 1.000 14.03637 221 GLY B N 1
ATOM 5742 C CA . GLY B 1 217 ? 7.99267 -16.88094 6.81809 1.000 13.24103 221 GLY B CA 1
ATOM 5743 C C . GLY B 1 217 ? 6.60024 -16.38371 6.46291 1.000 14.37830 221 GLY B C 1
ATOM 5744 O O . GLY B 1 217 ? 6.40824 -15.19681 6.18170 1.000 15.08112 221 GLY B O 1
ATOM 5745 N N . GLU B 1 218 ? 5.60100 -17.27611 6.49030 1.000 15.14278 222 GLU B N 1
ATOM 5746 C CA . GLU B 1 218 ? 4.23498 -16.81463 6.24565 1.000 18.60954 222 GLU B CA 1
ATOM 5747 C C . GLU B 1 218 ? 3.75897 -15.87148 7.33977 1.000 17.19118 222 GLU B C 1
ATOM 5748 O O . GLU B 1 218 ? 3.12339 -14.85505 7.04139 1.000 17.79928 222 GLU B O 1
ATOM 5754 N N . TRP B 1 219 ? 4.00906 -16.20655 8.61173 1.000 14.61729 223 TRP B N 1
ATOM 5755 C CA . TRP B 1 219 ? 3.59952 -15.32354 9.69888 1.000 16.36451 223 TRP B CA 1
ATOM 5756 C C . TRP B 1 219 ? 4.22717 -13.94432 9.54600 1.000 16.25087 223 TRP B C 1
ATOM 5757 O O . TRP B 1 219 ? 3.56304 -12.91931 9.74698 1.000 14.25698 223 TRP B O 1
ATOM 5768 N N . TYR B 1 220 ? 5.51524 -13.91303 9.19458 1.000 12.00471 224 TYR B N 1
ATOM 5769 C CA . TYR B 1 220 ? 6.25790 -12.65985 9.09752 1.000 14.17632 224 TYR B CA 1
ATOM 5770 C C . TYR B 1 220 ? 5.70379 -11.77424 7.97750 1.000 14.57715 224 TYR B C 1
ATOM 5771 O O . TYR B 1 220 ? 5.50495 -10.56507 8.16110 1.000 14.37164 224 TYR B O 1
ATOM 5780 N N . ILE B 1 221 ? 5.46350 -12.35391 6.80332 1.000 15.17012 225 ILE B N 1
ATOM 5781 C CA . ILE B 1 221 ? 4.86391 -11.57654 5.71757 1.000 15.59714 225 ILE B CA 1
ATOM 5782 C C . ILE B 1 221 ? 3.52602 -11.00562 6.15882 1.000 16.97987 225 ILE B C 1
ATOM 5783 O O . ILE B 1 221 ? 3.23605 -9.82242 5.93740 1.000 19.19167 225 ILE B O 1
ATOM 5788 N N . ASN B 1 222 ? 2.70484 -11.82328 6.82078 1.000 15.65312 226 ASN B N 1
ATOM 5789 C CA . ASN B 1 222 ? 1.37303 -11.36814 7.19879 1.000 17.60584 226 ASN B CA 1
ATOM 5790 C C . ASN B 1 222 ? 1.43218 -10.32457 8.29636 1.000 18.41024 226 ASN B C 1
ATOM 5791 O O . ASN B 1 222 ? 0.67780 -9.34846 8.26201 1.000 18.54347 226 ASN B O 1
ATOM 5796 N N . MET B 1 223 ? 2.34587 -10.48613 9.25112 1.000 14.09397 227 MET B N 1
ATOM 5797 C CA . MET B 1 223 ? 2.42067 -9.55033 10.36744 1.000 15.43374 227 MET B CA 1
ATOM 5798 C C . MET B 1 223 ? 3.01516 -8.20642 9.95356 1.000 17.24335 227 MET B C 1
ATOM 5799 O O . MET B 1 223 ? 2.57772 -7.16395 10.44976 1.000 16.70729 227 MET B O 1
ATOM 5804 N N . THR B 1 224 ? 4.02868 -8.20112 9.08029 1.000 16.74330 228 THR B N 1
ATOM 5805 C CA . THR B 1 224 ? 4.82745 -6.98972 8.86046 1.000 16.70963 228 THR B CA 1
ATOM 5806 C C . THR B 1 224 ? 4.49107 -6.25595 7.57293 1.000 18.15262 228 THR B C 1
ATOM 5807 O O . THR B 1 224 ? 4.64732 -5.02901 7.50992 1.000 17.35259 228 THR B O 1
ATOM 5811 N N . GLY B 1 225 ? 4.07821 -6.97626 6.53909 1.000 15.30290 229 GLY B N 1
ATOM 5812 C CA . GLY B 1 225 ? 3.88473 -6.37277 5.24506 1.000 15.44833 229 GLY B CA 1
ATOM 5813 C C . GLY B 1 225 ? 5.13904 -6.21685 4.41854 1.000 17.20907 229 GLY B C 1
ATOM 5814 O O . GLY B 1 225 ? 5.11115 -5.47861 3.43557 1.000 15.72396 229 GLY B O 1
ATOM 5815 N N . VAL B 1 226 ? 6.24636 -6.88033 4.77235 1.000 16.32051 230 VAL B N 1
ATOM 5816 C CA . VAL B 1 226 ? 7.43526 -6.76750 3.93298 1.000 14.97862 230 VAL B CA 1
ATOM 5817 C C . VAL B 1 226 ? 7.12248 -7.28035 2.53303 1.000 16.08204 230 VAL B C 1
ATOM 5818 O O . VAL B 1 226 ? 6.24030 -8.13010 2.32550 1.000 16.17509 230 VAL B O 1
ATOM 5822 N N . ASP B 1 227 ? 7.86653 -6.76286 1.55959 1.000 14.35544 231 ASP B N 1
ATOM 5823 C CA . ASP B 1 227 ? 7.64391 -7.06184 0.15512 1.000 13.71300 231 ASP B CA 1
ATOM 5824 C C . ASP B 1 227 ? 8.62536 -8.06612 -0.40494 1.000 14.28903 231 ASP B C 1
ATOM 5825 O O . ASP B 1 227 ? 8.41874 -8.54708 -1.52387 1.000 16.29794 231 ASP B O 1
ATOM 5830 N N . GLY B 1 228 ? 9.66735 -8.39252 0.34874 1.000 14.26742 232 GLY B N 1
ATOM 5831 C CA . GLY B 1 228 ? 10.72828 -9.25128 -0.13081 1.000 13.67300 232 GLY B CA 1
ATOM 5832 C C . GLY B 1 228 ? 11.72431 -9.49582 0.98379 1.000 13.00026 232 GLY B C 1
ATOM 5833 O O . GLY B 1 228 ? 11.47744 -9.14807 2.14724 1.000 11.23534 232 GLY B O 1
ATOM 5834 N N . PHE B 1 229 ? 12.86079 -10.09996 0.61637 1.000 13.23873 233 PHE B N 1
ATOM 5835 C CA . PHE B 1 229 ? 13.81696 -10.59637 1.59774 1.000 12.69300 233 PHE B CA 1
ATOM 5836 C C . PHE B 1 229 ? 15.25291 -10.39097 1.13938 1.000 12.57144 233 PHE B C 1
ATOM 5837 O O . PHE B 1 229 ? 15.57758 -10.49923 -0.04809 1.000 12.93070 233 PHE B O 1
ATOM 5845 N N . ARG B 1 230 ? 16.11607 -10.15313 2.11393 1.000 11.04596 234 ARG B N 1
ATOM 5846 C CA . ARG B 1 230 ? 17.55950 -10.29943 1.96557 1.000 14.02196 234 ARG B CA 1
ATOM 5847 C C . ARG B 1 230 ? 17.99055 -11.50986 2.80453 1.000 11.11683 234 ARG B C 1
ATOM 5848 O O . ARG B 1 230 ? 17.76812 -11.53792 4.01741 1.000 12.01379 234 ARG B O 1
ATOM 5856 N N . MET B 1 231 ? 18.58200 -12.50543 2.16269 1.000 12.23741 235 MET B N 1
ATOM 5857 C CA . MET B 1 231 ? 18.88804 -13.79157 2.79986 1.000 11.26401 235 MET B CA 1
ATOM 5858 C C . MET B 1 231 ? 20.33750 -13.79126 3.27940 1.000 11.00733 235 MET B C 1
ATOM 5859 O O . MET B 1 231 ? 21.26079 -13.74306 2.46470 1.000 13.76084 235 MET B O 1
ATOM 5864 N N . ASP B 1 232 ? 20.52876 -13.91112 4.58960 1.000 10.66321 236 ASP B N 1
ATOM 5865 C CA . ASP B 1 232 ? 21.85931 -13.91288 5.18194 1.000 13.52231 236 ASP B CA 1
ATOM 5866 C C . ASP B 1 232 ? 22.55406 -15.25465 4.98137 1.000 14.59525 236 ASP B C 1
ATOM 5867 O O . ASP B 1 232 ? 21.92238 -16.31473 5.06836 1.000 13.95047 236 ASP B O 1
ATOM 5872 N N . ALA B 1 233 ? 23.86237 -15.19309 4.69694 1.000 14.62707 237 ALA B N 1
ATOM 5873 C CA . ALA B 1 233 ? 24.78031 -16.32768 4.85203 1.000 15.22364 237 ALA B CA 1
ATOM 5874 C C . ALA B 1 233 ? 24.42424 -17.51026 3.94751 1.000 15.39527 237 ALA B C 1
ATOM 5875 O O . ALA B 1 233 ? 24.56897 -18.67788 4.33397 1.000 13.06899 237 ALA B O 1
ATOM 5877 N N . VAL B 1 234 ? 24.01429 -17.23281 2.70463 1.000 12.33146 238 VAL B N 1
ATOM 5878 C CA . VAL B 1 234 ? 23.44819 -18.33804 1.91975 1.000 14.16078 238 VAL B CA 1
ATOM 5879 C C . VAL B 1 234 ? 24.48218 -19.37643 1.53197 1.000 13.00662 238 VAL B C 1
ATOM 5880 O O . VAL B 1 234 ? 24.10808 -20.51575 1.22092 1.000 14.58845 238 VAL B O 1
ATOM 5884 N N . LYS B 1 235 ? 25.76979 -19.04092 1.52341 1.000 11.78248 239 LYS B N 1
ATOM 5885 C CA . LYS B 1 235 ? 26.73399 -20.08784 1.19621 1.000 14.58938 239 LYS B CA 1
ATOM 5886 C C . LYS B 1 235 ? 26.86761 -21.13484 2.30052 1.000 13.42825 239 LYS B C 1
ATOM 5887 O O . LYS B 1 235 ? 27.48457 -22.18492 2.06295 1.000 13.64075 239 LYS B O 1
ATOM 5893 N N . HIS B 1 236 ? 26.30175 -20.87530 3.48366 1.000 12.84804 240 HIS B N 1
ATOM 5894 C CA . HIS B 1 236 ? 26.29878 -21.79113 4.62243 1.000 12.30047 240 HIS B CA 1
ATOM 5895 C C . HIS B 1 236 ? 24.96067 -22.49495 4.82752 1.000 13.49540 240 HIS B C 1
ATOM 5896 O O . HIS B 1 236 ? 24.81016 -23.23872 5.81893 1.000 12.49162 240 HIS B O 1
ATOM 5903 N N . ILE B 1 237 ? 23.99930 -22.29128 3.92741 1.000 12.18872 241 ILE B N 1
ATOM 5904 C CA . ILE B 1 237 ? 22.64584 -22.82451 4.06388 1.000 14.21791 241 ILE B CA 1
ATOM 5905 C C . ILE B 1 237 ? 22.33128 -23.69275 2.84723 1.000 13.30624 241 ILE B C 1
ATOM 5906 O O . ILE B 1 237 ? 22.48768 -23.24927 1.70614 1.000 13.07802 241 ILE B O 1
ATOM 5911 N N . LYS B 1 238 ? 21.88176 -24.91853 3.08827 1.000 14.03307 242 LYS B N 1
ATOM 5912 C CA . LYS B 1 238 ? 21.53559 -25.84842 2.01503 1.000 13.32954 242 LYS B CA 1
ATOM 5913 C C . LYS B 1 238 ? 20.81767 -25.16003 0.85672 1.000 14.42953 242 LYS B C 1
ATOM 5914 O O . LYS B 1 238 ? 19.70816 -24.64273 1.02247 1.000 15.68191 242 LYS B O 1
ATOM 5920 N N . TYR B 1 239 ? 21.45602 -25.15748 -0.31692 1.000 15.69168 243 TYR B N 1
ATOM 5921 C CA . TYR B 1 239 ? 20.93226 -24.39636 -1.45401 1.000 16.28487 243 TYR B CA 1
ATOM 5922 C C . TYR B 1 239 ? 19.51313 -24.82445 -1.79135 1.000 15.94958 243 TYR B C 1
ATOM 5923 O O . TYR B 1 239 ? 18.62500 -23.98991 -2.01102 1.000 14.29987 243 TYR B O 1
ATOM 5932 N N . GLN B 1 240 ? 19.28310 -26.13665 -1.84014 1.000 16.08845 244 GLN B N 1
ATOM 5933 C CA . GLN B 1 240 ? 17.98319 -26.64470 -2.23466 1.000 15.51000 244 GLN B CA 1
ATOM 5934 C C . GLN B 1 240 ? 16.88835 -26.24231 -1.24812 1.000 16.87250 244 GLN B C 1
ATOM 5935 O O . GLN B 1 240 ? 15.72646 -26.08921 -1.65004 1.000 14.37914 244 GLN B O 1
ATOM 5941 N N . TYR B 1 241 ? 17.22368 -26.05136 0.03733 1.000 14.73636 245 TYR B N 1
ATOM 5942 C CA . TYR B 1 241 ? 16.18245 -25.60664 0.95518 1.000 14.23493 245 TYR B CA 1
ATOM 5943 C C . TYR B 1 241 ? 15.87858 -24.13170 0.75987 1.000 14.32009 245 TYR B C 1
ATOM 5944 O O . TYR B 1 241 ? 14.72198 -23.71065 0.90598 1.000 14.67076 245 TYR B O 1
ATOM 5953 N N . LEU B 1 242 ? 16.88852 -23.33095 0.43156 1.000 13.50026 246 LEU B N 1
ATOM 5954 C CA . LEU B 1 242 ? 16.61483 -21.92188 0.17480 1.000 14.39763 246 LEU B CA 1
ATOM 5955 C C . LEU B 1 242 ? 15.62270 -21.77092 -0.97071 1.000 13.23649 246 LEU B C 1
ATOM 5956 O O . LEU B 1 242 ? 14.66864 -20.99669 -0.87390 1.000 14.21383 246 LEU B O 1
ATOM 5961 N N . GLN B 1 243 ? 15.80233 -22.53948 -2.04826 1.000 16.19821 247 GLN B N 1
ATOM 5962 C CA . GLN B 1 243 ? 14.82366 -22.48261 -3.12922 1.000 15.71568 247 GLN B CA 1
ATOM 5963 C C . GLN B 1 243 ? 13.45716 -22.99771 -2.67161 1.000 16.86369 247 GLN B C 1
ATOM 5964 O O . GLN B 1 243 ? 12.41742 -22.40455 -2.99275 1.000 15.26564 247 GLN B O 1
ATOM 5970 N N . GLU B 1 244 ? 13.44055 -24.11081 -1.93368 1.000 14.87485 248 GLU B N 1
ATOM 5971 C CA . GLU B 1 244 ? 12.17596 -24.67149 -1.45575 1.000 17.84164 248 GLU B CA 1
ATOM 5972 C C . GLU B 1 244 ? 11.38960 -23.64724 -0.64281 1.000 15.88960 248 GLU B C 1
ATOM 5973 O O . GLU B 1 244 ? 10.16951 -23.51324 -0.80087 1.000 15.73157 248 GLU B O 1
ATOM 5979 N N . TRP B 1 245 ? 12.08549 -22.89439 0.21335 1.000 15.08957 249 TRP B N 1
ATOM 5980 C CA . TRP B 1 245 ? 11.43510 -21.93611 1.09601 1.000 11.72578 249 TRP B CA 1
ATOM 5981 C C . TRP B 1 245 ? 10.83428 -20.76887 0.31537 1.000 14.70788 249 TRP B C 1
ATOM 5982 O O . TRP B 1 245 ? 9.67058 -20.41428 0.52742 1.000 14.01396 249 TRP B O 1
ATOM 5993 N N . ILE B 1 246 ? 11.59756 -20.15453 -0.59837 1.000 13.35523 250 ILE B N 1
ATOM 5994 C CA . ILE B 1 246 ? 11.04268 -18.97923 -1.27332 1.000 12.62993 250 ILE B CA 1
ATOM 5995 C C . ILE B 1 246 ? 9.97757 -19.40448 -2.28711 1.000 16.05453 250 ILE B C 1
ATOM 5996 O O . ILE B 1 246 ? 8.95650 -18.71911 -2.44852 1.000 14.31668 250 ILE B O 1
ATOM 6001 N N . ASP B 1 247 ? 10.18724 -20.54338 -2.96816 1.000 14.81105 251 ASP B N 1
ATOM 6002 C CA . ASP B 1 247 ? 9.15160 -21.09128 -3.84518 1.000 15.17229 251 ASP B CA 1
ATOM 6003 C C . ASP B 1 247 ? 7.85332 -21.29879 -3.07320 1.000 16.11253 251 ASP B C 1
ATOM 6004 O O . ASP B 1 247 ? 6.77042 -20.98002 -3.57393 1.000 17.04985 251 ASP B O 1
ATOM 6009 N N . HIS B 1 248 ? 7.94523 -21.84198 -1.85256 1.000 15.09722 252 HIS B N 1
ATOM 6010 C CA . HIS B 1 248 ? 6.74395 -22.09454 -1.06555 1.000 14.17219 252 HIS B CA 1
ATOM 6011 C C . HIS B 1 248 ? 6.00966 -20.79929 -0.75379 1.000 17.83080 252 HIS B C 1
ATOM 6012 O O . HIS B 1 248 ? 4.77897 -20.72368 -0.87180 1.000 17.21522 252 HIS B O 1
ATOM 6019 N N . LEU B 1 249 ? 6.74725 -19.77607 -0.31005 1.000 13.35905 253 LEU B N 1
ATOM 6020 C CA . LEU B 1 249 ? 6.10430 -18.53287 0.09263 1.000 14.60669 253 LEU B CA 1
ATOM 6021 C C . LEU B 1 249 ? 5.51479 -17.80236 -1.10777 1.000 15.30465 253 LEU B C 1
ATOM 6022 O O . LEU B 1 249 ? 4.43281 -17.20728 -1.01266 1.000 17.10866 253 LEU B O 1
ATOM 6027 N N . ARG B 1 250 ? 6.21240 -17.81794 -2.24391 1.000 15.14924 254 ARG B N 1
ATOM 6028 C CA . ARG B 1 250 ? 5.62411 -17.22837 -3.44253 1.000 16.71875 254 ARG B CA 1
ATOM 6029 C C . ARG B 1 250 ? 4.36049 -17.97824 -3.84030 1.000 20.03694 254 ARG B C 1
ATOM 6030 O O . ARG B 1 250 ? 3.34068 -17.36209 -4.16558 1.000 17.28283 254 ARG B O 1
ATOM 6038 N N . TRP B 1 251 ? 4.40874 -19.31290 -3.79873 1.000 17.27702 255 TRP B N 1
ATOM 6039 C CA . TRP B 1 251 ? 3.21918 -20.11438 -4.07275 1.000 19.05749 255 TRP B CA 1
ATOM 6040 C C . TRP B 1 251 ? 2.09198 -19.77047 -3.09925 1.000 19.70150 255 TRP B C 1
ATOM 6041 O O . TRP B 1 251 ? 0.95294 -19.51977 -3.51219 1.000 19.88786 255 TRP B O 1
ATOM 6052 N N . LYS B 1 252 ? 2.40308 -19.72278 -1.79727 1.000 17.54445 256 LYS B N 1
ATOM 6053 C CA . LYS B 1 252 ? 1.37160 -19.55340 -0.77134 1.000 19.66143 256 LYS B CA 1
ATOM 6054 C C . LYS B 1 252 ? 0.74318 -18.16488 -0.80072 1.000 21.02387 256 LYS B C 1
ATOM 6055 O O . LYS B 1 252 ? -0.45517 -18.01950 -0.54274 1.000 21.91957 256 LYS B O 1
ATOM 6061 N N . THR B 1 253 ? 1.52946 -17.12778 -1.07868 1.000 19.41642 257 THR B N 1
ATOM 6062 C CA . THR B 1 253 ? 1.01411 -15.76710 -0.98531 1.000 18.13923 257 THR B CA 1
ATOM 6063 C C . THR B 1 253 ? 0.61681 -15.17405 -2.32185 1.000 20.85234 257 THR B C 1
ATOM 6064 O O . THR B 1 253 ? -0.10184 -14.17040 -2.33803 1.000 23.41529 257 THR B O 1
ATOM 6068 N N . GLY B 1 254 ? 1.09589 -15.72702 -3.43484 1.000 21.25084 258 GLY B N 1
ATOM 6069 C CA . GLY B 1 254 ? 0.88898 -15.04790 -4.69920 1.000 22.32180 258 GLY B CA 1
ATOM 6070 C C . GLY B 1 254 ? 1.68222 -13.77169 -4.88128 1.000 24.18846 258 GLY B C 1
ATOM 6071 O O . GLY B 1 254 ? 1.49105 -13.08020 -5.89014 1.000 22.46053 258 GLY B O 1
ATOM 6072 N N . LYS B 1 255 ? 2.58750 -13.45286 -3.95862 1.000 19.51462 259 LYS B N 1
ATOM 6073 C CA . LYS B 1 255 ? 3.37071 -12.22287 -4.00297 1.000 19.20924 259 LYS B CA 1
ATOM 6074 C C . LYS B 1 255 ? 4.68452 -12.45064 -4.75190 1.000 22.20191 259 LYS B C 1
ATOM 6075 O O . LYS B 1 255 ? 5.22263 -13.56486 -4.79172 1.000 19.24930 259 LYS B O 1
ATOM 6081 N N . GLU B 1 256 ? 5.20902 -11.37615 -5.34467 1.000 16.50277 260 GLU B N 1
ATOM 6082 C CA . GLU B 1 256 ? 6.47980 -11.48645 -6.05829 1.000 18.99073 260 GLU B CA 1
ATOM 6083 C C . GLU B 1 256 ? 7.63033 -11.85021 -5.11497 1.000 18.58982 260 GLU B C 1
ATOM 6084 O O . GLU B 1 256 ? 8.47341 -12.69072 -5.45190 1.000 16.86439 260 GLU B O 1
ATOM 6090 N N . LEU B 1 257 ? 7.68689 -11.22133 -3.94397 1.000 16.74427 261 LEU B N 1
ATOM 6091 C CA . LEU B 1 257 ? 8.69650 -11.49995 -2.91448 1.000 17.77421 261 LEU B CA 1
ATOM 6092 C C . LEU B 1 257 ? 10.10616 -11.53561 -3.50792 1.000 16.33126 261 LEU B C 1
ATOM 6093 O O . LEU B 1 257 ? 10.81437 -12.54420 -3.43850 1.000 15.01584 261 LEU B O 1
ATOM 6098 N N . PHE B 1 258 ? 10.50069 -10.42106 -4.12729 1.000 14.36556 262 PHE B N 1
ATOM 6099 C CA . PHE B 1 258 ? 11.88059 -10.29186 -4.58349 1.000 14.43409 262 PHE B CA 1
ATOM 6100 C C . PHE B 1 258 ? 12.83510 -10.67341 -3.45503 1.000 15.12480 262 PHE B C 1
ATOM 6101 O O . PHE B 1 258 ? 12.67710 -10.21816 -2.31511 1.000 13.50318 262 PHE B O 1
ATOM 6109 N N . THR B 1 259 ? 13.83490 -11.49677 -3.78001 1.000 14.05363 263 THR B N 1
ATOM 6110 C CA . THR B 1 259 ? 14.76570 -12.01656 -2.79149 1.000 13.56819 263 THR B CA 1
ATOM 6111 C C . THR B 1 259 ? 16.18864 -11.89471 -3.31052 1.000 13.52770 263 THR B C 1
ATOM 6112 O O . THR B 1 259 ? 16.46737 -12.26624 -4.45127 1.000 13.10491 263 THR B O 1
ATOM 6116 N N . VAL B 1 260 ? 17.09169 -11.38169 -2.48077 1.000 13.54674 264 VAL B N 1
ATOM 6117 C CA . VAL B 1 260 ? 18.50965 -11.35307 -2.81277 1.000 13.42011 264 VAL B CA 1
ATOM 6118 C C . VAL B 1 260 ? 19.26883 -12.06647 -1.70003 1.000 14.73063 264 VAL B C 1
ATOM 6119 O O . VAL B 1 260 ? 19.01427 -11.82387 -0.51584 1.000 15.14481 264 VAL B O 1
ATOM 6123 N N . GLY B 1 261 ? 20.19339 -12.94807 -2.07583 1.000 15.41789 265 GLY B N 1
ATOM 6124 C CA . GLY B 1 261 ? 21.04453 -13.62978 -1.11858 1.000 14.62096 265 GLY B CA 1
ATOM 6125 C C . GLY B 1 261 ? 22.41131 -12.97299 -0.99934 1.000 18.56018 265 GLY B C 1
ATOM 6126 O O . GLY B 1 261 ? 22.93770 -12.41840 -1.96394 1.000 14.54376 265 GLY B O 1
ATOM 6127 N N . GLU B 1 262 ? 22.98056 -13.05126 0.20517 1.000 15.92549 266 GLU B N 1
ATOM 6128 C CA . GLU B 1 262 ? 24.37722 -12.68682 0.47169 1.000 15.45690 266 GLU B CA 1
ATOM 6129 C C . GLU B 1 262 ? 25.22767 -13.94587 0.34180 1.000 17.99550 266 GLU B C 1
ATOM 6130 O O . GLU B 1 262 ? 25.29843 -14.73837 1.28118 1.000 16.38910 266 GLU B O 1
ATOM 6136 N N . TYR B 1 263 ? 25.86664 -14.13875 -0.81110 1.000 16.55152 267 TYR B N 1
ATOM 6137 C CA . TYR B 1 263 ? 26.87950 -15.17876 -1.03396 1.000 17.56454 267 TYR B CA 1
ATOM 6138 C C . TYR B 1 263 ? 28.20487 -14.43187 -1.15718 1.000 17.70622 267 TYR B C 1
ATOM 6139 O O . TYR B 1 263 ? 28.60932 -14.04268 -2.25135 1.000 18.22305 267 TYR B O 1
ATOM 6148 N N . TRP B 1 264 ? 28.86311 -14.17966 -0.02835 1.000 18.71677 268 TRP B N 1
ATOM 6149 C CA . TRP B 1 264 ? 29.99072 -13.24974 -0.06300 1.000 18.32679 268 TRP B CA 1
ATOM 6150 C C . TRP B 1 264 ? 31.25068 -14.01293 -0.43877 1.000 19.37821 268 TRP B C 1
ATOM 6151 O O . TRP B 1 264 ? 31.92729 -14.60809 0.40388 1.000 22.18693 268 TRP B O 1
ATOM 6162 N N . ASN B 1 265 ? 31.55559 -13.99470 -1.73653 1.000 20.63741 269 ASN B N 1
ATOM 6163 C CA . ASN B 1 265 ? 32.73590 -14.62809 -2.30428 1.000 19.96517 269 ASN B CA 1
ATOM 6164 C C . ASN B 1 265 ? 33.08925 -13.89406 -3.59371 1.000 20.95410 269 ASN B C 1
ATOM 6165 O O . ASN B 1 265 ? 32.19634 -13.46177 -4.33121 1.000 20.25204 269 ASN B O 1
ATOM 6170 N N . TYR B 1 266 ? 34.38586 -13.75891 -3.86900 1.000 21.58208 270 TYR B N 1
ATOM 6171 C CA . TYR B 1 266 ? 34.83017 -12.93941 -4.99331 1.000 19.99715 270 TYR B CA 1
ATOM 6172 C C . TYR B 1 266 ? 35.07915 -13.72639 -6.27344 1.000 21.29213 270 TYR B C 1
ATOM 6173 O O . TYR B 1 266 ? 35.42860 -13.11885 -7.29379 1.000 24.82871 270 TYR B O 1
ATOM 6182 N N . ASP B 1 267 ? 34.88583 -15.04492 -6.26200 1.000 22.04093 271 ASP B N 1
ATOM 6183 C CA . ASP B 1 267 ? 34.92749 -15.86252 -7.47208 1.000 20.59395 271 ASP B CA 1
ATOM 6184 C C . ASP B 1 267 ? 33.50432 -15.99552 -8.00639 1.000 20.73314 271 ASP B C 1
ATOM 6185 O O . ASP B 1 267 ? 32.68950 -16.73304 -7.44209 1.000 19.53284 271 ASP B O 1
ATOM 6190 N N . VAL B 1 268 ? 33.21288 -15.31000 -9.11584 1.000 19.55329 272 VAL B N 1
ATOM 6191 C CA . VAL B 1 268 ? 31.84549 -15.28277 -9.63018 1.000 21.82728 272 VAL B CA 1
ATOM 6192 C C . VAL B 1 268 ? 31.32964 -16.68698 -9.94525 1.000 18.53811 272 VAL B C 1
ATOM 6193 O O . VAL B 1 268 ? 30.11667 -16.92562 -9.93918 1.000 17.57482 272 VAL B O 1
ATOM 6197 N N . ASN B 1 269 ? 32.22144 -17.63985 -10.21861 1.000 20.64188 273 ASN B N 1
ATOM 6198 C CA . ASN B 1 269 ? 31.75368 -18.98158 -10.54899 1.000 19.56848 273 ASN B CA 1
ATOM 6199 C C . ASN B 1 269 ? 31.05236 -19.64348 -9.36372 1.000 18.10133 273 ASN B C 1
ATOM 6200 O O . ASN B 1 269 ? 30.14941 -20.46638 -9.56311 1.000 19.37971 273 ASN B O 1
ATOM 6205 N N . GLN B 1 270 ? 31.44290 -19.29556 -8.13245 1.000 16.42357 274 GLN B N 1
ATOM 6206 C CA . GLN B 1 270 ? 30.72070 -19.79949 -6.96243 1.000 19.93201 274 GLN B CA 1
ATOM 6207 C C . GLN B 1 270 ? 29.30397 -19.24498 -6.92728 1.000 16.34003 274 GLN B C 1
ATOM 6208 O O . GLN B 1 270 ? 28.36083 -19.94559 -6.54748 1.000 17.63265 274 GLN B O 1
ATOM 6214 N N . LEU B 1 271 ? 29.13024 -17.99784 -7.36042 1.000 19.39651 275 LEU B N 1
ATOM 6215 C CA . LEU B 1 271 ? 27.79984 -17.40231 -7.36951 1.000 16.81669 275 LEU B CA 1
ATOM 6216 C C . LEU B 1 271 ? 26.94127 -17.98136 -8.48639 1.000 16.34265 275 LEU B C 1
ATOM 6217 O O . LEU B 1 271 ? 25.72967 -18.17235 -8.30458 1.000 16.49970 275 LEU B O 1
ATOM 6222 N N . HIS B 1 272 ? 27.54122 -18.24507 -9.66009 1.000 15.85867 276 HIS B N 1
ATOM 6223 C CA . HIS B 1 272 ? 26.79494 -18.89492 -10.73753 1.000 17.87430 276 HIS B CA 1
ATOM 6224 C C . HIS B 1 272 ? 26.33553 -20.28114 -10.31275 1.000 17.73700 276 HIS B C 1
ATOM 6225 O O . HIS B 1 272 ? 25.20717 -20.69136 -10.60862 1.000 17.98941 276 HIS B O 1
ATOM 6232 N N . ASN B 1 273 ? 27.20511 -21.02988 -9.63397 1.000 20.10171 277 ASN B N 1
ATOM 6233 C CA . ASN B 1 273 ? 26.79202 -22.34404 -9.14648 1.000 16.49102 277 ASN B CA 1
ATOM 6234 C C . ASN B 1 273 ? 25.59172 -22.22123 -8.21507 1.000 16.43289 277 ASN B C 1
ATOM 6235 O O . ASN B 1 273 ? 24.61425 -22.97414 -8.34189 1.000 17.49523 277 ASN B O 1
ATOM 6240 N N . PHE B 1 274 ? 25.62890 -21.24760 -7.30297 1.000 14.55640 278 PHE B N 1
ATOM 6241 C CA . PHE B 1 274 ? 24.51218 -21.05645 -6.38562 1.000 14.46766 278 PHE B CA 1
ATOM 6242 C C . PHE B 1 274 ? 23.22590 -20.77330 -7.14481 1.000 16.90940 278 PHE B C 1
ATOM 6243 O O . PHE B 1 274 ? 22.17666 -21.35544 -6.83869 1.000 16.12970 278 PHE B O 1
ATOM 6251 N N . ILE B 1 275 ? 23.28607 -19.86974 -8.14001 1.000 13.45258 279 ILE B N 1
ATOM 6252 C CA . ILE B 1 275 ? 22.09618 -19.50834 -8.89967 1.000 16.20181 279 ILE B CA 1
ATOM 6253 C C . ILE B 1 275 ? 21.57196 -20.71367 -9.67319 1.000 17.89823 279 ILE B C 1
ATOM 6254 O O . ILE B 1 275 ? 20.35794 -20.95151 -9.73398 1.000 16.77684 279 ILE B O 1
ATOM 6259 N N . THR B 1 276 ? 22.46990 -21.50352 -10.26873 1.000 16.73819 280 THR B N 1
ATOM 6260 C CA . THR B 1 276 ? 22.02392 -22.73382 -10.92448 1.000 17.71998 280 THR B CA 1
ATOM 6261 C C . THR B 1 276 ? 21.34524 -23.67214 -9.93106 1.000 17.17444 280 THR B C 1
ATOM 6262 O O . THR B 1 276 ? 20.25098 -24.18867 -10.19292 1.000 18.69099 280 THR B O 1
ATOM 6266 N N . LYS B 1 277 ? 21.96746 -23.88230 -8.76763 1.000 16.42121 281 LYS B N 1
ATOM 6267 C CA . LYS B 1 277 ? 21.44526 -24.86922 -7.82494 1.000 17.64913 281 LYS B CA 1
ATOM 6268 C C . LYS B 1 277 ? 20.17094 -24.40719 -7.12623 1.000 17.11648 281 LYS B C 1
ATOM 6269 O O . LYS B 1 277 ? 19.45087 -25.24354 -6.57646 1.000 19.40725 281 LYS B O 1
ATOM 6275 N N . THR B 1 278 ? 19.87906 -23.10594 -7.11518 1.000 15.53857 282 THR B N 1
ATOM 6276 C CA . THR B 1 278 ? 18.62641 -22.58996 -6.57544 1.000 18.01805 282 THR B CA 1
ATOM 6277 C C . THR B 1 278 ? 17.65635 -22.17021 -7.67773 1.000 18.31605 282 THR B C 1
ATOM 6278 O O . THR B 1 278 ? 16.65967 -21.49750 -7.39185 1.000 17.27216 282 THR B O 1
ATOM 6282 N N . SER B 1 279 ? 17.91912 -22.57440 -8.92862 1.000 17.86049 283 SER B N 1
ATOM 6283 C CA . SER B 1 279 ? 17.01627 -22.37050 -10.07389 1.000 18.13801 283 SER B CA 1
ATOM 6284 C C . SER B 1 279 ? 16.70466 -20.90013 -10.33021 1.000 19.36860 283 SER B C 1
ATOM 6285 O O . SER B 1 279 ? 15.61526 -20.57548 -10.80786 1.000 17.94955 283 SER B O 1
ATOM 6288 N N . GLY B 1 280 ? 17.63289 -20.00440 -9.99786 1.000 15.19511 284 GLY B N 1
ATOM 6289 C CA . GLY B 1 280 ? 17.39738 -18.58813 -10.19590 1.000 15.64266 284 GLY B CA 1
ATOM 6290 C C . GLY B 1 280 ? 16.27781 -18.00873 -9.36258 1.000 17.31361 284 GLY B C 1
ATOM 6291 O O . GLY B 1 280 ? 15.72830 -16.95500 -9.71703 1.000 18.30913 284 GLY B O 1
ATOM 6292 N N . SER B 1 281 ? 15.93185 -18.65453 -8.24654 1.000 15.18362 285 SER B N 1
ATOM 6293 C CA . SER B 1 281 ? 14.84063 -18.16244 -7.41627 1.000 16.80950 285 SER B CA 1
ATOM 6294 C C . SER B 1 281 ? 15.22105 -16.89219 -6.65861 1.000 16.16650 285 SER B C 1
ATOM 6295 O O . SER B 1 281 ? 14.32841 -16.20650 -6.15539 1.000 16.33846 285 SER B O 1
ATOM 6298 N N . MET B 1 282 ? 16.50817 -16.55729 -6.56673 1.000 14.05006 286 MET B N 1
ATOM 6299 C CA . MET B 1 282 ? 16.91063 -15.30213 -5.94145 1.000 15.47927 286 MET B CA 1
ATOM 6300 C C . MET B 1 282 ? 18.11978 -14.68860 -6.64374 1.000 16.67258 286 MET B C 1
ATOM 6301 O O . MET B 1 282 ? 18.96630 -15.39256 -7.20145 1.000 14.45117 286 MET B O 1
ATOM 6306 N N . SER B 1 283 ? 18.18947 -13.35246 -6.59839 1.000 12.50597 287 SER B N 1
ATOM 6307 C CA . SER B 1 283 ? 19.38693 -12.63569 -6.98704 1.000 14.14951 287 SER B CA 1
ATOM 6308 C C . SER B 1 283 ? 20.48315 -12.81090 -5.93121 1.000 13.30762 287 SER B C 1
ATOM 6309 O O . SER B 1 283 ? 20.26687 -13.32510 -4.82753 1.000 14.03591 287 SER B O 1
ATOM 6312 N N . LEU B 1 284 ? 21.67778 -12.35981 -6.27649 1.000 13.98993 288 LEU B N 1
ATOM 6313 C CA . LEU B 1 284 ? 22.78206 -12.31884 -5.33573 1.000 14.05293 288 LEU B CA 1
ATOM 6314 C C . LEU B 1 284 ? 23.42661 -10.94640 -5.38617 1.000 15.40818 288 LEU B C 1
ATOM 6315 O O . LEU B 1 284 ? 23.44428 -10.29052 -6.43984 1.000 15.10881 288 LEU B O 1
ATOM 6320 N N . PHE B 1 285 ? 23.98885 -10.53052 -4.25453 1.000 12.33091 289 PHE B N 1
ATOM 6321 C CA . PHE B 1 285 ? 24.82606 -9.33889 -4.25577 1.000 15.71054 289 PHE B CA 1
ATOM 6322 C C . PHE B 1 285 ? 26.06535 -9.59209 -5.10092 1.000 18.09067 289 PHE B C 1
ATOM 6323 O O . PHE B 1 285 ? 26.65941 -10.66922 -5.04990 1.000 16.19417 289 PHE B O 1
ATOM 6331 N N . ASP B 1 286 ? 26.44917 -8.60074 -5.90610 1.000 15.70339 290 ASP B N 1
ATOM 6332 C CA . ASP B 1 286 ? 27.55772 -8.77843 -6.84676 1.000 16.48520 290 ASP B CA 1
ATOM 6333 C C . ASP B 1 286 ? 28.89127 -8.52351 -6.14254 1.000 15.77361 290 ASP B C 1
ATOM 6334 O O . ASP B 1 286 ? 29.56029 -7.50477 -6.33754 1.000 16.82322 290 ASP B O 1
ATOM 6339 N N . ALA B 1 287 ? 29.25989 -9.47049 -5.28220 1.000 17.69819 291 ALA B N 1
ATOM 6340 C CA . ALA B 1 287 ? 30.49874 -9.32933 -4.52206 1.000 17.74621 291 ALA B CA 1
ATOM 6341 C C . ALA B 1 287 ? 31.72701 -9.16985 -5.40917 1.000 17.33418 291 ALA B C 1
ATOM 6342 O O . ALA B 1 287 ? 32.58525 -8.33277 -5.07684 1.000 17.16714 291 ALA B O 1
ATOM 6344 N N . PRO B 1 288 ? 31.89341 -9.91193 -6.50951 1.000 17.09987 292 PRO B N 1
ATOM 6345 C CA . PRO B 1 288 ? 33.09448 -9.68105 -7.33315 1.000 18.95821 292 PRO B CA 1
ATOM 6346 C C . PRO B 1 288 ? 33.18830 -8.25062 -7.84240 1.000 20.46648 292 PRO B C 1
ATOM 6347 O O . PRO B 1 288 ? 34.29221 -7.69956 -7.95139 1.000 19.09617 292 PRO B O 1
ATOM 6351 N N . LEU B 1 289 ? 32.04911 -7.62323 -8.14791 1.000 17.00121 293 LEU B N 1
ATOM 6352 C CA . LEU B 1 289 ? 32.07867 -6.23249 -8.59838 1.000 15.93314 293 LEU B CA 1
ATOM 6353 C C . LEU B 1 289 ? 32.62704 -5.31323 -7.51076 1.000 20.24939 293 LEU B C 1
ATOM 6354 O O . LEU B 1 289 ? 33.42642 -4.41592 -7.79912 1.000 20.27203 293 LEU B O 1
ATOM 6359 N N . HIS B 1 290 ? 32.24968 -5.54259 -6.24476 1.000 18.68764 294 HIS B N 1
ATOM 6360 C CA . HIS B 1 290 ? 32.85218 -4.75068 -5.17439 1.000 18.64749 294 HIS B CA 1
ATOM 6361 C C . HIS B 1 290 ? 34.37428 -4.85376 -5.20294 1.000 21.40615 294 HIS B C 1
ATOM 6362 O O . HIS B 1 290 ? 35.07591 -3.85759 -4.98044 1.000 17.41196 294 HIS B O 1
ATOM 6369 N N . MET B 1 291 ? 34.90586 -6.04939 -5.47110 1.000 17.63697 295 MET B N 1
ATOM 6370 C CA . MET B 1 291 ? 36.35955 -6.21746 -5.45640 1.000 20.78530 295 MET B CA 1
ATOM 6371 C C . MET B 1 291 ? 37.01213 -5.48131 -6.62271 1.000 20.63334 295 MET B C 1
ATOM 6372 O O . MET B 1 291 ? 38.07822 -4.87208 -6.45613 1.000 22.81654 295 MET B O 1
ATOM 6377 N N . ASN B 1 292 ? 36.39236 -5.53726 -7.81026 1.000 19.94746 296 ASN B N 1
ATOM 6378 C CA . ASN B 1 292 ? 36.87485 -4.74589 -8.94047 1.000 22.00999 296 ASN B CA 1
ATOM 6379 C C . ASN B 1 292 ? 36.95670 -3.27080 -8.57146 1.000 22.28064 296 ASN B C 1
ATOM 6380 O O . ASN B 1 292 ? 37.97849 -2.61919 -8.81896 1.000 22.48686 296 ASN B O 1
ATOM 6385 N N . PHE B 1 293 ? 35.88296 -2.72519 -7.97466 1.000 19.99269 297 PHE B N 1
ATOM 6386 C CA . PHE B 1 293 ? 35.88885 -1.32075 -7.55917 1.000 20.83978 297 PHE B CA 1
ATOM 6387 C C . PHE B 1 293 ? 36.99640 -1.05175 -6.54844 1.000 22.02175 297 PHE B C 1
ATOM 6388 O O . PHE B 1 293 ? 37.68960 -0.02292 -6.62192 1.000 19.50494 297 PHE B O 1
ATOM 6396 N N . TYR B 1 294 ? 37.11758 -1.92525 -5.54449 1.000 21.05356 298 TYR B N 1
ATOM 6397 C CA . TYR B 1 294 ? 38.18663 -1.79108 -4.56373 1.000 21.10465 298 TYR B CA 1
ATOM 6398 C C . TYR B 1 294 ? 39.53856 -1.73580 -5.26192 1.000 22.35591 298 TYR B C 1
ATOM 6399 O O . TYR B 1 294 ? 40.31656 -0.79226 -5.06776 1.000 23.24820 298 TYR B O 1
ATOM 6408 N N . ASN B 1 295 ? 39.80878 -2.72860 -6.11179 1.000 20.46495 299 ASN B N 1
ATOM 6409 C CA . ASN B 1 295 ? 41.07669 -2.78964 -6.83053 1.000 22.30492 299 ASN B CA 1
ATOM 6410 C C . ASN B 1 295 ? 41.29675 -1.53175 -7.66305 1.000 23.44631 299 ASN B C 1
ATOM 6411 O O . ASN B 1 295 ? 42.35082 -0.89881 -7.56893 1.000 22.88157 299 ASN B O 1
ATOM 6416 N N . ALA B 1 296 ? 40.29201 -1.11907 -8.44368 1.000 20.50336 300 ALA B N 1
ATOM 6417 C CA . ALA B 1 296 ? 40.44420 0.09944 -9.24076 1.000 21.29445 300 ALA B CA 1
ATOM 6418 C C . ALA B 1 296 ? 40.75224 1.30003 -8.35636 1.000 25.94595 300 ALA B C 1
ATOM 6419 O O . ALA B 1 296 ? 41.61217 2.12819 -8.68890 1.000 25.58620 300 ALA B O 1
ATOM 6421 N N . SER B 1 297 ? 40.07525 1.38916 -7.20896 1.000 23.80982 301 SER B N 1
ATOM 6422 C CA . SER B 1 297 ? 40.19731 2.53977 -6.32448 1.000 22.73818 301 SER B CA 1
ATOM 6423 C C . SER B 1 297 ? 41.57053 2.61774 -5.67818 1.000 24.52398 301 SER B C 1
ATOM 6424 O O . SER B 1 297 ? 41.98869 3.69980 -5.24263 1.000 24.79645 301 SER B O 1
ATOM 6427 N N . LYS B 1 298 ? 42.25845 1.48666 -5.56248 1.000 21.71758 302 LYS B N 1
ATOM 6428 C CA . LYS B 1 298 ? 43.54298 1.43095 -4.87819 1.000 24.92813 302 LYS B CA 1
ATOM 6429 C C . LYS B 1 298 ? 44.73385 1.42723 -5.83226 1.000 25.24679 302 LYS B C 1
ATOM 6430 O O . LYS B 1 298 ? 45.87612 1.36797 -5.36065 1.000 27.14596 302 LYS B O 1
ATOM 6436 N N . SER B 1 299 ? 44.50131 1.51164 -7.14778 1.000 23.96726 303 SER B N 1
ATOM 6437 C CA . SER B 1 299 ? 45.54711 1.34445 -8.15136 1.000 25.90629 303 SER B CA 1
ATOM 6438 C C . SER B 1 299 ? 46.15163 2.65950 -8.64066 1.000 30.36868 303 SER B C 1
ATOM 6439 O O . SER B 1 299 ? 47.03008 2.63217 -9.50847 1.000 28.92305 303 SER B O 1
ATOM 6442 N N . GLY B 1 300 ? 45.70086 3.80023 -8.12432 1.000 27.21653 304 GLY B N 1
ATOM 6443 C CA . GLY B 1 300 ? 46.30088 5.07867 -8.48033 1.000 30.93184 304 GLY B CA 1
ATOM 6444 C C . GLY B 1 300 ? 46.22402 5.43379 -9.94899 1.000 31.78547 304 GLY B C 1
ATOM 6445 O O . GLY B 1 300 ? 47.10594 6.13595 -10.45294 1.000 31.93209 304 GLY B O 1
ATOM 6446 N N . GLY B 1 301 ? 45.18404 4.97575 -10.65385 1.000 29.53424 305 GLY B N 1
ATOM 6447 C CA . GLY B 1 301 ? 45.01943 5.22433 -12.07183 1.000 27.35074 305 GLY B CA 1
ATOM 6448 C C . GLY B 1 301 ? 45.48829 4.10001 -12.96987 1.000 26.54258 305 GLY B C 1
ATOM 6449 O O . GLY B 1 301 ? 45.10177 4.06037 -14.14494 1.000 30.48382 305 GLY B O 1
ATOM 6450 N N . SER B 1 302 ? 46.28934 3.17527 -12.43685 1.000 28.73137 306 SER B N 1
ATOM 6451 C CA . SER B 1 302 ? 46.89822 2.08352 -13.18732 1.000 30.10431 306 SER B CA 1
ATOM 6452 C C . SER B 1 302 ? 45.93721 0.94566 -13.50535 1.000 31.75737 306 SER B C 1
ATOM 6453 O O . SER B 1 302 ? 46.29050 0.05853 -14.28827 1.000 29.99754 306 SER B O 1
ATOM 6456 N N . TYR B 1 303 ? 44.75207 0.93386 -12.90923 1.000 31.14982 307 TYR B N 1
ATOM 6457 C CA . TYR B 1 303 ? 43.79275 -0.13083 -13.16758 1.000 24.62150 307 TYR B CA 1
ATOM 6458 C C . TYR B 1 303 ? 43.28908 -0.05260 -14.60038 1.000 27.02528 307 TYR B C 1
ATOM 6459 O O . TYR B 1 303 ? 43.00962 1.03072 -15.11741 1.000 27.84325 307 TYR B O 1
ATOM 6468 N N . ASP B 1 304 ? 43.16146 -1.20563 -15.24893 1.000 28.93197 308 ASP B N 1
ATOM 6469 C CA . ASP B 1 304 ? 42.61787 -1.24381 -16.60562 1.000 28.10031 308 ASP B CA 1
ATOM 6470 C C . ASP B 1 304 ? 41.09398 -1.15654 -16.51400 1.000 28.32991 308 ASP B C 1
ATOM 6471 O O . ASP B 1 304 ? 40.40457 -2.16260 -16.33122 1.000 27.12917 308 ASP B O 1
ATOM 6476 N N . MET B 1 305 ? 40.57181 0.07222 -16.64002 1.000 25.74401 309 MET B N 1
ATOM 6477 C CA . MET B 1 305 ? 39.13535 0.34579 -16.62925 1.000 28.19689 309 MET B CA 1
ATOM 6478 C C . MET B 1 305 ? 38.33406 -0.50868 -17.61619 1.000 25.87793 309 MET B C 1
ATOM 6479 O O . MET B 1 305 ? 37.11806 -0.65990 -17.43792 1.000 24.57277 309 MET B O 1
ATOM 6484 N N . ARG B 1 306 ? 38.97118 -1.08171 -18.64695 1.000 24.54593 310 ARG B N 1
ATOM 6485 C CA . ARG B 1 306 ? 38.22369 -1.91267 -19.58817 1.000 24.73852 310 ARG B CA 1
ATOM 6486 C C . ARG B 1 306 ? 37.70812 -3.19533 -18.93955 1.000 22.86136 310 ARG B C 1
ATOM 6487 O O . ARG B 1 306 ? 36.74903 -3.79438 -19.44240 1.000 21.86524 310 ARG B O 1
ATOM 6495 N N . GLN B 1 307 ? 38.31785 -3.61161 -17.83218 1.000 24.48117 311 GLN B N 1
ATOM 6496 C CA . GLN B 1 307 ? 37.98637 -4.84515 -17.13559 1.000 25.79086 311 GLN B CA 1
ATOM 6497 C C . GLN B 1 307 ? 37.07588 -4.63085 -15.92767 1.000 25.27714 311 GLN B C 1
ATOM 6498 O O . GLN B 1 307 ? 36.80725 -5.58873 -15.19564 1.000 23.71870 311 GLN B O 1
ATOM 6504 N N . ILE B 1 308 ? 36.59965 -3.40255 -15.70059 1.000 24.36175 312 ILE B N 1
ATOM 6505 C CA . ILE B 1 308 ? 35.89839 -3.06838 -14.45975 1.000 22.13901 312 ILE B CA 1
ATOM 6506 C C . ILE B 1 308 ? 34.66657 -3.93518 -14.22410 1.000 23.24631 312 ILE B C 1
ATOM 6507 O O . ILE B 1 308 ? 34.22734 -4.07964 -13.07704 1.000 23.44556 312 ILE B O 1
ATOM 6512 N N . MET B 1 309 ? 34.11022 -4.53617 -15.28056 1.000 21.61203 313 MET B N 1
ATOM 6513 C CA . MET B 1 309 ? 32.93626 -5.39736 -15.21549 1.000 25.85010 313 MET B CA 1
ATOM 6514 C C . MET B 1 309 ? 33.28664 -6.87260 -15.29860 1.000 23.87680 313 MET B C 1
ATOM 6515 O O . MET B 1 309 ? 32.38182 -7.71061 -15.24443 1.000 20.51340 313 MET B O 1
ATOM 6520 N N . ASP B 1 310 ? 34.56204 -7.20833 -15.46981 1.000 25.32363 314 ASP B N 1
ATOM 6521 C CA . ASP B 1 310 ? 34.92991 -8.58223 -15.78872 1.000 25.10682 314 ASP B CA 1
ATOM 6522 C C . ASP B 1 310 ? 34.69754 -9.49190 -14.58099 1.000 22.68518 314 ASP B C 1
ATOM 6523 O O . ASP B 1 310 ? 35.01056 -9.12975 -13.44225 1.000 20.14527 314 ASP B O 1
ATOM 6528 N N . GLY B 1 311 ? 34.15214 -10.68087 -14.83899 1.000 23.44840 315 GLY B N 1
ATOM 6529 C CA . GLY B 1 311 ? 33.96218 -11.65281 -13.77393 1.000 23.71016 315 GLY B CA 1
ATOM 6530 C C . GLY B 1 311 ? 32.96274 -11.24072 -12.71511 1.000 20.98628 315 GLY B C 1
ATOM 6531 O O . GLY B 1 311 ? 33.14051 -11.58072 -11.53733 1.000 20.22836 315 GLY B O 1
ATOM 6532 N N . THR B 1 312 ? 31.92218 -10.49846 -13.09751 1.000 20.47917 316 THR B N 1
ATOM 6533 C CA . THR B 1 312 ? 30.88622 -10.04822 -12.18040 1.000 17.24646 316 THR B CA 1
ATOM 6534 C C . THR B 1 312 ? 29.53200 -10.58275 -12.62810 1.000 17.39736 316 THR B C 1
ATOM 6535 O O . THR B 1 312 ? 29.32997 -10.93816 -13.79681 1.000 18.53610 316 THR B O 1
ATOM 6539 N N . LEU B 1 313 ? 28.59168 -10.63304 -11.67746 1.000 18.46114 317 LEU B N 1
ATOM 6540 C CA . LEU B 1 313 ? 27.20940 -10.93490 -12.04059 1.000 15.64641 317 LEU B CA 1
ATOM 6541 C C . LEU B 1 313 ? 26.62669 -9.86024 -12.94571 1.000 16.57198 317 LEU B C 1
ATOM 6542 O O . LEU B 1 313 ? 25.78978 -10.15688 -13.80160 1.000 16.48613 317 LEU B O 1
ATOM 6547 N N . MET B 1 314 ? 27.03897 -8.61036 -12.77170 1.000 17.10927 318 MET B N 1
ATOM 6548 C CA . MET B 1 314 ? 26.40955 -7.57038 -13.57871 1.000 18.47755 318 MET B CA 1
ATOM 6549 C C . MET B 1 314 ? 26.77155 -7.70805 -15.04906 1.000 20.09279 318 MET B C 1
ATOM 6550 O O . MET B 1 314 ? 25.95174 -7.35641 -15.90490 1.000 18.82744 318 MET B O 1
ATOM 6555 N N . LYS B 1 315 ? 27.91656 -8.31755 -15.36438 1.000 20.37751 319 LYS B N 1
ATOM 6556 C CA . LYS B 1 315 ? 28.23361 -8.69271 -16.74062 1.000 20.77277 319 LYS B CA 1
ATOM 6557 C C . LYS B 1 315 ? 27.63860 -10.04137 -17.14276 1.000 20.32886 319 LYS B C 1
ATOM 6558 O O . LYS B 1 315 ? 27.07854 -10.15937 -18.23295 1.000 18.27198 319 LYS B O 1
ATOM 6564 N N . ASP B 1 316 ? 27.75431 -11.06469 -16.27915 1.000 21.75190 320 ASP B N 1
ATOM 6565 C CA . ASP B 1 316 ? 27.47087 -12.45209 -16.66723 1.000 21.46903 320 ASP B CA 1
ATOM 6566 C C . ASP B 1 316 ? 25.99661 -12.83363 -16.55697 1.000 18.68652 320 ASP B C 1
ATOM 6567 O O . ASP B 1 316 ? 25.52071 -13.69354 -17.31010 1.000 20.60865 320 ASP B O 1
ATOM 6572 N N . ASN B 1 317 ? 25.27685 -12.26422 -15.59709 1.000 19.36437 321 ASN B N 1
ATOM 6573 C CA . ASN B 1 317 ? 23.87032 -12.59988 -15.41401 1.000 15.74439 321 ASN B CA 1
ATOM 6574 C C . ASN B 1 317 ? 23.17466 -11.45202 -14.70340 1.000 17.29133 321 ASN B C 1
ATOM 6575 O O . ASN B 1 317 ? 22.79483 -11.56289 -13.52965 1.000 15.32110 321 ASN B O 1
ATOM 6580 N N . SER B 1 318 ? 23.00261 -10.33601 -15.42263 1.000 15.24240 322 SER B N 1
ATOM 6581 C CA . SER B 1 318 ? 22.66391 -9.08566 -14.76674 1.000 17.16387 322 SER B CA 1
ATOM 6582 C C . SER B 1 318 ? 21.28707 -9.12641 -14.13285 1.000 17.16588 322 SER B C 1
ATOM 6583 O O . SER B 1 318 ? 21.03929 -8.38092 -13.17345 1.000 16.57372 322 SER B O 1
ATOM 6586 N N . VAL B 1 319 ? 20.39161 -9.98601 -14.63390 1.000 16.08210 323 VAL B N 1
ATOM 6587 C CA . VAL B 1 319 ? 19.04552 -10.04327 -14.07030 1.000 17.88288 323 VAL B CA 1
ATOM 6588 C C . VAL B 1 319 ? 18.99820 -10.76312 -12.73111 1.000 17.28902 323 VAL B C 1
ATOM 6589 O O . VAL B 1 319 ? 17.93947 -10.78947 -12.08543 1.000 17.06287 323 VAL B O 1
ATOM 6593 N N . LYS B 1 320 ? 20.11100 -11.33690 -12.28373 1.000 13.33050 324 LYS B N 1
ATOM 6594 C CA . LYS B 1 320 ? 20.19814 -11.90055 -10.93827 1.000 15.48319 324 LYS B CA 1
ATOM 6595 C C . LYS B 1 320 ? 21.24698 -11.16553 -10.11199 1.000 16.51285 324 LYS B C 1
ATOM 6596 O O . LYS B 1 320 ? 21.73877 -11.69400 -9.10409 1.000 16.98630 324 LYS B O 1
ATOM 6602 N N . ALA B 1 321 ? 21.61736 -9.95302 -10.52238 1.000 14.97902 325 ALA B N 1
ATOM 6603 C CA . ALA B 1 321 ? 22.64847 -9.19568 -9.82622 1.000 15.89261 325 ALA B CA 1
ATOM 6604 C C . ALA B 1 321 ? 22.03037 -8.03823 -9.05460 1.000 15.16843 325 ALA B C 1
ATOM 6605 O O . ALA B 1 321 ? 21.28011 -7.22981 -9.61958 1.000 17.81619 325 ALA B O 1
ATOM 6607 N N . VAL B 1 322 ? 22.36070 -7.94746 -7.77413 1.000 12.90914 326 VAL B N 1
ATOM 6608 C CA . VAL B 1 322 ? 22.18227 -6.71464 -7.02549 1.000 14.01813 326 VAL B CA 1
ATOM 6609 C C . VAL B 1 322 ? 23.55906 -6.08454 -6.91864 1.000 15.56449 326 VAL B C 1
ATOM 6610 O O . VAL B 1 322 ? 24.44692 -6.59613 -6.22718 1.000 15.80234 326 VAL B O 1
ATOM 6614 N N . THR B 1 323 ? 23.75295 -4.98880 -7.63340 1.000 13.05468 327 THR B N 1
ATOM 6615 C CA . THR B 1 323 ? 25.06828 -4.37539 -7.65388 1.000 14.01459 327 THR B CA 1
ATOM 6616 C C . THR B 1 323 ? 25.23451 -3.45262 -6.45390 1.000 14.80199 327 THR B C 1
ATOM 6617 O O . THR B 1 323 ? 24.25909 -2.98271 -5.86155 1.000 15.12236 327 THR B O 1
ATOM 6621 N N . LEU B 1 324 ? 26.48993 -3.17177 -6.11303 1.000 12.89391 328 LEU B N 1
ATOM 6622 C CA . LEU B 1 324 ? 26.77249 -2.40094 -4.91322 1.000 14.38963 328 LEU B CA 1
ATOM 6623 C C . LEU B 1 324 ? 28.21731 -1.93549 -4.97180 1.000 16.90293 328 LEU B C 1
ATOM 6624 O O . LEU B 1 324 ? 29.01676 -2.42868 -5.77468 1.000 17.56029 328 LEU B O 1
ATOM 6629 N N . VAL B 1 325 ? 28.52995 -0.96021 -4.12414 1.000 14.83195 329 VAL B N 1
ATOM 6630 C CA . VAL B 1 325 ? 29.89629 -0.49575 -3.94389 1.000 14.31289 329 VAL B CA 1
ATOM 6631 C C . VAL B 1 325 ? 30.48737 -0.94817 -2.61318 1.000 19.83121 329 VAL B C 1
ATOM 6632 O O . VAL B 1 325 ? 31.68384 -1.26305 -2.55173 1.000 20.09341 329 VAL B O 1
ATOM 6636 N N . GLU B 1 326 ? 29.67613 -1.03454 -1.56256 1.000 17.99238 330 GLU B N 1
ATOM 6637 C CA . GLU B 1 326 ? 30.15370 -1.17793 -0.19566 1.000 18.99738 330 GLU B CA 1
ATOM 6638 C C . GLU B 1 326 ? 29.02769 -1.76546 0.63751 1.000 19.86950 330 GLU B C 1
ATOM 6639 O O . GLU B 1 326 ? 27.85458 -1.53015 0.34149 1.000 18.51357 330 GLU B O 1
ATOM 6645 N N . ASN B 1 327 ? 29.37629 -2.51737 1.68344 1.000 19.83088 331 ASN B N 1
ATOM 6646 C CA . ASN B 1 327 ? 28.33653 -2.95754 2.60873 1.000 19.28541 331 ASN B CA 1
ATOM 6647 C C . ASN B 1 327 ? 28.92340 -3.07466 4.01333 1.000 21.11479 331 ASN B C 1
ATOM 6648 O O . ASN B 1 327 ? 30.05835 -2.65751 4.27527 1.000 16.88733 331 ASN B O 1
ATOM 6653 N N . HIS B 1 328 ? 28.12741 -3.62699 4.93525 1.000 16.45712 332 HIS B N 1
ATOM 6654 C CA . HIS B 1 328 ? 28.52779 -3.67281 6.33632 1.000 18.19854 332 HIS B CA 1
ATOM 6655 C C . HIS B 1 328 ? 29.60332 -4.71316 6.61098 1.000 19.75941 332 HIS B C 1
ATOM 6656 O O . HIS B 1 328 ? 30.14811 -4.74830 7.71881 1.000 20.97980 332 HIS B O 1
ATOM 6663 N N . ASP B 1 329 ? 29.91714 -5.56648 5.65177 1.000 18.91819 333 ASP B N 1
ATOM 6664 C CA . ASP B 1 329 ? 31.02692 -6.48361 5.84180 1.000 20.00494 333 ASP B CA 1
ATOM 6665 C C . ASP B 1 329 ? 32.34196 -5.95044 5.28945 1.000 18.89479 333 ASP B C 1
ATOM 6666 O O . ASP B 1 329 ? 33.40446 -6.44704 5.68093 1.000 20.41391 333 ASP B O 1
ATOM 6671 N N . THR B 1 330 ? 32.30341 -4.96070 4.39789 1.000 17.11508 334 THR B N 1
ATOM 6672 C CA . THR B 1 330 ? 33.52515 -4.40533 3.81656 1.000 19.87497 334 THR B CA 1
ATOM 6673 C C . THR B 1 330 ? 33.89901 -3.04815 4.39989 1.000 21.05965 334 THR B C 1
ATOM 6674 O O . THR B 1 330 ? 34.98968 -2.54936 4.10272 1.000 17.92083 334 THR B O 1
ATOM 6678 N N . GLN B 1 331 ? 33.01226 -2.43483 5.19235 1.000 18.78322 335 GLN B N 1
ATOM 6679 C CA . GLN B 1 331 ? 33.27030 -1.14435 5.81980 1.000 17.40058 335 GLN B CA 1
ATOM 6680 C C . GLN B 1 331 ? 34.39774 -1.25235 6.84800 1.000 18.22952 335 GLN B C 1
ATOM 6681 O O . GLN B 1 331 ? 34.72199 -2.34499 7.31807 1.000 17.86018 335 GLN B O 1
ATOM 6687 N N . PRO B 1 332 ? 35.02160 -0.12513 7.20786 1.000 20.34763 336 PRO B N 1
ATOM 6688 C CA . PRO B 1 332 ? 36.21451 -0.19330 8.06725 1.000 22.11975 336 PRO B CA 1
ATOM 6689 C C . PRO B 1 332 ? 35.93142 -0.82375 9.42643 1.000 21.95603 336 PRO B C 1
ATOM 6690 O O . PRO B 1 332 ? 34.85942 -0.64066 10.01555 1.000 19.96995 336 PRO B O 1
ATOM 6694 N N . LEU B 1 333 ? 36.92484 -1.56798 9.91417 1.000 19.63273 337 LEU B N 1
ATOM 6695 C CA . LEU B 1 333 ? 37.02159 -2.28654 11.18915 1.000 21.69415 337 LEU B CA 1
ATOM 6696 C C . LEU B 1 333 ? 36.32044 -3.64528 11.14670 1.000 25.51586 337 LEU B C 1
ATOM 6697 O O . LEU B 1 333 ? 36.39377 -4.38963 12.12884 1.000 28.62545 337 LEU B O 1
ATOM 6702 N N . GLN B 1 334 ? 35.66052 -4.00227 10.05570 1.000 23.26532 338 GLN B N 1
ATOM 6703 C CA . GLN B 1 334 ? 35.03251 -5.31196 9.97076 1.000 28.64572 338 GLN B CA 1
ATOM 6704 C C . GLN B 1 334 ? 36.04617 -6.34544 9.47996 1.000 28.48542 338 GLN B C 1
ATOM 6705 O O . GLN B 1 334 ? 37.06748 -6.01683 8.86675 1.000 28.58449 338 GLN B O 1
ATOM 6711 N N . ALA B 1 335 ? 35.76847 -7.61218 9.79447 1.000 29.96331 339 ALA B N 1
ATOM 6712 C CA . ALA B 1 335 ? 36.71508 -8.67973 9.47968 1.000 29.95810 339 ALA B CA 1
ATOM 6713 C C . ALA B 1 335 ? 37.00761 -8.74466 7.98269 1.000 32.65409 339 ALA B C 1
ATOM 6714 O O . ALA B 1 335 ? 38.15922 -8.94632 7.57716 1.000 33.94504 339 ALA B O 1
ATOM 6716 N N . LEU B 1 336 ? 35.98448 -8.57420 7.13993 1.000 27.83377 340 LEU B N 1
ATOM 6717 C CA . LEU B 1 336 ? 36.18828 -8.58079 5.69323 1.000 27.22582 340 LEU B CA 1
ATOM 6718 C C . LEU B 1 336 ? 36.38750 -7.18660 5.12482 1.000 29.17492 340 LEU B C 1
ATOM 6719 O O . LEU B 1 336 ? 36.01907 -6.93413 3.96345 1.000 26.78404 340 LEU B O 1
ATOM 6724 N N . GLU B 1 337 ? 36.97309 -6.27825 5.90776 1.000 26.98179 341 GLU B N 1
ATOM 6725 C CA . GLU B 1 337 ? 37.15837 -4.90506 5.46187 1.000 26.91688 341 GLU B CA 1
ATOM 6726 C C . GLU B 1 337 ? 37.88529 -4.85017 4.12212 1.000 27.41838 341 GLU B C 1
ATOM 6727 O O . GLU B 1 337 ? 38.91774 -5.49791 3.92567 1.000 27.64665 341 GLU B O 1
ATOM 6733 N N . SER B 1 338 ? 37.31692 -4.09092 3.19246 1.000 22.70979 342 SER B N 1
ATOM 6734 C CA . SER B 1 338 ? 37.99038 -3.75599 1.94475 1.000 21.16853 342 SER B CA 1
ATOM 6735 C C . SER B 1 338 ? 37.28878 -2.52492 1.40789 1.000 21.99850 342 SER B C 1
ATOM 6736 O O . SER B 1 338 ? 36.57157 -2.58958 0.40729 1.000 22.54459 342 SER B O 1
ATOM 6739 N N . THR B 1 339 ? 37.45543 -1.40716 2.10100 1.000 19.06067 343 THR B N 1
ATOM 6740 C CA . THR B 1 339 ? 36.65684 -0.22492 1.81448 1.000 24.10358 343 THR B CA 1
ATOM 6741 C C . THR B 1 339 ? 37.15536 0.44708 0.54509 1.000 24.54891 343 THR B C 1
ATOM 6742 O O . THR B 1 339 ? 38.34453 0.76304 0.42410 1.000 25.69224 343 THR B O 1
ATOM 6746 N N . VAL B 1 340 ? 36.24454 0.64681 -0.41103 1.000 23.10225 344 VAL B N 1
ATOM 6747 C CA . VAL B 1 340 ? 36.61552 1.29593 -1.65713 1.000 22.33166 344 VAL B CA 1
ATOM 6748 C C . VAL B 1 340 ? 37.11730 2.69210 -1.33958 1.000 24.04266 344 VAL B C 1
ATOM 6749 O O . VAL B 1 340 ? 36.52876 3.40522 -0.51635 1.000 24.37262 344 VAL B O 1
ATOM 6753 N N . ASP B 1 341 ? 38.22927 3.07451 -1.96304 1.000 24.61547 345 ASP B N 1
ATOM 6754 C CA . ASP B 1 341 ? 38.82115 4.38047 -1.69653 1.000 27.77908 345 ASP B CA 1
ATOM 6755 C C . ASP B 1 341 ? 37.83949 5.48801 -2.07439 1.000 24.10038 345 ASP B C 1
ATOM 6756 O O . ASP B 1 341 ? 37.23961 5.46939 -3.15777 1.000 23.02324 345 ASP B O 1
ATOM 6761 N N . TRP B 1 342 ? 37.68768 6.44918 -1.16130 1.000 23.88590 346 TRP B N 1
ATOM 6762 C CA . TRP B 1 342 ? 36.60994 7.43099 -1.22770 1.000 28.00603 346 TRP B CA 1
ATOM 6763 C C . TRP B 1 342 ? 36.63205 8.21515 -2.53345 1.000 26.68505 346 TRP B C 1
ATOM 6764 O O . TRP B 1 342 ? 35.57526 8.46504 -3.12338 1.000 23.08252 346 TRP B O 1
ATOM 6775 N N . TRP B 1 343 ? 37.82564 8.58915 -3.01825 1.000 23.75056 347 TRP B N 1
ATOM 6776 C CA . TRP B 1 343 ? 37.90966 9.33306 -4.27662 1.000 27.60497 347 TRP B CA 1
ATOM 6777 C C . TRP B 1 343 ? 37.23124 8.59325 -5.42614 1.000 23.23855 347 TRP B C 1
ATOM 6778 O O . TRP B 1 343 ? 36.68580 9.22922 -6.34139 1.000 21.07465 347 TRP B O 1
ATOM 6789 N N . PHE B 1 344 ? 37.23308 7.25644 -5.39551 1.000 21.91152 348 PHE B N 1
ATOM 6790 C CA . PHE B 1 344 ? 36.66667 6.47324 -6.48958 1.000 20.10887 348 PHE B CA 1
ATOM 6791 C C . PHE B 1 344 ? 35.15784 6.26418 -6.38658 1.000 20.22842 348 PHE B C 1
ATOM 6792 O O . PHE B 1 344 ? 34.52083 5.91193 -7.39352 1.000 19.78108 348 PHE B O 1
ATOM 6800 N N . LYS B 1 345 ? 34.56505 6.45475 -5.21014 1.000 22.14989 349 LYS B N 1
ATOM 6801 C CA . LYS B 1 345 ? 33.16134 6.07583 -5.04008 1.000 20.66665 349 LYS B CA 1
ATOM 6802 C C . LYS B 1 345 ? 32.18840 6.81482 -5.95476 1.000 21.55210 349 LYS B C 1
ATOM 6803 O O . LYS B 1 345 ? 31.20373 6.18516 -6.38454 1.000 21.55402 349 LYS B O 1
ATOM 6809 N N . PRO B 1 346 ? 32.37276 8.10017 -6.29611 1.000 19.56280 350 PRO B N 1
ATOM 6810 C CA . PRO B 1 346 ? 31.47320 8.69420 -7.30586 1.000 19.04914 350 PRO B CA 1
ATOM 6811 C C . PRO B 1 346 ? 31.50384 7.96458 -8.63742 1.000 20.48906 350 PRO B C 1
ATOM 6812 O O . PRO B 1 346 ? 30.44851 7.75862 -9.24875 1.000 20.87059 350 PRO B O 1
ATOM 6816 N N . LEU B 1 347 ? 32.68219 7.53850 -9.09863 1.000 19.35178 351 LEU B N 1
ATOM 6817 C CA . LEU B 1 347 ? 32.75186 6.75368 -10.32703 1.000 19.28676 351 LEU B CA 1
ATOM 6818 C C . LEU B 1 347 ? 32.02894 5.42274 -10.16762 1.000 19.80576 351 LEU B C 1
ATOM 6819 O O . LEU B 1 347 ? 31.24856 5.01459 -11.03745 1.000 19.56613 351 LEU B O 1
ATOM 6824 N N . ALA B 1 348 ? 32.30035 4.71937 -9.06599 1.000 19.40965 352 ALA B N 1
ATOM 6825 C CA . ALA B 1 348 ? 31.68534 3.41624 -8.85779 1.000 17.81084 352 ALA B CA 1
ATOM 6826 C C . ALA B 1 348 ? 30.17367 3.53789 -8.74911 1.000 17.74068 352 ALA B C 1
ATOM 6827 O O . ALA B 1 348 ? 29.44107 2.72752 -9.31986 1.000 15.70312 352 ALA B O 1
ATOM 6829 N N . TYR B 1 349 ? 29.68272 4.56124 -8.04828 1.000 18.37343 353 TYR B N 1
ATOM 6830 C CA . TYR B 1 349 ? 28.23754 4.72333 -7.93983 1.000 16.62296 353 TYR B CA 1
ATOM 6831 C C . TYR B 1 349 ? 27.62235 5.13769 -9.26547 1.000 18.39803 353 TYR B C 1
ATOM 6832 O O . TYR B 1 349 ? 26.52252 4.68818 -9.61022 1.000 15.71099 353 TYR B O 1
ATOM 6841 N N . ALA B 1 350 ? 28.30422 5.99743 -10.02341 1.000 18.57333 354 ALA B N 1
ATOM 6842 C CA . ALA B 1 350 ? 27.79930 6.32654 -11.35158 1.000 17.78384 354 ALA B CA 1
ATOM 6843 C C . ALA B 1 350 ? 27.72153 5.08133 -12.21721 1.000 15.19137 354 ALA B C 1
ATOM 6844 O O . ALA B 1 350 ? 26.77932 4.92652 -13.00230 1.000 17.37767 354 ALA B O 1
ATOM 6846 N N . PHE B 1 351 ? 28.66958 4.15845 -12.04348 1.000 17.62990 355 PHE B N 1
ATOM 6847 C CA . PHE B 1 351 ? 28.66937 2.93680 -12.83858 1.000 15.91690 355 PHE B CA 1
ATOM 6848 C C . PHE B 1 351 ? 27.46086 2.06710 -12.51914 1.000 17.61058 355 PHE B C 1
ATOM 6849 O O . PHE B 1 351 ? 26.72006 1.67213 -13.42126 1.000 17.45518 355 PHE B O 1
ATOM 6857 N N . ILE B 1 352 ? 27.21912 1.77113 -11.23968 1.000 16.61730 356 ILE B N 1
ATOM 6858 C CA . ILE B 1 352 ? 26.10070 0.86938 -10.96410 1.000 16.76878 356 ILE B CA 1
ATOM 6859 C C . ILE B 1 352 ? 24.76231 1.57619 -11.12956 1.000 15.13073 356 ILE B C 1
ATOM 6860 O O . ILE B 1 352 ? 23.75841 0.91986 -11.42227 1.000 15.87253 356 ILE B O 1
ATOM 6865 N N . LEU B 1 353 ? 24.71523 2.89941 -10.98271 1.000 15.17621 357 LEU B N 1
ATOM 6866 C CA . LEU B 1 353 ? 23.42971 3.58492 -11.03377 1.000 15.69244 357 LEU B CA 1
ATOM 6867 C C . LEU B 1 353 ? 23.00002 3.93717 -12.44917 1.000 17.39876 357 LEU B C 1
ATOM 6868 O O . LEU B 1 353 ? 21.79631 3.94260 -12.73192 1.000 15.43579 357 LEU B O 1
ATOM 6873 N N . LEU B 1 354 ? 23.94066 4.22376 -13.35344 1.000 17.82910 358 LEU B N 1
ATOM 6874 C CA . LEU B 1 354 ? 23.56933 4.73813 -14.67123 1.000 16.16501 358 LEU B CA 1
ATOM 6875 C C . LEU B 1 354 ? 23.73919 3.73453 -15.80004 1.000 20.08880 358 LEU B C 1
ATOM 6876 O O . LEU B 1 354 ? 23.31046 4.02618 -16.92323 1.000 17.91411 358 LEU B O 1
ATOM 6881 N N . ARG B 1 355 ? 24.32431 2.56110 -15.53327 1.000 16.82472 359 ARG B N 1
ATOM 6882 C CA . ARG B 1 355 ? 24.33361 1.47731 -16.50803 1.000 18.27379 359 ARG B CA 1
ATOM 6883 C C . ARG B 1 355 ? 22.98975 0.76480 -16.52247 1.000 19.65825 359 ARG B C 1
ATOM 6884 O O . ARG B 1 355 ? 22.26030 0.74195 -15.52543 1.000 20.00462 359 ARG B O 1
ATOM 6892 N N . GLU B 1 356 ? 22.67528 0.13699 -17.65954 1.000 20.29245 360 GLU B N 1
ATOM 6893 C CA . GLU B 1 356 ? 21.39430 -0.55547 -17.75897 1.000 22.12610 360 GLU B CA 1
ATOM 6894 C C . GLU B 1 356 ? 21.38726 -1.88694 -17.01172 1.000 19.60138 360 GLU B C 1
ATOM 6895 O O . GLU B 1 356 ? 20.30425 -2.39500 -16.69056 1.000 24.31715 360 GLU B O 1
ATOM 6901 N N . GLU B 1 357 ? 22.55930 -2.44629 -16.71723 1.000 18.65926 361 GLU B N 1
ATOM 6902 C CA . GLU B 1 357 ? 22.66470 -3.77529 -16.11727 1.000 20.92728 361 GLU B CA 1
ATOM 6903 C C . GLU B 1 357 ? 22.50661 -3.72965 -14.59795 1.000 19.15774 361 GLU B C 1
ATOM 6904 O O . GLU B 1 357 ? 23.12183 -2.89759 -13.92844 1.000 18.82386 361 GLU B O 1
ATOM 6910 N N . GLY B 1 358 ? 21.70109 -4.64423 -14.05865 1.000 17.89490 362 GLY B N 1
ATOM 6911 C CA . GLY B 1 358 ? 21.67060 -4.91108 -12.63290 1.000 17.47697 362 GLY B CA 1
ATOM 6912 C C . GLY B 1 358 ? 20.69715 -4.03933 -11.85311 1.000 20.07177 362 GLY B C 1
ATOM 6913 O O . GLY B 1 358 ? 20.10712 -3.08529 -12.35884 1.000 17.81921 362 GLY B O 1
ATOM 6914 N N . TYR B 1 359 ? 20.54099 -4.39573 -10.57303 1.000 18.55050 363 TYR B N 1
ATOM 6915 C CA . TYR B 1 359 ? 19.66425 -3.73638 -9.60780 1.000 19.12850 363 TYR B CA 1
ATOM 6916 C C . TYR B 1 359 ? 20.57179 -3.08408 -8.57057 1.000 17.21838 363 TYR B C 1
ATOM 6917 O O . TYR B 1 359 ? 21.14143 -3.78407 -7.72442 1.000 15.28981 363 TYR B O 1
ATOM 6926 N N . PRO B 1 360 ? 20.78334 -1.76888 -8.60599 1.000 18.24065 364 PRO B N 1
ATOM 6927 C CA . PRO B 1 360 ? 21.80801 -1.18739 -7.73006 1.000 15.60011 364 PRO B CA 1
ATOM 6928 C C . PRO B 1 360 ? 21.29711 -0.91200 -6.32327 1.000 15.96831 364 PRO B C 1
ATOM 6929 O O . PRO B 1 360 ? 20.14817 -0.51587 -6.11207 1.000 14.29319 364 PRO B O 1
ATOM 6933 N N . SER B 1 361 ? 22.18773 -1.11921 -5.35634 1.000 14.97615 365 SER B N 1
ATOM 6934 C CA . SER B 1 361 ? 21.95176 -0.82041 -3.94907 1.000 17.38807 365 SER B CA 1
ATOM 6935 C C . SER B 1 361 ? 22.97598 0.20270 -3.46191 1.000 17.75968 365 SER B C 1
ATOM 6936 O O . SER B 1 361 ? 24.17944 0.04948 -3.70195 1.000 20.47413 365 SER B O 1
ATOM 6939 N N . VAL B 1 362 ? 22.49976 1.24084 -2.78240 1.000 15.54190 366 VAL B N 1
ATOM 6940 C CA . VAL B 1 362 ? 23.35662 2.26419 -2.18459 1.000 16.17917 366 VAL B CA 1
ATOM 6941 C C . VAL B 1 362 ? 23.54346 1.96308 -0.70226 1.000 19.62018 366 VAL B C 1
ATOM 6942 O O . VAL B 1 362 ? 22.60352 1.51882 -0.03091 1.000 19.04672 366 V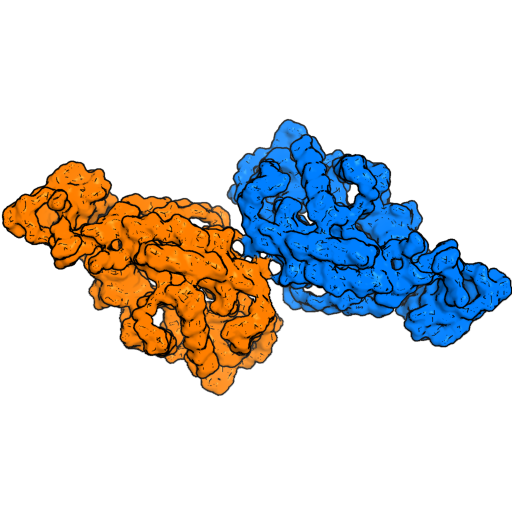AL B O 1
ATOM 6946 N N . PHE B 1 363 ? 24.75701 2.20374 -0.18675 1.000 16.50927 367 PHE B N 1
ATOM 6947 C CA . PHE B 1 363 ? 25.11432 1.93039 1.20814 1.000 15.09096 367 PHE B CA 1
ATOM 6948 C C . PHE B 1 363 ? 24.77488 3.13040 2.09492 1.000 16.01350 367 PHE B C 1
ATOM 6949 O O . PHE B 1 363 ? 25.16424 4.25402 1.78405 1.000 17.50490 367 PHE B O 1
ATOM 6957 N N . TYR B 1 364 ? 24.06430 2.87650 3.20288 1.000 14.14522 368 TYR B N 1
ATOM 6958 C CA . TYR B 1 364 ? 23.70218 3.91837 4.16995 1.000 13.86800 368 TYR B CA 1
ATOM 6959 C C . TYR B 1 364 ? 24.89288 4.81771 4.52160 1.000 14.61392 368 TYR B C 1
ATOM 6960 O O . TYR B 1 364 ? 24.79289 6.04916 4.46964 1.000 17.92763 368 TYR B O 1
ATOM 6969 N N . ALA B 1 365 ? 26.03281 4.22321 4.88370 1.000 14.42264 369 ALA B N 1
ATOM 6970 C CA . ALA B 1 365 ? 27.17252 5.04175 5.27999 1.000 16.58233 369 ALA B CA 1
ATOM 6971 C C . ALA B 1 365 ? 27.65434 5.93313 4.13699 1.000 16.97804 369 ALA B C 1
ATOM 6972 O O . ALA B 1 365 ? 28.12821 7.04635 4.38470 1.000 19.50177 369 ALA B O 1
ATOM 6974 N N . ASP B 1 366 ? 27.53542 5.47940 2.88815 1.000 15.88734 370 ASP B N 1
ATOM 6975 C CA . ASP B 1 366 ? 27.94400 6.31484 1.75693 1.000 17.54876 370 ASP B CA 1
ATOM 6976 C C . ASP B 1 366 ? 26.93572 7.42193 1.48369 1.000 19.15405 370 ASP B C 1
ATOM 6977 O O . ASP B 1 366 ? 27.30171 8.49955 0.99167 1.000 20.16175 370 ASP B O 1
ATOM 6982 N N . TYR B 1 367 ? 25.66417 7.16394 1.76098 1.000 16.02367 371 TYR B N 1
ATOM 6983 C CA . TYR B 1 367 ? 24.61804 8.14625 1.48913 1.000 18.04527 371 TYR B CA 1
ATOM 6984 C C . TYR B 1 367 ? 24.58139 9.25570 2.53711 1.000 19.07380 371 TYR B C 1
ATOM 6985 O O . TYR B 1 367 ? 24.32855 10.42312 2.20522 1.000 18.13716 371 TYR B O 1
ATOM 6994 N N . TYR B 1 368 ? 24.79896 8.90251 3.80837 1.000 17.50081 372 TYR B N 1
ATOM 6995 C CA . TYR B 1 368 ? 24.68199 9.83628 4.92096 1.000 18.35359 372 TYR B CA 1
ATOM 6996 C C . TYR B 1 368 ? 26.02115 10.23707 5.51334 1.000 20.54499 372 TYR B C 1
ATOM 6997 O O . TYR B 1 368 ? 26.08396 11.24191 6.22738 1.000 18.00178 372 TYR B O 1
ATOM 7006 N N . GLY B 1 369 ? 27.07928 9.47472 5.24680 1.000 18.43862 373 GLY B N 1
ATOM 7007 C CA . GLY B 1 369 ? 28.25908 9.50839 6.07983 1.000 19.95252 373 GLY B CA 1
ATOM 7008 C C . GLY B 1 369 ? 28.04331 8.74073 7.37196 1.000 21.67795 373 GLY B C 1
ATOM 7009 O O . GLY B 1 369 ? 26.92160 8.47280 7.79660 1.000 21.89485 373 GLY B O 1
ATOM 7010 N N . ALA B 1 370 ? 29.14699 8.36066 7.99913 1.000 20.49128 374 ALA B N 1
ATOM 7011 C CA . ALA B 1 370 ? 29.05480 7.64642 9.26417 1.000 20.98482 374 ALA B CA 1
ATOM 7012 C C . ALA B 1 370 ? 30.34470 7.85485 10.03561 1.000 23.21968 374 ALA B C 1
ATOM 7013 O O . ALA B 1 370 ? 31.42638 7.71687 9.46326 1.000 24.53265 374 ALA B O 1
ATOM 7015 N N . GLN B 1 371 ? 30.22927 8.16567 11.32662 1.000 18.44489 375 GLN B N 1
ATOM 7016 C CA . GLN B 1 371 ? 31.38289 8.29947 12.20240 1.000 20.73355 375 GLN B CA 1
ATOM 7017 C C . GLN B 1 371 ? 31.21848 7.35252 13.37780 1.000 21.55258 375 GLN B C 1
ATOM 7018 O O . GLN B 1 371 ? 30.15238 7.31080 14.00207 1.000 20.86503 375 GLN B O 1
ATOM 7024 N N . TYR B 1 372 ? 32.26278 6.58985 13.67711 1.000 18.79230 376 TYR B N 1
ATOM 7025 C CA . TYR B 1 372 ? 32.15926 5.63194 14.76882 1.000 22.46421 376 TYR B CA 1
ATOM 7026 C C . TYR B 1 372 ? 33.55194 5.27707 15.25132 1.000 22.70288 376 TYR B C 1
ATOM 7027 O O . TYR B 1 372 ? 34.54654 5.58665 14.59962 1.000 21.47504 376 TYR B O 1
ATOM 7036 N N . SER B 1 373 ? 33.60758 4.62002 16.41326 1.000 23.47417 377 SER B N 1
ATOM 7037 C CA . SER B 1 373 ? 34.85364 4.12854 16.98154 1.000 26.75165 377 SER B CA 1
ATOM 7038 C C . SER B 1 373 ? 34.67022 2.69114 17.42389 1.000 29.94972 377 SER B C 1
ATOM 7039 O O . SER B 1 373 ? 33.57813 2.28499 17.82964 1.000 28.96595 377 SER B O 1
ATOM 7042 N N . ASP B 1 374 ? 35.75719 1.93166 17.36905 1.000 30.70600 378 ASP B N 1
ATOM 7043 C CA . ASP B 1 374 ? 35.74475 0.58817 17.92507 1.000 32.51272 378 ASP B CA 1
ATOM 7044 C C . ASP B 1 374 ? 37.18473 0.18232 18.16730 1.000 32.61949 378 ASP B C 1
ATOM 7045 O O . ASP B 1 374 ? 38.03804 0.41131 17.30689 1.000 29.90196 378 ASP B O 1
ATOM 7050 N N . LYS B 1 375 ? 37.44944 -0.39521 19.34257 1.000 38.51967 379 LYS B N 1
ATOM 7051 C CA . LYS B 1 375 ? 38.78449 -0.87638 19.70445 1.000 43.09478 379 LYS B CA 1
ATOM 7052 C C . LYS B 1 375 ? 39.83267 0.23782 19.64120 1.000 38.25931 379 LYS B C 1
ATOM 7053 O O . LYS B 1 375 ? 40.99013 -0.00477 19.29374 1.000 43.63072 379 LYS B O 1
ATOM 7059 N N . GLY B 1 376 ? 39.43355 1.47096 19.95154 1.000 39.66024 380 GLY B N 1
ATOM 7060 C CA . GLY B 1 376 ? 40.34446 2.60059 19.91598 1.000 39.16005 380 GLY B CA 1
ATOM 7061 C C . GLY B 1 376 ? 40.60343 3.20482 18.55092 1.000 39.76280 380 GLY B C 1
ATOM 7062 O O . GLY B 1 376 ? 41.45727 4.09500 18.43841 1.000 38.83634 380 GLY B O 1
ATOM 7063 N N . HIS B 1 377 ? 39.90117 2.76566 17.51063 1.000 33.97090 381 HIS B N 1
ATOM 7064 C CA . HIS B 1 377 ? 40.06832 3.31396 16.17157 1.000 33.44691 381 HIS B CA 1
ATOM 7065 C C . HIS B 1 377 ? 38.84421 4.13274 15.79565 1.000 30.84555 381 HIS B C 1
ATOM 7066 O O . HIS B 1 377 ? 37.72520 3.61661 15.82201 1.000 30.15455 381 HIS B O 1
ATOM 7073 N N . ASP B 1 378 ? 39.05907 5.38949 15.41853 1.000 26.41514 382 ASP B N 1
ATOM 7074 C CA . ASP B 1 378 ? 37.98551 6.27807 14.98909 1.000 26.81896 382 ASP B CA 1
ATOM 7075 C C . ASP B 1 378 ? 37.86317 6.25228 13.46857 1.000 29.54016 382 ASP B C 1
ATOM 7076 O O . ASP B 1 378 ? 38.86691 6.37116 12.75866 1.000 29.10807 382 ASP B O 1
ATOM 7081 N N . ILE B 1 379 ? 36.63905 6.09699 12.96996 1.000 24.24398 383 ILE B N 1
ATOM 7082 C CA . ILE B 1 379 ? 36.37864 6.02022 11.53751 1.000 21.71339 383 ILE B CA 1
ATOM 7083 C C . ILE B 1 379 ? 35.51242 7.20160 11.13711 1.000 24.73947 383 ILE B C 1
ATOM 7084 O O . ILE B 1 379 ? 34.50876 7.49308 11.80249 1.000 22.31298 383 ILE B O 1
ATOM 7089 N N . ASN B 1 380 ? 35.89172 7.86695 10.04226 1.000 21.51723 384 ASN B N 1
ATOM 7090 C CA . ASN B 1 380 ? 35.13262 8.96284 9.44671 1.000 24.10847 384 ASN B CA 1
ATOM 7091 C C . ASN B 1 380 ? 34.83361 8.58694 7.99771 1.000 24.39127 384 ASN B C 1
ATOM 7092 O O . ASN B 1 380 ? 35.63706 8.80732 7.08797 1.000 23.42892 384 ASN B O 1
ATOM 7097 N N . MET B 1 381 ? 33.65742 8.00859 7.79355 1.000 24.56444 385 MET B N 1
ATOM 7098 C CA . MET B 1 381 ? 33.18614 7.60045 6.47566 1.000 22.09601 385 MET B CA 1
ATOM 7099 C C . MET B 1 381 ? 32.45770 8.81011 5.89487 1.000 25.77908 385 MET B C 1
ATOM 7100 O O . MET B 1 381 ? 31.35995 9.15109 6.34481 1.000 23.63838 385 MET B O 1
ATOM 7105 N N . VAL B 1 382 ? 33.08184 9.50089 4.94971 1.000 23.44405 386 VAL B N 1
ATOM 7106 C CA . VAL B 1 382 ? 32.51990 10.74867 4.43983 1.000 23.71192 386 VAL B CA 1
ATOM 7107 C C . VAL B 1 382 ? 31.46716 10.45433 3.37618 1.000 21.82413 386 VAL B C 1
ATOM 7108 O O . VAL B 1 382 ? 31.65314 9.58130 2.51942 1.000 20.41749 386 VAL B O 1
ATOM 7112 N N . LYS B 1 383 ? 30.35392 11.19081 3.43257 1.000 23.31902 387 LYS B N 1
ATOM 7113 C CA . LYS B 1 383 ? 29.30682 11.08829 2.42188 1.000 21.43101 387 LYS B CA 1
ATOM 7114 C C . LYS B 1 383 ? 29.90903 11.20884 1.02564 1.000 22.45041 387 LYS B C 1
ATOM 7115 O O . LYS B 1 383 ? 30.80512 12.02249 0.78653 1.000 22.58441 387 LYS B O 1
ATOM 7121 N N . VAL B 1 384 ? 29.44324 10.36389 0.11307 1.000 20.89246 388 VAL B N 1
ATOM 7122 C CA . VAL B 1 384 ? 30.05740 10.29329 -1.21949 1.000 19.54428 388 VAL B CA 1
ATOM 7123 C C . VAL B 1 384 ? 29.64472 11.51535 -2.03526 1.000 20.30724 388 VAL B C 1
ATOM 7124 O O . VAL B 1 384 ? 28.44136 11.83827 -2.10076 1.000 19.63773 388 VAL B O 1
ATOM 7128 N N . PRO B 1 385 ? 30.58785 12.22870 -2.65830 1.000 23.33097 389 PRO B N 1
ATOM 7129 C CA . PRO B 1 385 ? 30.21281 13.35242 -3.52503 1.000 20.99815 389 PRO B CA 1
ATOM 7130 C C . PRO B 1 385 ? 29.26012 12.92468 -4.62628 1.000 20.24034 389 PRO B C 1
ATOM 7131 O O . PRO B 1 385 ? 29.44252 11.88227 -5.26401 1.000 21.50587 389 PRO B O 1
ATOM 7135 N N . TYR B 1 386 ? 28.23435 13.75020 -4.84276 1.000 18.25686 390 TYR B N 1
ATOM 7136 C CA . TYR B 1 386 ? 27.23369 13.60531 -5.89148 1.000 21.69779 390 TYR B CA 1
ATOM 7137 C C . TYR B 1 386 ? 26.32318 12.39283 -5.71218 1.000 17.52124 390 TYR B C 1
ATOM 7138 O O . TYR B 1 386 ? 25.60319 12.04262 -6.65136 1.000 19.38491 390 TYR B O 1
ATOM 7147 N N . ILE B 1 387 ? 26.30018 11.76143 -4.53429 1.000 18.53159 391 ILE B N 1
ATOM 7148 C CA . ILE B 1 387 ? 25.52207 10.52665 -4.40375 1.000 18.23700 391 ILE B CA 1
ATOM 7149 C C . ILE B 1 387 ? 24.03115 10.80794 -4.58456 1.000 15.95051 391 ILE B C 1
ATOM 7150 O O . ILE B 1 387 ? 23.32659 10.05633 -5.26764 1.000 20.69039 391 ILE B O 1
ATOM 7155 N N . GLU B 1 388 ? 23.52722 11.90984 -4.02821 1.000 17.29689 392 GLU B N 1
ATOM 7156 C CA . GLU B 1 388 ? 22.10752 12.20496 -4.22580 1.000 18.25745 392 GLU B CA 1
ATOM 7157 C C . GLU B 1 388 ? 21.81890 12.54358 -5.68385 1.000 18.83717 392 GLU B C 1
ATOM 7158 O O . GLU B 1 388 ? 20.82559 12.07597 -6.25281 1.000 16.80469 392 GLU B O 1
ATOM 7164 N N . GLU B 1 389 ? 22.68729 13.34286 -6.30818 1.000 22.59871 393 GLU B N 1
ATOM 7165 C CA . GLU B 1 389 ? 22.50140 13.71302 -7.71344 1.000 18.96304 393 GLU B CA 1
ATOM 7166 C C . GLU B 1 389 ? 22.49751 12.48656 -8.62475 1.000 18.36889 393 GLU B C 1
ATOM 7167 O O . GLU B 1 389 ? 21.70603 12.40299 -9.57851 1.000 18.60138 393 GLU B O 1
ATOM 7173 N N . LEU B 1 390 ? 23.40022 11.53795 -8.35828 1.000 17.86705 394 LEU B N 1
ATOM 7174 C CA . LEU B 1 390 ? 23.48955 10.32803 -9.16730 1.000 17.12283 394 LEU B CA 1
ATOM 7175 C C . LEU B 1 390 ? 22.23130 9.47324 -9.02614 1.000 16.99713 394 LEU B C 1
ATOM 7176 O O . LEU B 1 390 ? 21.77050 8.86871 -10.00233 1.000 19.45500 394 LEU B O 1
ATOM 7181 N N . VAL B 1 391 ? 21.67389 9.38918 -7.81600 1.000 16.56002 395 VAL B N 1
ATOM 7182 C CA . VAL B 1 391 ? 20.41988 8.65266 -7.63592 1.000 17.08189 395 VAL B CA 1
ATOM 7183 C C . VAL B 1 391 ? 19.27752 9.34816 -8.37568 1.000 16.94322 395 VAL B C 1
ATOM 7184 O O . VAL B 1 391 ? 18.42298 8.69788 -8.98808 1.000 16.58298 395 VAL B O 1
ATOM 7188 N N . THR B 1 392 ? 19.25824 10.68563 -8.35671 1.000 16.79645 396 THR B N 1
ATOM 7189 C CA . THR B 1 392 ? 18.25766 11.42467 -9.12616 1.000 17.26549 396 THR B CA 1
ATOM 7190 C C . THR B 1 392 ? 18.45149 11.22973 -10.62769 1.000 18.25710 396 THR B C 1
ATOM 7191 O O . THR B 1 392 ? 17.47221 11.07178 -11.37691 1.000 18.16532 396 THR B O 1
ATOM 7195 N N . LEU B 1 393 ? 19.70739 11.19815 -11.08280 1.000 16.45751 397 LEU B N 1
ATOM 7196 C CA . LEU B 1 393 ? 19.96431 10.98895 -12.50595 1.000 18.34443 397 LEU B CA 1
ATOM 7197 C C . LEU B 1 393 ? 19.46397 9.61925 -12.96245 1.000 20.48295 397 LEU B C 1
ATOM 7198 O O . LEU B 1 393 ? 18.96946 9.46796 -14.08650 1.000 19.78190 397 LEU B O 1
ATOM 7203 N N . ARG B 1 394 ? 19.57306 8.60831 -12.09787 1.000 17.84502 398 ARG B N 1
ATOM 7204 C CA . ARG B 1 394 ? 19.01405 7.30369 -12.42008 1.000 14.99893 398 ARG B CA 1
ATOM 7205 C C . ARG B 1 394 ? 17.49547 7.36115 -12.45300 1.000 14.77440 398 ARG B C 1
ATOM 7206 O O . ARG B 1 394 ? 16.85967 6.76301 -13.33280 1.000 16.94591 398 ARG B O 1
ATOM 7214 N N . LYS B 1 395 ? 16.90340 8.06431 -11.48675 1.000 15.92480 399 LYS B N 1
ATOM 7215 C CA . LYS B 1 395 ? 15.44978 8.16925 -11.39264 1.000 18.36762 399 LYS B CA 1
ATOM 7216 C C . LYS B 1 395 ? 14.85704 8.81368 -12.63771 1.000 19.01847 399 LYS B C 1
ATOM 7217 O O . LYS B 1 395 ? 13.83356 8.34969 -13.15480 1.000 21.14168 399 LYS B O 1
ATOM 7223 N N . ASP B 1 396 ? 15.48541 9.88420 -13.13293 1.000 18.40663 400 ASP B N 1
ATOM 7224 C CA . ASP B 1 396 ? 14.88519 10.72810 -14.16710 1.000 21.37652 400 ASP B CA 1
ATOM 7225 C C . ASP B 1 396 ? 15.45240 10.51790 -15.56962 1.000 25.52527 400 ASP B C 1
ATOM 7226 O O . ASP B 1 396 ? 14.71349 10.69222 -16.55004 1.000 25.20610 400 ASP B O 1
ATOM 7231 N N . TYR B 1 397 ? 16.73037 10.15453 -15.71959 1.000 20.68348 401 TYR B N 1
ATOM 7232 C CA . TYR B 1 397 ? 17.35304 10.24630 -17.03975 1.000 26.58271 401 TYR B CA 1
ATOM 7233 C C . TYR B 1 397 ? 18.06831 9.00530 -17.56456 1.000 28.79266 401 TYR B C 1
ATOM 7234 O O . TYR B 1 397 ? 18.49044 9.02551 -18.72680 1.000 29.34742 401 TYR B O 1
ATOM 7243 N N . ALA B 1 398 ? 18.21163 7.93424 -16.78654 1.000 22.27229 402 ALA B N 1
ATOM 7244 C CA . ALA B 1 398 ? 19.00217 6.77792 -17.21994 1.000 23.54396 402 ALA B CA 1
ATOM 7245 C C . ALA B 1 398 ? 18.07376 5.70671 -17.79760 1.000 24.73316 402 ALA B C 1
ATOM 7246 O O . ALA B 1 398 ? 17.75816 4.70344 -17.15505 1.000 24.33237 402 ALA B O 1
ATOM 7248 N N . TYR B 1 399 ? 17.65235 5.90732 -19.04919 1.000 20.95758 403 TYR B N 1
ATOM 7249 C CA . TYR B 1 399 ? 16.65297 5.03307 -19.65365 1.000 23.03545 403 TYR B CA 1
ATOM 7250 C C . TYR B 1 399 ? 17.01965 4.71716 -21.09662 1.000 23.60322 403 TYR B C 1
ATOM 7251 O O . TYR B 1 399 ? 17.77779 5.44177 -21.73872 1.000 23.17345 403 TYR B O 1
ATOM 7260 N N . GLY B 1 400 ? 16.46468 3.61775 -21.60106 1.000 28.02967 404 GLY B N 1
ATOM 7261 C CA . GLY B 1 400 ? 16.55893 3.31034 -23.01308 1.000 23.46414 404 GLY B CA 1
ATOM 7262 C C . GLY B 1 400 ? 17.80392 2.53712 -23.39110 1.000 27.36546 404 GLY B C 1
ATOM 7263 O O . GLY B 1 400 ? 18.61894 2.11681 -22.55967 1.000 23.93336 404 GLY B O 1
ATOM 7264 N N . LYS B 1 401 ? 17.92838 2.34324 -24.70458 1.000 23.92495 405 LYS B N 1
ATOM 7265 C CA . LYS B 1 401 ? 19.01517 1.55710 -25.27220 1.000 26.00461 405 LYS B CA 1
ATOM 7266 C C . LYS B 1 401 ? 20.36926 2.12477 -24.87492 1.000 23.12225 405 LYS B C 1
ATOM 7267 O O . LYS B 1 401 ? 20.58184 3.34257 -24.88038 1.000 22.87836 405 LYS B O 1
ATOM 7273 N N . GLN B 1 402 ? 21.29691 1.22686 -24.55839 1.000 23.49446 406 GLN B N 1
ATOM 7274 C CA . GLN B 1 402 ? 22.61988 1.58447 -24.06497 1.000 22.04678 406 GLN B CA 1
ATOM 7275 C C . GLN B 1 402 ? 23.67472 1.25458 -25.11066 1.000 22.93009 406 GLN B C 1
ATOM 7276 O O . GLN B 1 402 ? 23.67255 0.15599 -25.68196 1.000 22.62631 406 GLN B O 1
ATOM 7282 N N . HIS B 1 403 ? 24.56963 2.20415 -25.35925 1.000 21.69839 407 HIS B N 1
ATOM 7283 C CA . HIS B 1 403 ? 25.76302 1.98689 -26.16919 1.000 25.24277 407 HIS B CA 1
ATOM 7284 C C . HIS B 1 403 ? 26.96371 2.07645 -25.23706 1.000 23.15807 407 HIS B C 1
ATOM 7285 O O . HIS B 1 403 ? 27.15907 3.10306 -24.58531 1.000 20.15339 407 HIS B O 1
ATOM 7292 N N . SER B 1 404 ? 27.75302 1.00364 -25.16182 1.000 22.64694 408 SER B N 1
ATOM 7293 C CA . SER B 1 404 ? 28.82572 0.87557 -24.17913 1.000 21.24086 408 SER B CA 1
ATOM 7294 C C . SER B 1 404 ? 30.19174 1.06373 -24.82417 1.000 23.87635 408 SER B C 1
ATOM 7295 O O . SER B 1 404 ? 30.46986 0.49718 -25.88545 1.000 25.76504 408 SER B O 1
ATOM 7298 N N . TYR B 1 405 ? 31.05969 1.82375 -24.14874 1.000 20.95052 409 TYR B N 1
ATOM 7299 C CA . TYR B 1 405 ? 32.41067 2.13208 -24.62955 1.000 24.93516 409 TYR B CA 1
ATOM 7300 C C . TYR B 1 405 ? 33.39582 1.91194 -23.48211 1.000 24.89697 409 TYR B C 1
ATOM 7301 O O . TYR B 1 405 ? 34.02006 2.85195 -22.97770 1.000 24.42036 409 TYR B O 1
ATOM 7310 N N . LEU B 1 406 ? 33.53635 0.65615 -23.06536 1.000 22.85982 410 LEU B N 1
ATOM 7311 C CA . LEU B 1 406 ? 34.54311 0.29112 -22.06690 1.000 26.14041 410 LEU B CA 1
ATOM 7312 C C . LEU B 1 406 ? 35.82518 -0.10166 -22.79602 1.000 27.68186 410 LEU B C 1
ATOM 7313 O O . LEU B 1 406 ? 36.26886 -1.24833 -22.76358 1.000 28.17425 410 LEU B O 1
ATOM 7318 N N . ASP B 1 407 ? 36.43220 0.88899 -23.46187 1.000 24.56718 411 ASP B N 1
ATOM 7319 C CA . ASP B 1 407 ? 37.41610 0.58158 -24.49811 1.000 26.16445 411 ASP B CA 1
ATOM 7320 C C . ASP B 1 407 ? 38.73928 1.32205 -24.33245 1.000 26.09519 411 ASP B C 1
ATOM 7321 O O . ASP B 1 407 ? 39.49411 1.43848 -25.30188 1.000 25.18462 411 ASP B O 1
ATOM 7326 N N . HIS B 1 408 ? 39.01648 1.86504 -23.15346 1.000 25.61877 412 HIS B N 1
ATOM 7327 C CA . HIS B 1 408 ? 40.30112 2.48203 -22.86280 1.000 26.60075 412 HIS B CA 1
ATOM 7328 C C . HIS B 1 408 ? 40.61114 2.23355 -21.39534 1.000 28.04266 412 HIS B C 1
ATOM 7329 O O . HIS B 1 408 ? 39.70046 2.09160 -20.57504 1.000 28.91461 412 HIS B O 1
ATOM 7336 N N . TRP B 1 409 ? 41.90468 2.15509 -21.07236 1.000 28.86965 413 TRP B N 1
ATOM 7337 C CA . TRP B 1 409 ? 42.31830 1.75201 -19.72925 1.000 29.01195 413 TRP B CA 1
ATOM 7338 C C . TRP B 1 409 ? 42.09832 2.83789 -18.68081 1.000 26.71416 413 TRP B C 1
ATOM 7339 O O . TRP B 1 409 ? 42.19651 2.54204 -17.48330 1.000 28.76813 413 TRP B O 1
ATOM 7350 N N . ASP B 1 410 ? 41.79934 4.07514 -19.08569 1.000 26.02704 414 ASP B N 1
ATOM 7351 C CA . ASP B 1 410 ? 41.42381 5.13358 -18.15210 1.000 27.23118 414 ASP B CA 1
ATOM 7352 C C . ASP B 1 410 ? 40.01950 5.64574 -18.44535 1.000 30.51891 414 ASP B C 1
ATOM 7353 O O . ASP B 1 410 ? 39.15916 5.64610 -17.55703 1.000 27.12873 414 ASP B O 1
ATOM 7358 N N . VAL B 1 411 ? 39.76872 6.09137 -19.67129 1.000 24.28978 415 VAL B N 1
ATOM 7359 C CA . VAL B 1 411 ? 38.52558 6.75953 -20.03267 1.000 24.42828 415 VAL B CA 1
ATOM 7360 C C . VAL B 1 411 ? 37.54680 5.71548 -20.56089 1.000 25.63911 415 VAL B C 1
ATOM 7361 O O . VAL B 1 411 ? 37.76914 5.12005 -21.61765 1.000 29.10911 415 VAL B O 1
ATOM 7365 N N . ILE B 1 412 ? 36.45070 5.49567 -19.83197 1.000 23.17478 416 ILE B N 1
ATOM 7366 C CA . ILE B 1 412 ? 35.37159 4.64106 -20.30737 1.000 22.08187 416 ILE B CA 1
ATOM 7367 C C . ILE B 1 412 ? 34.07381 5.43440 -20.25518 1.000 21.45600 416 ILE B C 1
ATOM 7368 O O . ILE B 1 412 ? 33.95764 6.44017 -19.54576 1.000 22.01410 416 ILE B O 1
ATOM 7373 N N . GLY B 1 413 ? 33.08871 4.97093 -21.01410 1.000 19.99197 417 GLY B N 1
ATOM 7374 C CA . GLY B 1 413 ? 31.81188 5.65902 -20.99417 1.000 20.15670 417 GLY B CA 1
ATOM 7375 C C . GLY B 1 413 ? 30.74578 4.83978 -21.67527 1.000 21.89307 417 GLY B C 1
ATOM 7376 O O . GLY B 1 413 ? 31.01069 3.77240 -22.23497 1.000 22.17645 417 GLY B O 1
ATOM 7377 N N . TRP B 1 414 ? 29.52343 5.36410 -21.62739 1.000 17.45475 418 TRP B N 1
ATOM 7378 C CA . TRP B 1 414 ? 28.39299 4.72382 -22.28324 1.000 21.68021 418 TRP B CA 1
ATOM 7379 C C . TRP B 1 414 ? 27.29031 5.75486 -22.44987 1.000 17.98400 418 TRP B C 1
ATOM 7380 O O . TRP B 1 414 ? 27.31220 6.81616 -21.81548 1.000 20.05009 418 TRP B O 1
ATOM 7391 N N . THR B 1 415 ? 26.32131 5.43377 -23.30587 1.000 19.25793 419 THR B N 1
ATOM 7392 C CA . THR B 1 415 ? 25.21061 6.33877 -23.56793 1.000 18.59049 419 THR B CA 1
ATOM 7393 C C . THR B 1 415 ? 23.89082 5.60906 -23.36399 1.000 20.57240 419 THR B C 1
ATOM 7394 O O . THR B 1 415 ? 23.82567 4.38154 -23.40785 1.000 21.36746 419 THR B O 1
ATOM 7398 N N . ARG B 1 416 ? 22.83743 6.38845 -23.11885 1.000 18.50903 420 ARG B N 1
ATOM 7399 C CA . ARG B 1 416 ? 21.47761 5.88435 -22.98538 1.000 19.56549 420 ARG B CA 1
ATOM 7400 C C . ARG B 1 416 ? 20.57841 6.75878 -23.84045 1.000 20.17953 420 ARG B C 1
ATOM 7401 O O . ARG B 1 416 ? 20.60168 7.98589 -23.70229 1.000 20.90597 420 ARG B O 1
ATOM 7409 N N . GLU B 1 417 ? 19.78890 6.12873 -24.71782 1.000 22.43737 421 GLU B N 1
ATOM 7410 C CA . GLU B 1 417 ? 19.02288 6.86249 -25.72427 1.000 26.98703 421 GLU B CA 1
ATOM 7411 C C . GLU B 1 417 ? 17.73821 7.47257 -25.18371 1.000 30.03781 421 GLU B C 1
ATOM 7412 O O . GLU B 1 417 ? 17.15843 8.33051 -25.85286 1.000 30.46978 421 GLU B O 1
ATOM 7418 N N . GLY B 1 418 ? 17.28244 7.05711 -24.00578 1.000 27.80050 422 GLY B N 1
ATOM 7419 C CA . GLY B 1 418 ? 15.98771 7.45676 -23.49973 1.000 28.00578 422 GLY B CA 1
ATOM 7420 C C . GLY B 1 418 ? 14.88080 6.58360 -24.05944 1.000 33.62528 422 GLY B C 1
ATOM 7421 O O . GLY B 1 418 ? 15.09078 5.73451 -24.92291 1.000 34.93377 422 GLY B O 1
ATOM 7422 N N . ASP B 1 419 ? 13.66724 6.80004 -23.54585 1.000 36.17278 423 ASP B N 1
ATOM 7423 C CA . ASP B 1 419 ? 12.46722 6.13280 -24.04927 1.000 43.13543 423 ASP B CA 1
ATOM 7424 C C . ASP B 1 419 ? 11.32107 7.14418 -24.06856 1.000 45.16037 423 ASP B C 1
ATOM 7425 O O . ASP B 1 419 ? 11.50725 8.32595 -23.76418 1.000 44.50469 423 ASP B O 1
ATOM 7430 N N . ALA B 1 420 ? 10.12514 6.67786 -24.44182 1.000 44.94697 424 ALA B N 1
ATOM 7431 C CA . ALA B 1 420 ? 8.98962 7.58563 -24.60000 1.000 44.52324 424 ALA B CA 1
ATOM 7432 C C . ALA B 1 420 ? 8.69044 8.32625 -23.30208 1.000 45.35834 424 ALA B C 1
ATOM 7433 O O . ALA B 1 420 ? 8.60992 9.56082 -23.28468 1.000 49.71628 424 ALA B O 1
ATOM 7435 N N . LYS B 1 421 ? 8.54274 7.58956 -22.19729 1.000 41.19001 425 LYS B N 1
ATOM 7436 C CA . LYS B 1 421 ? 8.27705 8.21145 -20.90413 1.000 44.98043 425 LYS B CA 1
ATOM 7437 C C . LYS B 1 421 ? 9.46576 8.98812 -20.34629 1.000 41.99156 425 LYS B C 1
ATOM 7438 O O . LYS B 1 421 ? 9.28079 9.75234 -19.39160 1.000 44.07881 425 LYS B O 1
ATOM 7444 N N . HIS B 1 422 ? 10.66929 8.81267 -20.89628 1.000 42.93797 426 HIS B N 1
ATOM 7445 C CA . HIS B 1 422 ? 11.86782 9.51029 -20.41939 1.000 38.12039 426 HIS B CA 1
ATOM 7446 C C . HIS B 1 422 ? 12.68389 9.95668 -21.62427 1.000 39.87875 426 HIS B C 1
ATOM 7447 O O . HIS B 1 422 ? 13.72996 9.37612 -21.93898 1.000 39.31516 426 HIS B O 1
ATOM 7454 N N . PRO B 1 423 ? 12.25002 11.01899 -22.30994 1.000 37.62424 427 PRO B N 1
ATOM 7455 C CA . PRO B 1 423 ? 12.79617 11.31848 -23.64174 1.000 40.78606 427 PRO B CA 1
ATOM 7456 C C . PRO B 1 423 ? 14.21025 11.87256 -23.65655 1.000 37.56696 427 PRO B C 1
ATOM 7457 O O . PRO B 1 423 ? 14.75345 12.06861 -24.74827 1.000 41.58001 427 PRO B O 1
ATOM 7461 N N . HIS B 1 424 ? 14.83083 12.14450 -22.51679 1.000 32.49084 428 HIS B N 1
ATOM 7462 C CA . HIS B 1 424 ? 16.18971 12.66060 -22.53771 1.000 29.42400 428 HIS B CA 1
ATOM 7463 C C . HIS B 1 424 ? 17.16725 11.54523 -22.89659 1.000 33.66548 428 HIS B C 1
ATOM 7464 O O . HIS B 1 424 ? 16.89408 10.36085 -22.69620 1.000 30.09096 428 HIS B O 1
ATOM 7471 N N . SER B 1 425 ? 18.32511 11.93249 -23.42637 1.000 29.39004 429 SER B N 1
ATOM 7472 C CA . SER B 1 425 ? 19.40763 10.99380 -23.68070 1.000 27.61790 429 SER B CA 1
ATOM 7473 C C . SER B 1 425 ? 20.59577 11.40646 -22.83512 1.000 22.13511 429 SER B C 1
ATOM 7474 O O . SER B 1 425 ? 20.70527 12.55932 -22.41079 1.000 22.78315 429 SER B O 1
ATOM 7477 N N . MET B 1 426 ? 21.48583 10.45372 -22.57036 1.000 21.48299 430 MET B N 1
ATOM 7478 C CA . MET B 1 426 ? 22.54308 10.69742 -21.60407 1.000 19.92928 430 MET B CA 1
ATOM 7479 C C . MET B 1 426 ? 23.83170 10.04243 -22.07656 1.000 17.43797 430 MET B C 1
ATOM 7480 O O . MET B 1 426 ? 23.81555 9.03107 -22.78480 1.000 21.97675 430 MET B O 1
ATOM 7485 N N . ALA B 1 427 ? 24.94735 10.67047 -21.72186 1.000 19.62337 431 ALA B N 1
ATOM 7486 C CA . ALA B 1 427 ? 26.28137 10.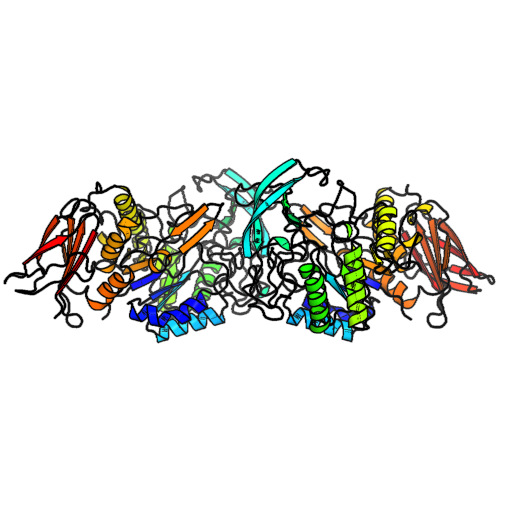14007 -21.98771 1.000 19.47514 431 ALA B CA 1
ATOM 7487 C C . ALA B 1 427 ? 27.07260 10.24459 -20.69600 1.000 20.98392 431 ALA B C 1
ATOM 7488 O O . ALA B 1 427 ? 27.34021 11.34942 -20.21466 1.000 19.90714 431 ALA B O 1
ATOM 7490 N N . VAL B 1 428 ? 27.43639 9.09874 -20.12541 1.000 20.60037 432 VAL B N 1
ATOM 7491 C CA . VAL B 1 428 ? 28.28322 9.05347 -18.94236 1.000 17.12463 432 VAL B CA 1
ATOM 7492 C C . VAL B 1 428 ? 29.70782 8.77653 -19.39428 1.000 19.59035 432 VAL B C 1
ATOM 7493 O O . VAL B 1 428 ? 29.94100 7.98184 -20.31364 1.000 20.58417 432 VAL B O 1
ATOM 7497 N N . ILE B 1 429 ? 30.65925 9.45221 -18.76776 1.000 20.32760 433 ILE B N 1
ATOM 7498 C CA . ILE B 1 429 ? 32.06711 9.29886 -19.09540 1.000 19.83223 433 ILE B CA 1
ATOM 7499 C C . ILE B 1 429 ? 32.84845 9.47805 -17.80784 1.000 19.98941 433 ILE B C 1
ATOM 7500 O O . ILE B 1 429 ? 32.51509 10.32847 -16.97723 1.000 23.04069 433 ILE B O 1
ATOM 7505 N N . MET B 1 430 ? 33.85960 8.64226 -17.61750 1.000 19.42384 434 MET B N 1
ATOM 7506 C CA . MET B 1 430 ? 34.63991 8.70493 -16.40270 1.000 18.74580 434 MET B CA 1
ATOM 7507 C C . MET B 1 430 ? 36.06743 8.29965 -16.72487 1.000 21.72257 434 MET B C 1
ATOM 7508 O O . MET B 1 430 ? 36.33364 7.64435 -17.73992 1.000 22.94401 434 MET B O 1
ATOM 7513 N N . SER B 1 431 ? 36.98459 8.69052 -15.84125 1.000 19.68761 435 SER B N 1
ATOM 7514 C CA . SER B 1 431 ? 38.37193 8.26180 -15.95921 1.000 28.09679 435 SER B CA 1
ATOM 7515 C C . SER B 1 431 ? 38.97369 8.05489 -14.57954 1.000 26.54451 435 SER B C 1
ATOM 7516 O O . SER B 1 431 ? 38.77761 8.87512 -13.67969 1.000 28.02845 435 SER B O 1
ATOM 7519 N N . ASP B 1 432 ? 39.70764 6.95755 -14.41661 1.000 25.09620 436 ASP B N 1
ATOM 7520 C CA . ASP B 1 432 ? 40.45110 6.73334 -13.18108 1.000 26.97983 436 ASP B CA 1
ATOM 7521 C C . ASP B 1 432 ? 41.83589 7.35939 -13.21637 1.000 27.60385 436 ASP B C 1
ATOM 7522 O O . ASP B 1 432 ? 42.55360 7.29881 -12.21149 1.000 26.49168 436 ASP B O 1
ATOM 7527 N N . GLY B 1 433 ? 42.22134 7.94072 -14.35198 1.000 30.76937 437 GLY B N 1
ATOM 7528 C CA . GLY B 1 433 ? 43.49518 8.60316 -14.51056 1.000 31.75461 437 GLY B CA 1
ATOM 7529 C C . GLY B 1 433 ? 43.30958 9.98147 -15.11110 1.000 33.24385 437 GLY B C 1
ATOM 7530 O O . GLY B 1 433 ? 42.30332 10.65012 -14.86144 1.000 30.52414 437 GLY B O 1
ATOM 7531 N N . PRO B 1 434 ? 44.26973 10.43019 -15.92448 1.000 35.79382 438 PRO B N 1
ATOM 7532 C CA . PRO B 1 434 ? 44.16712 11.76552 -16.52327 1.000 33.17610 438 PRO B CA 1
ATOM 7533 C C . PRO B 1 434 ? 42.91666 11.90257 -17.37797 1.000 33.49167 438 PRO B C 1
ATOM 7534 O O . PRO B 1 434 ? 42.37622 10.92616 -17.90220 1.000 33.08963 438 PRO B O 1
ATOM 7538 N N . GLY B 1 435 ? 42.47717 13.14963 -17.53492 1.000 34.11296 439 GLY B N 1
ATOM 7539 C CA . GLY B 1 435 ? 41.29699 13.46031 -18.31032 1.000 28.66750 439 GLY B CA 1
ATOM 7540 C C . GLY B 1 435 ? 41.40567 13.08119 -19.77013 1.000 33.11770 439 GLY B C 1
ATOM 7541 O O . GLY B 1 435 ? 42.44503 12.60374 -20.23428 1.000 32.53403 439 GLY B O 1
ATOM 7542 N N . GLY B 1 436 ? 40.32808 13.29537 -20.51222 1.000 33.71113 440 GLY B N 1
ATOM 7543 C CA . GLY B 1 436 ? 40.31695 12.92260 -21.91042 1.000 27.40548 440 GLY B CA 1
ATOM 7544 C C . GLY B 1 436 ? 38.93166 13.13319 -22.47792 1.000 30.04372 440 GLY B C 1
ATOM 7545 O O . GLY B 1 436 ? 38.12478 13.88409 -21.91920 1.000 30.11915 440 GLY B O 1
ATOM 7546 N N . SER B 1 437 ? 38.66628 12.44889 -23.58344 1.000 26.69601 441 SER B N 1
ATOM 7547 C CA . SER B 1 437 ? 37.38815 12.58644 -24.25683 1.000 29.15149 441 SER B CA 1
ATOM 7548 C C . SER B 1 437 ? 37.11875 11.31045 -25.03384 1.000 26.89060 441 SER B C 1
ATOM 7549 O O . SER B 1 437 ? 38.00333 10.47213 -25.21319 1.000 30.22034 441 SER B O 1
ATOM 7552 N N . LYS B 1 438 ? 35.88101 11.16425 -25.49959 1.000 27.54221 442 LYS B N 1
ATOM 7553 C CA . LYS B 1 438 ? 35.52301 9.98072 -26.26460 1.000 26.73794 442 LYS B CA 1
ATOM 7554 C C . LYS B 1 438 ? 34.35477 10.30039 -27.17554 1.000 28.89795 442 LYS B C 1
ATOM 7555 O O . LYS B 1 438 ? 33.33898 10.84035 -26.72645 1.000 26.71161 442 LYS B O 1
ATOM 7561 N N . TRP B 1 439 ? 34.51009 9.97647 -28.45271 1.000 27.82555 443 TRP B N 1
ATOM 7562 C CA . TRP B 1 439 ? 33.39207 10.04058 -29.37795 1.000 27.72713 443 TRP B CA 1
ATOM 7563 C C . TRP B 1 439 ? 32.36673 8.97743 -29.01446 1.000 24.39372 443 TRP B C 1
ATOM 7564 O O . TRP B 1 439 ? 32.70126 7.79929 -28.87942 1.000 25.61682 443 TRP B O 1
ATOM 7575 N N . MET B 1 440 ? 31.11030 9.37664 -28.87203 1.000 21.03037 444 MET B N 1
ATOM 7576 C CA . MET B 1 440 ? 30.12014 8.40985 -28.44580 1.000 24.32581 444 MET B CA 1
ATOM 7577 C C . MET B 1 440 ? 28.82407 8.73075 -29.17146 1.000 24.27796 444 MET B C 1
ATOM 7578 O O . MET B 1 440 ? 28.52200 9.90241 -29.41355 1.000 25.36655 444 MET B O 1
ATOM 7583 N N . TYR B 1 441 ? 28.06360 7.69906 -29.51991 1.000 22.61839 445 TYR B N 1
ATOM 7584 C CA . TYR B 1 441 ? 26.79732 7.84862 -30.22922 1.000 23.17833 445 TYR B CA 1
ATOM 7585 C C . TYR B 1 441 ? 25.61332 7.81454 -29.25156 1.000 26.06439 445 TYR B C 1
ATOM 7586 O O . TYR B 1 441 ? 25.38337 6.80315 -28.58163 1.000 24.88181 445 TYR B O 1
ATOM 7595 N N . THR B 1 442 ? 24.84709 8.90319 -29.18248 1.000 25.23674 446 THR B N 1
ATOM 7596 C CA . THR B 1 442 ? 23.62458 8.90536 -28.38062 1.000 22.48672 446 THR B CA 1
ATOM 7597 C C . THR B 1 442 ? 22.36855 8.68533 -29.20407 1.000 28.18669 446 THR B C 1
ATOM 7598 O O . THR B 1 442 ? 21.30259 8.43607 -28.62723 1.000 26.77606 446 THR B O 1
ATOM 7602 N N . GLY B 1 443 ? 22.45229 8.80322 -30.52664 1.000 27.83859 447 GLY B N 1
ATOM 7603 C CA . GLY B 1 443 ? 21.28543 8.60589 -31.36020 1.000 26.78912 447 GLY B CA 1
ATOM 7604 C C . GLY B 1 443 ? 20.34499 9.78627 -31.44451 1.000 30.29760 447 GLY B C 1
ATOM 7605 O O . GLY B 1 443 ? 19.25864 9.65897 -32.02614 1.000 32.38605 447 GLY B O 1
ATOM 7606 N N . LYS B 1 444 ? 20.71161 10.93410 -30.88807 1.000 27.82599 448 LYS B N 1
ATOM 7607 C CA . LYS B 1 444 ? 19.80714 12.06734 -30.90243 1.000 30.47374 448 LYS B CA 1
ATOM 7608 C C . LYS B 1 444 ? 20.52820 13.20443 -31.61199 1.000 30.31769 448 LYS B C 1
ATOM 7609 O O . LYS B 1 444 ? 21.60288 13.63226 -31.15599 1.000 27.61303 448 LYS B O 1
ATOM 7615 N N . PRO B 1 445 ? 20.01866 13.67496 -32.74799 1.000 31.35817 449 PRO B N 1
ATOM 7616 C CA . PRO B 1 445 ? 20.80342 14.56735 -33.60436 1.000 27.42805 449 PRO B CA 1
ATOM 7617 C C . PRO B 1 445 ? 20.74059 16.01869 -33.16854 1.000 28.10512 449 PRO B C 1
ATOM 7618 O O . PRO B 1 445 ? 19.72608 16.49333 -32.65484 1.000 27.69723 449 PRO B O 1
ATOM 7622 N N . SER B 1 446 ? 21.85672 16.71723 -33.39036 1.000 24.94324 450 SER B N 1
ATOM 7623 C CA . SER B 1 446 ? 21.91864 18.18052 -33.30055 1.000 30.54837 450 SER B CA 1
ATOM 7624 C C . SER B 1 446 ? 21.38234 18.68077 -31.96537 1.000 30.37126 450 SER B C 1
ATOM 7625 O O . SER B 1 446 ? 20.56655 19.60627 -31.89745 1.000 29.71806 450 SER B O 1
ATOM 7628 N N . ALA B 1 447 ? 21.86807 18.06287 -30.89131 1.000 28.49285 451 ALA B N 1
ATOM 7629 C CA . ALA B 1 447 ? 21.29990 18.20501 -29.55869 1.000 28.33758 451 ALA B CA 1
ATOM 7630 C C . ALA B 1 447 ? 22.30932 18.76948 -28.57253 1.000 23.97060 451 ALA B C 1
ATOM 7631 O O . ALA B 1 447 ? 23.49931 18.45791 -28.63789 1.000 25.71199 451 ALA B O 1
ATOM 7633 N N . ARG B 1 448 ? 21.81211 19.54404 -27.60859 1.000 24.75921 452 ARG B N 1
ATOM 7634 C CA . ARG B 1 448 ? 22.64976 20.15675 -26.58475 1.000 25.04763 452 ARG B CA 1
ATOM 7635 C C . ARG B 1 448 ? 22.68888 19.29361 -25.32654 1.000 26.75987 452 ARG B C 1
ATOM 7636 O O . ARG B 1 448 ? 21.64231 18.91268 -24.79629 1.000 26.88130 452 ARG B O 1
ATOM 7644 N N . TYR B 1 449 ? 23.89914 19.01672 -24.84717 1.000 24.37329 453 TYR B N 1
ATOM 7645 C CA . TYR B 1 449 ? 24.15005 18.26656 -23.62253 1.000 26.47993 453 TYR B CA 1
ATOM 7646 C C . TYR B 1 449 ? 24.88120 19.14872 -22.62228 1.000 26.78575 453 TYR B C 1
ATOM 7647 O O . TYR B 1 449 ? 25.77516 19.91684 -22.99649 1.000 25.39588 453 TYR B O 1
ATOM 7656 N N . VAL B 1 450 ? 24.49691 19.03128 -21.35025 1.000 21.48150 454 VAL B N 1
ATOM 7657 C CA . VAL B 1 450 ? 25.16791 19.70233 -20.24789 1.000 23.41445 454 VAL B CA 1
ATOM 7658 C C . VAL B 1 450 ? 25.57136 18.62856 -19.24724 1.000 26.56965 454 VAL B C 1
ATOM 7659 O O . VAL B 1 450 ? 24.95179 17.55919 -19.18697 1.000 26.13232 454 VAL B O 1
ATOM 7663 N N . ASP B 1 451 ? 26.64032 18.89536 -18.49430 1.000 22.47151 455 ASP B N 1
ATOM 7664 C CA . ASP B 1 451 ? 27.10158 17.98784 -17.44582 1.000 25.40355 455 ASP B CA 1
ATOM 7665 C C . ASP B 1 451 ? 26.27600 18.23175 -16.18947 1.000 27.84579 455 ASP B C 1
ATOM 7666 O O . ASP B 1 451 ? 26.46248 19.24330 -15.50398 1.000 26.25490 455 ASP B O 1
ATOM 7671 N N . LYS B 1 452 ? 25.37915 17.29727 -15.86909 1.000 25.75306 456 LYS B N 1
ATOM 7672 C CA . LYS B 1 452 ? 24.49039 17.50345 -14.73325 1.000 27.48818 456 LYS B CA 1
ATOM 7673 C C . LYS B 1 452 ? 25.20356 17.45199 -13.38308 1.000 26.68780 456 LYS B C 1
ATOM 7674 O O . LYS B 1 452 ? 24.59853 17.83279 -12.37449 1.000 26.40081 456 LYS B O 1
ATOM 7680 N N . LEU B 1 453 ? 26.46066 17.00860 -13.33250 1.000 24.24763 457 LEU B N 1
ATOM 7681 C CA . LEU B 1 453 ? 27.26136 17.11153 -12.11854 1.000 25.04484 457 LEU B CA 1
ATOM 7682 C C . LEU B 1 453 ? 27.98417 18.45091 -11.99551 1.000 28.70008 457 LEU B C 1
ATOM 7683 O O . LEU B 1 453 ? 28.62091 18.70309 -10.96325 1.000 27.45693 457 LEU B O 1
ATOM 7688 N N . GLY B 1 454 ? 27.90801 19.29974 -13.02182 1.000 25.69050 458 GLY B N 1
ATOM 7689 C CA . GLY B 1 454 ? 28.52668 20.61244 -12.98292 1.000 26.66260 458 GLY B CA 1
ATOM 7690 C C . GLY B 1 454 ? 30.03898 20.62937 -12.89781 1.000 32.43404 458 GLY B C 1
ATOM 7691 O O . GLY B 1 454 ? 30.61474 21.64374 -12.49912 1.000 29.87258 458 GLY B O 1
ATOM 7692 N N . ILE B 1 455 ? 30.70415 19.53847 -13.26305 1.000 29.63546 459 ILE B N 1
ATOM 7693 C CA . ILE B 1 455 ? 32.16084 19.50037 -13.22227 1.000 29.22728 459 ILE B CA 1
ATOM 7694 C C . ILE B 1 455 ? 32.76335 20.08349 -14.49892 1.000 30.65707 459 ILE B C 1
ATOM 7695 O O . ILE B 1 455 ? 33.74000 20.83485 -14.44188 1.000 33.03167 459 ILE B O 1
ATOM 7700 N N . ARG B 1 456 ? 32.18456 19.76179 -15.65429 1.000 28.61968 460 ARG B N 1
ATOM 7701 C CA . ARG B 1 456 ? 32.52255 20.39937 -16.92282 1.000 30.10245 460 ARG B CA 1
ATOM 7702 C C . ARG B 1 456 ? 31.46317 21.44865 -17.25227 1.000 30.72571 460 ARG B C 1
ATOM 7703 O O . ARG B 1 456 ? 30.26222 21.14391 -17.27411 1.000 30.44424 460 ARG B O 1
ATOM 7711 N N . THR B 1 457 ? 31.91015 22.67520 -17.53295 1.000 28.24967 461 THR B N 1
ATOM 7712 C CA . THR B 1 457 ? 31.00816 23.81558 -17.63848 1.000 31.94305 461 THR B CA 1
ATOM 7713 C C . THR B 1 457 ? 30.55373 24.12358 -19.06144 1.000 31.96275 461 THR B C 1
ATOM 7714 O O . THR B 1 457 ? 29.60409 24.89371 -19.22898 1.000 33.74025 461 THR B O 1
ATOM 7718 N N . GLU B 1 458 ? 31.20304 23.56982 -20.08138 1.000 29.30908 462 GLU B N 1
ATOM 7719 C CA . GLU B 1 458 ? 30.80033 23.82119 -21.45541 1.000 29.92973 462 GLU B CA 1
ATOM 7720 C C . GLU B 1 458 ? 29.65198 22.90465 -21.85750 1.000 31.15974 462 GLU B C 1
ATOM 7721 O O . GLU B 1 458 ? 29.38514 21.88501 -21.21728 1.000 32.39887 462 GLU B O 1
ATOM 7727 N N . GLU B 1 459 ? 28.98043 23.26376 -22.94411 1.000 28.59170 463 GLU B N 1
ATOM 7728 C CA . GLU B 1 459 ? 28.01217 22.35034 -23.53026 1.000 27.50476 463 GLU B CA 1
ATOM 7729 C C . GLU B 1 459 ? 28.70080 21.43348 -24.53615 1.000 28.22899 463 GLU B C 1
ATOM 7730 O O . GLU B 1 459 ? 29.77675 21.73006 -25.05778 1.000 29.46795 463 GLU B O 1
ATOM 7736 N N . VAL B 1 460 ? 28.07142 20.29639 -24.79698 1.000 26.53129 464 VAL B N 1
ATOM 7737 C CA . VAL B 1 460 ? 28.50233 19.39042 -25.85234 1.000 25.42489 464 VAL B CA 1
ATOM 7738 C C . VAL B 1 460 ? 27.30691 19.17838 -26.76472 1.000 26.40341 464 VAL B C 1
ATOM 7739 O O . VAL B 1 460 ? 26.20148 18.89741 -26.28817 1.000 27.13168 464 VAL B O 1
ATOM 7743 N N . TRP B 1 461 ? 27.50935 19.34441 -28.06751 1.000 22.50407 465 TRP B N 1
ATOM 7744 C CA . TRP B 1 461 ? 26.42832 19.17867 -29.02311 1.000 23.88977 465 TRP B CA 1
ATOM 7745 C C . TRP B 1 461 ? 26.69204 17.93864 -29.86725 1.000 26.71124 465 TRP B C 1
ATOM 7746 O O . TRP B 1 461 ? 27.82175 17.71284 -30.30909 1.000 27.69412 465 TRP B O 1
ATOM 7757 N N . THR B 1 462 ? 25.66013 17.12755 -30.09030 1.000 25.78600 466 THR B N 1
ATOM 7758 C CA . THR B 1 462 ? 25.80042 16.08149 -31.09254 1.000 26.22164 466 THR B CA 1
ATOM 7759 C C . THR B 1 462 ? 25.66044 16.68108 -32.49460 1.000 29.78352 466 THR B C 1
ATOM 7760 O O . THR B 1 462 ? 25.01604 17.71686 -32.69130 1.000 28.36789 466 THR B O 1
ATOM 7764 N N . ASP B 1 463 ? 26.28102 16.02297 -33.47288 1.000 28.58114 467 ASP B N 1
ATOM 7765 C CA . ASP B 1 463 ? 26.09480 16.40910 -34.86337 1.000 29.42371 467 ASP B CA 1
ATOM 7766 C C . ASP B 1 463 ? 24.78560 15.82284 -35.39409 1.000 30.78112 467 ASP B C 1
ATOM 7767 O O . ASP B 1 463 ? 24.02056 15.17448 -34.66934 1.000 26.39503 467 ASP B O 1
ATOM 7772 N N . ALA B 1 464 ? 24.51803 16.03668 -36.68584 1.000 26.68392 468 ALA B N 1
ATOM 7773 C CA . ALA B 1 464 ? 23.23946 15.59622 -37.23109 1.000 27.28611 468 ALA B CA 1
ATOM 7774 C C . ALA B 1 464 ? 23.10588 14.08122 -37.27116 1.000 28.93920 468 ALA B C 1
ATOM 7775 O O . ALA B 1 464 ? 22.00415 13.57969 -37.53459 1.000 28.17828 468 ALA B O 1
ATOM 7777 N N . ASN B 1 465 ? 24.18932 13.34996 -37.01082 1.000 29.32762 469 ASN B N 1
ATOM 7778 C CA . ASN B 1 465 ? 24.18960 11.89331 -36.98969 1.000 25.75740 469 ASN B CA 1
ATOM 7779 C C . ASN B 1 465 ? 24.12731 11.30867 -35.57626 1.000 28.94092 469 ASN B C 1
ATOM 7780 O O . ASN B 1 465 ? 24.14304 10.07575 -35.42518 1.000 24.92366 469 ASN B O 1
ATOM 7785 N N . GLY B 1 466 ? 24.05761 12.15239 -34.54542 1.000 29.15001 470 GLY B N 1
ATOM 7786 C CA . GLY B 1 466 ? 23.92482 11.67667 -33.17855 1.000 27.84541 470 GLY B CA 1
ATOM 7787 C C . GLY B 1 466 ? 25.22461 11.37796 -32.46784 1.000 25.69766 470 GLY B C 1
ATOM 7788 O O . GLY B 1 466 ? 25.20866 10.66397 -31.45483 1.000 25.67623 470 GLY B O 1
ATOM 7789 N N . TRP B 1 467 ? 26.34658 11.90555 -32.95815 1.000 24.42430 471 TRP B N 1
ATOM 7790 C CA . TRP B 1 467 ? 27.67181 11.65659 -32.40817 1.000 24.36608 471 TRP B CA 1
ATOM 7791 C C . TRP B 1 467 ? 28.20974 12.92770 -31.76969 1.000 28.46295 471 TRP B C 1
ATOM 7792 O O . TRP B 1 467 ? 27.97926 14.03032 -32.27322 1.000 29.59635 471 TRP B O 1
ATOM 7803 N N . ALA B 1 468 ? 28.95815 12.77186 -30.68202 1.000 24.82126 472 ALA B N 1
ATOM 7804 C CA . ALA B 1 468 ? 29.61464 13.90224 -30.05121 1.000 27.18634 472 ALA B CA 1
ATOM 7805 C C . ALA B 1 468 ? 30.83842 13.40088 -29.30879 1.000 30.45089 472 ALA B C 1
ATOM 7806 O O . ALA B 1 468 ? 30.89877 12.23872 -28.88873 1.000 26.63466 472 ALA B O 1
ATOM 7808 N N . GLU B 1 469 ? 31.80970 14.29011 -29.15347 1.000 24.33840 473 GLU B N 1
ATOM 7809 C CA . GLU B 1 469 ? 33.02339 14.00001 -28.40615 1.000 30.67819 473 GLU B CA 1
ATOM 7810 C C . GLU B 1 469 ? 32.82562 14.54540 -26.99994 1.000 30.25614 473 GLU B C 1
ATOM 7811 O O . GLU B 1 469 ? 32.82355 15.76409 -26.79512 1.000 32.05606 473 GLU B O 1
ATOM 7817 N N . PHE B 1 470 ? 32.61872 13.63986 -26.03310 1.000 25.75050 474 PHE B N 1
ATOM 7818 C CA . PHE B 1 470 ? 32.32902 14.05881 -24.66369 1.000 25.63651 474 PHE B CA 1
ATOM 7819 C C . PHE B 1 470 ? 33.61293 14.09409 -23.85236 1.000 22.46847 474 PHE B C 1
ATOM 7820 O O . PHE B 1 470 ? 34.37394 13.11791 -23.87285 1.000 25.67559 474 PHE B O 1
ATOM 7828 N N . PRO B 1 471 ? 33.88711 15.18631 -23.14508 1.000 25.97568 475 PRO B N 1
ATOM 7829 C CA . PRO B 1 471 ? 35.08858 15.26435 -22.30957 1.000 22.51181 475 PRO B CA 1
ATOM 7830 C C . PRO B 1 471 ? 34.82875 14.87078 -20.86082 1.000 25.25242 475 PRO B C 1
ATOM 7831 O O . PRO B 1 471 ? 33.68896 14.82511 -20.39031 1.000 26.62704 475 PRO B O 1
ATOM 7835 N N . VAL B 1 472 ? 35.92923 14.62884 -20.14935 1.000 27.46486 476 VAL B N 1
ATOM 7836 C CA . VAL B 1 472 ? 35.91424 14.30386 -18.72387 1.000 26.50160 476 VAL B CA 1
ATOM 7837 C C . VAL B 1 472 ? 37.23798 14.76008 -18.12503 1.000 27.61921 476 VAL B C 1
ATOM 7838 O O . VAL B 1 472 ? 38.27706 14.70630 -18.78661 1.000 30.05462 476 VAL B O 1
ATOM 7842 N N . ASN B 1 473 ? 37.19373 15.24445 -16.88139 1.000 27.13448 477 ASN B N 1
ATOM 7843 C CA . ASN B 1 473 ? 38.40775 15.57951 -16.14519 1.000 27.93024 477 ASN B CA 1
ATOM 7844 C C . ASN B 1 473 ? 39.08896 14.31479 -15.62578 1.000 28.51716 477 ASN B C 1
ATOM 7845 O O . ASN B 1 473 ? 38.54372 13.20979 -15.68675 1.000 28.92065 477 ASN B O 1
ATOM 7850 N N . GLY B 1 474 ? 40.29078 14.49187 -15.08148 1.000 29.16528 478 GLY B N 1
ATOM 7851 C CA . GLY B 1 474 ? 41.01667 13.36506 -14.51571 1.000 26.12513 478 GLY B CA 1
ATOM 7852 C C . GLY B 1 474 ? 40.42947 12.93190 -13.18226 1.000 28.30592 478 GLY B C 1
ATOM 7853 O O . GLY B 1 474 ? 39.94327 13.74848 -12.39930 1.000 28.76842 478 GLY B O 1
ATOM 7854 N N . GLY B 1 475 ? 40.47303 11.62196 -12.92761 1.000 27.48397 479 GLY B N 1
ATOM 7855 C CA . GLY B 1 475 ? 39.92064 11.05279 -11.70635 1.000 25.92958 479 GLY B CA 1
ATOM 7856 C C . GLY B 1 475 ? 38.50904 11.52496 -11.41039 1.000 26.27636 479 GLY B C 1
ATOM 7857 O O . GLY B 1 475 ? 38.21986 11.95438 -10.28887 1.000 29.59772 479 GLY B O 1
ATOM 7858 N N . SER B 1 476 ? 37.61869 11.46273 -12.40147 1.000 24.45941 480 SER B N 1
ATOM 7859 C CA . SER B 1 476 ? 36.33587 12.14010 -12.28674 1.000 24.76737 480 SER B CA 1
ATOM 7860 C C . SER B 1 476 ? 35.28343 11.40596 -13.10861 1.000 21.89396 480 SER B C 1
ATOM 7861 O O . SER B 1 476 ? 35.57964 10.47971 -13.86592 1.000 22.76726 480 SER B O 1
ATOM 7864 N N . VAL B 1 477 ? 34.03928 11.84707 -12.95426 1.000 24.34651 481 VAL B N 1
ATOM 7865 C CA . VAL B 1 477 ? 32.91739 11.37459 -13.75896 1.000 25.09789 481 VAL B CA 1
ATOM 7866 C C . VAL B 1 477 ? 32.09704 12.59395 -14.16586 1.000 24.06157 481 VAL B C 1
ATOM 7867 O O . VAL B 1 477 ? 31.94032 13.53760 -13.38069 1.000 24.71799 481 VAL B O 1
ATOM 7871 N N . SER B 1 478 ? 31.61225 12.60002 -15.40695 1.000 22.35290 482 SER B N 1
ATOM 7872 C CA . SER B 1 478 ? 30.61748 13.57065 -15.83952 1.000 24.39852 482 SER B CA 1
ATOM 7873 C C . SER B 1 478 ? 29.41258 12.82834 -16.39653 1.000 22.51169 482 SER B C 1
ATOM 7874 O O . SER B 1 478 ? 29.54052 11.73275 -16.95908 1.000 24.58133 482 SER B O 1
ATOM 7877 N N . VAL B 1 479 ? 28.23831 13.42646 -16.24222 1.000 21.57795 483 VAL B N 1
ATOM 7878 C CA . VAL B 1 479 ? 26.99834 12.83030 -16.72081 1.000 24.31230 483 VAL B CA 1
ATOM 7879 C C . VAL B 1 479 ? 26.34239 13.85066 -17.63928 1.000 22.63956 483 VAL B C 1
ATOM 7880 O O . VAL B 1 479 ? 25.66523 14.77869 -17.17651 1.000 21.84380 483 VAL B O 1
ATOM 7884 N N . TRP B 1 480 ? 26.54583 13.66636 -18.94547 1.000 22.76607 484 TRP B N 1
ATOM 7885 C CA . TRP B 1 480 ? 26.02086 14.55553 -19.97143 1.000 22.65056 484 TRP B CA 1
ATOM 7886 C C . TRP B 1 480 ? 24.57057 14.20271 -20.27619 1.000 21.08877 484 TRP B C 1
ATOM 7887 O O . TRP B 1 480 ? 24.26722 13.06493 -20.66283 1.000 21.77182 484 TRP B O 1
ATOM 7898 N N . VAL B 1 481 ? 23.67428 15.17806 -20.12672 1.000 18.34442 485 VAL B N 1
ATOM 7899 C CA . VAL B 1 481 ? 22.24971 14.96834 -20.35612 1.000 19.89790 485 VAL B CA 1
ATOM 7900 C C . VAL B 1 481 ? 21.71836 16.04953 -21.29109 1.000 25.80032 485 VAL B C 1
ATOM 7901 O O . VAL B 1 481 ? 22.12266 17.21507 -21.20598 1.000 23.86216 485 VAL B O 1
ATOM 7905 N N . SER B 1 482 ? 20.80262 15.64960 -22.17277 1.000 25.75242 486 SER B N 1
ATOM 7906 C CA . SER B 1 482 ? 20.26167 16.52877 -23.20004 1.000 30.07596 486 SER B CA 1
ATOM 7907 C C . SER B 1 482 ? 19.37411 17.61822 -22.60447 1.000 38.67147 486 SER B C 1
ATOM 7908 O O . SER B 1 482 ? 18.54817 17.36025 -21.71868 1.000 31.53047 486 SER B O 1
ATOM 7911 N N . VAL B 1 483 ? 19.52587 18.83440 -23.14860 1.000 38.23537 487 VAL B N 1
ATOM 7912 C CA . VAL B 1 483 ? 18.83102 20.02191 -22.64827 1.000 37.60581 487 VAL B CA 1
ATOM 7913 C C . VAL B 1 483 ? 17.32372 19.89327 -22.82875 1.000 47.33689 487 VAL B C 1
ATOM 7914 O O . VAL B 1 483 ? 16.54359 20.37345 -21.99403 1.000 53.48563 487 VAL B O 1
ATOM 7918 N N . GLU B 1 484 ? 16.89640 19.26004 -23.91746 1.000 45.79922 488 GLU B N 1
ATOM 7919 C CA . GLU B 1 484 ? 15.49389 18.92833 -24.17893 1.000 51.39820 488 GLU B CA 1
ATOM 7920 C C . GLU B 1 484 ? 14.58512 18.79418 -22.95448 1.000 54.54013 488 GLU B C 1
ATOM 7921 O O . GLU B 1 484 ? 13.44256 19.25994 -22.95648 1.000 57.94645 488 GLU B O 1
#

Solvent-accessible surface area: 35040 Å² total; per-residue (Å²): 115,81,29,27,1,0,0,3,0,0,7,72,40,12,88,42,72,9,37,3,0,56,50,0,64,112,43,0,61,61,2,26,102,15,0,1,30,0,0,4,0,0,0,0,3,0,2,28,40,4,10,112,21,12,2,23,7,0,5,0,1,12,0,1,1,47,23,52,10,59,8,2,65,11,5,12,2,0,47,32,102,64,0,43,47,0,2,78,20,0,67,146,36,123,2,77,0,6,0,0,0,0,2,2,2,8,3,29,15,64,21,72,26,145,4,38,0,52,50,1,41,107,108,54,9,90,87,85,86,33,81,55,151,0,29,0,98,0,33,1,71,5,91,38,6,128,90,100,66,20,122,42,69,2,21,78,88,3,0,1,0,8,18,88,1,37,46,47,97,47,126,7,0,0,31,2,58,43,186,72,32,56,20,0,136,21,1,5,76,76,69,29,10,26,2,1,55,73,90,2,0,3,6,3,69,34,95,82,0,64,89,10,0,27,62,1,0,30,40,0,1,116,54,8,26,1,35,0,0,1,1,14,7,0,28,10,2,38,1,74,3,0,42,64,0,0,63,37,0,63,189,109,41,69,91,129,1,39,2,0,0,21,4,13,25,81,69,14,100,55,0,47,51,0,12,98,80,0,82,21,15,2,7,0,2,0,0,5,0,0,39,24,1,56,69,0,2,110,37,76,11,101,38,36,0,102,92,1,9,56,36,0,0,0,116,75,46,31,121,55,2,0,0,5,0,3,4,3,29,0,0,16,27,28,110,98,89,10,24,2,50,119,82,1,6,11,2,1,0,0,2,0,0,0,6,97,30,18,42,0,5,0,2,24,0,2,15,80,18,11,150,20,70,54,133,54,96,116,36,97,16,75,87,2,44,80,1,67,89,0,0,48,7,15,55,53,42,1,9,26,134,24,34,59,35,39,82,55,132,20,10,0,0,0,0,12,65,16,57,104,161,23,48,36,2,0,0,0,0,2,0,5,13,103,40,33,56,21,136,0,72,1,32,54,79,73,9,113,0,33,11,82,14,54,47,66,127,68,92,13,141,7,61,78,108,0,99,1,80,0,20,3,53,41,32,15,2,0,0,0,2,2,71,150,103,83,30,27,1,0,0,3,0,0,8,70,39,12,88,44,68,8,42,5,0,55,51,0,65,111,39,0,60,63,3,25,99,15,0,1,33,1,0,2,0,0,1,0,3,0,2,27,41,5,11,112,20,13,2,25,7,0,5,0,1,11,0,1,1,47,24,54,11,61,13,2,63,10,5,11,1,0,47,32,103,68,0,44,44,0,2,80,15,0,73,149,31,126,1,80,0,6,0,0,0,0,2,1,2,6,3,33,15,58,22,79,31,136,4,39,0,49,57,1,42,123,115,54,10,92,82,88,94,35,90,69,148,0,29,0,98,0,45,2,65,4,86,36,6,128,65,103,72,18,117,41,80,6,30,80,86,3,0,0,0,6,19,85,1,35,49,53,107,55,128,6,0,0,30,1,59,45,189,63,32,55,21,6,138,20,1,5,78,74,70,24,8,27,2,2,58,76,88,2,0,3,4,3,77,35,94,84,0,61,88,9,0,28,62,1,0,36,40,0,7,125,44,8,24,0,24,0,0,1,1,14,7,0,26,10,3,36,1,77,4,0,42,65,0,0,60,38,0,62,194,108,45,71,76,133,1,38,1,0,0,21,4,13,26,84,70,14,100,54,0,48,50,0,13,98,78,0,79,20,12,2,5,0,2,0,0,5,0,0,56,22,1,55,58,0,2,110,43,76,13,104,35,33,1,103,90,2,12,59,36,0,0,1,118,72,45,32,122,56,2,0,0,2,0,4,3,4,25,0,0,16,32,31,108,98,89,14,28,2,49,118,83,2,6,11,2,0,0,0,2,0,0,0,6,98,30,18,43,0,5,1,1,25,0,1,16,75,17,11,142,22,71,48,143,52,110,110,33,98,14,73,87,1,46,81,1,70,84,0,0,48,7,15,56,58,42,1,9,24,134,25,37,58,37,38,83,53,134,20,10,0,0,0,0,13,60,13,60,102,152,30,73,40,1,0,0,0,0,2,0,5,12,103,39,32,47,24,137,0,69,1,33,48,76,80,6,110,0,50,4,92,12,56,49,63,132,71,71,13,162,5,62,77,111,1,99,2,79,0,18,2,56,40,34,14,2,0,0,0,0,2,73,112

Foldseek 3Di:
DFAEEEAAQDFLPDDQPQCSLVVLLVCLQVCVVLPHQEYEYFAQAAALCAQNDSHQNAADSVQSLCFCPNHHSGHSHHHLVSLLSSQVSNVVSNHAYAYEDHLFAHANAPAWDWFWWWFADPLARVHTDDIDTATARWWHQPVRCVQVLHRDITGQVQFQWAQAGPVVGHGTTTGTDDDPRDQAPDADCGSPHQLDDHHTGGDCPDVVSLVVVLSSVLVCCVSRVHQAYEYEPRNNPHLQSVLVNLVVNCVVPVGLHAYEYEPQDQQCVVVVVSCVSSVVSYAYEFNVLLVLLLCLQVPQQQAQLLCSCPRTCLPVPQVRYAYENDGNCQPPPHPNHRHRHQLQVVVSLLVVLQDPGHHYYYYNCQQPWDWDDDPNDTDTRDHRPCNSVSSSCSRAARAADKAWASDGRFKTKMKHQADDNRRKIKIKIGGQFAKDKAKDARQDAQFWKQFSSCPDGDIWTHHRRRITIGIDGGSGMTMIMGGD/DFAEEEAAQDFLPDDLDQCSLVVLLVCLQVCVVLFHQEYEYFAQAAALCAQNDSHQNAADSVQRLCFCPNHHSGHSHHHLVSLLSSQVSNVVSNHAYAYEDHQFAHANAPAWAKFWWFFADQLARVHTDDIDIATARWWHQPVRCVQVPHRDITGQVQFQWAQAGPVVRHGGTTGTDDVPRDQAPDADCGSHHQLDDHHTGGDCPDVVSLVVLLSSVLVCCVSRVHQAYEYEPRNNPHLCSVLVNLVSNCVVPVGLRAYEYEPQDQQLVVVVVSCVSSVVSYAYEFNVLLVLLLVLQPVQQQAQLLCSCPRTCQVVPQVRYAYENDGNQQPPPHPNHRHRHQLSVVVSLLVVLQDPGHHYYYYNCQQPNDWDDDPHDTDTSDHRPCNSVSSSCSRAARAADKAWASDGRFKTKMKHQADDVRRKIKIKIGGQFAKDKDKYANQDAQFWWDFSSCPDGDIWTHHRRRITIGIDGTSGMTMIMTPD

Organism: Vibrio alginolyticus (NCBI:txid663)

Secondary structure (DSSP, 8-state):
-PPP-EEE---TT--SSS-HHHHHHHHHHHHHHHT--EEEEPP-SEETTGGG--S-SEEETT-SS-S-BTTBSS-SS--HHHHHHHHHHHHHTT-EEEEEE--SEE-S-SEEEEEEEEEE-SS-TTSEEEEEEEEEEEEB--GGGTTSS----B-GGGEEEEEEETTTTEEEEEEEPSTT----SSS--TTS-----SSEEE-TT-HHHHHHHHHHHHHHHHHH---EEEETTGGGS-HHHHHHHHHHHHHHH----EEEE----S-HHHHHHHHHHTTT-SEEE-HHHHHHHHHHHTTTT-S-GGGTTTTSHHHH-GGGEEE-S--TTTSTTSTT--PPPGGGHHHHHHHHHHSSSSEEEEEHHHHH-EEEEETTEEEEEPPPTTHHHHHHHHHHT--B-EEEE--SSSEEEEEE-B-SSS--EEEEEEESSS-EEEEEE-S-TT-EEEETTSSS-S-EE--TTSEEEEEE-TTEEEEEEE--/-PPP-EEE---TT--SSS-HHHHHHHHHHHHHHHT--EEEEPP-SEETTGGG--S-SEEETT-SS-S-BTTBSS-SS--HHHHHHHHHHHHHTT-EEEEEE--SEE-S-SEEEEEEEEEE-SS-TTSEEEEEEEEEEEEB--TTTTTSS----B-GGGEEEEEEETTTTEEEEEEEPSTT----SSS--TTS-----SSEEE-TT-HHHHHHHHHHHHHHHHHH---EEEETTGGGS-HHHHHHHHHHHHHHH----EEEE----S-HHHHHHHHHHTTT-SEEE-HHHHHHHHHHHHTTT-S-GGGTTTTSHHHH-GGGEEE-S--TTTSTTSTT--PPPGGGHHHHHHHHHHSSSSEEEEEHHHHH-EEEEETTEEEEEPPPTTHHHHHHHHHHH--B-EEEE--SSSEEEEEE-BBTTB---EEEEEESSS-EEEEEE-S-TT-EEEETTSSS-S-EE--TTSEEEEEE-TTEEEEEEE--

CATH classification: 2.40.30.140 (+1 more: 2.60.40.1180)

B-factor: mean 21.21, std 7.54, range [9.64, 62.25]